Protein AF-0000000080876166 (afdb_homodimer)

Organism: NCBI:txid59557

InterPro domains:
  IPR000086 NUDIX hydrolase domain [PF00293] (75-190)
  IPR000086 NUDIX hydrolase domain [PS51462] (32-203)
  IPR015797 NUDIX hydrolase-like domain superfamily [SSF55811] (73-195)
  IPR045121 Coenzyme A pyrophosphatase [PTHR12992] (6-311)
  IPR045121 Coenzyme A pyrophosphatase [cd03426] (72-219)

Solvent-accessible surface area (backbone atoms only — not comparable to full-atom values): 42555 Å² total; per-residue (Å²): 135,56,56,52,55,50,48,54,22,48,51,51,38,41,50,46,22,54,75,56,56,49,70,85,70,78,58,50,88,88,17,70,46,44,30,13,26,35,46,39,33,35,42,41,48,34,73,91,42,61,66,92,66,66,85,74,53,71,55,92,45,71,69,63,46,63,64,34,70,34,48,52,58,18,47,50,25,37,47,36,29,28,32,25,79,42,93,87,47,91,65,47,61,37,45,34,52,40,40,38,67,59,52,94,83,41,89,46,62,67,52,22,14,39,50,30,25,29,59,41,36,43,44,62,63,84,39,73,45,37,44,84,30,41,38,53,47,48,39,80,39,48,41,69,75,66,72,41,66,54,27,31,40,39,38,30,34,34,36,41,60,45,62,61,80,78,75,70,42,49,29,42,84,55,22,36,30,39,30,38,25,40,47,69,54,74,65,34,71,76,30,52,45,69,42,77,40,79,49,30,64,60,64,23,61,75,45,79,62,93,55,24,65,58,46,24,50,49,37,43,73,64,46,49,32,34,32,31,42,24,35,46,62,68,56,32,31,39,38,41,27,70,86,22,84,64,56,59,58,25,54,72,68,72,62,39,49,81,51,50,79,50,51,36,35,63,70,48,37,39,54,51,38,48,55,39,42,55,29,72,85,33,47,40,66,69,70,57,46,78,67,42,42,67,32,66,67,52,32,50,45,34,51,62,70,40,45,64,56,46,52,52,20,49,53,52,34,45,52,59,54,46,56,61,58,54,67,66,61,65,78,64,78,90,74,76,83,75,74,79,76,74,81,85,75,76,78,73,78,74,73,70,75,73,66,46,47,54,58,44,51,45,60,68,44,48,60,47,43,52,52,31,52,50,50,45,52,50,48,51,49,49,52,50,48,50,50,49,47,50,49,47,52,55,52,67,71,96,133,56,56,53,56,51,48,53,21,46,53,51,36,42,50,46,22,54,75,57,55,50,69,84,71,78,58,49,89,89,16,71,45,43,30,13,24,35,46,39,32,35,43,42,47,34,74,90,41,60,67,92,66,66,83,74,54,72,55,91,45,71,69,63,45,62,64,34,69,34,49,50,58,16,48,51,26,36,47,35,28,28,30,26,78,41,92,87,47,92,64,48,62,37,44,33,50,40,41,38,67,59,51,93,84,42,89,45,63,67,52,24,14,39,50,30,24,29,58,42,37,42,43,62,62,84,38,74,46,38,44,83,29,40,36,54,47,49,38,79,39,50,41,70,75,67,72,40,65,55,27,31,38,38,37,29,33,34,36,41,61,45,62,60,81,78,74,71,43,47,29,43,84,55,23,37,30,39,31,37,26,41,47,68,53,74,66,35,71,77,29,52,45,70,43,76,39,79,50,29,64,59,64,23,60,74,46,80,62,92,56,21,64,57,47,24,50,49,36,43,74,62,46,49,30,34,34,32,39,24,34,47,62,67,57,34,31,38,39,40,25,70,85,22,84,64,55,58,57,24,54,72,67,72,64,39,50,83,50,50,78,49,52,37,34,63,70,49,37,41,55,50,38,48,55,40,44,53,27,72,86,33,47,38,66,70,68,57,49,78,68,42,44,67,33,66,66,52,32,51,44,33,52,63,69,38,46,65,56,47,53,51,19,48,53,51,34,45,52,60,54,45,56,62,59,55,66,67,58,65,76,65,80,92,75,75,85,74,75,77,74,72,81,85,73,77,77,74,78,74,74,72,75,72,65,46,47,53,57,43,53,45,60,68,44,48,60,49,42,53,52,30,51,50,50,44,53,51,48,49,51,49,52,50,50,51,50,49,4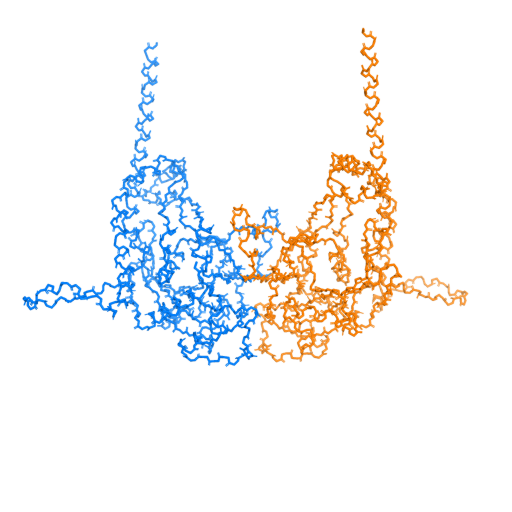7,50,51,48,51,54,53,65,72,95

Sequence (796 aa):
MSPADLILGLHRALEELTENPPPSVPSPEEAPKRASVALVVRVQPHPSYLPASIDSYQVGCLSEFFEQPWVKRGDPECLFIKRAARKGDRWTSHVALPGGKRDGEDEDDHKAAVRECLEEVGLDLDSGVIIDCGKLPDRVVTTSWGTVPLMVLCPFVFLCTSPTAPSFTLQPTEVASAHWVPIRTLLSPTFRTVQKCDVSDRLSRRFSGPLEPIVRWGLRANLGQMEYSAVRLWPSISVFSSFSGDFLDGAEAGGGSWDRPLLLWGLTLGVVTDFLEMLPHGQGAAGWTYPTFTSWDVRGIVWLMTREIRKRNWEAARRGSLGRAFCEHEDTESSLVLVEENGNGTANSTRGEPTSTVKVLLEGYYDVVRKAVWVTLGGRAVIASTALGAAAWRYTRRMSPADLILGLHRALEELTENPPPSVPSPEEAPKRASVALVVRVQPHPSYLPASIDSYQVGCLSEFFEQPWVKRGDPECLFIKRAARKGDRWTSHVALPGGKRDGEDEDDHKAAVRECLEEVGLDLDSGVIIDCGKLPDRVVTTSWGTVPLMVLCPFVFLCTSPTAPSFTLQPTEVASAHWVPIRTLLSPTFRTVQKCDVSDRLSRRFSGPLEPIVRWGLRANLGQMEYSAVRLWPSISVFSSFSGDFLDGAEAGGGSWDRPLLLWGLTLGVVTDFLEMLPHGQGAAGWTYPTFTSWDVRGIVWLMTREIRKRNWEAARRGSLGRAFCEHEDTESSLVLVEENGNGTANSTRGEPTSTVKVLLEGYYDVVRKAVWVTLGGRAVIASTALGAAAWRYTRR

Foldseek 3Di:
DDQLQQLVLLLVLLQCQQVDPFDADQKDPQARWEKEFEKEKEWAFDPVDDDPDQPPPQDDDSVVLSPDPRRSRTFMWIKKFFWDADVPDPCHRAIAGQMTIDDPPAPDNVSRNQVRCCQAWNDHCPDSQKDWSHWAYKDFDAALLRDHTHYIYTYTYMYGSGNDDDHTDGDQNTTFKMFIFTVVQLQDLVFKDKDWAQCLQSLLVVVPDPCSVVSSVVCCVPFPTKIFIKGFTDGPDMDGDCPHPCNCVQVPVVRRPVNDTRIHTDPRLLRVLSSLLSGPVSPVVVNGDDMFTPDPLLRVLLCVQCVVVQVVLVVVLCCLSVVVVVVVPVVDDDDPDPPDPPDPPPPPPPNDRNDRSVCSNSVCSSVSSSVSSVVSVVVVVVVVVVVVVVVVVVVVVD/DDQLQQLVLLLVLLQCQQVDPFDADQKDPQARWEKEFEKEKEWAFDPVDDDPDQPPPQDDDSVVLSPDPRRSRTFMWIKKFFWDADVPDPCHRAIAGQMTIDDPVAPDNVSRNQVSCCQAWNDHCPDSQKDWSHWAYKDFDAALLRDHTHYIYTYTYMYGSGNDDDHTDGDQNTTFKMFIFTVVQLQDLVFKDKDWAQCLQSLLVVVPDPCSVVSSVVCCVPFPTKIFIKGFTDGPDMDGDCPHPCNCVQVPVVCRPVNDTRIHTDPRLLRVLSSLLSGPVSPVVVSGDDMFTPDPLLRVLLCVQCVVVQVVLVVVLCCLSVVVVVVPPVVDDDPPDPPDPPDPPPPPVPNDRNDRSVCSNSVCSSVSSSVSSVVSVVVVVVVVVVVVVVVVVVVVVD

Secondary structure (DSSP, 8-state):
--HHHHHHHHHHHHHHHHHSPPPPPPPPTT---EEEEEEEEEEEPPGGG--S-STT----SHHHHHHSHHHHT-EEEEEEEEEP--TT-TTTT-EE-SEEEPPTT-SSHHHHHHHHHHHHH---TTSTTEEEEEEPPPEEEEETTTTEEEEEEEEEEEEE--SSPPPP---TTTEEEEEEEEHHHHH-GGGEEEEEE--HHHHHTTS-STTHHHHHHHHHHHH--EEEEEEE---SEEEE-TTSGGGGHHHHTSS-GGGS--EEEHHHHHHHHHHHTTSTT--GGGG----EESSHHHHHHHHHHTHHHHHHHHHHHHHHHHHHHTTTGGGS----------S-------------HHHHHHTTHHHHHHHHHHHHHHHHHHHHHHHHHHHHHHHHH-/--HHHHHHHHHHHHHHHHHSPPPPPPPPTT---EEEEEEEEEEEPPGGG--S-STT----SHHHHHHSHHHHTSEEEEEEEEEP--TT-TTTT-EE-SEEEPPTT-SSHHHHHHHHHHHHH---TTSTTEEEEEEPPPEEEEETTTTEEEEEEEEEEEEE--SSPPPP---TTTEEEEEEEEHHHHH-GGGEEEEEE--HHHHHTTS-STTHHHHHHHHHHHH--EEEEEEE---SEEEE-TTSTTTTHHHHTSS-GGGS--EEEHHHHHHHHHHHTTSTT--TGGG----EESSHHHHHHHHHHTHHHHHHHHHHHHHHHHHHHHTTGGGS----------S-------------HHHHHTTTHHHHHHHHHHHHHHHHHHHHHHHHHHHHHHHHH-

Nearest PDB structures (foldseek):
  5t3p-assembly1_A  TM=7.681E-01  e=1.434E-10  Homo sapiens
  5qhg-assembly1_A  TM=8.234E-01  e=7.731E-09  Homo sapiens
  5qgk-assembly1_A  TM=7.896E-01  e=1.562E-08  Homo sapiens
  6xyw-assembly1_AI  TM=5.386E-01  e=3.227E-02  Arabidopsis thaliana
  5t3p-assembly1_A  TM=7.702E-01  e=3.208E-10  Homo sapiens

pLDDT: mean 78.55, std 18.86, range [24.3, 98.5]

Structure (mmCIF, N/CA/C/O backbone):
data_AF-0000000080876166-model_v1
#
loop_
_entity.id
_entity.type
_entity.pdbx_description
1 polymer 'Nudix hydrolase domain-containing protein'
#
loop_
_atom_site.group_PDB
_atom_site.id
_atom_site.type_symbol
_atom_site.label_atom_id
_atom_site.label_alt_id
_atom_site.label_comp_id
_atom_site.label_asym_id
_atom_site.label_entity_id
_atom_site.label_seq_id
_atom_site.pdbx_PDB_ins_code
_atom_site.Cartn_x
_atom_site.Cartn_y
_atom_site.Cartn_z
_atom_site.occupancy
_atom_site.B_iso_or_equiv
_atom_site.auth_seq_id
_atom_site.auth_comp_id
_atom_site.auth_asym_id
_atom_site.auth_atom_id
_atom_site.pdbx_PDB_model_num
ATOM 1 N N . MET A 1 1 ? 3.502 2.293 24.578 1 56.84 1 MET A N 1
ATOM 2 C CA . MET A 1 1 ? 2.117 2.66 24.875 1 56.84 1 MET A CA 1
ATOM 3 C C . MET A 1 1 ? 1.16 1.56 24.422 1 56.84 1 MET A C 1
ATOM 5 O O . MET A 1 1 ? 1.284 1.031 23.312 1 56.84 1 MET A O 1
ATOM 9 N N . SER A 1 2 ? 0.323 1.159 25.328 1 70.44 2 SER A N 1
ATOM 10 C CA . SER A 1 2 ? -0.635 0.103 25.016 1 70.44 2 SER A CA 1
ATOM 11 C C . SER A 1 2 ? -1.753 0.619 24.125 1 70.44 2 SER A C 1
ATOM 13 O O . SER A 1 2 ? -2.1 1.801 24.172 1 70.44 2 SER A O 1
ATOM 15 N N . PRO A 1 3 ? -2.236 -0.145 23.266 1 76.31 3 PRO A N 1
ATOM 16 C CA . PRO A 1 3 ? -3.359 0.258 22.422 1 76.31 3 PRO A CA 1
ATOM 17 C C . PRO A 1 3 ? -4.551 0.773 23.219 1 76.31 3 PRO A C 1
ATOM 19 O O . PRO A 1 3 ? -5.25 1.689 22.781 1 76.31 3 PRO A O 1
ATOM 22 N N . ALA A 1 4 ? -4.703 0.292 24.375 1 80.19 4 ALA A N 1
ATOM 23 C CA . ALA A 1 4 ? -5.816 0.72 25.219 1 80.19 4 ALA A CA 1
ATOM 24 C C . ALA A 1 4 ? -5.629 2.16 25.688 1 80.19 4 ALA A C 1
ATOM 26 O O . ALA A 1 4 ? -6.586 2.934 25.734 1 80.19 4 ALA A O 1
ATOM 27 N N . ASP A 1 5 ? -4.426 2.492 25.984 1 86.38 5 ASP A N 1
ATOM 28 C CA . ASP A 1 5 ? -4.129 3.855 26.406 1 86.38 5 ASP A CA 1
ATOM 29 C C . ASP A 1 5 ? -4.344 4.852 25.266 1 86.38 5 ASP A C 1
ATOM 31 O O . ASP A 1 5 ? -4.805 5.973 25.5 1 86.38 5 ASP A O 1
ATOM 35 N N . LEU A 1 6 ? -4.031 4.387 24.172 1 90.5 6 LEU A N 1
ATOM 36 C CA . LEU A 1 6 ? -4.176 5.25 23 1 90.5 6 LEU A CA 1
ATOM 37 C C . LEU A 1 6 ? -5.648 5.531 22.719 1 90.5 6 LEU A C 1
ATOM 39 O O . LEU A 1 6 ? -6.012 6.656 22.359 1 90.5 6 LEU A O 1
ATOM 43 N N . ILE A 1 7 ? -6.488 4.547 22.922 1 94.31 7 ILE A N 1
ATOM 44 C CA . ILE A 1 7 ? -7.918 4.695 22.672 1 94.31 7 ILE A CA 1
ATOM 45 C C . ILE A 1 7 ? -8.523 5.656 23.688 1 94.31 7 ILE A C 1
ATOM 47 O O . ILE A 1 7 ? -9.32 6.523 23.344 1 94.31 7 ILE A O 1
ATOM 51 N N . LEU A 1 8 ? -8.125 5.523 24.906 1 91.5 8 LEU A N 1
ATOM 52 C CA . LEU A 1 8 ? -8.602 6.426 25.938 1 91.5 8 LEU A CA 1
ATOM 53 C C . LEU A 1 8 ? -8.148 7.855 25.672 1 91.5 8 LEU A C 1
ATOM 55 O O . LEU A 1 8 ? -8.922 8.805 25.844 1 91.5 8 LEU A O 1
ATOM 59 N N . GLY A 1 9 ? -6.902 7.941 25.312 1 92.5 9 GLY A N 1
ATOM 60 C CA . GLY A 1 9 ? -6.387 9.258 24.969 1 92.5 9 GLY A CA 1
ATOM 61 C C . GLY A 1 9 ? -7.113 9.891 23.797 1 92.5 9 GLY A C 1
ATOM 62 O O . GLY A 1 9 ? -7.379 11.094 23.797 1 92.5 9 GLY A O 1
ATOM 63 N N . LEU A 1 10 ? -7.383 9.078 22.844 1 95.06 10 LEU A N 1
ATOM 64 C CA . LEU A 1 10 ? -8.102 9.562 21.672 1 95.06 10 LEU A CA 1
ATOM 65 C C . LEU A 1 10 ? -9.5 10.039 22.047 1 95.06 10 LEU A C 1
ATOM 67 O O . LEU A 1 10 ? -9.953 11.086 21.578 1 95.06 10 LEU A O 1
ATOM 71 N N . HIS A 1 11 ? -10.188 9.297 22.891 1 95.44 11 HIS A N 1
ATOM 72 C CA . HIS A 1 11 ? -11.516 9.68 23.359 1 95.44 11 HIS A CA 1
ATOM 73 C C . HIS A 1 11 ? -11.492 11.047 24.031 1 95.44 11 HIS A C 1
ATOM 75 O O . HIS A 1 11 ? -12.305 11.914 23.719 1 95.44 11 HIS A O 1
ATOM 81 N N . ARG A 1 12 ? -10.555 11.211 24.859 1 92.81 12 ARG A N 1
ATOM 82 C CA . ARG A 1 12 ? -10.422 12.469 25.578 1 92.81 12 ARG A CA 1
ATOM 83 C C . ARG A 1 12 ? -10.117 13.625 24.641 1 92.81 12 ARG A C 1
ATOM 85 O O . ARG A 1 12 ? -10.68 14.711 24.781 1 92.81 12 ARG A O 1
ATOM 92 N N . ALA A 1 13 ? -9.211 13.367 23.781 1 93.19 13 ALA A N 1
ATOM 93 C CA . ALA A 1 13 ? -8.82 14.406 22.828 1 93.19 13 ALA A CA 1
ATOM 94 C C . ALA A 1 13 ? -10.008 14.859 21.984 1 93.19 13 ALA A C 1
ATOM 96 O O . ALA A 1 13 ? -10.234 16.062 21.797 1 93.19 13 ALA A O 1
ATOM 97 N N . LEU A 1 14 ? -10.758 13.914 21.5 1 95.88 14 LEU A N 1
ATOM 98 C CA . LEU A 1 14 ? -11.883 14.242 20.641 1 95.88 14 LEU A CA 1
ATOM 99 C C . LEU A 1 14 ? -12.992 14.938 21.438 1 95.88 14 LEU A C 1
ATOM 101 O O . LEU A 1 14 ? -13.656 15.836 20.922 1 95.88 14 LEU A O 1
ATOM 105 N N . GLU A 1 15 ? -13.211 14.547 22.625 1 93.81 15 GLU A N 1
ATOM 106 C CA . GLU A 1 15 ? -14.172 15.227 23.5 1 93.81 15 GLU A CA 1
ATOM 107 C C . GLU A 1 15 ? -13.766 16.672 23.75 1 93.81 15 GLU A C 1
ATOM 109 O O . GLU A 1 15 ? -14.609 17.578 23.734 1 93.81 15 GLU A O 1
ATOM 114 N N . GLU A 1 16 ? -12.508 16.828 24 1 90.94 16 GLU A N 1
ATOM 115 C CA . GLU A 1 16 ? -11.992 18.172 24.234 1 90.94 16 GLU A CA 1
ATOM 116 C C . GLU A 1 16 ? -12.203 19.062 23.016 1 90.94 16 GLU A C 1
ATOM 118 O O . GLU A 1 16 ? -12.562 20.234 23.156 1 90.94 16 GLU A O 1
ATOM 123 N N . LEU A 1 17 ? -11.969 18.516 21.891 1 92.5 17 LEU A N 1
ATOM 124 C CA . LEU A 1 17 ? -12.125 19.281 20.656 1 92.5 17 LEU A CA 1
ATOM 125 C C . LEU A 1 17 ? -13.586 19.641 20.438 1 92.5 17 LEU A C 1
ATOM 127 O O . LEU A 1 17 ? -13.891 20.719 19.922 1 92.5 17 LEU A O 1
ATOM 131 N N . THR A 1 18 ? -14.477 18.781 20.781 1 91.75 18 THR A N 1
ATOM 132 C CA . THR A 1 18 ? -15.906 19 20.594 1 91.75 18 THR A CA 1
ATOM 133 C C . THR A 1 18 ? -16.438 20.031 21.594 1 91.75 18 THR A C 1
ATOM 135 O O . THR A 1 18 ? -17.266 20.875 21.25 1 91.75 18 THR A O 1
ATOM 138 N N . GLU A 1 19 ? -15.953 19.969 22.75 1 89.94 19 GLU A N 1
ATOM 139 C CA . GLU A 1 19 ? -16.469 20.812 23.828 1 89.94 19 GLU A CA 1
ATOM 140 C C . GLU A 1 19 ? -15.82 22.188 23.812 1 89.94 19 GLU A C 1
ATOM 142 O O . GLU A 1 19 ? -16.453 23.188 24.156 1 89.94 19 GLU A O 1
ATOM 147 N N . ASN A 1 20 ? -14.516 22.219 23.438 1 87.75 20 ASN A N 1
ATOM 148 C CA . ASN A 1 20 ? -13.758 23.469 23.469 1 87.75 20 ASN A CA 1
ATOM 149 C C . ASN A 1 20 ? -13.094 23.75 22.125 1 87.75 20 ASN A C 1
ATOM 151 O O . ASN A 1 20 ? -11.867 23.719 22.016 1 87.75 20 ASN A O 1
ATOM 155 N N . PRO A 1 21 ? -13.891 24.172 21.203 1 85.06 21 PRO A N 1
ATOM 156 C CA . PRO A 1 21 ? -13.281 24.484 19.906 1 85.06 21 PRO A CA 1
ATOM 157 C C . PRO A 1 21 ? -12.414 25.734 19.953 1 85.06 21 PRO A C 1
ATOM 159 O O . PRO A 1 21 ? -12.766 26.703 20.641 1 85.06 21 PRO A O 1
ATOM 162 N N . PRO A 1 22 ? -11.25 25.688 19.328 1 85.69 22 PRO A N 1
ATOM 163 C CA . PRO A 1 22 ? -10.414 26.891 19.281 1 85.69 22 PRO A CA 1
ATOM 164 C C . PRO A 1 22 ? -11.055 28.016 18.484 1 85.69 22 PRO A C 1
ATOM 166 O O . PRO A 1 22 ? -11.922 27.766 17.641 1 85.69 22 PRO A O 1
ATOM 169 N N . PRO A 1 23 ? -10.594 29.172 18.797 1 82.81 23 PRO A N 1
ATOM 170 C CA . PRO A 1 23 ? -11.156 30.312 18.047 1 82.81 23 PRO A CA 1
ATOM 171 C C . PRO A 1 23 ? -10.703 30.359 16.594 1 82.81 23 PRO A C 1
ATOM 173 O O . PRO A 1 23 ? -9.617 29.875 16.266 1 82.81 23 PRO A O 1
ATOM 176 N N . SER A 1 24 ? -11.602 30.938 15.812 1 85.69 24 SER A N 1
ATOM 177 C CA . SER A 1 24 ? -11.258 31.109 14.406 1 85.69 24 SER A CA 1
ATOM 178 C C . SER A 1 24 ? -10.344 32.312 14.211 1 85.69 24 SER A C 1
ATOM 180 O O . SER A 1 24 ? -10.484 33.344 14.898 1 85.69 24 SER A O 1
ATOM 182 N N . VAL A 1 25 ? -9.391 32.156 13.359 1 84.31 25 VAL A N 1
ATOM 183 C CA . VAL A 1 25 ? -8.477 33.25 13.016 1 84.31 25 VAL A CA 1
ATOM 184 C C . VAL A 1 25 ? -8.922 33.906 11.719 1 84.31 25 VAL A C 1
ATOM 186 O O . VAL A 1 25 ? -9.078 33.219 10.695 1 84.31 25 VAL A O 1
ATOM 189 N N . PRO A 1 26 ? -9.164 35.188 11.844 1 85.44 26 PRO A N 1
ATOM 190 C CA . PRO A 1 26 ? -9.523 35.875 10.609 1 85.44 26 PRO A CA 1
ATOM 191 C C . PRO A 1 26 ? -8.367 35.969 9.617 1 85.44 26 PRO A C 1
ATOM 193 O O . PRO A 1 26 ? -7.203 35.938 10.016 1 85.44 26 PRO A O 1
ATOM 196 N N . SER A 1 27 ? -8.758 36 8.352 1 87.12 27 SER A N 1
ATOM 197 C CA . SER A 1 27 ? -7.73 36.125 7.324 1 87.12 27 SER A CA 1
ATOM 198 C C . SER A 1 27 ? -7.082 37.531 7.371 1 87.12 27 SER A C 1
ATOM 200 O O . SER A 1 27 ? -7.77 38.531 7.48 1 87.12 27 SER A O 1
ATOM 202 N N . PRO A 1 28 ? -5.793 37.5 7.301 1 80.19 28 PRO A N 1
ATOM 203 C CA . PRO A 1 28 ? -5.133 38.812 7.184 1 80.19 28 PRO A CA 1
ATOM 204 C C . PRO A 1 28 ? -5.547 39.562 5.93 1 80.19 28 PRO A C 1
ATOM 206 O O . PRO A 1 28 ? -5.969 38.969 4.945 1 80.19 28 PRO A O 1
ATOM 209 N N . GLU A 1 29 ? -5.43 40.844 5.988 1 79.62 29 GLU A N 1
ATOM 210 C CA . GLU A 1 29 ? -5.832 41.688 4.875 1 79.62 29 GLU A CA 1
ATOM 211 C C . GLU A 1 29 ? -5.027 41.375 3.619 1 79.62 29 GLU A C 1
ATOM 213 O O . GLU A 1 29 ? -5.562 41.406 2.508 1 79.62 29 GLU A O 1
ATOM 218 N N . GLU A 1 30 ? -3.777 41.031 3.779 1 78.31 30 GLU A N 1
ATOM 219 C CA . GLU A 1 30 ? -2.873 40.812 2.656 1 78.31 30 GLU A CA 1
ATOM 220 C C . GLU A 1 30 ? -3.07 39.406 2.066 1 78.31 30 GLU A C 1
ATOM 222 O O . GLU A 1 30 ? -2.627 39.125 0.949 1 78.31 30 GLU A O 1
ATOM 227 N N . ALA A 1 31 ? -3.695 38.594 2.791 1 78.56 31 ALA A N 1
ATOM 228 C CA . ALA A 1 31 ? -3.883 37.219 2.35 1 78.56 31 ALA A CA 1
ATOM 229 C C . ALA A 1 31 ? -5.285 36.719 2.684 1 78.56 31 ALA A C 1
ATOM 231 O O . ALA A 1 31 ? -5.473 35.969 3.641 1 78.56 31 ALA A O 1
ATOM 232 N N . PRO A 1 32 ? -6.215 37.031 1.864 1 81.88 32 PRO A N 1
ATOM 233 C CA . PRO A 1 32 ? -7.609 36.688 2.164 1 81.88 32 PRO A CA 1
ATOM 234 C C . PRO A 1 32 ? -7.922 35.219 1.901 1 81.88 32 PRO A C 1
ATOM 236 O O . PRO A 1 32 ? -8.984 34.719 2.293 1 81.88 32 PRO A O 1
ATOM 239 N N . LYS A 1 33 ? -7.059 34.469 1.334 1 88.44 33 LYS A N 1
ATOM 240 C CA . LYS A 1 33 ? -7.332 33.094 0.968 1 88.44 33 LYS A CA 1
ATOM 241 C C . LYS A 1 33 ? -7.391 32.188 2.203 1 88.44 33 LYS A C 1
ATOM 243 O O . LYS A 1 33 ? -6.617 32.375 3.146 1 88.44 33 LYS A O 1
ATOM 248 N N . ARG A 1 34 ? -8.383 31.281 2.182 1 93 34 ARG A N 1
ATOM 249 C CA . ARG A 1 34 ? -8.531 30.312 3.252 1 93 34 ARG A CA 1
ATOM 250 C C . ARG A 1 34 ? -8.586 28.891 2.691 1 93 34 ARG A C 1
ATOM 252 O O . ARG A 1 34 ? -9.125 28.672 1.606 1 93 34 ARG A O 1
ATOM 259 N N . ALA A 1 35 ? -7.988 28 3.338 1 94.5 35 ALA A N 1
ATOM 260 C CA . ALA A 1 35 ? -8.023 26.594 2.984 1 94.5 35 ALA A CA 1
ATOM 261 C C . ALA A 1 35 ? -8.422 25.734 4.184 1 94.5 35 ALA A C 1
ATOM 263 O O . ALA A 1 35 ? -8.227 26.125 5.332 1 94.5 35 ALA A O 1
ATOM 264 N N . SER A 1 36 ? -9.109 24.641 3.887 1 96.75 36 SER A N 1
ATOM 265 C CA . SER A 1 36 ? -9.539 23.719 4.926 1 96.75 36 SER A CA 1
ATOM 266 C C . SER A 1 36 ? -9.031 22.297 4.645 1 96.75 36 SER A C 1
ATOM 268 O O . SER A 1 36 ? -8.883 21.906 3.488 1 96.75 36 SER A O 1
ATOM 270 N N . VAL A 1 37 ? -8.703 21.594 5.699 1 97.12 37 VAL A N 1
ATOM 271 C CA . VAL A 1 37 ? -8.297 20.203 5.59 1 97.12 37 VAL A CA 1
ATOM 272 C C . VAL A 1 37 ? -9.094 19.344 6.574 1 97.12 37 VAL A C 1
ATOM 274 O O . VAL A 1 37 ? -9.617 19.859 7.57 1 97.12 37 VAL A O 1
ATOM 277 N N . ALA A 1 38 ? -9.227 18.094 6.258 1 98.5 38 ALA A N 1
ATOM 278 C CA . ALA A 1 38 ? -9.969 17.156 7.094 1 98.5 38 ALA A CA 1
ATOM 279 C C . ALA A 1 38 ? -9.055 16.078 7.656 1 98.5 38 ALA A C 1
ATOM 281 O O . ALA A 1 38 ? -8.484 15.281 6.906 1 98.5 38 ALA A O 1
ATOM 282 N N . LEU A 1 39 ? -8.875 16.125 8.93 1 98.31 39 LEU A N 1
ATOM 283 C CA . LEU A 1 39 ? -8.227 15.023 9.625 1 98.31 39 LEU A CA 1
ATOM 284 C C . LEU A 1 39 ? -9.25 13.961 10.023 1 98.31 39 LEU A C 1
ATOM 286 O O . LEU A 1 39 ? -10.008 14.148 10.977 1 98.31 39 LEU A O 1
ATOM 290 N N . VAL A 1 40 ? -9.258 12.883 9.297 1 98.38 40 VAL A N 1
ATOM 291 C CA . VAL A 1 40 ? -10.227 11.82 9.539 1 98.38 40 VAL A CA 1
ATOM 292 C C . VAL A 1 40 ? -9.562 10.688 10.328 1 98.38 40 VAL A C 1
ATOM 294 O O . VAL A 1 40 ? -8.523 10.164 9.914 1 98.38 40 VAL A O 1
ATOM 297 N N . VAL A 1 41 ? -10.188 10.328 11.43 1 97.94 41 VAL A N 1
ATOM 298 C CA . VAL A 1 41 ? -9.695 9.25 12.281 1 97.94 41 VAL A CA 1
ATOM 299 C C . VAL A 1 41 ? -10.68 8.086 12.258 1 97.94 41 VAL A C 1
ATOM 301 O O . VAL A 1 41 ? -11.891 8.289 12.164 1 97.94 41 VAL A O 1
ATOM 304 N N . ARG A 1 42 ? -10.172 6.902 12.289 1 96.56 42 ARG A N 1
ATOM 305 C CA . ARG A 1 42 ? -10.977 5.695 12.453 1 96.56 42 ARG A CA 1
ATOM 306 C C . ARG A 1 42 ? -10.297 4.707 13.391 1 96.56 42 ARG A C 1
ATOM 308 O O . ARG A 1 42 ? -9.117 4.863 13.719 1 96.56 42 ARG A O 1
ATOM 315 N N . VAL A 1 43 ? -11.125 3.748 13.859 1 95.25 43 VAL A N 1
ATOM 316 C CA . VAL A 1 43 ? -10.562 2.686 14.688 1 95.25 43 VAL A CA 1
ATOM 317 C C . VAL A 1 43 ? -10.68 1.35 13.953 1 95.25 43 VAL A C 1
ATOM 319 O O . VAL A 1 43 ? -11.773 0.939 13.562 1 95.25 43 VAL A O 1
ATOM 322 N N . GLN A 1 44 ? -9.562 0.795 13.68 1 93.19 44 GLN A N 1
ATOM 323 C CA . GLN A 1 44 ? -9.539 -0.529 13.07 1 93.19 44 GLN A CA 1
ATOM 324 C C . GLN A 1 44 ? -9.758 -1.622 14.109 1 93.19 44 GLN A C 1
ATOM 326 O O . GLN A 1 44 ? -9 -1.722 15.086 1 93.19 44 GLN A O 1
ATOM 331 N N . PRO A 1 45 ? -10.727 -2.441 13.875 1 91.5 45 PRO A N 1
ATOM 332 C CA . PRO A 1 45 ? -10.969 -3.512 14.852 1 91.5 45 PRO A CA 1
ATOM 333 C C . PRO A 1 45 ? -9.898 -4.602 14.797 1 91.5 45 PRO A C 1
ATOM 335 O O . PRO A 1 45 ? -9.352 -4.883 13.727 1 91.5 45 PRO A O 1
ATOM 338 N N . HIS A 1 46 ? -9.688 -5.125 15.945 1 89.44 46 HIS A N 1
ATOM 339 C CA . HIS A 1 46 ? -8.867 -6.328 15.992 1 89.44 46 HIS A CA 1
ATOM 340 C C . HIS A 1 46 ? -9.562 -7.504 15.32 1 89.44 46 HIS A C 1
ATOM 342 O O . HIS A 1 46 ? -10.766 -7.703 15.5 1 89.44 46 HIS A O 1
ATOM 348 N N . PRO A 1 47 ? -8.812 -8.266 14.586 1 86.62 47 PRO A N 1
ATOM 349 C CA . PRO A 1 47 ? -9.445 -9.367 13.852 1 86.62 47 PRO A CA 1
ATOM 350 C C . PRO A 1 47 ? -10.141 -10.367 14.766 1 86.62 47 PRO A C 1
ATOM 352 O O . PRO A 1 47 ? -11.102 -11.023 14.352 1 86.62 47 PRO A O 1
ATOM 355 N N . SER A 1 48 ? -9.727 -10.539 15.93 1 85.12 48 SER A N 1
ATOM 356 C CA . SER A 1 48 ? -10.312 -11.492 16.859 1 85.12 48 SER A CA 1
ATOM 357 C C . SER A 1 48 ? -11.547 -10.914 17.547 1 85.12 48 SER A C 1
ATOM 359 O O . SER A 1 48 ? -12.305 -11.648 18.188 1 85.12 48 SER A O 1
ATOM 361 N N . TYR A 1 49 ? -11.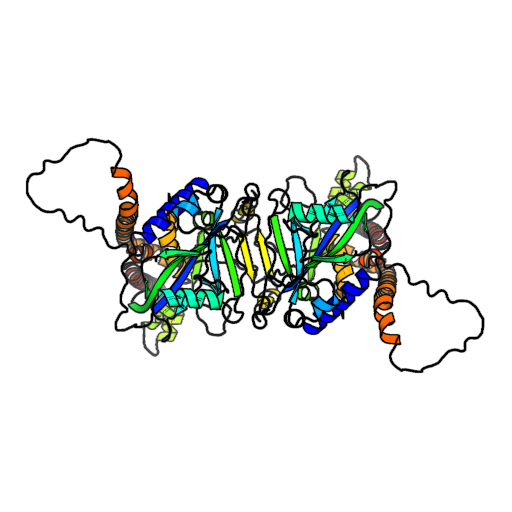758 -9.625 17.453 1 85.12 49 TYR A N 1
ATOM 362 C CA . TYR A 1 49 ? -12.859 -8.969 18.156 1 85.12 49 TYR A CA 1
ATOM 363 C C . TYR A 1 49 ? -13.695 -8.133 17.188 1 85.12 49 TYR A C 1
ATOM 365 O O . TYR A 1 49 ? -13.922 -6.941 17.422 1 85.12 49 TYR A O 1
ATOM 373 N N . LEU A 1 50 ? -14.141 -8.828 16.219 1 84 50 LEU A N 1
ATOM 374 C CA . LEU A 1 50 ? -14.977 -8.141 15.234 1 84 50 LEU A CA 1
ATOM 375 C C . LEU A 1 50 ? -16.406 -7.977 15.75 1 84 50 LEU A C 1
ATOM 377 O O . LEU A 1 50 ? -16.906 -8.836 16.484 1 84 50 LEU A O 1
ATOM 381 N N . PRO A 1 51 ? -16.922 -6.781 15.414 1 82.38 51 PRO A N 1
ATOM 382 C CA . PRO A 1 51 ? -18.312 -6.617 15.852 1 82.38 51 PRO A CA 1
ATOM 383 C C . PRO A 1 51 ? -19.266 -7.547 15.109 1 82.38 51 PRO A C 1
ATOM 385 O O . PRO A 1 51 ? -18.969 -7.992 14 1 82.38 51 PRO A O 1
ATOM 388 N N . ALA A 1 52 ? -20.297 -8.07 15.828 1 68.38 52 ALA A N 1
ATOM 389 C CA . ALA A 1 52 ? -21.266 -9.016 15.281 1 68.38 52 ALA A CA 1
ATOM 390 C C . ALA A 1 52 ? -21.953 -8.445 14.039 1 68.38 52 ALA A C 1
ATOM 392 O O . ALA A 1 52 ? -22.203 -9.164 13.07 1 68.38 52 ALA A O 1
ATOM 393 N N . SER A 1 53 ? -22.5 -7.16 14.164 1 63.84 53 SER A N 1
ATOM 394 C CA . SER A 1 53 ? -23.156 -6.598 12.992 1 63.84 53 SER A CA 1
ATOM 395 C C . SER A 1 53 ? -22.406 -5.383 12.461 1 63.84 53 SER A C 1
ATOM 397 O O . SER A 1 53 ? -22.094 -4.465 13.219 1 63.84 53 SER A O 1
ATOM 399 N N . ILE A 1 54 ? -21.734 -5.512 11.383 1 57.81 54 ILE A N 1
ATOM 400 C CA . ILE A 1 54 ? -20.875 -4.5 10.781 1 57.81 54 ILE A CA 1
ATOM 401 C C . ILE A 1 54 ? -21.703 -3.277 10.398 1 57.81 54 ILE A C 1
ATOM 403 O O . ILE A 1 54 ? -21.266 -2.139 10.578 1 57.81 54 ILE A O 1
ATOM 407 N N . ASP A 1 55 ? -22.828 -3.412 9.742 1 55.59 55 ASP A N 1
ATOM 408 C CA . ASP A 1 55 ? -23.484 -2.316 9.039 1 55.59 55 ASP A CA 1
ATOM 409 C C . ASP A 1 55 ? -24.188 -1.381 10.008 1 55.59 55 ASP A C 1
ATOM 411 O O . ASP A 1 55 ? -24.453 -0.218 9.688 1 55.59 55 ASP A O 1
ATOM 415 N N . SER A 1 56 ? -24.703 -1.885 11.102 1 54 56 SER A N 1
ATOM 416 C CA . SER A 1 56 ? -25.734 -1.088 11.75 1 54 56 SER A CA 1
ATOM 417 C C . SER A 1 56 ? -25.141 -0.244 12.883 1 54 56 SER A C 1
ATOM 419 O O . SER A 1 56 ? -25.875 0.214 13.766 1 54 56 SER A O 1
ATOM 421 N N . TYR A 1 57 ? -23.828 0.072 12.758 1 58.91 57 TYR A N 1
ATOM 422 C CA . TYR A 1 57 ? -23.484 0.729 14.008 1 58.91 57 TYR A CA 1
ATOM 423 C C . TYR A 1 57 ? -23.625 2.242 13.891 1 58.91 57 TYR A C 1
ATOM 425 O O . TYR A 1 57 ? -22.672 2.938 13.531 1 58.91 57 TYR A O 1
ATOM 433 N N . GLN A 1 58 ? -24.859 2.689 13.75 1 65.56 58 GLN A N 1
ATOM 434 C CA . GLN A 1 58 ? -25.062 4.129 13.844 1 65.56 58 GLN A CA 1
ATOM 435 C C . GLN A 1 58 ? -24.969 4.605 15.289 1 65.56 58 GLN A C 1
ATOM 437 O O . GLN A 1 58 ? -25.688 4.129 16.156 1 65.56 58 GLN A O 1
ATOM 442 N N . VAL A 1 59 ? -23.719 5.09 15.562 1 74.5 59 VAL A N 1
ATOM 443 C CA . VAL A 1 59 ? -23.531 5.688 16.875 1 74.5 59 VAL A CA 1
ATOM 444 C C . VAL A 1 59 ? -23.688 7.203 16.781 1 74.5 59 VAL A C 1
ATOM 446 O O . VAL A 1 59 ? -23.203 7.82 15.828 1 74.5 59 VAL A O 1
ATOM 449 N N . GLY A 1 60 ? -24.516 7.723 17.656 1 73.94 60 GLY A N 1
ATOM 450 C CA . GLY A 1 60 ? -24.828 9.141 17.594 1 73.94 60 GLY A CA 1
ATOM 451 C C . GLY A 1 60 ? -23.844 10 18.359 1 73.94 60 GLY A C 1
ATOM 452 O O . GLY A 1 60 ? -23.797 11.219 18.172 1 73.94 60 GLY A O 1
ATOM 453 N N . CYS A 1 61 ? -23.109 9.398 19.312 1 87.38 61 CYS A N 1
ATOM 454 C CA . CYS A 1 61 ? -22.25 10.258 20.109 1 87.38 61 CYS A CA 1
ATOM 455 C C . CYS A 1 61 ? -20.922 9.57 20.391 1 87.38 61 CYS A C 1
ATOM 457 O O . CYS A 1 61 ? -20.797 8.359 20.234 1 87.38 61 CYS A O 1
ATOM 459 N N . LEU A 1 62 ? -19.953 10.367 20.781 1 93.75 62 LEU A N 1
ATOM 460 C CA . LEU A 1 62 ? -18.578 9.906 21.016 1 93.75 62 LEU A CA 1
ATOM 461 C C . LEU A 1 62 ? -18.547 8.883 22.141 1 93.75 62 LEU A C 1
ATOM 463 O O . LEU A 1 62 ? -17.875 7.852 22.016 1 93.75 62 LEU A O 1
ATOM 467 N N . SER A 1 63 ? -19.297 9.117 23.188 1 92.25 63 SER A N 1
ATOM 468 C CA . SER A 1 63 ? -19.266 8.234 24.344 1 92.25 63 SER A CA 1
ATOM 469 C C . SER A 1 63 ? -19.766 6.832 24 1 92.25 63 SER A C 1
ATOM 471 O O . SER A 1 63 ? -19.172 5.836 24.422 1 92.25 63 SER A O 1
ATOM 473 N N . GLU A 1 64 ? -20.797 6.785 23.25 1 92 64 GLU A N 1
ATOM 474 C CA . GLU A 1 64 ? -21.344 5.504 22.812 1 92 64 GLU A CA 1
ATOM 475 C C . GLU A 1 64 ? -20.359 4.754 21.938 1 92 64 GLU A C 1
ATOM 477 O O . GLU A 1 64 ? -20.234 3.531 22.031 1 92 64 GLU A O 1
ATOM 482 N N . PHE A 1 65 ? -19.703 5.496 21.109 1 94.56 65 PHE A N 1
ATOM 483 C CA . PHE A 1 65 ? -18.75 4.883 20.203 1 94.56 65 PHE A CA 1
ATOM 484 C C . PHE A 1 65 ? -17.594 4.254 20.969 1 94.56 65 PHE A C 1
ATOM 486 O O . PHE A 1 65 ? -17.25 3.096 20.75 1 94.56 65 PHE A O 1
ATOM 493 N N . PHE A 1 66 ? -17.031 4.918 21.906 1 94.81 66 PHE A N 1
ATOM 494 C CA . PHE A 1 66 ? -15.82 4.473 22.578 1 94.81 66 PHE A CA 1
ATOM 495 C C . PHE A 1 66 ? -16.141 3.436 23.656 1 94.81 66 PHE A C 1
ATOM 497 O O . PHE A 1 66 ? -15.242 2.812 24.219 1 94.81 66 PHE A O 1
ATOM 504 N N . GLU A 1 67 ? -17.453 3.172 23.906 1 92 67 GLU A N 1
ATOM 505 C CA . GLU A 1 67 ? -17.859 2.141 24.859 1 92 67 GLU A CA 1
ATOM 506 C C . GLU A 1 67 ? -17.969 0.78 24.172 1 92 67 GLU A C 1
ATOM 508 O O . GLU A 1 67 ? -18.031 -0.252 24.844 1 92 67 GLU A O 1
ATOM 513 N N . GLN A 1 68 ? -17.938 0.809 22.906 1 90.75 68 GLN A N 1
ATOM 514 C CA . GLN A 1 68 ? -18.062 -0.45 22.188 1 90.75 68 GLN A CA 1
ATOM 515 C C . GLN A 1 68 ? -16.828 -1.332 22.406 1 90.75 68 GLN A C 1
ATOM 517 O O . GLN A 1 68 ? -15.695 -0.849 22.375 1 90.75 68 GLN A O 1
ATOM 522 N N . PRO A 1 69 ? -17.062 -2.617 22.531 1 90.25 69 PRO A N 1
ATOM 523 C CA . PRO A 1 69 ? -15.953 -3.523 22.828 1 90.25 69 PRO A CA 1
ATOM 524 C C . PRO A 1 69 ? -14.914 -3.578 21.719 1 90.25 69 PRO A C 1
ATOM 526 O O . PRO A 1 69 ? -13.711 -3.625 21.984 1 90.25 69 PRO A O 1
ATOM 529 N N . TRP A 1 70 ? -15.352 -3.562 20.484 1 90.88 70 TRP A N 1
ATOM 530 C CA . TRP A 1 70 ? -14.383 -3.668 19.391 1 90.88 70 TRP A CA 1
ATOM 531 C C . TRP A 1 70 ? -13.531 -2.408 19.281 1 90.88 70 TRP A C 1
ATOM 533 O O . TRP A 1 70 ? -12.391 -2.459 18.828 1 90.88 70 TRP A O 1
ATOM 543 N N . VAL A 1 71 ? -14.109 -1.308 19.734 1 93.88 71 VAL A N 1
ATOM 544 C CA . VAL A 1 71 ? -13.391 -0.04 19.703 1 93.88 71 VAL A CA 1
ATOM 545 C C . VAL A 1 71 ? -12.305 -0.034 20.781 1 93.88 71 VAL A C 1
ATOM 547 O O . VAL A 1 71 ? -11.172 0.391 20.531 1 93.88 71 VAL A O 1
ATOM 550 N N . LYS A 1 72 ? -12.602 -0.58 21.938 1 92.5 72 LYS A N 1
ATOM 551 C CA . LYS A 1 72 ? -11.68 -0.583 23.062 1 92.5 72 LYS A CA 1
ATOM 552 C C . LYS A 1 72 ? -10.438 -1.415 22.75 1 92.5 72 LYS A C 1
ATOM 554 O O . LYS A 1 72 ? -9.367 -1.169 23.312 1 92.5 72 LYS A O 1
ATOM 559 N N . ARG A 1 73 ? -10.609 -2.295 21.875 1 90.88 73 ARG A N 1
ATOM 560 C CA . ARG A 1 73 ? -9.5 -3.178 21.531 1 90.88 73 ARG A CA 1
ATOM 561 C C . ARG A 1 73 ? -8.969 -2.883 20.125 1 90.88 73 ARG A C 1
ATOM 563 O O . ARG A 1 73 ? -8.211 -3.672 19.562 1 90.88 73 ARG A O 1
ATOM 570 N N . GLY A 1 74 ? -9.383 -1.821 19.594 1 93.31 74 GLY A N 1
ATOM 571 C CA . GLY A 1 74 ? -9.008 -1.489 18.234 1 93.31 74 GLY A CA 1
ATOM 572 C C . GLY A 1 74 ? -7.738 -0.661 18.141 1 93.31 74 GLY A C 1
ATOM 573 O O . GLY A 1 74 ? -7.07 -0.434 19.156 1 93.31 74 GLY A O 1
ATOM 574 N N . ASP A 1 75 ? -7.359 -0.358 16.938 1 93.38 75 ASP A N 1
ATOM 575 C CA . ASP A 1 75 ? -6.18 0.443 16.625 1 93.38 75 ASP A CA 1
ATOM 576 C C . ASP A 1 75 ? -6.566 1.711 15.859 1 93.38 75 ASP A C 1
ATOM 578 O O . ASP A 1 75 ? -7.012 1.644 14.711 1 93.38 75 ASP A O 1
ATOM 582 N N . PRO A 1 76 ? -6.395 2.893 16.516 1 96.25 76 PRO A N 1
ATOM 583 C CA . PRO A 1 76 ? -6.773 4.129 15.836 1 96.25 76 PRO A CA 1
ATOM 584 C C . PRO A 1 76 ? -5.828 4.484 14.688 1 96.25 76 PRO A C 1
ATOM 586 O O . PRO A 1 76 ? -4.617 4.27 14.789 1 96.25 76 PRO A O 1
ATOM 589 N N . GLU A 1 77 ? -6.426 5.012 13.609 1 96.94 77 GLU A N 1
ATOM 590 C CA . GLU A 1 77 ? -5.668 5.375 12.414 1 96.94 77 GLU A CA 1
ATOM 591 C C . GLU A 1 77 ? -6.129 6.719 11.859 1 96.94 77 GLU A C 1
ATOM 593 O O . GLU A 1 77 ? -7.258 7.148 12.117 1 96.94 77 GLU A O 1
ATOM 598 N N . CYS A 1 78 ? -5.211 7.355 11.078 1 97.69 78 CYS A N 1
ATOM 599 C CA . CYS A 1 78 ? -5.504 8.617 10.398 1 97.69 78 CYS A CA 1
ATOM 600 C C . CYS A 1 78 ? -5.434 8.445 8.891 1 97.69 78 CYS A C 1
ATOM 602 O O . CYS A 1 78 ? -4.648 7.641 8.383 1 97.69 78 CYS A O 1
ATOM 604 N N . LEU A 1 79 ? -6.25 9.234 8.234 1 98.44 79 LEU A N 1
ATOM 605 C CA . LEU A 1 79 ? -6.27 9.203 6.777 1 98.44 79 LEU A CA 1
ATOM 606 C C . LEU A 1 79 ? -5.32 10.25 6.199 1 98.44 79 LEU A C 1
ATOM 608 O O . LEU A 1 79 ? -5.355 11.414 6.594 1 98.44 79 LEU A O 1
ATOM 612 N N . PHE A 1 80 ? -4.438 9.82 5.266 1 98.06 80 PHE A N 1
ATOM 613 C CA . PHE A 1 80 ? -3.557 10.703 4.52 1 98.06 80 PHE A CA 1
ATOM 614 C C . PHE A 1 80 ? -3.707 10.484 3.018 1 98.06 80 PHE A C 1
ATOM 616 O O . PHE A 1 80 ? -4.102 9.398 2.584 1 98.06 80 PHE A O 1
ATOM 623 N N . ILE A 1 81 ? -3.432 11.469 2.256 1 96.81 81 ILE A N 1
ATOM 624 C CA . ILE A 1 81 ? -3.416 11.328 0.804 1 96.81 81 ILE A CA 1
ATOM 625 C C . ILE A 1 81 ? -2.057 11.758 0.258 1 96.81 81 ILE A C 1
ATOM 627 O O . ILE A 1 81 ? -1.339 12.531 0.896 1 96.81 81 ILE A O 1
ATOM 631 N N . LYS A 1 82 ? -1.68 11.156 -0.78 1 92.88 82 LYS A N 1
ATOM 632 C CA . LYS A 1 82 ? -0.565 11.633 -1.596 1 92.88 82 LYS A CA 1
ATOM 633 C C . LYS A 1 82 ? -1.065 12.328 -2.859 1 92.88 82 LYS A C 1
ATOM 635 O O . LYS A 1 82 ? -1.821 11.734 -3.637 1 92.88 82 LYS A O 1
ATOM 640 N N . ARG A 1 83 ? -0.663 13.531 -3.016 1 88.25 83 ARG A N 1
ATOM 641 C CA . ARG A 1 83 ? -1.121 14.305 -4.168 1 88.25 83 ARG A CA 1
ATOM 642 C C . ARG A 1 83 ? -0.498 13.781 -5.457 1 88.25 83 ARG A C 1
ATOM 644 O O . ARG A 1 83 ? 0.64 13.305 -5.457 1 88.25 83 ARG A O 1
ATOM 651 N N . ALA A 1 84 ? -1.305 13.883 -6.52 1 84.62 84 ALA A N 1
ATOM 652 C CA . ALA A 1 84 ? -0.808 13.469 -7.828 1 84.62 84 ALA A CA 1
ATOM 653 C C . ALA A 1 84 ? 0.285 14.414 -8.32 1 84.62 84 ALA A C 1
ATOM 655 O O . ALA A 1 84 ? 0.327 15.586 -7.926 1 84.62 84 ALA A O 1
ATOM 656 N N . ALA A 1 85 ? 1.2 13.789 -9.148 1 70.5 85 ALA A N 1
ATOM 657 C CA . ALA A 1 85 ? 2.281 14.594 -9.703 1 70.5 85 ALA A CA 1
ATOM 658 C C . ALA A 1 85 ? 1.767 15.523 -10.805 1 70.5 85 ALA A C 1
ATOM 660 O O . ALA A 1 85 ? 0.983 15.102 -11.656 1 70.5 85 ALA A O 1
ATOM 661 N N . ARG A 1 86 ? 1.734 16.828 -10.57 1 61.28 86 ARG A N 1
ATOM 662 C CA . ARG A 1 86 ? 1.398 17.766 -11.648 1 61.28 86 ARG A CA 1
ATOM 663 C C . ARG A 1 86 ? 2.621 18.562 -12.078 1 61.28 86 ARG A C 1
ATOM 665 O O . ARG A 1 86 ? 3.445 18.938 -11.242 1 61.28 86 ARG A O 1
ATOM 672 N N . LYS A 1 87 ? 2.867 18.469 -13.336 1 55.19 87 LYS A N 1
ATOM 673 C CA . LYS A 1 87 ? 3.877 19.391 -13.844 1 55.19 87 LYS A CA 1
ATOM 674 C C . LYS A 1 87 ? 3.676 20.797 -13.273 1 55.19 87 LYS A C 1
ATOM 676 O O . LYS A 1 87 ? 2.562 21.328 -13.289 1 55.19 87 LYS A O 1
ATOM 681 N N . GLY A 1 88 ? 4.605 21.391 -12.547 1 47.59 88 GLY A N 1
ATOM 682 C CA . GLY A 1 88 ? 4.617 22.75 -12.062 1 47.59 88 GLY A CA 1
ATOM 683 C C . GLY A 1 88 ? 4.191 22.875 -10.609 1 47.59 88 GLY A C 1
ATOM 684 O O . GLY A 1 88 ? 4.254 23.969 -10.031 1 47.59 88 GLY A O 1
ATOM 685 N N . ASP A 1 89 ? 3.52 21.938 -10.164 1 50.38 89 ASP A N 1
ATOM 686 C CA . ASP A 1 89 ? 3.018 22.078 -8.797 1 50.38 89 ASP A CA 1
ATOM 687 C C . ASP A 1 89 ? 4.121 21.812 -7.777 1 50.38 89 ASP A C 1
ATOM 689 O O . ASP A 1 89 ? 4.816 20.797 -7.855 1 50.38 89 ASP A O 1
ATOM 693 N N . ARG A 1 90 ? 4.473 22.906 -7.016 1 43.75 90 ARG A N 1
ATOM 694 C CA . ARG A 1 90 ? 5.488 22.938 -5.965 1 43.75 90 ARG A CA 1
ATOM 695 C C . ARG A 1 90 ? 5.293 21.797 -4.98 1 43.75 90 ARG A C 1
ATOM 697 O O . ARG A 1 90 ? 6.242 21.359 -4.32 1 43.75 90 ARG A O 1
ATOM 704 N N . TRP A 1 91 ? 4.066 21.391 -4.809 1 42.31 91 TRP A N 1
ATOM 705 C CA . TRP A 1 91 ? 3.746 20.375 -3.799 1 42.31 91 TRP A CA 1
ATOM 706 C C . TRP A 1 91 ? 3.568 19 -4.438 1 42.31 91 TRP A C 1
ATOM 708 O O . TRP A 1 91 ? 2.854 18.156 -3.904 1 42.31 91 TRP A O 1
ATOM 718 N N . THR A 1 92 ? 4.199 18.734 -5.562 1 51.88 92 THR A N 1
ATOM 719 C CA . THR A 1 92 ? 4.047 17.469 -6.289 1 51.88 92 THR A CA 1
ATOM 720 C C . THR A 1 92 ? 4.562 16.297 -5.453 1 51.88 92 THR A C 1
ATOM 722 O O . THR A 1 92 ? 5.648 16.375 -4.875 1 51.88 92 THR A O 1
ATOM 725 N N . SER A 1 93 ? 3.633 15.312 -5.137 1 62.62 93 SER A N 1
ATOM 726 C CA . SER A 1 93 ? 3.889 14 -4.555 1 62.62 93 SER A CA 1
ATOM 727 C C . SER A 1 93 ? 4.098 14.094 -3.047 1 62.62 93 SER A C 1
ATOM 729 O O . SER A 1 93 ? 4.855 13.312 -2.469 1 62.62 93 SER A O 1
ATOM 731 N N . HIS A 1 94 ? 3.418 15.211 -2.463 1 84.5 94 HIS A N 1
ATOM 732 C CA . HIS A 1 94 ? 3.525 15.359 -1.016 1 84.5 94 HIS A CA 1
ATOM 733 C C . HIS A 1 94 ? 2.348 14.703 -0.304 1 84.5 94 HIS A C 1
ATOM 735 O O . HIS A 1 94 ? 1.235 14.672 -0.833 1 84.5 94 HIS A O 1
ATOM 741 N N . VAL A 1 95 ? 2.66 14.195 0.82 1 93.69 95 VAL A N 1
ATOM 742 C CA . VAL A 1 95 ? 1.633 13.641 1.692 1 93.69 95 VAL A CA 1
ATOM 743 C C . VAL A 1 95 ? 0.846 14.766 2.352 1 93.69 95 VAL A C 1
ATOM 745 O O . VAL A 1 95 ? 1.427 15.766 2.787 1 93.69 95 VAL A O 1
ATOM 748 N N . ALA A 1 96 ? -0.455 14.641 2.35 1 95.62 96 ALA A N 1
ATOM 749 C CA . ALA A 1 96 ? -1.315 15.688 2.895 1 95.62 96 ALA A CA 1
ATOM 750 C C . ALA A 1 96 ? -2.592 15.094 3.488 1 95.62 96 ALA A C 1
ATOM 752 O O . ALA A 1 96 ? -2.811 13.883 3.42 1 95.62 96 ALA A O 1
ATOM 753 N N . LEU A 1 97 ? -3.283 15.938 4.156 1 97.62 97 LEU A N 1
ATOM 754 C CA . LEU A 1 97 ? -4.668 15.648 4.512 1 97.62 97 LEU A CA 1
ATOM 755 C C . LEU A 1 97 ? -5.613 16.062 3.389 1 97.62 97 LEU A C 1
ATOM 757 O O . LEU A 1 97 ? -5.324 17 2.639 1 97.62 97 LEU A O 1
ATOM 761 N N . PRO A 1 98 ? -6.707 15.297 3.248 1 97.56 98 PRO A N 1
ATOM 762 C CA . PRO A 1 98 ? -7.688 15.781 2.27 1 97.56 98 PRO A CA 1
ATOM 763 C C . PRO A 1 98 ? -8.141 17.203 2.545 1 97.56 98 PRO A C 1
ATOM 765 O O . PRO A 1 98 ? -8.406 17.562 3.697 1 97.56 98 PRO A O 1
ATOM 768 N N . GLY A 1 99 ? -8.164 18.047 1.574 1 96.19 99 GLY A N 1
ATOM 769 C CA . GLY A 1 99 ? -8.547 19.438 1.743 1 96.19 99 GLY A CA 1
ATOM 770 C C . GLY A 1 99 ? -8.25 20.281 0.524 1 96.19 99 GLY A C 1
ATOM 771 O O . GLY A 1 99 ? -7.773 19.781 -0.493 1 96.19 99 GLY A O 1
ATOM 772 N N . GLY A 1 100 ? -8.625 21.5 0.672 1 94.12 100 GLY A N 1
ATOM 773 C CA . GLY A 1 100 ? -8.438 22.453 -0.413 1 94.12 100 GLY A CA 1
ATOM 774 C C . GLY A 1 100 ? -8.891 23.859 -0.06 1 94.12 100 GLY A C 1
ATOM 775 O O . GLY A 1 100 ? -9.289 24.125 1.075 1 94.12 100 GLY A O 1
ATOM 776 N N . LYS A 1 101 ? -8.781 24.719 -1.067 1 92.88 101 LYS A N 1
ATOM 777 C CA . LYS A 1 101 ? -9.125 26.125 -0.874 1 92.88 101 LYS A CA 1
ATOM 778 C C . LYS A 1 101 ? -10.641 26.312 -0.798 1 92.88 101 LYS A C 1
ATOM 780 O O . LYS A 1 101 ? -11.398 25.562 -1.424 1 92.88 101 LYS A O 1
ATOM 785 N N . ARG A 1 102 ? -10.945 27.297 -0.014 1 92.5 102 ARG A N 1
ATOM 786 C CA . ARG A 1 102 ? -12.359 27.672 0.032 1 92.5 102 ARG A CA 1
ATOM 787 C C . ARG A 1 102 ? -12.781 28.344 -1.267 1 92.5 102 ARG A C 1
ATOM 789 O O . ARG A 1 102 ? -12.062 29.188 -1.803 1 92.5 102 ARG A O 1
ATOM 796 N N . ASP A 1 103 ? -13.875 27.828 -1.759 1 85.5 103 ASP A N 1
ATOM 797 C CA . ASP A 1 103 ? -14.43 28.406 -2.979 1 85.5 103 ASP A CA 1
ATOM 798 C C . ASP A 1 103 ? -15.586 29.359 -2.66 1 85.5 103 ASP A C 1
ATOM 800 O O . ASP A 1 103 ? -16.109 29.344 -1.542 1 85.5 103 ASP A O 1
ATOM 804 N N . GLY A 1 104 ? -15.922 30.188 -3.582 1 84.5 104 GLY A N 1
ATOM 805 C CA . GLY A 1 104 ? -17 31.156 -3.422 1 84.5 104 GLY A CA 1
ATOM 806 C C . GLY A 1 104 ? -18.328 30.516 -3.066 1 84.5 104 GLY A C 1
ATOM 807 O O . GLY A 1 104 ? -19.172 31.125 -2.406 1 84.5 104 GLY A O 1
ATOM 808 N N . GLU A 1 105 ? -18.453 29.281 -3.371 1 87.88 105 GLU A N 1
ATOM 809 C CA . GLU A 1 105 ? -19.734 28.609 -3.164 1 87.88 105 GLU A CA 1
ATOM 810 C C . GLU A 1 105 ? -19.781 27.953 -1.788 1 87.88 105 GLU A C 1
ATOM 812 O O . GLU A 1 105 ? -20.859 27.531 -1.338 1 87.88 105 GLU A O 1
ATOM 817 N N . ASP A 1 106 ? -18.688 27.953 -1.115 1 89.56 106 ASP A N 1
ATOM 818 C CA . ASP A 1 106 ? -18.656 27.312 0.195 1 89.56 106 ASP A CA 1
ATOM 819 C C . ASP A 1 106 ? -19.266 28.203 1.265 1 89.56 106 ASP A C 1
ATOM 821 O O . ASP A 1 106 ? -18.922 29.391 1.348 1 89.56 106 ASP A O 1
ATOM 825 N N . GLU A 1 107 ? -20.141 27.703 2.045 1 90.06 107 GLU A N 1
ATOM 826 C CA . GLU A 1 107 ? -20.766 28.453 3.131 1 90.06 107 GLU A CA 1
ATOM 827 C C . GLU A 1 107 ? -19.734 28.844 4.191 1 90.06 107 GLU A C 1
ATOM 829 O O . GLU A 1 107 ? -19.797 29.953 4.727 1 90.06 107 GLU A O 1
ATOM 834 N N . ASP A 1 108 ? -18.922 27.922 4.551 1 93.5 108 ASP A N 1
ATOM 835 C CA . ASP A 1 108 ? -17.891 28.172 5.555 1 93.5 108 ASP A CA 1
ATOM 836 C C . ASP A 1 108 ? -16.703 27.219 5.359 1 93.5 108 ASP A C 1
ATOM 838 O O . ASP A 1 108 ? -16.656 26.453 4.395 1 93.5 108 ASP A O 1
ATOM 842 N N . ASP A 1 109 ? -15.688 27.359 6.266 1 95.06 109 ASP A N 1
ATOM 843 C CA . ASP A 1 109 ? -14.461 26.562 6.176 1 95.06 109 ASP A CA 1
ATOM 844 C C . ASP A 1 109 ? -14.766 25.078 6.367 1 95.06 109 ASP A C 1
ATOM 846 O O . ASP A 1 109 ? -14.148 24.219 5.723 1 95.06 109 ASP A O 1
ATOM 850 N N . HIS A 1 110 ? -15.695 24.828 7.219 1 96.38 110 HIS A N 1
ATOM 851 C CA . HIS A 1 110 ? -16.078 23.453 7.5 1 96.38 110 HIS A CA 1
ATOM 852 C C . HIS A 1 110 ? -16.625 22.766 6.258 1 96.38 110 HIS A C 1
ATOM 854 O O . HIS A 1 110 ? -16.234 21.641 5.93 1 96.38 110 HIS A O 1
ATOM 860 N N . LYS A 1 111 ? -17.516 23.391 5.586 1 96.5 111 LYS A N 1
ATOM 861 C CA . LYS A 1 111 ? -18.141 22.844 4.383 1 96.5 111 LYS A CA 1
ATOM 862 C C . LYS A 1 111 ? -17.109 22.672 3.266 1 96.5 111 LYS A C 1
ATOM 864 O O . LYS A 1 111 ? -17.219 21.766 2.443 1 96.5 111 LYS A O 1
ATOM 869 N N . ALA A 1 112 ? -16.156 23.531 3.258 1 96.44 112 ALA A N 1
ATOM 870 C CA . ALA A 1 112 ? -15.078 23.391 2.289 1 96.44 112 ALA A CA 1
ATOM 871 C C . ALA A 1 112 ? -14.32 22.078 2.51 1 96.44 112 ALA A C 1
ATOM 873 O O . ALA A 1 112 ? -14.023 21.359 1.556 1 96.44 112 ALA A O 1
ATOM 874 N N . ALA A 1 113 ? -14.016 21.781 3.77 1 97.12 113 ALA A N 1
ATOM 875 C CA . ALA A 1 113 ? -13.312 20.531 4.102 1 97.12 113 ALA A CA 1
ATOM 876 C C . ALA A 1 113 ? -14.141 19.312 3.701 1 97.12 113 ALA A C 1
ATOM 878 O O . ALA A 1 113 ? -13.602 18.359 3.146 1 97.12 113 ALA A O 1
ATOM 879 N N . VAL A 1 114 ? -15.438 19.406 3.941 1 97.38 114 VAL A N 1
ATOM 880 C CA . VAL A 1 114 ? -16.344 18.312 3.635 1 97.38 114 VAL A CA 1
ATOM 881 C C . VAL A 1 114 ? -16.406 18.094 2.123 1 97.38 114 VAL A C 1
ATOM 883 O O . VAL A 1 114 ? -16.312 16.969 1.641 1 97.38 114 VAL A O 1
ATOM 886 N N . ARG A 1 115 ? -16.562 19.141 1.45 1 96.69 115 ARG A N 1
ATOM 887 C CA . ARG A 1 115 ? -16.641 19.062 -0.004 1 96.69 115 ARG A CA 1
ATOM 888 C C . ARG A 1 115 ? -15.367 18.5 -0.606 1 96.69 115 ARG A C 1
ATOM 890 O O . ARG A 1 115 ? -15.414 17.594 -1.442 1 96.69 115 ARG A O 1
ATOM 897 N N . GLU A 1 116 ? -14.25 19.016 -0.232 1 96.69 116 GLU A N 1
ATOM 898 C CA . GLU A 1 116 ? -12.961 18.594 -0.777 1 96.69 116 GLU A CA 1
ATOM 899 C C . GLU A 1 116 ? -12.68 17.125 -0.477 1 96.69 116 GLU A C 1
ATOM 901 O O . GLU A 1 116 ? -12.117 16.406 -1.312 1 96.69 116 GLU A O 1
ATOM 906 N N . CYS A 1 117 ? -12.992 16.719 0.732 1 97.25 117 CYS A N 1
ATOM 907 C CA . CYS A 1 117 ? -12.789 15.32 1.088 1 97.25 117 CYS A CA 1
ATOM 908 C C . CYS A 1 117 ? -13.609 14.398 0.184 1 97.25 117 CYS A C 1
ATOM 910 O O . CYS A 1 117 ? -13.117 13.375 -0.276 1 97.25 117 CYS A O 1
ATOM 912 N N . LEU A 1 118 ? -14.828 14.789 -0.087 1 95.81 118 LEU A N 1
ATOM 913 C CA . LEU A 1 118 ? -15.695 14.023 -0.981 1 95.81 118 LEU A CA 1
ATOM 914 C C . LEU A 1 118 ? -15.125 14 -2.396 1 95.81 118 LEU A C 1
ATOM 916 O O . LEU A 1 118 ? -15.102 12.953 -3.043 1 95.81 118 LEU A O 1
ATOM 920 N N . GLU A 1 119 ? -14.688 15.055 -2.848 1 94.56 119 GLU A N 1
ATOM 921 C CA . GLU A 1 119 ? -14.156 15.164 -4.203 1 94.56 119 GLU A CA 1
ATOM 922 C C . GLU A 1 119 ? -12.859 14.383 -4.352 1 94.56 119 GLU A C 1
ATOM 924 O O . GLU A 1 119 ? -12.656 13.68 -5.344 1 94.56 119 GLU A O 1
ATOM 929 N N . GLU A 1 120 ? -11.977 14.484 -3.396 1 95.62 120 GLU A N 1
ATOM 930 C CA . GLU A 1 120 ? -10.617 13.953 -3.514 1 95.62 120 GLU A CA 1
ATOM 931 C C . GLU A 1 120 ? -10.594 12.453 -3.252 1 95.62 120 GLU A C 1
ATOM 933 O O . GLU A 1 120 ? -9.898 11.711 -3.945 1 95.62 120 GLU A O 1
ATOM 938 N N . VAL A 1 121 ? -11.367 11.984 -2.205 1 95.44 121 VAL A N 1
ATOM 939 C CA . VAL A 1 121 ? -11.211 10.586 -1.824 1 95.44 121 VAL A CA 1
ATOM 940 C C . VAL A 1 121 ? -12.578 9.891 -1.843 1 95.44 121 VAL A C 1
ATOM 942 O O . VAL A 1 121 ? -12.664 8.68 -1.632 1 95.44 121 VAL A O 1
ATOM 945 N N . GLY A 1 122 ? -13.656 10.539 -2.037 1 93.12 122 GLY A N 1
ATOM 946 C CA . GLY A 1 122 ? -14.984 9.969 -2.129 1 93.12 122 GLY A CA 1
ATOM 947 C C . GLY A 1 122 ? -15.609 9.68 -0.773 1 93.12 122 GLY A C 1
ATOM 948 O O . GLY A 1 122 ? -16.547 8.883 -0.669 1 93.12 122 GLY A O 1
ATOM 949 N N . LEU A 1 123 ? -15.102 10.242 0.223 1 94.12 123 LEU A N 1
ATOM 950 C CA . LEU A 1 123 ? -15.625 10.031 1.57 1 94.12 123 LEU A CA 1
ATOM 951 C C . LEU A 1 123 ? -16.609 11.133 1.948 1 94.12 123 LEU A C 1
ATOM 953 O O . LEU A 1 123 ? -16.234 12.312 2.006 1 94.12 123 LEU A O 1
ATOM 957 N N . ASP A 1 124 ? -17.797 10.742 2.213 1 94.5 124 ASP A N 1
ATOM 958 C CA . ASP A 1 124 ? -18.828 11.688 2.627 1 94.5 124 ASP A CA 1
ATOM 959 C C . ASP A 1 124 ? -18.797 11.922 4.133 1 94.5 124 ASP A C 1
ATOM 961 O O . ASP A 1 124 ? -19.281 11.102 4.91 1 94.5 124 ASP A O 1
ATOM 965 N N . LEU A 1 125 ? -18.344 13.086 4.492 1 96.12 125 LEU A N 1
ATOM 966 C CA . LEU A 1 125 ? -18.172 13.406 5.902 1 96.12 125 LEU A CA 1
ATOM 967 C C . LEU A 1 125 ? -19.484 13.828 6.535 1 96.12 125 LEU A C 1
ATOM 969 O O . LEU A 1 125 ? -19.562 14.016 7.754 1 96.12 125 LEU A O 1
ATOM 973 N N . ASP A 1 126 ? -20.516 13.93 5.723 1 92.94 126 ASP A N 1
ATOM 974 C CA . ASP A 1 126 ? -21.844 14.211 6.242 1 92.94 126 ASP A CA 1
ATOM 975 C C . ASP A 1 126 ? -22.656 12.93 6.414 1 92.94 126 ASP A C 1
ATOM 977 O O . ASP A 1 126 ? -23.828 12.977 6.789 1 92.94 126 ASP A O 1
ATOM 981 N N . SER A 1 127 ? -22.047 11.836 6.152 1 89.88 127 SER A N 1
ATOM 982 C CA . SER A 1 127 ? -22.75 10.555 6.254 1 89.88 127 SER A CA 1
ATOM 983 C C . SER A 1 127 ? -23.031 10.188 7.707 1 89.88 127 SER A C 1
ATOM 985 O O . SER A 1 127 ? -22.438 10.773 8.625 1 89.88 127 SER A O 1
ATOM 987 N N . GLY A 1 128 ? -23.891 9.227 7.906 1 87 128 GLY A N 1
ATOM 988 C CA . GLY A 1 128 ? -24.297 8.812 9.234 1 87 128 GLY A CA 1
ATOM 989 C C . GLY A 1 128 ? -23.219 8.07 9.992 1 87 128 GLY A C 1
ATOM 990 O O . GLY A 1 128 ? -23.328 7.879 11.211 1 87 128 GLY A O 1
ATOM 991 N N . VAL A 1 129 ? -22.172 7.754 9.367 1 89.69 129 VAL A N 1
ATOM 992 C CA . VAL A 1 129 ? -21.125 6.977 10.031 1 89.69 129 VAL A CA 1
ATOM 993 C C . VAL A 1 129 ? -19.969 7.895 10.422 1 89.69 129 VAL A C 1
ATOM 995 O O . VAL A 1 129 ? -18.891 7.422 10.781 1 89.69 129 VAL A O 1
ATOM 998 N N . ILE A 1 130 ? -20.188 9.18 10.289 1 94.38 130 ILE A N 1
ATOM 999 C CA . ILE A 1 130 ? -19.141 10.141 10.617 1 94.38 130 ILE A CA 1
ATOM 1000 C C . ILE A 1 130 ? -19.594 11.039 11.766 1 94.38 130 ILE A C 1
ATOM 1002 O O . ILE A 1 130 ? -20.75 11.484 11.789 1 94.38 130 ILE A O 1
ATOM 1006 N N . ILE A 1 131 ? -18.75 11.273 12.727 1 95.12 131 ILE A N 1
ATOM 1007 C CA . ILE A 1 131 ? -18.969 12.242 13.789 1 95.12 131 ILE A CA 1
ATOM 1008 C C . ILE A 1 131 ? -18.047 13.438 13.609 1 95.12 131 ILE A C 1
ATOM 1010 O O . ILE A 1 131 ? -16.828 13.273 13.469 1 95.12 131 ILE A O 1
ATOM 1014 N N . ASP A 1 132 ? -18.641 14.586 13.516 1 95.62 132 ASP A N 1
ATOM 1015 C CA . ASP A 1 132 ? -17.859 15.828 13.508 1 95.62 132 ASP A CA 1
ATOM 1016 C C . ASP A 1 132 ? -17.297 16.125 14.891 1 95.62 132 ASP A C 1
ATOM 1018 O O . ASP A 1 132 ? -18.047 16.312 15.852 1 95.62 132 ASP A O 1
ATOM 1022 N N . CYS A 1 133 ? -15.938 16.219 15 1 96.5 133 CYS A N 1
ATOM 1023 C CA . CYS A 1 133 ? -15.297 16.344 16.312 1 96.5 133 CYS A CA 1
ATOM 1024 C C . CYS A 1 133 ? -14.703 17.75 16.484 1 96.5 133 CYS A C 1
ATOM 1026 O O . CYS A 1 133 ? -13.812 17.938 17.312 1 96.5 133 CYS A O 1
ATOM 1028 N N . GLY A 1 134 ? -15.062 18.625 15.648 1 95.06 134 GLY A N 1
ATOM 1029 C CA . GLY A 1 134 ? -14.578 19.984 15.805 1 95.06 134 GLY A CA 1
ATOM 1030 C C . GLY A 1 134 ? -13.367 20.297 14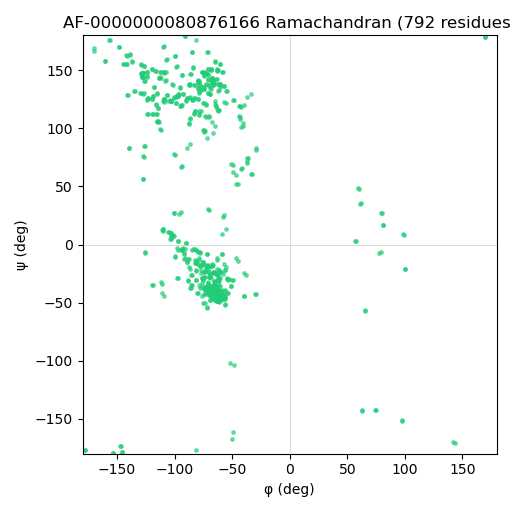.945 1 95.06 134 GLY A C 1
ATOM 1031 O O . GLY A 1 134 ? -13.281 19.828 13.805 1 95.06 134 GLY A O 1
ATOM 1032 N N . LYS A 1 135 ? -12.539 21.219 15.445 1 94.56 135 LYS A N 1
ATOM 1033 C CA . LYS A 1 135 ? -11.406 21.641 14.633 1 94.56 135 LYS A CA 1
ATOM 1034 C C . LYS A 1 135 ? -10.164 21.875 15.492 1 94.56 135 LYS A C 1
ATOM 1036 O O . LYS A 1 135 ? -10.273 22.047 16.719 1 94.56 135 LYS A O 1
ATOM 1041 N N . LEU A 1 136 ? -9.016 21.766 14.906 1 93.38 136 LEU A N 1
ATOM 1042 C CA . LEU A 1 136 ? -7.742 22.156 15.484 1 93.38 136 LEU A CA 1
ATOM 1043 C C . LEU A 1 136 ? -7.484 23.656 15.258 1 93.38 136 LEU A C 1
ATOM 1045 O O . LEU A 1 136 ? -8.203 24.297 14.492 1 93.38 136 LEU A O 1
ATOM 1049 N N . PRO A 1 137 ? -6.504 24.25 15.969 1 89 137 PRO A N 1
ATOM 1050 C CA . PRO A 1 137 ? -6.238 25.672 15.781 1 89 137 PRO A CA 1
ATOM 1051 C C . PRO A 1 137 ? -5.91 26.031 14.336 1 89 137 PRO A C 1
ATOM 1053 O O . PRO A 1 137 ? -5.203 25.281 13.656 1 89 137 PRO A O 1
ATOM 1056 N N . ASP A 1 138 ? -6.527 27.141 13.945 1 91.06 138 ASP A N 1
ATOM 1057 C CA . ASP A 1 138 ? -6.188 27.672 12.625 1 91.06 138 ASP A CA 1
ATOM 1058 C C . ASP A 1 138 ? -4.711 28.078 12.562 1 91.06 138 ASP A C 1
ATOM 1060 O O . ASP A 1 138 ? -4.117 28.438 13.578 1 91.06 138 ASP A O 1
ATOM 1064 N N . ARG A 1 139 ? -4.23 27.953 11.297 1 86.06 139 ARG A N 1
ATOM 1065 C CA . ARG A 1 139 ? -2.826 28.297 11.102 1 86.06 139 ARG A CA 1
ATOM 1066 C C . ARG A 1 139 ? -2.666 29.312 9.969 1 86.06 139 ARG A C 1
ATOM 1068 O O . ARG A 1 139 ? -3.23 29.141 8.891 1 86.06 139 ARG A O 1
ATOM 1075 N N . VAL A 1 140 ? -1.903 30.359 10.359 1 84.38 140 VAL A N 1
ATOM 1076 C CA . VAL A 1 140 ? -1.531 31.281 9.289 1 84.38 140 VAL A CA 1
ATOM 1077 C C . VAL A 1 140 ? -0.308 30.75 8.547 1 84.38 140 VAL A C 1
ATOM 1079 O O . VAL A 1 140 ? 0.77 30.609 9.133 1 84.38 140 VAL A O 1
ATOM 1082 N N . VAL A 1 141 ? -0.538 30.391 7.355 1 82.19 141 VAL A N 1
ATOM 1083 C CA . VAL A 1 141 ? 0.539 29.875 6.516 1 82.19 141 VAL A CA 1
ATOM 1084 C C . VAL A 1 141 ? 1.323 31.047 5.906 1 82.19 141 VAL A C 1
ATOM 1086 O O . VAL A 1 141 ? 0.738 31.953 5.328 1 82.19 141 VAL A O 1
ATOM 1089 N N . THR A 1 142 ? 2.619 30.953 6.145 1 74.88 142 THR A N 1
ATOM 1090 C CA . THR A 1 142 ? 3.479 32 5.633 1 74.88 142 THR A CA 1
ATOM 1091 C C . THR A 1 142 ? 4.516 31.453 4.664 1 74.88 142 THR A C 1
ATOM 1093 O O . THR A 1 142 ? 4.734 30.234 4.617 1 74.88 142 THR A O 1
ATOM 1096 N N . THR A 1 143 ? 4.914 32.219 3.777 1 67.31 143 THR A N 1
ATOM 1097 C CA . THR A 1 143 ? 6.047 31.891 2.912 1 67.31 143 THR A CA 1
ATOM 1098 C C . THR A 1 143 ? 7.25 32.781 3.248 1 67.31 143 THR A C 1
ATOM 1100 O O . THR A 1 143 ? 7.152 33.656 4.09 1 67.31 143 THR A O 1
ATOM 1103 N N . SER A 1 144 ? 8.352 32.438 2.691 1 60 144 SER A N 1
ATOM 1104 C CA . SER A 1 144 ? 9.57 33.219 2.846 1 60 144 SER A CA 1
ATOM 1105 C C . SER A 1 144 ? 9.992 33.312 4.309 1 60 144 SER A C 1
ATOM 1107 O O . SER A 1 144 ? 10.227 34.406 4.832 1 60 144 SER A O 1
ATOM 1109 N N . TRP A 1 145 ? 9.984 32.125 4.914 1 60.59 145 TRP A N 1
ATOM 1110 C CA . TRP A 1 145 ? 10.492 31.969 6.273 1 60.59 145 TRP A CA 1
ATOM 1111 C C . TRP A 1 145 ? 9.688 32.812 7.258 1 60.59 145 TRP A C 1
ATOM 1113 O O . TRP A 1 145 ? 10.258 33.469 8.133 1 60.59 145 TRP A O 1
ATOM 1123 N N . GLY A 1 146 ? 8.406 32.906 6.988 1 60.03 146 GLY A N 1
ATOM 1124 C CA . GLY A 1 146 ? 7.508 33.469 7.984 1 60.03 146 GLY A CA 1
ATOM 1125 C C . GLY A 1 146 ? 7.176 34.938 7.723 1 60.03 146 GLY A C 1
ATOM 1126 O O . GLY A 1 146 ? 6.391 35.531 8.461 1 60.03 146 GLY A O 1
ATOM 1127 N N . THR A 1 147 ? 7.559 35.5 6.602 1 63.09 147 THR A N 1
ATOM 1128 C CA . THR A 1 147 ? 7.445 36.938 6.438 1 63.09 147 THR A CA 1
ATOM 1129 C C . THR A 1 147 ? 6.168 37.281 5.684 1 63.09 147 THR A C 1
ATOM 1131 O O . THR A 1 147 ? 5.57 38.344 5.93 1 63.09 147 THR A O 1
ATOM 1134 N N . VAL A 1 148 ? 5.746 36.469 4.898 1 69.94 148 VAL A N 1
ATOM 1135 C CA . VAL A 1 148 ? 4.617 36.844 4.051 1 69.94 148 VAL A CA 1
ATOM 1136 C C . VAL A 1 148 ? 3.48 35.844 4.246 1 69.94 148 VAL A C 1
ATOM 1138 O O . VAL A 1 148 ? 3.625 34.656 3.92 1 69.94 148 VAL A O 1
ATOM 1141 N N . PRO A 1 149 ? 2.434 36.375 4.828 1 77.94 149 PRO A N 1
ATOM 1142 C CA . PRO A 1 149 ? 1.29 35.469 4.965 1 77.94 149 PRO A CA 1
ATOM 1143 C C . PRO A 1 149 ? 0.685 35.062 3.619 1 77.94 149 PRO A C 1
ATOM 1145 O O . PRO A 1 149 ? 0.554 35.906 2.727 1 77.94 149 PRO A O 1
ATOM 1148 N N . LEU A 1 150 ? 0.325 33.812 3.51 1 81.31 150 LEU A N 1
ATOM 1149 C CA . LEU A 1 150 ? -0.241 33.312 2.266 1 81.31 150 LEU A CA 1
ATOM 1150 C C . LEU A 1 150 ? -1.722 32.969 2.434 1 81.31 150 LEU A C 1
ATOM 1152 O O . LEU A 1 150 ? -2.537 33.312 1.574 1 81.31 150 LEU A O 1
ATOM 1156 N N . MET A 1 151 ? -2.047 32.375 3.5 1 87.31 151 MET A N 1
ATOM 1157 C CA . MET A 1 151 ? -3.42 31.922 3.723 1 87.31 151 MET A CA 1
ATOM 1158 C C . MET A 1 151 ? -3.615 31.453 5.16 1 87.31 151 MET A C 1
ATOM 1160 O O . MET A 1 151 ? -2.646 31.312 5.91 1 87.31 151 MET A O 1
ATOM 1164 N N . VAL A 1 152 ? -4.859 31.266 5.461 1 90.69 152 VAL A N 1
ATOM 1165 C CA . VAL A 1 152 ? -5.199 30.656 6.734 1 90.69 152 VAL A CA 1
ATOM 1166 C C . VAL A 1 152 ? -5.656 29.219 6.504 1 90.69 152 VAL A C 1
ATOM 1168 O O . VAL A 1 152 ? -6.531 28.953 5.676 1 90.69 152 VAL A O 1
ATOM 1171 N N . LEU A 1 153 ? -5.02 28.344 7.125 1 92.88 153 LEU A N 1
ATOM 1172 C CA . LEU A 1 153 ? -5.375 26.922 7.035 1 92.88 153 LEU A CA 1
ATOM 1173 C C . LEU A 1 153 ? -6.254 26.516 8.211 1 92.88 153 LEU A C 1
ATOM 1175 O O . LEU A 1 153 ? -5.887 26.734 9.367 1 92.88 153 LEU A O 1
ATOM 1179 N N . CYS A 1 154 ? -7.391 25.906 7.957 1 95.25 154 CYS A N 1
ATOM 1180 C CA . CYS A 1 154 ? -8.352 25.484 8.977 1 95.25 154 CYS A CA 1
ATOM 1181 C C . CYS A 1 154 ? -8.477 23.969 9.008 1 95.25 154 CYS A C 1
ATOM 1183 O O . CYS A 1 154 ? -9.141 23.375 8.164 1 95.25 154 CYS A O 1
ATOM 1185 N N . PRO A 1 155 ? -7.926 23.312 10 1 96.81 155 PRO A N 1
ATOM 1186 C CA . PRO A 1 155 ? -8.008 21.859 10.102 1 96.81 155 PRO A CA 1
ATOM 1187 C C . PRO A 1 155 ? -9.227 21.391 10.891 1 96.81 155 PRO A C 1
ATOM 1189 O O . PRO A 1 155 ? -9.406 21.797 12.047 1 96.81 155 PRO A O 1
ATOM 1192 N N . PHE A 1 156 ? -10.016 20.594 10.312 1 97.69 156 PHE A N 1
ATOM 1193 C CA . PHE A 1 156 ? -11.172 20 10.977 1 97.69 156 PHE A CA 1
ATOM 1194 C C . PHE A 1 156 ? -10.945 18.531 11.266 1 97.69 156 PHE A C 1
ATOM 1196 O O . PHE A 1 156 ? -10.25 17.844 10.508 1 97.69 156 PHE A O 1
ATOM 1203 N N . VAL A 1 157 ? -11.539 18.047 12.352 1 97.94 157 VAL A N 1
ATOM 1204 C CA . VAL A 1 157 ? -11.32 16.672 12.789 1 97.94 157 VAL A CA 1
ATOM 1205 C C . VAL A 1 157 ? -12.633 15.883 12.703 1 97.94 157 VAL A C 1
ATOM 1207 O O . VAL A 1 157 ? -13.672 16.359 13.164 1 97.94 157 VAL A O 1
ATOM 1210 N N . PHE A 1 158 ? -12.586 14.719 12.078 1 97.88 158 PHE A N 1
ATOM 1211 C CA . PHE A 1 158 ? -13.742 13.836 11.93 1 97.88 158 PHE A CA 1
ATOM 1212 C C . PHE A 1 158 ? -13.414 12.43 12.414 1 97.88 158 PHE A C 1
ATOM 1214 O O . PHE A 1 158 ? -12.273 11.977 12.297 1 97.88 158 PHE A O 1
ATOM 1221 N N . LEU A 1 159 ? -14.438 11.773 12.953 1 97.06 159 LEU A N 1
ATOM 1222 C CA . LEU A 1 159 ? -14.305 10.383 13.391 1 97.06 159 LEU A CA 1
ATOM 1223 C C . LEU A 1 159 ? -15.219 9.477 12.57 1 97.06 159 LEU A C 1
ATOM 1225 O O . LEU A 1 159 ? -16.422 9.711 12.5 1 97.06 159 LEU A O 1
ATOM 1229 N N . CYS A 1 160 ? -14.648 8.5 11.883 1 95.25 160 CYS A N 1
ATOM 1230 C CA . CYS A 1 160 ? -15.414 7.469 11.195 1 95.25 160 CYS A CA 1
ATOM 1231 C C . CYS A 1 160 ? -15.781 6.34 12.148 1 95.25 160 CYS A C 1
ATOM 1233 O O . CYS A 1 160 ? -14.906 5.672 12.703 1 95.25 160 CYS A O 1
ATOM 1235 N N . THR A 1 161 ? -17.047 6.027 12.266 1 93.31 161 THR A N 1
ATOM 1236 C CA . THR A 1 161 ? -17.516 5.098 13.289 1 93.31 161 THR A CA 1
ATOM 1237 C C . THR A 1 161 ? -17.672 3.693 12.719 1 93.31 161 THR A C 1
ATOM 1239 O O . THR A 1 161 ? -17.906 2.736 13.461 1 93.31 161 THR A O 1
ATOM 1242 N N . SER A 1 162 ? -17.469 3.516 11.445 1 89.69 162 SER A N 1
ATOM 1243 C CA . SER A 1 162 ? -17.609 2.207 10.812 1 89.69 162 SER A CA 1
ATOM 1244 C C . SER A 1 162 ? -16.438 1.306 11.141 1 89.69 162 SER A C 1
ATOM 1246 O O . SER A 1 162 ? -15.281 1.741 11.094 1 89.69 162 SER A O 1
ATOM 1248 N N . PRO A 1 163 ? -16.719 0.031 11.484 1 89.88 163 PRO A N 1
ATOM 1249 C CA . PRO A 1 163 ? -15.625 -0.913 11.703 1 89.88 163 PRO A CA 1
ATOM 1250 C C . PRO A 1 163 ? -14.906 -1.286 10.406 1 89.88 163 PRO A C 1
ATOM 1252 O O . PRO A 1 163 ? -13.75 -1.726 10.445 1 89.88 163 PRO A O 1
ATOM 1255 N N . THR A 1 164 ? -15.602 -1.154 9.32 1 88 164 THR A N 1
ATOM 1256 C CA . THR A 1 164 ? -15.008 -1.428 8.016 1 88 164 THR A CA 1
ATOM 1257 C C . THR A 1 164 ? -14.484 -0.143 7.383 1 88 164 THR A C 1
ATOM 1259 O O . THR A 1 164 ? -15.133 0.901 7.457 1 88 164 THR A O 1
ATOM 1262 N N . ALA A 1 165 ? -13.273 -0.283 6.84 1 87.88 165 ALA A N 1
ATOM 1263 C CA . ALA A 1 165 ? -12.719 0.895 6.172 1 87.88 165 ALA A CA 1
ATOM 1264 C C . ALA A 1 165 ? -13.594 1.315 4.992 1 87.88 165 ALA A C 1
ATOM 1266 O O . ALA A 1 165 ? -14 0.477 4.188 1 87.88 165 ALA A O 1
ATOM 1267 N N . PRO A 1 166 ? -13.867 2.609 4.973 1 88.25 166 PRO A N 1
ATOM 1268 C CA . PRO A 1 166 ? -14.641 3.072 3.82 1 88.25 166 PRO A CA 1
ATOM 1269 C C . PRO A 1 166 ? -13.898 2.877 2.498 1 88.25 166 PRO A C 1
ATOM 1271 O O . PRO A 1 166 ? -12.672 2.893 2.465 1 88.25 166 PRO A O 1
ATOM 1274 N N . SER A 1 167 ? -14.727 2.664 1.471 1 86.75 167 SER A N 1
ATOM 1275 C CA . SER A 1 167 ? -14.156 2.59 0.13 1 86.75 167 SER A CA 1
ATOM 1276 C C . SER A 1 167 ? -13.844 3.979 -0.417 1 86.75 167 SER A C 1
ATOM 1278 O O . SER A 1 167 ? -14.625 4.914 -0.224 1 86.75 167 SER A O 1
ATOM 1280 N N . PHE A 1 168 ? -12.68 4.051 -1.035 1 91.81 168 PHE A N 1
ATOM 1281 C CA . PHE A 1 168 ? -12.25 5.34 -1.571 1 91.81 168 PHE A CA 1
ATOM 1282 C C . PHE A 1 168 ? -12.469 5.398 -3.078 1 91.81 168 PHE A C 1
ATOM 1284 O O . PHE A 1 168 ? -12.32 4.391 -3.771 1 91.81 168 PHE A O 1
ATOM 1291 N N . THR A 1 169 ? -12.938 6.465 -3.527 1 89.31 169 THR A N 1
ATOM 1292 C CA . THR A 1 169 ? -12.898 6.84 -4.938 1 89.31 169 THR A CA 1
ATOM 1293 C C . THR A 1 169 ? -11.977 8.031 -5.156 1 89.31 169 THR A C 1
ATOM 1295 O O . THR A 1 169 ? -12.375 9.18 -4.957 1 89.31 169 THR A O 1
ATOM 1298 N N . LEU A 1 170 ? -10.844 7.73 -5.578 1 93.25 170 LEU A N 1
ATOM 1299 C CA . LEU A 1 170 ? -9.828 8.773 -5.699 1 93.25 170 LEU A CA 1
ATOM 1300 C C . LEU A 1 170 ? -9.992 9.539 -7.008 1 93.25 170 LEU A C 1
ATOM 1302 O O . LEU A 1 170 ? -10.266 8.938 -8.055 1 93.25 170 LEU A O 1
ATOM 1306 N N . GLN A 1 171 ? -9.867 10.789 -6.91 1 91 171 GLN A N 1
ATOM 1307 C CA . GLN A 1 171 ? -9.789 11.609 -8.117 1 91 171 GLN A CA 1
ATOM 1308 C C . GLN A 1 171 ? -8.398 11.555 -8.727 1 91 171 GLN A C 1
ATOM 1310 O O . GLN A 1 171 ? -7.457 12.164 -8.211 1 91 171 GLN A O 1
ATOM 1315 N N . PRO A 1 172 ? -8.305 10.945 -9.875 1 87.31 172 PRO A N 1
ATOM 1316 C CA . PRO A 1 172 ? -6.984 10.641 -10.414 1 87.31 172 PRO A CA 1
ATOM 1317 C C . PRO A 1 172 ? -6.16 11.891 -10.719 1 87.31 172 PRO A C 1
ATOM 1319 O O . PRO A 1 172 ? -4.93 11.844 -10.703 1 87.31 172 PRO A O 1
ATOM 1322 N N . THR A 1 173 ? -6.742 12.961 -10.961 1 85.94 173 THR A N 1
ATOM 1323 C CA . THR A 1 173 ? -6.016 14.164 -11.344 1 85.94 173 THR A CA 1
ATOM 1324 C C . THR A 1 173 ? -5.457 14.875 -10.117 1 85.94 173 THR A C 1
ATOM 1326 O O . THR A 1 173 ? -4.543 15.703 -10.227 1 85.94 173 THR A O 1
ATOM 1329 N N . GLU A 1 174 ? -5.945 14.523 -8.969 1 89 174 GLU A N 1
ATOM 1330 C CA . GLU A 1 174 ? -5.566 15.281 -7.781 1 89 174 GLU A CA 1
ATOM 1331 C C . GLU A 1 174 ? -4.855 14.398 -6.762 1 89 174 GLU A C 1
ATOM 1333 O O . GLU A 1 174 ? -3.992 14.867 -6.02 1 89 174 GLU A O 1
ATOM 1338 N N . VAL A 1 175 ? -5.309 13.18 -6.719 1 92.25 175 VAL A N 1
ATOM 1339 C CA . VAL A 1 175 ? -4.82 12.305 -5.66 1 92.25 175 VAL A CA 1
ATOM 1340 C C . VAL A 1 175 ? -4.199 11.047 -6.27 1 92.25 175 VAL A C 1
ATOM 1342 O O . VAL A 1 175 ? -4.848 10.336 -7.039 1 92.25 175 VAL A O 1
ATOM 1345 N N . ALA A 1 176 ? -2.965 10.766 -5.887 1 90.38 176 ALA A N 1
ATOM 1346 C CA . ALA A 1 176 ? -2.262 9.586 -6.367 1 90.38 176 ALA A CA 1
ATOM 1347 C C . ALA A 1 176 ? -2.58 8.367 -5.5 1 90.38 176 ALA A C 1
ATOM 1349 O O . ALA A 1 176 ? -2.701 7.25 -6.008 1 90.38 176 ALA A O 1
ATOM 1350 N N . SER A 1 177 ? -2.691 8.609 -4.246 1 93.19 177 SER A N 1
ATOM 1351 C CA . SER A 1 177 ? -2.955 7.5 -3.334 1 93.19 177 SER A CA 1
ATOM 1352 C C . SER A 1 177 ? -3.527 7.996 -2.012 1 93.19 177 SER A C 1
ATOM 1354 O O . SER A 1 177 ? -3.41 9.18 -1.684 1 93.19 177 SER A O 1
ATOM 1356 N N . ALA A 1 178 ? -4.199 7.148 -1.321 1 96.19 178 ALA A N 1
ATOM 1357 C CA . ALA A 1 178 ? -4.742 7.379 0.014 1 96.19 178 ALA A CA 1
ATOM 1358 C C . ALA A 1 178 ? -4.312 6.281 0.981 1 96.19 178 ALA A C 1
ATOM 1360 O O . ALA A 1 178 ? -4.242 5.109 0.606 1 96.19 178 ALA A O 1
ATOM 1361 N N . HIS A 1 179 ? -4.074 6.695 2.244 1 96.56 179 HIS A N 1
ATOM 1362 C CA . HIS A 1 179 ? -3.471 5.758 3.186 1 96.56 179 HIS A CA 1
ATOM 1363 C C . HIS A 1 179 ? -4.086 5.898 4.574 1 96.56 179 HIS A C 1
ATOM 1365 O O . HIS A 1 179 ? -4.223 7.012 5.09 1 96.56 179 HIS A O 1
ATOM 1371 N N . TRP A 1 180 ? -4.512 4.773 5.129 1 97.25 180 TRP A N 1
ATOM 1372 C CA . TRP A 1 180 ? -4.77 4.727 6.562 1 97.25 180 TRP A CA 1
ATOM 1373 C C . TRP A 1 180 ? -3.494 4.391 7.332 1 97.25 180 TRP A C 1
ATOM 1375 O O . TRP A 1 180 ? -2.826 3.398 7.035 1 97.25 180 TRP A O 1
ATOM 1385 N N . VAL A 1 181 ? -3.17 5.258 8.305 1 96.69 181 VAL A N 1
ATOM 1386 C CA . VAL A 1 181 ? -1.919 5.09 9.039 1 96.69 181 VAL A CA 1
ATOM 1387 C C . VAL A 1 181 ? -2.205 4.996 10.539 1 96.69 181 VAL A C 1
ATOM 1389 O O . VAL A 1 181 ? -2.82 5.895 11.117 1 96.69 181 VAL A O 1
ATOM 1392 N N . PRO A 1 182 ? -1.743 3.922 11.18 1 95.38 182 PRO A N 1
ATOM 1393 C CA . PRO A 1 182 ? -1.946 3.824 12.625 1 95.38 182 PRO A CA 1
ATOM 1394 C C . PRO A 1 182 ? -1.282 4.965 13.391 1 95.38 182 PRO A C 1
ATOM 1396 O O . PRO A 1 182 ? -0.136 5.32 13.109 1 95.38 182 PRO A O 1
ATOM 1399 N N . ILE A 1 183 ? -1.984 5.484 14.367 1 94.94 183 ILE A N 1
ATOM 1400 C CA . ILE A 1 183 ? -1.502 6.621 15.148 1 94.94 183 ILE A CA 1
ATOM 1401 C C . ILE A 1 183 ? -0.261 6.215 15.938 1 94.94 183 ILE A C 1
ATOM 1403 O O . ILE A 1 183 ? 0.658 7.016 16.125 1 94.94 183 ILE A O 1
ATOM 1407 N N . ARG A 1 184 ? -0.19 4.941 16.344 1 90.88 184 ARG A N 1
ATOM 1408 C CA . ARG A 1 184 ? 0.955 4.48 17.125 1 90.88 184 ARG A CA 1
ATOM 1409 C C . ARG A 1 184 ? 2.248 4.613 16.312 1 90.88 184 ARG A C 1
ATOM 1411 O O . ARG A 1 184 ? 3.32 4.812 16.891 1 90.88 184 ARG A O 1
ATOM 1418 N N . THR A 1 185 ? 2.176 4.484 15.016 1 91.25 185 THR A N 1
ATOM 1419 C CA . THR A 1 185 ? 3.371 4.637 14.195 1 91.25 185 THR A CA 1
ATOM 1420 C C . THR A 1 185 ? 3.754 6.105 14.07 1 91.25 185 THR A C 1
ATOM 1422 O O . THR A 1 185 ? 4.934 6.438 13.938 1 91.25 185 THR A O 1
ATOM 1425 N N . LEU A 1 186 ? 2.793 6.984 14.117 1 91.69 186 LEU A N 1
ATOM 1426 C CA . LEU A 1 186 ? 3.049 8.414 14.047 1 91.69 186 LEU A CA 1
ATOM 1427 C C . LEU A 1 186 ? 3.729 8.906 15.32 1 91.69 186 LEU A C 1
ATOM 1429 O O . LEU A 1 186 ? 4.492 9.875 15.289 1 91.69 186 LEU A O 1
ATOM 1433 N N . LEU A 1 187 ? 3.451 8.211 16.391 1 88.94 187 LEU A N 1
ATOM 1434 C CA . LEU A 1 187 ? 3.977 8.609 17.688 1 88.94 187 LEU A CA 1
ATOM 1435 C C . LEU A 1 187 ? 5.336 7.973 17.953 1 88.94 187 LEU A C 1
ATOM 1437 O O . LEU A 1 187 ? 6.078 8.414 18.828 1 88.94 187 LEU A O 1
ATOM 1441 N N . SER A 1 188 ? 5.695 6.992 17.219 1 86.5 188 SER A N 1
ATOM 1442 C CA . SER A 1 188 ? 6.914 6.223 17.453 1 86.5 188 SER A CA 1
ATOM 1443 C C . SER A 1 188 ? 8.141 6.961 16.922 1 86.5 188 SER A C 1
ATOM 1445 O O . SER A 1 188 ? 8.164 7.41 15.781 1 86.5 188 SER A O 1
ATOM 1447 N N . PRO A 1 189 ? 9.172 6.984 17.734 1 84.31 189 PRO A N 1
ATOM 1448 C CA . PRO A 1 189 ? 10.422 7.605 17.281 1 84.31 189 PRO A CA 1
ATOM 1449 C C . PRO A 1 189 ? 11.094 6.82 16.156 1 84.31 189 PRO A C 1
ATOM 1451 O O . PRO A 1 189 ? 11.914 7.371 15.414 1 84.31 189 PRO A O 1
ATOM 1454 N N . THR A 1 190 ? 10.734 5.617 16 1 83.38 190 THR A N 1
ATOM 1455 C CA . THR A 1 190 ? 11.344 4.75 15 1 83.38 190 THR A CA 1
ATOM 1456 C C . THR A 1 190 ? 11.078 5.277 13.594 1 83.38 190 THR A C 1
ATOM 1458 O O . THR A 1 190 ? 11.883 5.07 12.688 1 83.38 190 THR A O 1
ATOM 1461 N N . PHE A 1 191 ? 9.977 6 13.516 1 88.19 191 PHE A N 1
ATOM 1462 C CA . PHE A 1 191 ? 9.57 6.41 12.172 1 88.19 191 PHE A CA 1
ATOM 1463 C C . PHE A 1 191 ? 9.93 7.871 11.922 1 88.19 191 PHE A C 1
ATOM 1465 O O . PHE A 1 191 ? 9.609 8.422 10.867 1 88.19 191 PHE A O 1
ATOM 1472 N N . ARG A 1 192 ? 10.641 8.43 12.828 1 87.75 192 ARG A N 1
ATOM 1473 C CA . ARG A 1 192 ? 11.078 9.812 12.641 1 87.75 192 ARG A CA 1
ATOM 1474 C C . ARG A 1 192 ? 12.242 9.883 11.656 1 87.75 192 ARG A C 1
ATOM 1476 O O . ARG A 1 192 ? 13.141 9.039 11.695 1 87.75 192 ARG A O 1
ATOM 1483 N N . THR A 1 193 ? 12.109 10.773 10.773 1 87.62 193 THR A N 1
ATOM 1484 C CA . THR A 1 193 ? 13.148 10.984 9.766 1 87.62 193 THR A CA 1
ATOM 1485 C C . THR A 1 193 ? 13.234 12.461 9.383 1 87.62 193 THR A C 1
ATOM 1487 O O . THR A 1 193 ? 12.75 13.328 10.109 1 87.62 193 THR A O 1
ATOM 1490 N N . VAL A 1 194 ? 14.039 12.766 8.383 1 86.06 194 VAL A N 1
ATOM 1491 C CA . VAL A 1 194 ? 14.203 14.148 7.945 1 86.06 194 VAL A CA 1
ATOM 1492 C C . VAL A 1 194 ? 13.977 14.25 6.438 1 86.06 194 VAL A C 1
ATOM 1494 O O . VAL A 1 194 ? 14.18 13.273 5.707 1 86.06 194 VAL A O 1
ATOM 1497 N N . GLN A 1 195 ? 13.414 15.312 6.125 1 85.94 195 GLN A N 1
ATOM 1498 C CA . GLN A 1 195 ? 13.281 15.672 4.715 1 85.94 195 GLN A CA 1
ATOM 1499 C C . GLN A 1 195 ? 14.242 16.797 4.336 1 85.94 195 GLN A C 1
ATOM 1501 O O . GLN A 1 195 ? 14.281 17.828 5 1 85.94 195 GLN A O 1
ATOM 1506 N N . LYS A 1 196 ? 14.984 16.516 3.25 1 83 196 LYS A N 1
ATOM 1507 C CA . LYS A 1 196 ? 15.969 17.5 2.801 1 83 196 LYS A CA 1
ATOM 1508 C C . LYS A 1 196 ? 15.414 18.344 1.65 1 83 196 LYS A C 1
ATOM 1510 O O . LYS A 1 196 ? 14.82 17.812 0.715 1 83 196 LYS A O 1
ATOM 1515 N N . CYS A 1 197 ? 15.508 19.641 1.853 1 79.06 197 CYS A N 1
ATOM 1516 C CA . CYS A 1 197 ? 15.023 20.562 0.828 1 79.06 197 CYS A CA 1
ATOM 1517 C C . CYS A 1 197 ? 16.078 21.609 0.486 1 79.06 197 CYS A C 1
ATOM 1519 O O . CYS A 1 197 ? 16.859 22.016 1.349 1 79.06 197 CYS A O 1
ATOM 1521 N N . ASP A 1 198 ? 16.047 22 -0.81 1 73.94 198 ASP A N 1
ATOM 1522 C CA . ASP A 1 198 ? 16.891 23.094 -1.234 1 73.94 198 ASP A CA 1
ATOM 1523 C C . ASP A 1 198 ? 16.25 24.438 -0.916 1 73.94 198 ASP A C 1
ATOM 1525 O O . ASP A 1 198 ? 15.164 24.75 -1.422 1 73.94 198 ASP A O 1
ATOM 1529 N N . VAL A 1 199 ? 16.828 25.188 -0.066 1 67.56 199 VAL A N 1
ATOM 1530 C CA . VAL A 1 199 ? 16.203 26.438 0.369 1 67.56 199 VAL A CA 1
ATOM 1531 C C . VAL A 1 199 ? 16.922 27.625 -0.273 1 67.56 199 VAL A C 1
ATOM 1533 O O . VAL A 1 199 ? 16.656 28.781 0.063 1 67.56 199 VAL A O 1
ATOM 1536 N N . SER A 1 200 ? 17.719 27.406 -1.169 1 66.25 200 SER A N 1
ATOM 1537 C CA . SER A 1 200 ? 18.5 28.5 -1.768 1 66.25 200 SER A CA 1
ATOM 1538 C C . SER A 1 200 ? 17.578 29.516 -2.438 1 66.25 200 SER A C 1
ATOM 1540 O O . SER A 1 200 ? 17.859 30.719 -2.412 1 66.25 200 SER A O 1
ATOM 1542 N N . ASP A 1 201 ? 16.516 29 -2.9 1 62.78 201 ASP A N 1
ATOM 1543 C CA . ASP A 1 201 ? 15.594 29.891 -3.602 1 62.78 201 ASP A CA 1
ATOM 1544 C C . ASP A 1 201 ? 14.875 30.828 -2.625 1 62.78 201 ASP A C 1
ATOM 1546 O O . ASP A 1 201 ? 14.688 32 -2.912 1 62.78 201 ASP A O 1
ATOM 1550 N N . ARG A 1 202 ? 14.586 30.391 -1.542 1 63.47 202 ARG A N 1
ATOM 1551 C CA . ARG A 1 202 ? 13.844 31.156 -0.555 1 63.47 202 ARG A CA 1
ATOM 1552 C C . ARG A 1 202 ? 14.703 32.281 0.027 1 63.47 202 ARG A C 1
ATOM 1554 O O . ARG A 1 202 ? 14.211 33.375 0.28 1 63.47 202 ARG A O 1
ATOM 1561 N N . LEU A 1 203 ? 15.914 32.031 0.121 1 63.06 203 LEU A N 1
ATOM 1562 C CA . LEU A 1 203 ? 16.828 33 0.739 1 63.06 203 LEU A CA 1
ATOM 1563 C C . LEU A 1 203 ? 17.234 34.094 -0.261 1 63.06 203 LEU A C 1
ATOM 1565 O O . LEU A 1 203 ? 17.469 35.219 0.118 1 63.06 203 LEU A O 1
ATOM 1569 N N . SER A 1 204 ? 17.25 33.594 -1.518 1 61.53 204 SER A N 1
ATOM 1570 C CA . SER A 1 204 ? 17.75 34.531 -2.531 1 61.53 204 SER A CA 1
ATOM 1571 C C . SER A 1 204 ? 16.703 35.562 -2.893 1 61.53 204 SER A C 1
ATOM 1573 O O . SER A 1 204 ? 17.031 36.656 -3.402 1 61.53 204 SER A O 1
ATOM 1575 N N . ARG A 1 205 ? 15.5 35.25 -2.658 1 58.66 205 ARG A N 1
ATOM 1576 C CA . ARG A 1 205 ? 14.406 36.125 -3.059 1 58.66 205 ARG A CA 1
ATOM 1577 C C . ARG A 1 205 ? 14.484 37.469 -2.32 1 58.66 205 ARG A C 1
ATOM 1579 O O . ARG A 1 205 ? 13.938 38.469 -2.781 1 58.66 205 ARG A O 1
ATOM 1586 N N . ARG A 1 206 ? 15.109 37.469 -1.314 1 58.56 206 ARG A N 1
ATOM 1587 C CA . ARG A 1 206 ? 15.234 38.719 -0.588 1 58.56 206 ARG A CA 1
ATOM 1588 C C . ARG A 1 206 ? 16.156 39.688 -1.324 1 58.56 206 ARG A C 1
ATOM 1590 O O . ARG A 1 206 ? 16.109 40.906 -1.104 1 58.56 206 ARG A O 1
ATOM 1597 N N . PHE A 1 207 ? 16.906 39.094 -2.154 1 59.16 207 PHE A N 1
ATOM 1598 C CA . PHE A 1 207 ? 17.828 39.938 -2.912 1 59.16 207 PHE A CA 1
ATOM 1599 C C . PHE A 1 207 ? 17.266 40.219 -4.301 1 59.16 207 PHE A C 1
ATOM 1601 O O . PHE A 1 207 ? 16.938 39.312 -5.047 1 59.16 207 PHE A O 1
ATOM 1608 N N . SER A 1 208 ? 16.312 41.125 -4.27 1 57.28 208 SER A N 1
ATOM 1609 C CA . SER A 1 208 ? 15.703 41.594 -5.516 1 57.28 208 SER A CA 1
ATOM 1610 C C . SER A 1 208 ? 16.734 42.25 -6.418 1 57.28 208 SER A C 1
ATOM 1612 O O . SER A 1 208 ? 17.625 42.969 -5.938 1 57.28 208 SER A O 1
ATOM 1614 N N . GLY A 1 209 ? 17.031 41.562 -7.797 1 59.56 209 GLY A N 1
ATOM 1615 C CA . GLY A 1 209 ? 17.859 42.25 -8.781 1 59.56 209 GLY A CA 1
ATOM 1616 C C . GLY A 1 209 ? 18.781 41.312 -9.531 1 59.56 209 GLY A C 1
ATOM 1617 O O . GLY A 1 209 ? 18.594 40.094 -9.492 1 59.56 209 GLY A O 1
ATOM 1618 N N . PRO A 1 210 ? 19.703 41.906 -10.297 1 63.47 210 PRO A N 1
ATOM 1619 C CA . PRO A 1 210 ? 20.609 41.188 -11.18 1 63.47 210 PRO A CA 1
ATOM 1620 C C . PRO A 1 210 ? 21.562 40.25 -10.422 1 63.47 210 PRO A C 1
ATOM 1622 O O . PRO A 1 210 ? 22.125 39.344 -11.008 1 63.47 210 PRO A O 1
ATOM 1625 N N . LEU A 1 211 ? 21.578 40.469 -9.094 1 67.62 211 LEU A N 1
ATOM 1626 C CA . LEU A 1 211 ? 22.531 39.656 -8.328 1 67.62 211 LEU A CA 1
ATOM 1627 C C . LEU A 1 211 ? 21.875 38.406 -7.789 1 67.62 211 LEU A C 1
ATOM 1629 O O . LEU A 1 211 ? 22.547 37.5 -7.262 1 67.62 211 LEU A O 1
ATOM 1633 N N . GLU A 1 212 ? 20.594 38.281 -7.992 1 69.25 212 GLU A N 1
ATOM 1634 C CA . GLU A 1 212 ? 19.812 37.219 -7.383 1 69.25 212 GLU A CA 1
ATOM 1635 C C . GLU A 1 212 ? 20.312 35.844 -7.84 1 69.25 212 GLU A C 1
ATOM 1637 O O . GLU A 1 212 ? 20.516 34.938 -7.023 1 69.25 212 GLU A O 1
ATOM 1642 N N . PRO A 1 213 ? 20.562 35.781 -9.133 1 68.69 213 PRO A N 1
ATOM 1643 C CA . PRO A 1 213 ? 21.031 34.438 -9.555 1 68.69 213 PRO A CA 1
ATOM 1644 C C . PRO A 1 213 ? 22.391 34.062 -8.961 1 68.69 213 PRO A C 1
ATOM 1646 O O . PRO A 1 213 ? 22.641 32.906 -8.664 1 68.69 213 PRO A O 1
ATOM 1649 N N . ILE A 1 214 ? 23.156 35.031 -8.844 1 66.75 214 ILE A N 1
ATOM 1650 C CA . ILE A 1 214 ? 24.5 34.812 -8.312 1 66.75 214 ILE A CA 1
ATOM 1651 C C . ILE A 1 214 ? 24.391 34.438 -6.832 1 66.75 214 ILE A C 1
ATOM 1653 O O . ILE A 1 214 ? 25.078 33.531 -6.367 1 66.75 214 ILE A O 1
ATOM 1657 N N . VAL A 1 215 ? 23.562 35.156 -6.203 1 66.56 215 VAL A N 1
ATOM 1658 C CA . VAL A 1 215 ? 23.359 34.875 -4.781 1 66.56 215 VAL A CA 1
ATOM 1659 C C . VAL A 1 215 ? 22.781 33.5 -4.586 1 66.56 215 VAL A C 1
ATOM 1661 O O . VAL A 1 215 ? 23.219 32.75 -3.695 1 66.56 215 VAL A O 1
ATOM 1664 N N . ARG A 1 216 ? 21.891 33.188 -5.43 1 68.19 216 ARG A N 1
ATOM 1665 C CA . ARG A 1 216 ? 21.266 31.859 -5.355 1 68.19 216 ARG A CA 1
ATOM 1666 C C . ARG A 1 216 ? 22.297 30.75 -5.551 1 68.19 216 ARG A C 1
ATOM 1668 O O . ARG A 1 216 ? 22.281 29.75 -4.836 1 68.19 216 ARG A O 1
ATOM 1675 N N . TRP A 1 217 ? 23 30.938 -6.504 1 69.19 217 TRP A N 1
ATOM 1676 C CA . TRP A 1 217 ? 24.047 29.969 -6.781 1 69.19 217 TRP A CA 1
ATOM 1677 C C . TRP A 1 217 ? 25 29.844 -5.602 1 69.19 217 TRP A C 1
ATOM 1679 O O . TRP A 1 217 ? 25.391 28.734 -5.227 1 69.19 217 TRP A O 1
ATOM 1689 N N . GLY A 1 218 ? 25.344 30.922 -5.09 1 67.12 218 GLY A N 1
ATOM 1690 C CA . GLY A 1 218 ? 26.234 30.922 -3.934 1 67.12 218 GLY A CA 1
ATOM 1691 C C . GLY A 1 218 ? 25.641 30.219 -2.729 1 67.12 218 GLY A C 1
ATOM 1692 O O . GLY A 1 218 ? 26.328 29.453 -2.055 1 67.12 218 GLY A O 1
ATOM 1693 N N . LEU A 1 219 ? 24.453 30.516 -2.6 1 70.06 219 LEU A N 1
ATOM 1694 C CA . LEU A 1 219 ? 23.766 29.922 -1.455 1 70.06 219 LEU A CA 1
ATOM 1695 C C . LEU A 1 219 ? 23.641 28.406 -1.629 1 70.06 219 LEU A C 1
ATOM 1697 O O . LEU A 1 219 ? 23.859 27.656 -0.683 1 70.06 219 LEU A O 1
ATOM 1701 N N . ARG A 1 220 ? 23.281 28.047 -2.805 1 67.38 220 ARG A N 1
ATOM 1702 C CA . ARG A 1 220 ? 23.125 26.641 -3.107 1 67.38 220 ARG A CA 1
ATOM 1703 C C . ARG A 1 220 ? 24.438 25.891 -2.912 1 67.38 220 ARG A C 1
ATOM 1705 O O . ARG A 1 220 ? 24.453 24.766 -2.395 1 67.38 220 ARG A O 1
ATOM 1712 N N . ALA A 1 221 ? 25.422 26.562 -3.334 1 67.94 221 ALA A N 1
ATOM 1713 C CA . ALA A 1 221 ? 26.734 25.953 -3.295 1 67.94 221 ALA A CA 1
ATOM 1714 C C . ALA A 1 221 ? 27.266 25.875 -1.864 1 67.94 221 ALA A C 1
ATOM 1716 O O . ALA A 1 221 ? 28.094 25.016 -1.542 1 67.94 221 ALA A O 1
ATOM 1717 N N . ASN A 1 222 ? 26.719 26.734 -1.062 1 70.44 222 ASN A N 1
ATOM 1718 C CA . ASN A 1 222 ? 27.391 26.859 0.23 1 70.44 222 ASN A CA 1
ATOM 1719 C C . ASN A 1 222 ? 26.531 26.312 1.361 1 70.44 222 ASN A C 1
ATOM 1721 O O . ASN A 1 222 ? 27.047 25.859 2.385 1 70.44 222 ASN A O 1
ATOM 1725 N N . LEU A 1 223 ? 25.297 26.438 1.223 1 74.31 223 LEU A N 1
ATOM 1726 C CA . LEU A 1 223 ? 24.438 26.141 2.367 1 74.31 223 LEU A CA 1
ATOM 1727 C C . LEU A 1 223 ? 23.984 24.688 2.354 1 74.31 223 LEU A C 1
ATOM 1729 O O . LEU A 1 223 ? 23.578 24.156 3.387 1 74.31 223 LEU A O 1
ATOM 1733 N N . GLY A 1 224 ? 24.156 24 1.321 1 76.38 224 GLY A N 1
ATOM 1734 C CA . GLY A 1 224 ? 23.578 22.672 1.22 1 76.38 224 GLY A CA 1
ATOM 1735 C C . GLY A 1 224 ? 22.062 22.656 1.262 1 76.38 224 GLY A C 1
ATOM 1736 O O . GLY A 1 224 ? 21.422 23.516 0.666 1 76.38 224 GLY A O 1
ATOM 1737 N N . GLN A 1 225 ? 21.531 21.609 1.911 1 82.69 225 GLN A N 1
ATOM 1738 C CA . GLN A 1 225 ? 20.078 21.453 1.995 1 82.69 225 GLN A CA 1
ATOM 1739 C C . GLN A 1 225 ? 19.594 21.656 3.426 1 82.69 225 GLN A C 1
ATOM 1741 O O . GLN A 1 225 ? 20.359 21.484 4.379 1 82.69 225 GLN A O 1
ATOM 1746 N N . MET A 1 226 ? 18.422 22.156 3.502 1 84.88 226 MET A N 1
ATOM 1747 C CA . MET A 1 226 ? 17.797 22.266 4.812 1 84.88 226 MET A CA 1
ATOM 1748 C C . MET A 1 226 ? 17.062 20.984 5.18 1 84.88 226 MET A C 1
ATOM 1750 O O . MET A 1 226 ? 16.406 20.375 4.328 1 84.88 226 MET A O 1
ATOM 1754 N N . GLU A 1 227 ? 17.25 20.641 6.395 1 86.44 227 GLU A N 1
ATOM 1755 C CA . GLU A 1 227 ? 16.609 19.422 6.902 1 86.44 227 GLU A CA 1
ATOM 1756 C C . GLU A 1 227 ? 15.383 19.766 7.758 1 86.44 227 GLU A C 1
ATOM 1758 O O . GLU A 1 227 ? 15.492 20.5 8.742 1 86.44 227 GLU A O 1
ATOM 1763 N N . TYR A 1 228 ? 14.281 19.219 7.359 1 87.19 228 TYR A N 1
ATOM 1764 C CA . TYR A 1 228 ? 13.047 19.391 8.109 1 87.19 228 TYR A CA 1
ATOM 1765 C C . TYR A 1 228 ? 12.648 18.094 8.805 1 87.19 228 TYR A C 1
ATOM 1767 O O . TYR A 1 228 ? 12.93 17 8.305 1 87.19 228 TYR A O 1
ATOM 1775 N N . SER A 1 229 ? 12.008 18.328 9.953 1 88.06 229 SER A N 1
ATOM 1776 C CA . SER A 1 229 ? 11.453 17.156 10.617 1 88.06 229 SER A CA 1
ATOM 1777 C C . SER A 1 229 ? 10.422 16.469 9.734 1 88.06 229 SER A C 1
ATOM 1779 O O . SER A 1 229 ? 9.617 17.125 9.078 1 88.06 229 SER A O 1
ATOM 1781 N N . ALA A 1 230 ? 10.523 15.117 9.719 1 90.5 230 ALA A N 1
ATOM 1782 C CA . ALA A 1 230 ? 9.578 14.328 8.938 1 90.5 230 ALA A CA 1
ATOM 1783 C C . ALA A 1 230 ? 9.25 13.008 9.633 1 90.5 230 ALA A C 1
ATOM 1785 O O . ALA A 1 230 ? 9.977 12.578 10.539 1 90.5 230 ALA A O 1
ATOM 1786 N N . VAL A 1 231 ? 8.133 12.492 9.336 1 91.25 231 VAL A N 1
ATOM 1787 C CA . VAL A 1 231 ? 7.715 11.18 9.805 1 91.25 231 VAL A CA 1
ATOM 1788 C C . VAL A 1 231 ? 7.461 10.266 8.609 1 91.25 231 VAL A C 1
ATOM 1790 O O . VAL A 1 231 ? 6.742 10.633 7.68 1 91.25 231 VAL A O 1
ATOM 1793 N N . ARG A 1 232 ? 8.125 9.164 8.648 1 90.62 232 ARG A N 1
ATOM 1794 C CA . ARG A 1 232 ? 7.832 8.156 7.637 1 90.62 232 ARG A CA 1
ATOM 1795 C C . ARG A 1 232 ? 6.516 7.445 7.938 1 90.62 232 ARG A C 1
ATOM 1797 O O . ARG A 1 232 ? 6.375 6.809 8.984 1 90.62 232 ARG A O 1
ATOM 1804 N N . LEU A 1 233 ? 5.605 7.512 7 1 93.31 233 LEU A N 1
ATOM 1805 C CA . LEU A 1 233 ? 4.309 6.883 7.211 1 93.31 233 LEU A CA 1
ATOM 1806 C C . LEU A 1 233 ? 4.391 5.379 6.973 1 93.31 233 LEU A C 1
ATOM 1808 O O . LEU A 1 233 ? 5.086 4.926 6.062 1 93.31 233 LEU A O 1
ATOM 1812 N N . TRP A 1 234 ? 3.701 4.664 7.797 1 90.69 234 TRP A N 1
ATOM 1813 C CA . TRP A 1 234 ? 3.596 3.211 7.738 1 90.69 234 TRP A CA 1
ATOM 1814 C C . TRP A 1 234 ? 2.137 2.771 7.691 1 90.69 234 TRP A C 1
ATOM 1816 O O . TRP A 1 234 ? 1.574 2.352 8.703 1 90.69 234 TRP A O 1
ATOM 1826 N N . PRO A 1 235 ? 1.604 2.764 6.504 1 93.75 235 PRO A N 1
ATOM 1827 C CA . PRO A 1 235 ? 0.154 2.604 6.371 1 93.75 235 PRO A CA 1
ATOM 1828 C C . PRO A 1 235 ? -0.302 1.162 6.59 1 93.75 235 PRO A C 1
ATOM 1830 O O . PRO A 1 235 ? 0.444 0.224 6.301 1 93.75 235 PRO A O 1
ATOM 1833 N N . SER A 1 236 ? -1.511 0.978 7.121 1 94.38 236 SER A N 1
ATOM 1834 C CA . SER A 1 236 ? -2.189 -0.311 7.219 1 94.38 236 SER A CA 1
ATOM 1835 C C . SER A 1 236 ? -3.006 -0.603 5.965 1 94.38 236 SER A C 1
ATOM 1837 O O . SER A 1 236 ? -3.25 -1.765 5.633 1 94.38 236 SER A O 1
ATOM 1839 N N . ILE A 1 237 ? -3.49 0.386 5.352 1 95.25 237 ILE A N 1
ATOM 1840 C CA . ILE A 1 237 ? -4.23 0.283 4.098 1 95.25 237 ILE A CA 1
ATOM 1841 C C . ILE A 1 237 ? -3.75 1.359 3.127 1 95.25 237 ILE A C 1
ATOM 1843 O O . ILE A 1 237 ? -3.562 2.516 3.514 1 95.25 237 ILE A O 1
ATOM 1847 N N . SER A 1 238 ? -3.496 0.979 1.961 1 94.25 238 SER A N 1
ATOM 1848 C CA . SER A 1 238 ? -3.131 1.914 0.902 1 94.25 238 SER A CA 1
ATOM 1849 C C . SER A 1 238 ? -3.973 1.688 -0.35 1 94.25 238 SER A C 1
ATOM 1851 O O . SER A 1 238 ? -4.16 0.548 -0.778 1 94.25 238 SER A O 1
ATOM 1853 N N . VAL A 1 239 ? -4.512 2.725 -0.837 1 94.44 239 VAL A N 1
ATOM 1854 C CA . VAL A 1 239 ? -5.27 2.711 -2.084 1 94.44 239 VAL A CA 1
ATOM 1855 C C . VAL A 1 239 ? -4.605 3.637 -3.102 1 94.44 239 VAL A C 1
ATOM 1857 O O . VAL A 1 239 ? -4.34 4.805 -2.809 1 94.44 239 VAL A O 1
ATOM 1860 N N . PHE A 1 240 ? -4.359 3.1 -4.254 1 91.12 240 PHE A N 1
ATOM 1861 C CA . PHE A 1 240 ? -3.684 3.869 -5.293 1 91.12 240 PHE A CA 1
ATOM 1862 C C . PHE A 1 240 ? -4.629 4.156 -6.453 1 91.12 240 PHE A C 1
ATOM 1864 O O . PHE A 1 240 ? -5.496 3.344 -6.773 1 91.12 240 PHE A O 1
ATOM 1871 N N . SER A 1 241 ? -4.418 5.355 -6.965 1 90.25 241 SER A N 1
ATOM 1872 C CA . SER A 1 241 ? -5.195 5.695 -8.148 1 90.25 241 SER A CA 1
ATOM 1873 C C . SER A 1 241 ? -4.664 4.973 -9.383 1 90.25 241 SER A C 1
ATOM 1875 O O . SER A 1 241 ? -3.75 5.461 -10.047 1 90.25 241 SER A O 1
ATOM 1877 N N . SER A 1 242 ? -5.262 3.93 -9.742 1 88 242 SER A N 1
ATOM 1878 C CA . SER A 1 242 ? -4.75 3.064 -10.797 1 88 242 SER A CA 1
ATOM 1879 C C . SER A 1 242 ? -5.043 3.646 -12.18 1 88 242 SER A C 1
ATOM 1881 O O . SER A 1 242 ? -4.461 3.219 -13.172 1 88 242 SER A O 1
ATOM 1883 N N . PHE A 1 243 ? -5.957 4.555 -12.312 1 85.75 243 PHE A N 1
ATOM 1884 C CA . PHE A 1 243 ? -6.328 5.121 -13.609 1 85.75 243 PHE A CA 1
ATOM 1885 C C . PHE A 1 243 ? -5.543 6.395 -13.891 1 85.75 243 PHE A C 1
ATOM 1887 O O . PHE A 1 243 ? -5.676 6.988 -14.961 1 85.75 243 PHE A O 1
ATOM 1894 N N . SER A 1 244 ? -4.758 6.766 -12.898 1 81.44 244 SER A N 1
ATOM 1895 C CA . SER A 1 244 ? -3.939 7.957 -13.086 1 81.44 244 SER A CA 1
ATOM 1896 C C . SER A 1 244 ? -2.756 7.676 -14.008 1 81.44 244 SER A C 1
ATOM 1898 O O . SER A 1 244 ? -2.268 6.543 -14.07 1 81.44 244 SER A O 1
ATOM 1900 N N . GLY A 1 245 ? -2.359 8.633 -14.75 1 72.06 245 GLY A N 1
ATOM 1901 C CA . GLY A 1 245 ? -1.196 8.5 -15.617 1 72.06 245 GLY A CA 1
ATOM 1902 C C . GLY A 1 245 ? 0.085 8.227 -14.852 1 72.06 245 GLY A C 1
ATOM 1903 O O . GLY A 1 245 ? 1.033 7.664 -15.406 1 72.06 245 GLY A O 1
ATOM 1904 N N . ASP A 1 246 ? 0.09 8.594 -13.633 1 72.62 246 ASP A N 1
ATOM 1905 C CA . ASP A 1 246 ? 1.308 8.461 -12.836 1 72.62 246 ASP A CA 1
ATOM 1906 C C . ASP A 1 246 ? 1.368 7.105 -12.141 1 72.62 246 ASP A C 1
ATOM 1908 O O . ASP A 1 246 ? 2.363 6.777 -11.492 1 72.62 246 ASP A O 1
ATOM 1912 N N . PHE A 1 247 ? 0.409 6.34 -12.383 1 80.12 247 PHE A N 1
ATOM 1913 C CA . PHE A 1 247 ? 0.346 5.066 -11.672 1 80.12 247 PHE A CA 1
ATOM 1914 C C . PHE A 1 247 ? 1.526 4.18 -12.047 1 80.12 247 PHE A C 1
ATOM 1916 O O . PHE A 1 247 ? 2.098 3.504 -11.188 1 80.12 247 PHE A O 1
ATOM 1923 N N . LEU A 1 248 ? 1.913 4.254 -13.273 1 74.94 248 LEU A N 1
ATOM 1924 C CA . LEU A 1 248 ? 2.98 3.367 -13.727 1 74.94 248 LEU A CA 1
ATOM 1925 C C . LEU A 1 248 ? 4.32 4.098 -13.75 1 74.94 248 LEU A C 1
ATOM 1927 O O . LEU A 1 248 ? 5.344 3.514 -14.117 1 74.94 248 LEU A O 1
ATOM 1931 N N . ASP A 1 249 ? 4.387 5.434 -13.586 1 63.94 249 ASP A N 1
ATOM 1932 C CA . ASP A 1 249 ? 5.617 6.211 -13.664 1 63.94 249 ASP A CA 1
ATOM 1933 C C . ASP A 1 249 ? 6.699 5.613 -12.766 1 63.94 249 ASP A C 1
ATOM 1935 O O . ASP A 1 249 ? 7.879 5.605 -13.133 1 63.94 249 ASP A O 1
ATOM 1939 N N . GLY A 1 250 ? 6.516 5.102 -11.703 1 57.56 250 GLY A N 1
ATOM 1940 C CA . GLY A 1 250 ? 7.551 4.555 -10.844 1 57.56 250 GLY A CA 1
ATOM 1941 C C . GLY A 1 250 ? 8.086 3.219 -11.328 1 57.56 250 GLY A C 1
ATOM 1942 O O . GLY A 1 250 ? 9.133 2.76 -10.867 1 57.56 250 GLY A O 1
ATOM 1943 N N . ALA A 1 251 ? 7.434 2.574 -12.203 1 57 251 ALA A N 1
ATOM 1944 C CA . ALA A 1 251 ? 7.816 1.253 -12.695 1 57 251 ALA A CA 1
ATOM 1945 C C . ALA A 1 251 ? 9.023 1.34 -13.617 1 57 251 ALA A C 1
ATOM 1947 O O . ALA A 1 251 ? 9.867 0.44 -13.633 1 57 251 ALA A O 1
ATOM 1948 N N . GLU A 1 252 ? 9.078 2.328 -14.531 1 52.53 252 GLU A N 1
ATOM 1949 C CA . GLU A 1 252 ? 10.148 2.438 -15.523 1 52.53 252 GLU A CA 1
ATOM 1950 C C . GLU A 1 252 ? 11.484 2.764 -14.859 1 52.53 252 GLU A C 1
ATOM 1952 O O . GLU A 1 252 ? 12.547 2.428 -15.391 1 52.53 252 GLU A O 1
ATOM 1957 N N . ALA A 1 253 ? 11.414 3.676 -13.922 1 46.59 253 ALA A N 1
ATOM 1958 C CA . ALA A 1 253 ? 12.727 4.137 -13.477 1 46.59 253 ALA A CA 1
ATOM 1959 C C . ALA A 1 253 ? 13.453 3.045 -12.695 1 46.59 253 ALA A C 1
ATOM 1961 O O . ALA A 1 253 ? 14.555 3.268 -12.18 1 46.59 253 ALA A O 1
ATOM 1962 N N . GLY A 1 254 ? 13.18 1.903 -13.023 1 46.94 254 GLY A N 1
ATOM 1963 C CA . GLY A 1 254 ? 13.867 0.784 -12.398 1 46.94 254 GLY A CA 1
ATOM 1964 C C . GLY A 1 254 ? 13.562 0.645 -10.922 1 46.94 254 GLY A C 1
ATOM 1965 O O . GLY A 1 254 ? 13.742 -0.43 -10.344 1 46.94 254 GLY A O 1
ATOM 1966 N N . GLY A 1 255 ? 13.883 1.878 -10.039 1 43.81 255 GLY A N 1
ATOM 1967 C CA . GLY A 1 255 ? 13.719 1.973 -8.602 1 43.81 255 GLY A CA 1
ATOM 1968 C C . GLY A 1 255 ? 12.328 2.412 -8.18 1 43.81 255 GLY A C 1
ATOM 1969 O O . GLY A 1 255 ? 11.766 3.348 -8.758 1 43.81 255 GLY A O 1
ATOM 1970 N N . GLY A 1 256 ? 11.352 1.65 -8.008 1 43.09 256 GLY A N 1
ATOM 1971 C CA . GLY A 1 256 ? 9.914 1.818 -7.875 1 43.09 256 GLY A CA 1
ATOM 1972 C C . GLY A 1 256 ? 9.531 3.021 -7.031 1 43.09 256 GLY A C 1
ATOM 1973 O O . GLY A 1 256 ? 10.172 3.309 -6.023 1 43.09 256 GLY A O 1
ATOM 1974 N N . SER A 1 257 ? 9.07 4.125 -7.645 1 43.69 257 SER A N 1
ATOM 1975 C CA . SER A 1 257 ? 8.375 5.195 -6.941 1 43.69 257 SER A CA 1
ATOM 1976 C C . SER A 1 257 ? 7.613 4.66 -5.734 1 43.69 257 SER A C 1
ATOM 1978 O O . SER A 1 257 ? 7.566 5.309 -4.688 1 43.69 257 SER A O 1
ATOM 1980 N N . TRP A 1 258 ? 6.93 3.477 -5.969 1 46.59 258 TRP A N 1
ATOM 1981 C CA . TRP A 1 258 ? 6.301 2.832 -4.816 1 46.59 258 TRP A CA 1
ATOM 1982 C C . TRP A 1 258 ? 7.332 2.51 -3.742 1 46.59 258 TRP A C 1
ATOM 1984 O O . TRP A 1 258 ? 6.973 2.164 -2.613 1 46.59 258 TRP A O 1
ATOM 1994 N N . ASP A 1 259 ? 8.586 2.771 -4.32 1 55.84 259 ASP A N 1
ATOM 1995 C CA . ASP A 1 259 ? 9.672 2.441 -3.41 1 55.84 259 ASP A CA 1
ATOM 1996 C C . ASP A 1 259 ? 10.07 3.654 -2.568 1 55.84 259 ASP A C 1
ATOM 1998 O O . ASP A 1 259 ? 10.883 3.537 -1.646 1 55.84 259 ASP A O 1
ATOM 2002 N N . ARG A 1 260 ? 9.328 4.773 -2.977 1 67.38 260 ARG A N 1
ATOM 2003 C CA . ARG A 1 260 ? 9.711 5.91 -2.145 1 67.38 260 ARG A CA 1
ATOM 2004 C C . ARG A 1 260 ? 8.875 5.961 -0.868 1 67.38 260 ARG A C 1
ATOM 2006 O O . ARG A 1 260 ? 7.672 5.719 -0.898 1 67.38 260 ARG A O 1
ATOM 2013 N N . PRO A 1 261 ? 9.539 6.215 0.089 1 78.69 261 PRO A N 1
ATOM 2014 C CA . PRO A 1 261 ? 8.82 6.277 1.362 1 78.69 261 PRO A CA 1
ATOM 2015 C C . PRO A 1 261 ? 7.828 7.438 1.426 1 78.69 261 PRO A C 1
ATOM 2017 O O . PRO A 1 261 ? 8.055 8.484 0.808 1 78.69 261 PRO A O 1
ATOM 2020 N N . LEU A 1 262 ? 6.711 7.188 1.925 1 88.88 262 LEU A N 1
ATOM 2021 C CA . LEU A 1 262 ? 5.738 8.234 2.23 1 88.88 262 LEU A CA 1
ATOM 2022 C C . LEU A 1 262 ? 6.207 9.078 3.41 1 88.88 262 LEU A C 1
ATOM 2024 O O . LEU A 1 262 ? 6.227 8.609 4.547 1 88.88 262 LEU A O 1
ATOM 2028 N N . LEU A 1 263 ? 6.559 10.305 3.08 1 90.38 263 LEU A N 1
ATOM 2029 C CA . LEU A 1 263 ? 7.074 11.164 4.141 1 90.38 263 LEU A CA 1
ATOM 2030 C C . LEU A 1 263 ? 6.078 12.266 4.48 1 90.38 263 LEU A C 1
ATOM 2032 O O . LEU A 1 263 ? 5.602 12.977 3.594 1 90.38 263 LEU A O 1
ATOM 2036 N N . LEU A 1 264 ? 5.77 12.305 5.711 1 93.12 264 LEU A N 1
ATOM 2037 C CA . LEU A 1 264 ? 4.949 13.383 6.246 1 93.12 264 LEU A CA 1
ATOM 2038 C C . LEU A 1 264 ? 5.816 14.508 6.809 1 93.12 264 LEU A C 1
ATOM 2040 O O . LEU A 1 264 ? 6.613 14.281 7.723 1 93.12 264 LEU A O 1
ATOM 2044 N N . TRP A 1 265 ? 5.684 15.688 6.277 1 89.56 265 TRP A N 1
ATOM 2045 C CA . TRP A 1 265 ? 6.488 16.828 6.738 1 89.56 265 TRP A CA 1
ATOM 2046 C C . TRP A 1 265 ? 5.797 18.141 6.422 1 89.56 265 TRP A C 1
ATOM 2048 O O . TRP A 1 265 ? 4.68 18.156 5.898 1 89.56 265 TRP A O 1
ATOM 2058 N N . GLY A 1 266 ? 6.391 19.188 6.859 1 87.25 266 GLY A N 1
ATOM 2059 C CA . GLY A 1 266 ? 5.895 20.516 6.508 1 87.25 266 GLY A CA 1
ATOM 2060 C C . GLY A 1 266 ? 4.629 20.891 7.258 1 87.25 266 GLY A C 1
ATOM 2061 O O . GLY A 1 266 ? 4.496 20.594 8.445 1 87.25 266 GLY A O 1
ATOM 2062 N N . LEU A 1 267 ? 3.803 21.562 6.531 1 86.38 267 LEU A N 1
ATOM 2063 C CA . LEU A 1 267 ? 2.58 22.109 7.109 1 86.38 267 LEU A CA 1
ATOM 2064 C C . LEU A 1 267 ? 1.682 21 7.637 1 86.38 267 LEU A C 1
ATOM 2066 O O . LEU A 1 267 ? 1.104 21.125 8.719 1 86.38 267 LEU A O 1
ATOM 2070 N N . THR A 1 268 ? 1.616 19.938 6.879 1 92.5 268 THR A N 1
ATOM 2071 C CA . THR A 1 268 ? 0.748 18.828 7.281 1 92.5 268 THR A CA 1
ATOM 2072 C C . THR A 1 268 ? 1.248 18.188 8.57 1 92.5 268 THR A C 1
ATOM 2074 O O . THR A 1 268 ? 0.453 17.844 9.453 1 92.5 268 THR A O 1
ATOM 2077 N N . LEU A 1 269 ? 2.506 18.031 8.633 1 91.12 269 LEU A N 1
ATOM 2078 C CA . LEU A 1 269 ? 3.049 17.484 9.875 1 91.12 269 LEU A CA 1
ATOM 2079 C C . LEU A 1 269 ? 2.734 18.406 11.047 1 91.12 269 LEU A C 1
ATOM 2081 O O . LEU A 1 269 ? 2.463 17.938 12.156 1 91.12 269 LEU A O 1
ATOM 2085 N N . GLY A 1 270 ? 2.814 19.703 10.828 1 88.81 270 GLY A N 1
ATOM 2086 C CA . GLY A 1 270 ? 2.453 20.641 11.867 1 88.81 270 GLY A CA 1
ATOM 2087 C C . GLY A 1 270 ? 1.044 20.438 12.398 1 88.81 270 GLY A C 1
ATOM 2088 O O . GLY A 1 270 ? 0.826 20.438 13.609 1 88.81 270 GLY A O 1
ATOM 2089 N N . VAL A 1 271 ? 0.137 20.266 11.523 1 91.75 271 VAL A N 1
ATOM 2090 C CA . VAL A 1 271 ? -1.259 20.062 11.898 1 91.75 271 VAL A CA 1
ATOM 2091 C C . VAL A 1 271 ? -1.4 18.766 12.672 1 91.75 271 VAL A C 1
ATOM 2093 O O . VAL A 1 271 ? -2.047 18.719 13.727 1 91.75 271 VAL A O 1
ATOM 2096 N N . VAL A 1 272 ? -0.831 17.734 12.148 1 93.62 272 VAL A N 1
ATOM 2097 C CA . VAL A 1 272 ? -0.933 16.422 12.766 1 93.62 272 VAL A CA 1
ATOM 2098 C C . VAL A 1 272 ? -0.277 16.438 14.148 1 93.62 272 VAL A C 1
ATOM 2100 O O . VAL A 1 272 ? -0.764 15.805 15.078 1 93.62 272 VAL A O 1
ATOM 2103 N N . THR A 1 273 ? 0.787 17.188 14.242 1 89.25 273 THR A N 1
ATOM 2104 C CA . THR A 1 273 ? 1.474 17.297 15.531 1 89.25 273 THR A CA 1
ATOM 2105 C C . THR A 1 273 ? 0.566 17.938 16.578 1 89.25 273 THR A C 1
ATOM 2107 O O . THR A 1 273 ? 0.554 17.531 17.734 1 89.25 273 THR A O 1
ATOM 2110 N N . ASP A 1 274 ? -0.111 18.938 16.203 1 88.94 274 ASP A N 1
ATOM 2111 C CA . ASP A 1 274 ? -1.054 19.578 17.125 1 88.94 274 ASP A CA 1
ATOM 2112 C C . ASP A 1 274 ? -2.074 18.562 17.641 1 88.94 274 ASP A C 1
ATOM 2114 O O . ASP A 1 274 ? -2.455 18.609 18.812 1 88.94 274 ASP A O 1
ATOM 2118 N N . PHE A 1 275 ? -2.514 17.719 16.828 1 91.94 275 PHE A N 1
ATOM 2119 C CA . PHE A 1 275 ? -3.467 16.688 17.219 1 91.94 275 PHE A CA 1
ATOM 2120 C C . PHE A 1 275 ? -2.805 15.664 18.141 1 91.94 275 PHE A C 1
ATOM 2122 O O . PHE A 1 275 ? -3.371 15.273 19.156 1 91.94 275 PHE A O 1
ATOM 2129 N N . LEU A 1 276 ? -1.626 15.211 17.703 1 90.06 276 LEU A N 1
ATOM 2130 C CA . LEU A 1 276 ? -0.923 14.172 18.438 1 90.06 276 LEU A CA 1
ATOM 2131 C C . LEU A 1 276 ? -0.56 14.656 19.844 1 90.06 276 LEU A C 1
ATOM 2133 O O . LEU A 1 276 ? -0.477 13.852 20.781 1 90.06 276 LEU A O 1
ATOM 2137 N N . GLU A 1 277 ? -0.355 15.898 20 1 85.81 277 GLU A N 1
ATOM 2138 C CA . GLU A 1 277 ? -0.002 16.469 21.297 1 85.81 277 GLU A CA 1
ATOM 2139 C C . GLU A 1 277 ? -1.152 16.328 22.297 1 85.81 277 GLU A C 1
ATOM 2141 O O . GLU A 1 277 ? -0.942 16.391 23.5 1 85.81 277 GLU A O 1
ATOM 2146 N N . MET A 1 278 ? -2.299 16.219 21.766 1 86.56 278 MET A N 1
ATOM 2147 C CA . MET A 1 278 ? -3.461 16.078 22.625 1 86.56 278 MET A CA 1
ATOM 2148 C C . MET A 1 278 ? -3.541 14.664 23.203 1 86.56 278 MET A C 1
ATOM 2150 O O . MET A 1 278 ? -4.293 14.422 24.156 1 86.56 278 MET A O 1
ATOM 2154 N N . LEU A 1 279 ? -2.85 13.742 22.625 1 86 279 LEU A N 1
ATOM 2155 C CA . LEU A 1 279 ? -2.857 12.352 23.078 1 86 279 LEU A CA 1
ATOM 2156 C C . LEU A 1 279 ? -1.869 12.148 24.219 1 86 279 LEU A C 1
ATOM 2158 O O . LEU A 1 279 ? -0.956 12.961 24.406 1 86 279 LEU A O 1
ATOM 2162 N N . PRO A 1 280 ? -2.281 11.047 25.078 1 69.88 280 PRO A N 1
ATOM 2163 C CA . PRO A 1 280 ? -1.387 10.828 26.219 1 69.88 280 PRO A CA 1
ATOM 2164 C C . PRO A 1 280 ? 0.05 10.531 25.781 1 69.88 280 PRO A C 1
ATOM 2166 O O . PRO A 1 280 ? 0.275 9.906 24.75 1 69.88 280 PRO A O 1
ATOM 2169 N N . HIS A 1 281 ? 1.004 10.93 26.578 1 59.06 281 HIS A N 1
ATOM 2170 C CA . HIS A 1 281 ? 2.436 10.781 26.344 1 59.06 281 HIS A CA 1
ATOM 2171 C C . HIS A 1 281 ? 2.852 11.453 25.031 1 59.06 281 HIS A C 1
ATOM 2173 O O . HIS A 1 281 ? 3.904 11.133 24.469 1 59.06 281 HIS A O 1
ATOM 2179 N N . GLY A 1 282 ? 1.915 12.023 24.484 1 52.62 282 GLY A N 1
ATOM 2180 C CA . GLY A 1 282 ? 2.178 12.781 23.266 1 52.62 282 GLY A CA 1
ATOM 2181 C C . GLY A 1 282 ? 3.414 13.656 23.375 1 52.62 282 GLY A C 1
ATOM 2182 O O . GLY A 1 282 ? 3.334 14.805 23.812 1 52.62 282 GLY A O 1
ATOM 2183 N N . GLN A 1 283 ? 4.387 13.039 23.75 1 53 283 GLN A N 1
ATOM 2184 C CA . GLN A 1 283 ? 5.625 13.758 23.469 1 53 283 GLN A CA 1
ATOM 2185 C C . GLN A 1 283 ? 5.762 14.055 21.969 1 53 283 GLN A C 1
ATOM 2187 O O . GLN A 1 283 ? 6.805 13.781 21.375 1 53 283 GLN A O 1
ATOM 2192 N N . GLY A 1 284 ? 4.617 14.078 21.328 1 51.25 284 GLY A N 1
ATOM 2193 C CA . GLY A 1 284 ? 4.605 14.305 19.891 1 51.25 284 GLY A CA 1
ATOM 2194 C C . GLY A 1 284 ? 5.605 15.344 19.438 1 51.25 284 GLY A C 1
ATOM 2195 O O . GLY A 1 284 ? 6.277 15.172 18.422 1 51.25 284 GLY A O 1
ATOM 2196 N N . ALA A 1 285 ? 5.586 16.453 20.281 1 55.62 285 ALA A N 1
ATOM 2197 C CA . ALA A 1 285 ? 6.598 17.484 20.047 1 55.62 285 ALA A CA 1
ATOM 2198 C C . ALA A 1 285 ? 7.996 16.953 20.359 1 55.62 285 ALA A C 1
ATOM 2200 O O . ALA A 1 285 ? 8.992 17.484 19.859 1 55.62 285 ALA A O 1
ATOM 2201 N N . ALA A 1 286 ? 8.016 15.844 21.109 1 54.75 286 ALA A N 1
ATOM 2202 C CA . ALA A 1 286 ? 9.336 15.352 21.484 1 54.75 286 ALA A CA 1
ATOM 2203 C C . ALA A 1 286 ? 10.07 14.766 20.281 1 54.75 286 ALA A C 1
ATOM 2205 O O . ALA A 1 286 ? 11.297 14.812 20.219 1 54.75 286 ALA A O 1
ATOM 2206 N N . GLY A 1 287 ? 9.297 14.461 19.266 1 63.56 287 GLY A N 1
ATOM 2207 C CA . GLY A 1 287 ? 10.023 13.93 18.125 1 63.56 287 GLY A CA 1
ATOM 2208 C C . GLY A 1 287 ? 10.203 14.93 17 1 63.56 287 GLY A C 1
ATOM 2209 O O . GLY A 1 287 ? 10.875 14.648 16.016 1 63.56 287 GLY A O 1
ATOM 2210 N N . TRP A 1 288 ? 9.734 16.109 17.344 1 71.94 288 TRP A N 1
ATOM 2211 C CA . TRP A 1 288 ? 9.875 17.141 16.312 1 71.94 288 TRP A CA 1
ATOM 2212 C C . TRP A 1 288 ? 11.211 17.859 16.438 1 71.94 288 TRP A C 1
ATOM 2214 O O . TRP A 1 288 ? 11.625 18.234 17.547 1 71.94 288 TRP A O 1
ATOM 2224 N N . THR A 1 289 ? 11.938 17.891 15.375 1 78.12 289 THR A N 1
ATOM 2225 C CA . THR A 1 289 ? 13.242 18.562 15.352 1 78.12 289 THR A CA 1
ATOM 2226 C C . THR A 1 289 ? 13.18 19.859 14.555 1 78.12 289 THR A C 1
ATOM 2228 O O . THR A 1 289 ? 12.453 19.953 13.57 1 78.12 289 THR A O 1
ATOM 2231 N N . TYR A 1 290 ? 13.914 20.797 15.125 1 84.75 290 TYR A N 1
ATOM 2232 C CA . TYR A 1 290 ? 14.008 22.078 14.422 1 84.75 290 TYR A CA 1
ATOM 2233 C C . TYR A 1 290 ? 14.703 21.906 13.078 1 84.75 290 TYR A C 1
ATOM 2235 O O . TYR A 1 290 ? 15.664 21.141 12.961 1 84.75 290 TYR A O 1
ATOM 2243 N N . PRO A 1 291 ? 14.164 22.656 12.172 1 85 291 PRO A N 1
ATOM 2244 C CA . PRO A 1 291 ? 14.852 22.641 10.875 1 85 291 PRO A CA 1
ATOM 2245 C C . PRO A 1 291 ? 16.281 23.141 10.961 1 85 291 PRO A C 1
ATOM 2247 O O . PRO A 1 291 ? 16.562 24.094 11.695 1 85 291 PRO A O 1
ATOM 2250 N N . THR A 1 292 ? 17.156 22.484 10.297 1 85.44 292 THR A N 1
ATOM 2251 C CA . THR A 1 292 ? 18.562 22.844 10.266 1 85.44 292 THR A CA 1
ATOM 2252 C C . THR A 1 292 ? 19.172 22.531 8.906 1 85.44 292 THR A C 1
ATOM 2254 O O . THR A 1 292 ? 18.453 22.188 7.961 1 85.44 292 THR A O 1
ATOM 2257 N N . PHE A 1 293 ? 20.5 22.812 8.812 1 85.31 293 PHE A N 1
ATOM 2258 C CA . PHE A 1 293 ? 21.156 22.641 7.523 1 85.31 293 PHE A CA 1
ATOM 2259 C C . PHE A 1 293 ? 22.062 21.406 7.547 1 85.31 293 PHE A C 1
ATOM 2261 O O . PHE A 1 293 ? 22.438 20.938 8.617 1 85.31 293 PHE A O 1
ATOM 2268 N N . THR A 1 294 ? 22.359 20.906 6.305 1 84.12 294 THR A N 1
ATOM 2269 C CA . THR A 1 294 ? 23.219 19.734 6.172 1 84.12 294 THR A CA 1
ATOM 2270 C C . THR A 1 294 ? 24.672 20.109 6.402 1 84.12 294 THR A C 1
ATOM 2272 O O . THR A 1 294 ? 25.469 19.281 6.855 1 84.12 294 THR A O 1
ATOM 2275 N N . SER A 1 295 ? 25.047 21.344 6.098 1 82.69 295 SER A N 1
ATOM 2276 C CA . SER A 1 295 ? 26.406 21.797 6.305 1 82.69 295 SER A CA 1
ATOM 2277 C C . SER A 1 295 ? 26.734 21.922 7.789 1 82.69 295 SER A C 1
ATOM 2279 O O . SER A 1 295 ? 26.062 22.656 8.516 1 82.69 295 SER A O 1
ATOM 2281 N N . TRP A 1 296 ? 27.812 21.359 8.188 1 84.62 296 TRP A N 1
ATOM 2282 C CA . TRP A 1 296 ? 28.125 21.25 9.609 1 84.62 296 TRP A CA 1
ATOM 2283 C C . TRP A 1 296 ? 28.406 22.625 10.219 1 84.62 296 TRP A C 1
ATOM 2285 O O . TRP A 1 296 ? 28.062 22.875 11.375 1 84.62 296 TRP A O 1
ATOM 2295 N N . ASP A 1 297 ? 29.016 23.453 9.539 1 85.69 297 ASP A N 1
ATOM 2296 C CA . ASP A 1 297 ? 29.344 24.75 10.094 1 85.69 297 ASP A CA 1
ATOM 2297 C C . ASP A 1 297 ? 28.094 25.609 10.258 1 85.69 297 ASP A C 1
ATOM 2299 O O . ASP A 1 297 ? 27.906 26.25 11.297 1 85.69 297 ASP A O 1
ATOM 2303 N N . VAL A 1 298 ? 27.281 25.531 9.258 1 85.44 298 VAL A N 1
ATOM 2304 C CA . VAL A 1 298 ? 26.047 26.281 9.352 1 85.44 298 VAL A CA 1
ATOM 2305 C C . VAL A 1 298 ? 25.188 25.734 10.492 1 85.44 298 VAL A C 1
ATOM 2307 O O . VAL A 1 298 ? 24.594 26.484 11.266 1 85.44 298 VAL A O 1
ATOM 2310 N N . ARG A 1 299 ? 25.156 24.484 10.617 1 88.12 299 ARG A N 1
ATOM 2311 C CA . ARG A 1 299 ? 24.391 23.812 11.656 1 88.12 299 ARG A CA 1
ATOM 2312 C C . ARG A 1 299 ? 24.859 24.219 13.039 1 88.12 299 ARG A C 1
ATOM 2314 O O . ARG A 1 299 ? 24.047 24.438 13.945 1 88.12 299 ARG A O 1
ATOM 2321 N N . GLY A 1 300 ? 26.109 24.266 13.172 1 90 300 GLY A N 1
ATOM 2322 C CA . GLY A 1 300 ? 26.672 24.672 14.453 1 90 300 GLY A CA 1
ATOM 2323 C C . GLY A 1 300 ? 26.312 26.094 14.836 1 90 300 GLY A C 1
ATOM 2324 O O . GLY A 1 300 ? 25.938 26.359 15.977 1 90 300 GLY A O 1
ATOM 2325 N N . ILE A 1 301 ? 26.406 26.953 13.891 1 90 301 ILE A N 1
ATOM 2326 C CA . ILE A 1 301 ? 26.125 28.359 14.148 1 90 301 ILE A CA 1
ATOM 2327 C C . ILE A 1 301 ? 24.625 28.531 14.422 1 90 301 ILE A C 1
ATOM 2329 O O . ILE A 1 301 ? 24.234 29.297 15.305 1 90 301 ILE A O 1
ATOM 2333 N N . VAL A 1 302 ? 23.844 27.891 13.695 1 89.38 302 VAL A N 1
ATOM 2334 C CA . VAL A 1 302 ? 22.406 27.938 13.906 1 89.38 302 VAL A CA 1
ATOM 2335 C C . VAL A 1 302 ? 22.062 27.422 15.305 1 89.38 302 VAL A C 1
ATOM 2337 O O . VAL A 1 302 ? 21.266 28.031 16.016 1 89.38 302 VAL A O 1
ATOM 2340 N N . TRP A 1 303 ? 22.703 26.391 15.633 1 90.31 303 TRP A N 1
ATOM 2341 C CA . TRP A 1 303 ? 22.469 25.781 16.938 1 90.31 303 TRP A CA 1
ATOM 2342 C C . TRP A 1 303 ? 22.828 26.766 18.062 1 90.31 303 TRP A C 1
ATOM 2344 O O . TRP A 1 303 ? 22.094 26.891 19.031 1 90.31 303 TRP A O 1
ATOM 2354 N N . LEU A 1 304 ? 23.859 27.406 17.859 1 90.25 304 LEU A N 1
ATOM 2355 C CA . LEU A 1 304 ? 24.344 28.344 18.875 1 90.25 304 LEU A CA 1
ATOM 2356 C C . LEU A 1 304 ? 23.453 29.562 18.953 1 90.25 304 LEU A C 1
ATOM 2358 O O . LEU A 1 304 ? 23.094 30 20.047 1 90.25 304 LEU A O 1
ATOM 2362 N N . MET A 1 305 ? 23.031 30.031 17.875 1 90.94 305 MET A N 1
ATOM 2363 C CA . MET A 1 305 ? 22.312 31.297 17.844 1 90.94 305 MET A CA 1
ATOM 2364 C C . MET A 1 305 ? 20.844 31.094 18.219 1 90.94 305 MET A C 1
ATOM 2366 O O . MET A 1 305 ? 20.172 32.031 18.656 1 90.94 305 MET A O 1
ATOM 2370 N N . THR A 1 306 ? 20.391 29.906 18.047 1 89.81 306 THR A N 1
ATOM 2371 C CA . THR A 1 306 ? 18.984 29.672 18.312 1 89.81 306 THR A CA 1
ATOM 2372 C C . THR A 1 306 ? 18.781 29.031 19.672 1 89.81 306 THR A C 1
ATOM 2374 O O . THR A 1 306 ? 17.656 28.656 20.031 1 89.81 306 THR A O 1
ATOM 2377 N N . ARG A 1 307 ? 19.75 28.906 20.453 1 89.5 307 ARG A N 1
ATOM 2378 C CA . ARG A 1 307 ? 19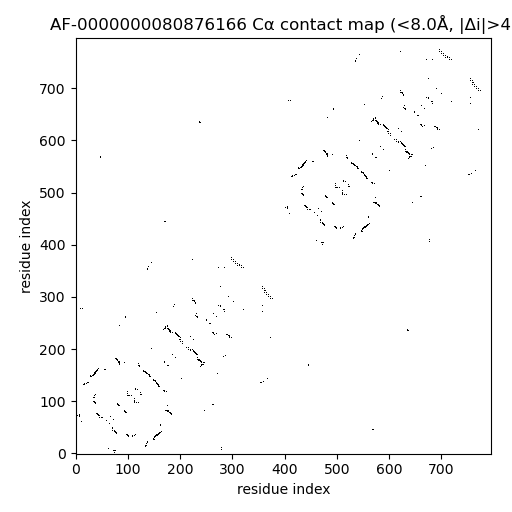.672 28.203 21.734 1 89.5 307 ARG A CA 1
ATOM 2379 C C . ARG A 1 307 ? 18.656 28.859 22.656 1 89.5 307 ARG A C 1
ATOM 2381 O O . ARG A 1 307 ? 17.781 28.188 23.219 1 89.5 307 ARG A O 1
ATOM 2388 N N . GLU A 1 308 ? 18.719 30.125 22.766 1 87.88 308 GLU A N 1
ATOM 2389 C CA . GLU A 1 308 ? 17.844 30.859 23.688 1 87.88 308 GLU A CA 1
ATOM 2390 C C . GLU A 1 308 ? 16.391 30.812 23.203 1 87.88 308 GLU A C 1
ATOM 2392 O O . GLU A 1 308 ? 15.469 30.625 24.016 1 87.88 308 GLU A O 1
ATOM 2397 N N . ILE A 1 309 ? 16.25 31.016 21.969 1 87.56 309 ILE A N 1
ATOM 2398 C CA . ILE A 1 309 ? 14.891 31.047 21.422 1 87.56 309 ILE A CA 1
ATOM 2399 C C . ILE A 1 309 ? 14.273 29.656 21.516 1 87.56 309 ILE A C 1
ATOM 2401 O O . ILE A 1 309 ? 13.07 29.516 21.75 1 87.56 309 ILE A O 1
ATOM 2405 N N . ARG A 1 310 ? 15.047 28.672 21.328 1 85.56 310 ARG A N 1
ATOM 2406 C CA . ARG A 1 310 ? 14.539 27.312 21.422 1 85.56 310 ARG A CA 1
ATOM 2407 C C . ARG A 1 310 ? 14.086 27 22.844 1 85.56 310 ARG A C 1
ATOM 2409 O O . ARG A 1 310 ? 13.039 26.375 23.047 1 85.56 310 ARG A O 1
ATOM 2416 N N . LYS A 1 311 ? 14.875 27.406 23.75 1 84.31 311 LYS A N 1
ATOM 2417 C CA . LYS A 1 311 ? 14.516 27.188 25.141 1 84.31 311 LYS A CA 1
ATOM 2418 C C . LYS A 1 311 ? 13.227 27.938 25.5 1 84.31 311 LYS A C 1
ATOM 2420 O O . LYS A 1 311 ? 12.336 27.359 26.125 1 84.31 311 LYS A O 1
ATOM 2425 N N . ARG A 1 312 ? 13.164 29.109 25.078 1 82.88 312 ARG A N 1
ATOM 2426 C CA . ARG A 1 312 ? 11.984 29.922 25.359 1 82.88 312 ARG A CA 1
ATOM 2427 C C . ARG A 1 312 ? 10.742 29.328 24.719 1 82.88 312 ARG A C 1
ATOM 2429 O O . ARG A 1 312 ? 9.695 29.219 25.359 1 82.88 312 ARG A O 1
ATOM 2436 N N . ASN A 1 313 ? 10.914 29.016 23.469 1 83.19 313 ASN A N 1
ATOM 2437 C CA . ASN A 1 313 ? 9.781 28.453 22.734 1 83.19 313 ASN A CA 1
ATOM 2438 C C . ASN A 1 313 ? 9.344 27.109 23.328 1 83.19 313 ASN A C 1
ATOM 2440 O O . ASN A 1 313 ? 8.148 26.812 23.375 1 83.19 313 ASN A O 1
ATOM 2444 N N . TRP A 1 314 ? 10.25 26.375 23.734 1 78.56 314 TRP A N 1
ATOM 2445 C CA . TRP A 1 314 ? 9.938 25.078 24.328 1 78.56 314 TRP A CA 1
ATOM 2446 C C . TRP A 1 314 ? 9.172 25.25 25.625 1 78.56 314 TRP A C 1
ATOM 2448 O O . TRP A 1 314 ? 8.203 24.531 25.891 1 78.56 314 TRP A O 1
ATOM 2458 N N . GLU A 1 315 ? 9.555 26.141 26.406 1 78.81 315 GLU A N 1
ATOM 2459 C CA . GLU A 1 315 ? 8.859 26.438 27.656 1 78.81 315 GLU A CA 1
ATOM 2460 C C . GLU A 1 315 ? 7.449 26.969 27.391 1 78.81 315 GLU A C 1
ATOM 2462 O O . GLU A 1 315 ? 6.5 26.594 28.078 1 78.81 315 GLU A O 1
ATOM 2467 N N . ALA A 1 316 ? 7.371 27.719 26.375 1 78.19 316 ALA A N 1
ATOM 2468 C CA . ALA A 1 316 ? 6.066 28.266 26 1 78.19 316 ALA A CA 1
ATOM 2469 C C . ALA A 1 316 ? 5.141 27.156 25.5 1 78.19 316 ALA A C 1
ATOM 2471 O O . ALA A 1 316 ? 3.945 27.156 25.797 1 78.19 316 ALA A O 1
ATOM 2472 N N . ALA A 1 317 ? 5.711 26.297 24.734 1 74 317 ALA A N 1
ATOM 2473 C CA . ALA A 1 317 ? 4.918 25.188 24.203 1 74 317 ALA A CA 1
ATOM 2474 C C . ALA A 1 317 ? 4.453 24.25 25.312 1 74 317 ALA A C 1
ATOM 2476 O O . ALA A 1 317 ? 3.332 23.75 25.266 1 74 317 ALA A O 1
ATOM 2477 N N . ARG A 1 318 ? 5.312 24 26.172 1 69.69 318 ARG A N 1
ATOM 2478 C CA . ARG A 1 318 ? 4.984 23.125 27.281 1 69.69 318 ARG A CA 1
ATOM 2479 C C . ARG A 1 318 ? 3.889 23.734 28.156 1 69.69 318 ARG A C 1
ATOM 2481 O O . ARG A 1 318 ? 3.023 23.016 28.672 1 69.69 318 ARG A O 1
ATOM 2488 N N . ARG A 1 319 ? 3.982 24.953 28.359 1 62.34 319 ARG A N 1
ATOM 2489 C CA . ARG A 1 319 ? 2.971 25.656 29.141 1 62.34 319 ARG A CA 1
ATOM 2490 C C . ARG A 1 319 ? 1.608 25.594 28.453 1 62.34 319 ARG A C 1
ATOM 2492 O O . ARG A 1 319 ? 0.582 25.438 29.125 1 62.34 319 ARG A O 1
ATOM 2499 N N . GLY A 1 320 ? 1.664 25.703 27.156 1 58.25 320 GLY A N 1
ATOM 2500 C CA . GLY A 1 320 ? 0.417 25.609 26.406 1 58.25 320 GLY A CA 1
ATOM 2501 C C . GLY A 1 320 ? -0.168 24.219 26.406 1 58.25 320 GLY A C 1
ATOM 2502 O O . GLY A 1 320 ? -1.381 24.031 26.531 1 58.25 320 GLY A O 1
ATOM 2503 N N . SER A 1 321 ? 0.741 23.141 26.203 1 55.22 321 SER A N 1
ATOM 2504 C CA . SER A 1 321 ? 0.302 21.75 26.172 1 55.22 321 SER A CA 1
ATOM 2505 C C . SER A 1 321 ? -0.1 21.266 27.562 1 55.22 321 SER A C 1
ATOM 2507 O O . SER A 1 321 ? -1.104 20.562 27.719 1 55.22 321 SER A O 1
ATOM 2509 N N . LEU A 1 322 ? 0.889 21.422 28.656 1 44.62 322 LEU A N 1
ATOM 2510 C CA . LEU A 1 322 ? 0.632 21.062 30.047 1 44.62 322 LEU A CA 1
ATOM 2511 C C . LEU A 1 322 ? -0.622 21.75 30.562 1 44.62 322 LEU A C 1
ATOM 2513 O O . LEU A 1 322 ? -1.365 21.172 31.359 1 44.62 322 LEU A O 1
ATOM 2517 N N . GLY A 1 323 ? -0.723 22.906 30.219 1 41.84 323 GLY A N 1
ATOM 2518 C CA . GLY A 1 323 ? -1.939 23.562 30.656 1 41.84 323 GLY A CA 1
ATOM 2519 C C . GLY A 1 323 ? -3.201 22.828 30.25 1 41.84 323 GLY A C 1
ATOM 2520 O O . GLY A 1 323 ? -4.195 22.844 30.984 1 41.84 323 GLY A O 1
ATOM 2521 N N . ARG A 1 324 ? -3.078 22.156 29.172 1 46.53 324 ARG A N 1
ATOM 2522 C CA . ARG A 1 324 ? -4.227 21.359 28.766 1 46.53 324 ARG A CA 1
ATOM 2523 C C . ARG A 1 324 ? -4.32 20.062 29.562 1 46.53 324 ARG A C 1
ATOM 2525 O O . ARG A 1 324 ? -5.414 19.609 29.906 1 46.53 324 ARG A O 1
ATOM 2532 N N . ALA A 1 325 ? -3.205 19.344 29.984 1 40.47 325 ALA A N 1
ATOM 2533 C CA . ALA A 1 325 ? -3.178 18.094 30.719 1 40.47 325 ALA A CA 1
ATOM 2534 C C . ALA A 1 325 ? -3.533 18.312 32.188 1 40.47 325 ALA A C 1
ATOM 2536 O O . ALA A 1 325 ? -4.223 17.484 32.781 1 40.47 325 ALA A O 1
ATOM 2537 N N . PHE A 1 326 ? -2.943 19.234 32.938 1 35.84 326 PHE A N 1
ATOM 2538 C CA . PHE A 1 326 ? -3.117 19.438 34.344 1 35.84 326 PHE A CA 1
ATOM 2539 C C . PHE A 1 326 ? -4.539 19.891 34.656 1 35.84 326 PHE A C 1
ATOM 2541 O O . PHE A 1 326 ? -4.98 19.828 35.812 1 35.84 326 PHE A O 1
ATOM 2548 N N . CYS A 1 327 ? -5.266 20.453 33.812 1 35.19 327 CYS A N 1
ATOM 2549 C CA . CYS A 1 327 ? -6.586 20.797 34.344 1 35.19 327 CYS A CA 1
ATOM 2550 C C . CYS A 1 327 ? -7.316 19.547 34.812 1 35.19 327 CYS A C 1
ATOM 2552 O O . CYS A 1 327 ? -8.219 19.641 35.656 1 35.19 327 CYS A O 1
ATOM 2554 N N . GLU A 1 328 ? -6.973 18.359 34.281 1 36.97 328 GLU A N 1
ATOM 2555 C CA . GLU A 1 328 ? -7.863 17.297 34.719 1 36.97 328 GLU A CA 1
ATOM 2556 C C . GLU A 1 328 ? -7.414 16.719 36.062 1 36.97 328 GLU A C 1
ATOM 2558 O O . GLU A 1 328 ? -8.188 16.031 36.75 1 36.97 328 GLU A O 1
ATOM 2563 N N . HIS A 1 329 ? -6.055 16.766 36.469 1 33.19 329 HIS A N 1
ATOM 2564 C CA . HIS A 1 329 ? -5.762 15.992 37.688 1 33.19 329 HIS A CA 1
ATOM 2565 C C . HIS A 1 329 ? -6.188 16.75 38.938 1 33.19 329 HIS A C 1
ATOM 2567 O O . HIS A 1 329 ? -5.922 16.297 40.062 1 33.19 329 HIS A O 1
ATOM 2573 N N . GLU A 1 330 ? -6.52 18.062 38.938 1 29.78 330 GLU A N 1
ATOM 2574 C CA . GLU A 1 330 ? -6.844 18.656 40.25 1 29.78 330 GLU A CA 1
ATOM 2575 C C . GLU A 1 330 ? -7.977 17.906 40.938 1 29.78 330 GLU A C 1
ATOM 2577 O O . GLU A 1 330 ? -8.32 18.188 42.062 1 29.78 330 GLU A O 1
ATOM 2582 N N . ASP A 1 331 ? -8.781 17.094 40.375 1 30.52 331 ASP A N 1
ATOM 2583 C CA . ASP A 1 331 ? -9.789 16.688 41.344 1 30.52 331 ASP A CA 1
ATOM 2584 C C . ASP A 1 331 ? -9.195 15.734 42.375 1 30.52 331 ASP A C 1
ATOM 2586 O O . ASP A 1 331 ? -9.914 15.234 43.25 1 30.52 331 ASP A O 1
ATOM 2590 N N . THR A 1 332 ? -8.055 15.062 42.219 1 28.42 332 THR A N 1
ATOM 2591 C CA . THR A 1 332 ? -7.836 14.234 43.406 1 28.42 332 THR A CA 1
ATOM 2592 C C . THR A 1 332 ? -7.223 15.047 44.531 1 28.42 332 THR A C 1
ATOM 2594 O O . THR A 1 332 ? -6.605 16.094 44.281 1 28.42 332 THR A O 1
ATOM 2597 N N . GLU A 1 333 ? -6.891 14.648 45.969 1 26.28 333 GLU A N 1
ATOM 2598 C CA . GLU A 1 333 ? -6.77 15.016 47.375 1 26.28 333 GLU A CA 1
ATOM 2599 C C . GLU A 1 333 ? -5.535 15.875 47.594 1 26.28 333 GLU A C 1
ATOM 2601 O O . GLU A 1 333 ? -5.293 16.312 48.719 1 26.28 333 GLU A O 1
ATOM 2606 N N . SER A 1 334 ? -4.305 15.953 47.125 1 26.86 334 SER A N 1
ATOM 2607 C CA . SER A 1 334 ? -3.326 16.484 48.094 1 26.86 334 SER A CA 1
ATOM 2608 C C . SER A 1 334 ? -3.631 17.938 48.438 1 26.86 334 SER A C 1
ATOM 2610 O O . SER A 1 334 ? -3.902 18.75 47.531 1 26.86 334 SER A O 1
ATOM 2612 N N . SER A 1 335 ? -3.869 18.438 49.812 1 26.73 335 SER A N 1
ATOM 2613 C CA . SER A 1 335 ? -3.986 19.453 50.844 1 26.73 335 SER A CA 1
ATOM 2614 C C . SER A 1 335 ? -2.916 20.531 50.688 1 26.73 335 SER A C 1
ATOM 2616 O O . SER A 1 335 ? -2.748 21.391 51.562 1 26.73 335 SER A O 1
ATOM 2618 N N . LEU A 1 336 ? -1.686 20.422 50.062 1 25.22 336 LEU A N 1
ATOM 2619 C CA . LEU A 1 336 ? -0.711 21.344 50.625 1 25.22 336 LEU A CA 1
ATOM 2620 C C . LEU A 1 336 ? -1.285 22.766 50.688 1 25.22 336 LEU A C 1
ATOM 2622 O O . LEU A 1 336 ? -2.297 23.062 50.062 1 25.22 336 LEU A O 1
ATOM 2626 N N . VAL A 1 337 ? -0.42 23.797 50.938 1 26.95 337 VAL A N 1
ATOM 2627 C CA . VAL A 1 337 ? -0.393 25.109 51.594 1 26.95 337 VAL A CA 1
ATOM 2628 C C . VAL A 1 337 ? -1.279 26.094 50.844 1 26.95 337 VAL A C 1
ATOM 2630 O O . VAL A 1 337 ? -1.065 26.328 49.656 1 26.95 337 VAL A O 1
ATOM 2633 N N . LEU A 1 338 ? -2.539 26.219 51.344 1 24.31 338 LEU A N 1
ATOM 2634 C CA . LEU A 1 338 ? -3.553 27.25 51.094 1 24.31 338 LEU A CA 1
ATOM 2635 C C . LEU A 1 338 ? -2.955 28.641 51.25 1 24.31 338 LEU A C 1
ATOM 2637 O O . LEU A 1 338 ? -2.615 29.062 52.344 1 24.31 338 LEU A O 1
ATOM 2641 N N . VAL A 1 339 ? -1.9 29.062 50.375 1 25.73 339 VAL A N 1
ATOM 2642 C CA . VAL A 1 339 ? -1.556 30.453 50.656 1 25.73 339 VAL A CA 1
ATOM 2643 C C . VAL A 1 339 ? -2.828 31.266 50.875 1 25.73 339 VAL A C 1
ATOM 2645 O O . VAL A 1 339 ? -3.855 31.031 50.25 1 25.73 339 VAL A O 1
ATOM 2648 N N . GLU A 1 340 ? -2.963 31.828 52.062 1 25.62 340 GLU A N 1
ATOM 2649 C CA . GLU A 1 340 ? -3.938 32.781 52.594 1 25.62 340 GLU A CA 1
ATOM 2650 C C . GLU A 1 340 ? -4.391 33.75 51.5 1 25.62 340 GLU A C 1
ATOM 2652 O O . GLU A 1 340 ? -3.594 34.188 50.688 1 25.62 340 GLU A O 1
ATOM 2657 N N . GLU A 1 341 ? -5.742 33.875 51.375 1 25.95 341 GLU A N 1
ATOM 2658 C CA . GLU A 1 341 ? -6.77 34.531 50.562 1 25.95 341 GLU A CA 1
ATOM 2659 C C . GLU A 1 341 ? -6.586 36.062 50.625 1 25.95 341 GLU A C 1
ATOM 2661 O O . GLU A 1 341 ? -7.52 36.812 50.312 1 25.95 341 GLU A O 1
ATOM 2666 N N . ASN A 1 342 ? -5.504 36.688 51.188 1 24.78 342 ASN A N 1
ATOM 2667 C CA . ASN A 1 342 ? -5.992 38.031 51.469 1 24.78 342 ASN A CA 1
ATOM 2668 C C . ASN A 1 342 ? -6.633 38.656 50.219 1 24.78 342 ASN A C 1
ATOM 2670 O O . ASN A 1 342 ? -7.754 39.156 50.281 1 24.78 342 ASN A O 1
ATOM 2674 N N . GLY A 1 343 ? -5.895 39.562 49.531 1 25.03 343 GLY A N 1
ATOM 2675 C CA . GLY A 1 343 ? -6.484 40.656 48.781 1 25.03 343 GLY A CA 1
ATOM 2676 C C . GLY A 1 343 ? -7.273 40.188 47.562 1 25.03 343 GLY A C 1
ATOM 2677 O O . GLY A 1 343 ? -7.102 39.062 47.094 1 25.03 343 GLY A O 1
ATOM 2678 N N . ASN A 1 344 ? -8.5 40.75 47.156 1 26.78 344 ASN A N 1
ATOM 2679 C CA . ASN A 1 344 ? -9.641 40.594 46.25 1 26.78 344 ASN A CA 1
ATOM 2680 C C . ASN A 1 344 ? -9.195 40.281 44.812 1 26.78 344 ASN A C 1
ATOM 2682 O O . ASN A 1 344 ? -9.945 40.5 43.875 1 26.78 344 ASN A O 1
ATOM 2686 N N . GLY A 1 345 ? -7.902 40.406 44.438 1 25.38 345 GLY A N 1
ATOM 2687 C CA . GLY A 1 345 ? -7.672 40.5 43 1 25.38 345 GLY A CA 1
ATOM 2688 C C . GLY A 1 345 ? -8.055 39.219 42.25 1 25.38 345 GLY A C 1
ATOM 2689 O O . GLY A 1 345 ? -7.73 38.125 42.688 1 25.38 345 GLY A O 1
ATOM 2690 N N . THR A 1 346 ? -9.25 39.125 41.531 1 28.59 346 THR A N 1
ATOM 2691 C CA . THR A 1 346 ? -9.82 38.156 40.594 1 28.59 346 THR A CA 1
ATOM 2692 C C . THR A 1 346 ? -8.734 37.562 39.719 1 28.59 346 THR A C 1
ATOM 2694 O O . THR A 1 346 ? -8.125 38.25 38.906 1 28.59 346 THR A O 1
ATOM 2697 N N . ALA A 1 347 ? -7.938 36.719 40.188 1 30.94 347 ALA A N 1
ATOM 2698 C CA . ALA A 1 347 ? -6.992 36 39.344 1 30.94 347 ALA A CA 1
ATOM 2699 C C . ALA A 1 347 ? -7.695 35.375 38.156 1 30.94 347 ALA A C 1
ATOM 2701 O O . ALA A 1 347 ? -8.438 34.375 38.312 1 30.94 347 ALA A O 1
ATOM 2702 N N . ASN A 1 348 ? -8.242 36.156 37.094 1 27.72 348 ASN A N 1
ATOM 2703 C CA . ASN A 1 348 ? -8.664 35.75 35.781 1 27.72 348 ASN A CA 1
ATOM 2704 C C . ASN A 1 348 ? -7.738 34.656 35.219 1 27.72 348 ASN A C 1
ATOM 2706 O O . ASN A 1 348 ? -6.562 34.938 34.938 1 27.72 348 ASN A O 1
ATOM 2710 N N . SER A 1 349 ? -7.711 33.531 35.656 1 34.28 349 SER A N 1
ATOM 2711 C CA . SER A 1 349 ? -7.055 32.344 35.062 1 34.28 349 SER A CA 1
ATOM 2712 C C . SER A 1 349 ? -7.082 32.406 33.531 1 34.28 349 SER A C 1
ATOM 2714 O O . SER A 1 349 ? -8.133 32.219 32.938 1 34.28 349 SER A O 1
ATOM 2716 N N . THR A 1 350 ? -6.527 33.344 32.781 1 31.91 350 THR A N 1
ATOM 2717 C CA . THR A 1 350 ? -6.395 33.5 31.344 1 31.91 350 THR A CA 1
ATOM 2718 C C . THR A 1 350 ? -6.02 32.188 30.688 1 31.91 350 THR A C 1
ATOM 2720 O O . THR A 1 350 ? -4.883 31.734 30.812 1 31.91 350 THR A O 1
ATOM 2723 N N . ARG A 1 351 ? -6.793 31.172 30.688 1 40.88 351 ARG A N 1
ATOM 2724 C CA . ARG A 1 351 ? -6.715 30.031 29.781 1 40.88 351 ARG A CA 1
ATOM 2725 C C . ARG A 1 351 ? -6.137 30.438 28.422 1 40.88 351 ARG A C 1
ATOM 2727 O O . ARG A 1 351 ? -6.746 31.219 27.703 1 40.88 351 ARG A O 1
ATOM 2734 N N . GLY A 1 352 ? -4.961 30.5 28.297 1 44.34 352 GLY A N 1
ATOM 2735 C CA . GLY A 1 352 ? -4.363 30.906 27.031 1 44.34 352 GLY A CA 1
ATOM 2736 C C . GLY A 1 352 ? -4.922 30.156 25.828 1 44.34 352 GLY A C 1
ATOM 2737 O O . GLY A 1 352 ? -5.449 29.047 25.984 1 44.34 352 GLY A O 1
ATOM 2738 N N . GLU A 1 353 ? -5.445 30.828 24.797 1 51.31 353 GLU A N 1
ATOM 2739 C CA . GLU A 1 353 ? -6.027 30.375 23.531 1 51.31 353 GLU A CA 1
ATOM 2740 C C . GLU A 1 353 ? -5.18 29.266 22.906 1 51.31 353 GLU A C 1
ATOM 2742 O O . GLU A 1 353 ? -3.953 29.375 22.859 1 51.31 353 GLU A O 1
ATOM 2747 N N . PRO A 1 354 ? -5.703 28.016 22.891 1 56.25 354 PRO A N 1
ATOM 2748 C CA . PRO A 1 354 ? -4.977 26.906 22.25 1 56.25 354 PRO A CA 1
ATOM 2749 C C . PRO A 1 354 ? -4.316 27.312 20.938 1 56.25 354 PRO A C 1
ATOM 2751 O O . PRO A 1 354 ? -4.973 27.875 20.062 1 56.25 354 PRO A O 1
ATOM 2754 N N . THR A 1 355 ? -3.037 27.531 20.984 1 66.5 355 THR A N 1
ATOM 2755 C CA . THR A 1 355 ? -2.268 27.891 19.797 1 66.5 355 THR A CA 1
ATOM 2756 C C . THR A 1 355 ? -1.558 26.672 19.219 1 66.5 355 THR A C 1
ATOM 2758 O O . THR A 1 355 ? -1.394 25.656 19.906 1 66.5 355 THR A O 1
ATOM 2761 N N . SER A 1 356 ? -1.299 26.672 17.969 1 76.5 356 SER A N 1
ATOM 2762 C CA . SER A 1 356 ? -0.551 25.641 17.281 1 76.5 356 SER A CA 1
ATOM 2763 C C . SER A 1 356 ? 0.826 25.422 17.906 1 76.5 356 SER A C 1
ATOM 2765 O O . SER A 1 356 ? 1.553 26.391 18.141 1 76.5 356 SER A O 1
ATOM 2767 N N . THR A 1 357 ? 1.14 24.25 18.344 1 73.06 357 THR A N 1
ATOM 2768 C CA . THR A 1 357 ? 2.408 23.906 18.984 1 73.06 357 THR A CA 1
ATOM 2769 C C . THR A 1 357 ? 3.58 24.234 18.062 1 73.06 357 THR A C 1
ATOM 2771 O O . THR A 1 357 ? 4.562 24.844 18.484 1 73.06 357 THR A O 1
ATOM 2774 N N . VAL A 1 358 ? 3.416 23.891 16.859 1 74.44 358 VAL A N 1
ATOM 2775 C CA . VAL A 1 358 ? 4.516 24.078 15.93 1 74.44 358 VAL A CA 1
ATOM 2776 C C . VAL A 1 358 ? 4.73 25.578 15.672 1 74.44 358 VAL A C 1
ATOM 2778 O O . VAL A 1 358 ? 5.867 26.031 15.508 1 74.44 358 VAL A O 1
ATOM 2781 N N . LYS A 1 359 ? 3.678 26.281 15.656 1 76.75 359 LYS A N 1
ATOM 2782 C CA . LYS A 1 359 ? 3.803 27.734 15.492 1 76.75 359 LYS A CA 1
ATOM 2783 C C . LYS A 1 359 ? 4.574 28.359 16.656 1 76.75 359 LYS A C 1
ATOM 2785 O O . LYS A 1 359 ? 5.438 29.203 16.453 1 76.75 359 LYS A O 1
ATOM 2790 N N . VAL A 1 360 ? 4.281 27.922 17.781 1 76.94 360 VAL A N 1
ATOM 2791 C CA . VAL A 1 360 ? 4.957 28.422 18.984 1 76.94 360 VAL A CA 1
ATOM 2792 C C . VAL A 1 360 ? 6.43 28.031 18.953 1 76.94 360 VAL A C 1
ATOM 2794 O O . VAL A 1 360 ? 7.305 28.828 19.266 1 76.94 360 VAL A O 1
ATOM 2797 N N . LEU A 1 361 ? 6.684 26.891 18.531 1 77.06 361 LEU A N 1
ATOM 2798 C CA . LEU A 1 361 ? 8.055 26.391 18.5 1 77.06 361 LEU A CA 1
ATOM 2799 C C . LEU A 1 361 ? 8.891 27.141 17.469 1 77.06 361 LEU A C 1
ATOM 2801 O O . LEU A 1 361 ? 10.086 27.344 17.656 1 77.06 361 LEU A O 1
ATOM 2805 N N . LEU A 1 362 ? 8.203 27.594 16.469 1 78.88 362 LEU A N 1
ATOM 2806 C CA . LEU A 1 362 ? 8.961 28.188 15.375 1 78.88 362 LEU A CA 1
ATOM 2807 C C . LEU A 1 362 ? 8.906 29.719 15.445 1 78.88 362 LEU A C 1
ATOM 2809 O O . LEU A 1 362 ? 9.445 30.406 14.57 1 78.88 362 LEU A O 1
ATOM 2813 N N . GLU A 1 363 ? 8.352 30.172 16.453 1 80 363 GLU A N 1
ATOM 2814 C CA . GLU A 1 363 ? 8.234 31.625 16.578 1 80 363 GLU A CA 1
ATOM 2815 C C . GLU A 1 363 ? 9.617 32.281 16.641 1 80 363 GLU A C 1
ATOM 2817 O O . GLU A 1 363 ? 10.383 32.031 17.562 1 80 363 GLU A O 1
ATOM 2822 N N . GLY A 1 364 ? 9.891 33.062 15.633 1 81.12 364 GLY A N 1
ATOM 2823 C CA . GLY A 1 364 ? 11.133 33.812 15.602 1 81.12 364 GLY A CA 1
ATOM 2824 C C . GLY A 1 364 ? 12.32 32.969 15.18 1 81.12 364 GLY A C 1
ATOM 2825 O O . GLY A 1 364 ? 13.438 33.469 15.039 1 81.12 364 GLY A O 1
ATOM 2826 N N . TYR A 1 365 ? 12.148 31.75 15.039 1 85.69 365 TYR A N 1
ATOM 2827 C CA . TYR A 1 365 ? 13.234 30.828 14.75 1 85.69 365 TYR A CA 1
ATOM 2828 C C . TYR A 1 365 ? 13.867 31.141 13.398 1 85.69 365 TYR A C 1
ATOM 2830 O O . TYR A 1 365 ? 15.094 31.266 13.289 1 85.69 365 TYR A O 1
ATOM 2838 N N . TYR A 1 366 ? 13.094 31.391 12.43 1 84.12 366 TYR A N 1
ATOM 2839 C CA . TYR A 1 366 ? 13.609 31.562 11.078 1 84.12 366 TYR A CA 1
ATOM 2840 C C . TYR A 1 366 ? 14.328 32.906 10.938 1 84.12 366 TYR A C 1
ATOM 2842 O O . TYR A 1 366 ? 15.258 33.031 10.133 1 84.12 366 TYR A O 1
ATOM 2850 N N . ASP A 1 367 ? 13.945 33.812 11.688 1 83.44 367 ASP A N 1
ATOM 2851 C CA . ASP A 1 367 ? 14.664 35.062 11.68 1 83.44 367 ASP A CA 1
ATOM 2852 C C . ASP A 1 367 ? 16.109 34.906 12.148 1 83.44 367 ASP A C 1
ATOM 2854 O O . ASP A 1 367 ? 17.031 35.469 11.57 1 83.44 367 ASP A O 1
ATOM 2858 N N . VAL A 1 368 ? 16.172 34.125 13.164 1 86.75 368 VAL A N 1
ATOM 2859 C CA . VAL A 1 368 ? 17.516 33.875 13.695 1 86.75 368 VAL A CA 1
ATOM 2860 C C . VAL A 1 368 ? 18.297 33 12.727 1 86.75 368 VAL A C 1
ATOM 2862 O O . VAL A 1 368 ? 19.5 33.188 12.547 1 86.75 368 VAL A O 1
ATOM 2865 N N . VAL A 1 369 ? 17.656 32.094 12.156 1 85.75 369 VAL A N 1
ATOM 2866 C CA . VAL A 1 369 ? 18.312 31.219 11.195 1 85.75 369 VAL A CA 1
ATOM 2867 C C . VAL A 1 369 ? 18.844 32.031 10.023 1 85.75 369 VAL A C 1
ATOM 2869 O O . VAL A 1 369 ? 19.953 31.781 9.547 1 85.75 369 VAL A O 1
ATOM 2872 N N . ARG A 1 370 ? 18.125 32.938 9.57 1 82.94 370 ARG A N 1
ATOM 2873 C CA . ARG A 1 370 ? 18.578 33.812 8.484 1 82.94 370 ARG A CA 1
ATOM 2874 C C . ARG A 1 370 ? 19.844 34.562 8.867 1 82.94 370 ARG A C 1
ATOM 2876 O O . ARG A 1 370 ? 20.781 34.625 8.078 1 82.94 370 ARG A O 1
ATOM 2883 N N . LYS A 1 371 ? 19.781 35.062 9.977 1 86.19 371 LYS A N 1
ATOM 2884 C CA . LYS A 1 371 ? 20.969 35.781 10.461 1 86.19 371 LYS A CA 1
ATOM 2885 C C . LYS A 1 371 ? 22.172 34.844 10.57 1 86.19 371 LYS A C 1
ATOM 2887 O O . LYS A 1 371 ? 23.297 35.25 10.234 1 86.19 371 LYS A O 1
ATOM 2892 N N . ALA A 1 372 ? 21.844 33.688 11.023 1 86.75 372 ALA A N 1
ATOM 2893 C CA . ALA A 1 372 ? 22.922 32.688 11.18 1 86.75 372 ALA A CA 1
ATOM 2894 C C . ALA A 1 372 ? 23.547 32.344 9.836 1 86.75 372 ALA A C 1
ATOM 2896 O O . ALA A 1 372 ? 24.766 32.156 9.75 1 86.75 372 ALA A O 1
ATOM 2897 N N . VAL A 1 373 ? 22.781 32.219 8.891 1 84.44 373 VAL A N 1
ATOM 2898 C CA . VAL A 1 373 ? 23.281 31.906 7.551 1 84.44 373 VAL A CA 1
ATOM 2899 C C . VAL A 1 373 ? 24.234 33 7.082 1 84.44 373 VAL A C 1
ATOM 2901 O O . VAL A 1 373 ? 25.312 32.719 6.582 1 84.44 373 VAL A O 1
ATOM 2904 N N . TRP A 1 374 ? 23.891 34.188 7.348 1 84.12 374 TRP A N 1
ATOM 2905 C CA . TRP A 1 374 ? 24.719 35.312 6.918 1 84.12 374 TRP A CA 1
ATOM 2906 C C . TRP A 1 374 ? 25.984 35.406 7.746 1 84.12 374 TRP A C 1
ATOM 2908 O O . TRP A 1 374 ? 27.047 35.75 7.227 1 84.12 374 TRP A O 1
ATOM 2918 N N . VAL A 1 375 ? 25.859 35.125 8.938 1 86.81 375 VAL A N 1
ATOM 2919 C CA . VAL A 1 375 ? 27.031 35.094 9.805 1 86.81 375 VAL A CA 1
ATOM 2920 C C . VAL A 1 375 ? 28.016 34.031 9.312 1 86.81 375 VAL A C 1
ATOM 2922 O O . VAL A 1 375 ? 29.219 34.25 9.273 1 86.81 375 VAL A O 1
ATOM 2925 N N . THR A 1 376 ? 27.484 32.906 8.977 1 86.25 376 THR A N 1
ATOM 2926 C CA . THR A 1 376 ? 28.328 31.828 8.5 1 86.25 376 THR A CA 1
ATOM 2927 C C . THR A 1 376 ? 29.016 32.219 7.188 1 86.25 376 THR A C 1
ATOM 2929 O O . THR A 1 376 ? 30.203 31.969 7.004 1 86.25 376 THR A O 1
ATOM 2932 N N . LEU A 1 377 ? 28.266 32.719 6.316 1 82.88 377 LEU A N 1
ATOM 2933 C CA . LEU A 1 377 ? 28.828 33.125 5.027 1 82.88 377 LEU A CA 1
ATOM 2934 C C . LEU A 1 377 ? 29.859 34.219 5.203 1 82.88 377 LEU A C 1
ATOM 2936 O O . LEU A 1 377 ? 30.891 34.219 4.52 1 82.88 377 LEU A O 1
ATOM 2940 N N . GLY A 1 378 ? 29.547 35.125 6.027 1 84.19 378 GLY A N 1
ATOM 2941 C CA . GLY A 1 378 ? 30.531 36.156 6.352 1 84.19 378 GLY A CA 1
ATOM 2942 C C . GLY A 1 378 ? 31.797 35.594 6.945 1 84.19 378 GLY A C 1
ATOM 2943 O O . GLY A 1 378 ? 32.906 36 6.578 1 84.19 378 GLY A O 1
ATOM 2944 N N . GLY A 1 379 ? 31.625 34.688 7.809 1 84.75 379 GLY A N 1
ATOM 2945 C CA . GLY A 1 379 ? 32.781 34.031 8.383 1 84.75 379 GLY A CA 1
ATOM 2946 C C . GLY A 1 379 ? 33.625 33.281 7.352 1 84.75 379 GLY A C 1
ATOM 2947 O O . GLY A 1 379 ? 34.844 33.344 7.383 1 84.75 379 GLY A O 1
ATOM 2948 N N . ARG A 1 380 ? 32.969 32.594 6.508 1 85.44 380 ARG A N 1
ATOM 2949 C CA . ARG A 1 380 ? 33.688 31.891 5.438 1 85.44 380 ARG A CA 1
ATOM 2950 C C . ARG A 1 380 ? 34.438 32.875 4.551 1 85.44 380 ARG A C 1
ATOM 2952 O O . ARG A 1 380 ? 35.562 32.562 4.121 1 85.44 380 ARG A O 1
ATOM 2959 N N . ALA A 1 381 ? 33.875 33.938 4.277 1 83.12 381 ALA A N 1
ATOM 2960 C CA . ALA A 1 381 ? 34.5 34.969 3.447 1 83.12 381 ALA A CA 1
ATOM 2961 C C . ALA A 1 381 ? 35.75 35.531 4.129 1 83.12 381 ALA A C 1
ATOM 2963 O O . ALA A 1 381 ? 36.781 35.75 3.482 1 83.12 381 ALA A O 1
ATOM 2964 N N . VAL A 1 382 ? 35.625 35.688 5.336 1 86.25 382 VAL A N 1
ATOM 2965 C CA . VAL A 1 382 ? 36.75 36.219 6.098 1 86.25 382 VAL A CA 1
ATOM 2966 C C . VAL A 1 382 ? 37.906 35.188 6.105 1 86.25 382 VAL A C 1
ATOM 2968 O O . VAL A 1 382 ? 39.062 35.531 5.902 1 86.25 382 VAL A O 1
ATOM 2971 N N . ILE A 1 383 ? 37.531 33.969 6.336 1 85.25 383 ILE A N 1
ATOM 2972 C CA . ILE A 1 383 ? 38.531 32.938 6.371 1 85.25 383 ILE A CA 1
ATOM 2973 C C . ILE A 1 383 ? 39.188 32.781 5 1 85.25 383 ILE A C 1
ATOM 2975 O O . ILE A 1 383 ? 40.406 32.688 4.902 1 85.25 383 ILE A O 1
ATOM 2979 N N . ALA A 1 384 ? 38.375 32.844 4.023 1 82.94 384 ALA A N 1
ATOM 2980 C CA . ALA A 1 384 ? 38.906 32.719 2.666 1 82.94 384 ALA A CA 1
ATOM 2981 C C . ALA A 1 384 ? 39.812 33.906 2.326 1 82.94 384 ALA A C 1
ATOM 2983 O O . ALA A 1 384 ? 40.875 33.75 1.727 1 82.94 384 ALA A O 1
ATOM 2984 N N . SER A 1 385 ? 39.406 35.062 2.709 1 86.25 385 SER A N 1
ATOM 2985 C CA . SER A 1 385 ? 40.188 36.25 2.439 1 86.25 385 SER A CA 1
ATOM 2986 C C . SER A 1 385 ? 41.5 36.25 3.203 1 86.25 385 SER A C 1
ATOM 2988 O O . SER A 1 385 ? 42.531 36.656 2.674 1 86.25 385 SER A O 1
ATOM 2990 N N . THR A 1 386 ? 41.375 35.781 4.348 1 86.38 386 THR A N 1
ATOM 2991 C CA . THR A 1 386 ? 42.594 35.688 5.148 1 86.38 386 THR A CA 1
ATOM 2992 C C . THR A 1 386 ? 43.562 34.656 4.566 1 86.38 386 THR A C 1
ATOM 2994 O O . THR A 1 386 ? 44.781 34.875 4.535 1 86.38 386 THR A O 1
ATOM 2997 N N . ALA A 1 387 ? 43 33.656 4.152 1 85.56 387 ALA A N 1
ATOM 2998 C CA . ALA A 1 387 ? 43.812 32.625 3.547 1 85.56 387 ALA A CA 1
ATOM 2999 C C . ALA A 1 387 ? 44.469 33.125 2.252 1 85.56 387 ALA A C 1
ATOM 3001 O O . ALA A 1 387 ? 45.625 32.875 2.002 1 85.56 387 ALA A O 1
ATOM 3002 N N . LEU A 1 388 ? 43.688 33.812 1.545 1 84.75 388 LEU A N 1
ATOM 3003 C CA . LEU A 1 388 ? 44.188 34.375 0.3 1 84.75 388 LEU A CA 1
ATOM 3004 C C . LEU A 1 388 ? 45.219 35.438 0.579 1 84.75 388 LEU A C 1
ATOM 3006 O O . LEU A 1 388 ? 46.25 35.531 -0.128 1 84.75 388 LEU A O 1
ATOM 3010 N N . GLY A 1 389 ? 45 36.156 1.525 1 84.81 389 GLY A N 1
ATOM 3011 C CA . GLY A 1 389 ? 45.969 37.188 1.93 1 84.81 389 GLY A CA 1
ATOM 3012 C C . GLY A 1 389 ? 47.281 36.594 2.402 1 84.81 389 GLY A C 1
ATOM 3013 O O . GLY A 1 389 ? 48.344 37.062 2.037 1 84.81 389 GLY A O 1
ATOM 3014 N N . ALA A 1 390 ? 47.125 35.562 3.088 1 85.81 390 ALA A N 1
ATOM 3015 C CA . ALA A 1 390 ? 48.312 34.875 3.572 1 85.81 390 ALA A CA 1
ATOM 3016 C C . ALA A 1 390 ? 49.094 34.25 2.418 1 85.81 390 ALA A C 1
ATOM 3018 O O . ALA A 1 390 ? 50.312 34.344 2.387 1 85.81 390 ALA A O 1
ATOM 3019 N N . ALA A 1 391 ? 48.375 33.75 1.581 1 85.5 391 ALA A N 1
ATOM 3020 C CA . ALA A 1 391 ? 49.031 33.156 0.412 1 85.5 391 ALA A CA 1
ATOM 3021 C C . ALA A 1 391 ? 49.719 34.219 -0.435 1 85.5 391 ALA A C 1
ATOM 3023 O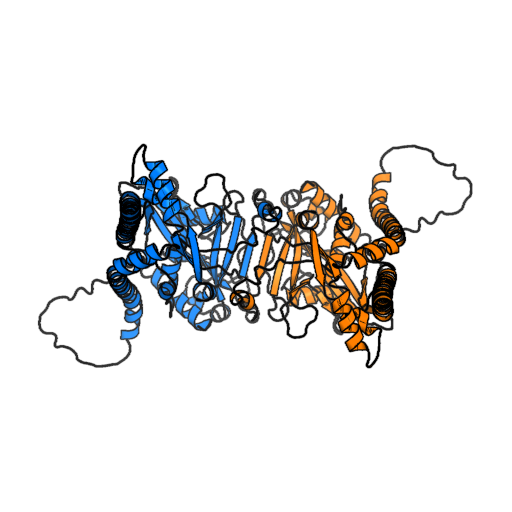 O . ALA A 1 391 ? 50.812 34.031 -0.916 1 85.5 391 ALA A O 1
ATOM 3024 N N . ALA A 1 392 ? 49.062 35.312 -0.565 1 85.88 392 ALA A N 1
ATOM 3025 C CA . ALA A 1 392 ? 49.656 36.438 -1.312 1 85.88 392 ALA A CA 1
ATOM 3026 C C . ALA A 1 392 ? 50.875 37 -0.603 1 85.88 392 ALA A C 1
ATOM 3028 O O . ALA A 1 392 ? 51.875 37.312 -1.247 1 85.88 392 ALA A O 1
ATOM 3029 N N . TRP A 1 393 ? 50.781 37.062 0.603 1 85.5 393 TRP A N 1
ATOM 3030 C CA . TRP A 1 393 ? 51.906 37.531 1.395 1 85.5 393 TRP A CA 1
ATOM 3031 C C . TRP A 1 393 ? 53.094 36.594 1.264 1 85.5 393 TRP A C 1
ATOM 3033 O O . TRP A 1 393 ? 54.25 37.062 1.091 1 85.5 393 TRP A O 1
ATOM 3043 N N . ARG A 1 394 ? 52.812 35.406 1.204 1 85.12 394 ARG A N 1
ATOM 3044 C CA . ARG A 1 394 ? 53.875 34.406 1.052 1 85.12 394 ARG A CA 1
ATOM 3045 C C . ARG A 1 394 ? 54.469 34.469 -0.348 1 85.12 394 ARG A C 1
ATOM 3047 O O . ARG A 1 394 ? 55.688 34.281 -0.519 1 85.12 394 ARG A O 1
ATOM 3054 N N . TYR A 1 395 ? 53.594 34.688 -1.174 1 84.56 395 TYR A N 1
ATOM 3055 C CA . TYR A 1 395 ? 54.062 34.75 -2.557 1 84.56 395 TYR A CA 1
ATOM 3056 C C . TYR A 1 395 ? 54.906 36.031 -2.797 1 84.56 395 TYR A C 1
ATOM 3058 O O . TYR A 1 395 ? 55.906 35.969 -3.514 1 84.56 395 TYR A O 1
ATOM 3066 N N . THR A 1 396 ? 54.5 37.031 -2.27 1 82.38 396 THR A N 1
ATOM 3067 C CA . THR A 1 396 ? 55.219 38.281 -2.492 1 82.38 396 THR A CA 1
ATOM 3068 C C . THR A 1 396 ? 56.531 38.281 -1.692 1 82.38 396 THR A C 1
ATOM 3070 O O . THR A 1 396 ? 57.469 39 -2.045 1 82.38 396 THR A O 1
ATOM 3073 N N . ARG A 1 397 ? 56.562 37.562 -0.735 1 79 397 ARG A N 1
ATOM 3074 C CA . ARG A 1 397 ? 57.781 37.531 0.02 1 79 397 ARG A CA 1
ATOM 3075 C C . ARG A 1 397 ? 58.781 36.531 -0.599 1 79 397 ARG A C 1
ATOM 3077 O O . ARG A 1 397 ? 59.969 36.531 -0.287 1 79 397 ARG A O 1
ATOM 3084 N N . ARG A 1 398 ? 58.375 35.875 -1.552 1 60.44 398 ARG A N 1
ATOM 3085 C CA . ARG A 1 398 ? 59.375 35.125 -2.312 1 60.44 398 ARG A CA 1
ATOM 3086 C C . ARG A 1 398 ? 59.875 35.938 -3.498 1 60.44 398 ARG A C 1
ATOM 3088 O O . ARG A 1 398 ? 59.094 36.625 -4.156 1 60.44 398 ARG A O 1
ATOM 3095 N N . MET B 1 1 ? -2.148 -2.709 -24.875 1 57.19 1 MET B N 1
ATOM 3096 C CA . MET B 1 1 ? -3.477 -3.312 -24.797 1 57.19 1 MET B CA 1
ATOM 3097 C C . MET B 1 1 ? -4.465 -2.371 -24.125 1 57.19 1 MET B C 1
ATOM 3099 O O . MET B 1 1 ? -4.16 -1.795 -23.078 1 57.19 1 MET B O 1
ATOM 3103 N N . SER B 1 2 ? -5.555 -2.141 -24.781 1 70.31 2 SER B N 1
ATOM 3104 C CA . SER B 1 2 ? -6.566 -1.246 -24.234 1 70.31 2 SER B CA 1
ATOM 3105 C C . SER B 1 2 ? -7.336 -1.915 -23.094 1 70.31 2 SER B C 1
ATOM 3107 O O . SER B 1 2 ? -7.484 -3.139 -23.078 1 70.31 2 SER B O 1
ATOM 3109 N N . PRO B 1 3 ? -7.715 -1.229 -22.156 1 76.31 3 PRO B N 1
ATOM 3110 C CA . PRO B 1 3 ? -8.523 -1.788 -21.062 1 76.31 3 PRO B CA 1
ATOM 3111 C C . PRO B 1 3 ? -9.773 -2.51 -21.578 1 76.31 3 PRO B C 1
ATOM 3113 O O . PRO B 1 3 ? -10.18 -3.52 -21 1 76.31 3 PRO B O 1
ATOM 3116 N N . ALA B 1 4 ? -10.281 -2.072 -22.656 1 80.25 4 ALA B N 1
ATOM 3117 C CA . ALA B 1 4 ? -11.477 -2.695 -23.219 1 80.25 4 ALA B CA 1
ATOM 3118 C C . ALA B 1 4 ? -11.172 -4.098 -23.734 1 80.25 4 ALA B C 1
ATOM 3120 O O . ALA B 1 4 ? -11.969 -5.02 -23.562 1 80.25 4 ALA B O 1
ATOM 3121 N N . ASP B 1 5 ? -10.031 -4.242 -24.312 1 86.38 5 ASP B N 1
ATOM 3122 C CA . ASP B 1 5 ? -9.625 -5.547 -24.828 1 86.38 5 ASP B CA 1
ATOM 3123 C C . ASP B 1 5 ? -9.398 -6.539 -23.688 1 86.38 5 ASP B C 1
ATOM 3125 O O . ASP B 1 5 ? -9.711 -7.723 -23.812 1 86.38 5 ASP B O 1
ATOM 3129 N N . LEU B 1 6 ? -8.906 -6.004 -22.672 1 90.5 6 LEU B N 1
ATOM 3130 C CA . LEU B 1 6 ? -8.625 -6.859 -21.531 1 90.5 6 LEU B CA 1
ATOM 3131 C C . LEU B 1 6 ? -9.922 -7.371 -20.906 1 90.5 6 LEU B C 1
ATOM 3133 O O . LEU B 1 6 ? -10 -8.531 -20.484 1 90.5 6 LEU B O 1
ATOM 3137 N N . ILE B 1 7 ? -10.93 -6.547 -20.875 1 94.25 7 ILE B N 1
ATOM 3138 C CA . ILE B 1 7 ? -12.211 -6.922 -20.297 1 94.25 7 ILE B CA 1
ATOM 3139 C C . ILE B 1 7 ? -12.883 -7.988 -21.172 1 94.25 7 ILE B C 1
ATOM 3141 O O . ILE B 1 7 ? -13.414 -8.969 -20.641 1 94.25 7 ILE B O 1
ATOM 3145 N N . LEU B 1 8 ? -12.812 -7.816 -22.438 1 91.44 8 LEU B N 1
ATOM 3146 C CA . LEU B 1 8 ? -13.375 -8.812 -23.344 1 91.44 8 LEU B CA 1
ATOM 3147 C C . LEU B 1 8 ? -12.633 -10.141 -23.219 1 91.44 8 LEU B C 1
ATOM 3149 O O . LEU B 1 8 ? -13.266 -11.203 -23.219 1 91.44 8 LEU B O 1
ATOM 3153 N N . GLY B 1 9 ? -11.352 -10.008 -23.172 1 92.5 9 GLY B N 1
ATOM 3154 C CA . GLY B 1 9 ? -10.562 -11.211 -22.984 1 92.5 9 GLY B CA 1
ATOM 3155 C C . GLY B 1 9 ? -10.867 -11.938 -21.688 1 92.5 9 GLY B C 1
ATOM 3156 O O . GLY B 1 9 ? -10.93 -13.164 -21.656 1 92.5 9 GLY B O 1
ATOM 3157 N N . LEU B 1 10 ? -11.023 -11.148 -20.672 1 95.12 10 LEU B N 1
ATOM 3158 C CA . LEU B 1 10 ? -11.359 -11.727 -19.375 1 95.12 10 LEU B CA 1
ATOM 3159 C C . LEU B 1 10 ? -12.703 -12.438 -19.422 1 95.12 10 LEU B C 1
ATOM 3161 O O . LEU B 1 10 ? -12.859 -13.531 -18.891 1 95.12 10 LEU B O 1
ATOM 3165 N N . HIS B 1 11 ? -13.688 -11.828 -20.047 1 95.38 11 HIS B N 1
ATOM 3166 C CA . HIS B 1 11 ? -15.008 -12.43 -20.203 1 95.38 11 HIS B CA 1
ATOM 3167 C C . HIS B 1 11 ? -14.914 -13.789 -20.891 1 95.38 11 HIS B C 1
ATOM 3169 O O . HIS B 1 11 ? -15.477 -14.773 -20.406 1 95.38 11 HIS B O 1
ATOM 3175 N N . ARG B 1 12 ? -14.195 -13.82 -21.922 1 92.81 12 ARG B N 1
ATOM 3176 C CA . ARG B 1 12 ? -14.031 -15.055 -22.688 1 92.81 12 ARG B CA 1
ATOM 3177 C C . ARG B 1 12 ? -13.328 -16.125 -21.859 1 92.81 12 ARG B C 1
ATOM 3179 O O . ARG B 1 12 ? -13.719 -17.297 -21.891 1 92.81 12 ARG B O 1
ATOM 3186 N N . ALA B 1 13 ? -12.297 -15.711 -21.234 1 93.12 13 ALA B N 1
ATOM 3187 C CA . ALA B 1 13 ? -11.523 -16.656 -20.422 1 93.12 13 ALA B CA 1
ATOM 3188 C C . ALA B 1 13 ? -12.383 -17.266 -19.328 1 93.12 13 ALA B C 1
ATOM 3190 O O . ALA B 1 13 ? -12.359 -18.484 -19.125 1 93.12 13 ALA B O 1
ATOM 3191 N N . LEU B 1 14 ? -13.133 -16.453 -18.672 1 95.81 14 LEU B N 1
ATOM 3192 C CA . LEU B 1 14 ? -13.953 -16.953 -17.562 1 95.81 14 LEU B CA 1
ATOM 3193 C C . LEU B 1 14 ? -15.086 -17.828 -18.078 1 95.81 14 LEU B C 1
ATOM 3195 O O . LEU B 1 14 ? -15.453 -18.812 -17.438 1 95.81 14 LEU B O 1
ATOM 3199 N N . GLU B 1 15 ? -15.648 -17.5 -19.188 1 93.69 15 GLU B N 1
ATOM 3200 C CA . GLU B 1 15 ? -16.672 -18.344 -19.812 1 93.69 15 GLU B CA 1
ATOM 3201 C C . GLU B 1 15 ? -16.109 -19.703 -20.188 1 93.69 15 GLU B C 1
ATOM 3203 O O . GLU B 1 15 ? -16.75 -20.734 -19.984 1 93.69 15 GLU B O 1
ATOM 3208 N N . GLU B 1 16 ? -14.93 -19.656 -20.719 1 90.75 16 GLU B N 1
ATOM 3209 C CA . GLU B 1 16 ? -14.273 -20.906 -21.109 1 90.75 16 GLU B CA 1
ATOM 3210 C C . GLU B 1 16 ? -14.039 -21.797 -19.891 1 90.75 16 GLU B C 1
ATOM 3212 O O . GLU B 1 16 ? -14.234 -23.016 -19.953 1 90.75 16 GLU B O 1
ATOM 3217 N N . LEU B 1 17 ? -13.633 -21.203 -18.844 1 92.38 17 LEU B N 1
ATOM 3218 C CA . LEU B 1 17 ? -13.367 -21.953 -17.625 1 92.38 17 LEU B CA 1
ATOM 3219 C C . LEU B 1 17 ? -14.656 -22.547 -17.062 1 92.38 17 LEU B C 1
ATOM 3221 O O . LEU B 1 17 ? -14.648 -23.656 -16.5 1 92.38 17 LEU B O 1
ATOM 3225 N N . THR B 1 18 ? -15.727 -21.844 -17.172 1 91.56 18 THR B N 1
ATOM 3226 C CA . THR B 1 18 ? -17.016 -22.297 -16.641 1 91.56 18 THR B CA 1
ATOM 3227 C C . THR B 1 18 ? -17.594 -23.406 -17.516 1 91.56 18 THR B C 1
ATOM 3229 O O . THR B 1 18 ? -18.156 -24.375 -16.984 1 91.56 18 THR B O 1
ATOM 3232 N N . GLU B 1 19 ? -17.406 -23.312 -18.75 1 89.75 19 GLU B N 1
ATOM 3233 C CA . GLU B 1 19 ? -18.031 -24.234 -19.688 1 89.75 19 GLU B CA 1
ATOM 3234 C C . GLU B 1 19 ? -17.172 -25.5 -19.859 1 89.75 19 GLU B C 1
ATOM 3236 O O . GLU B 1 19 ? -17.703 -26.594 -20.047 1 89.75 19 GLU B O 1
ATOM 3241 N N . ASN B 1 20 ? -15.836 -25.297 -19.797 1 87.5 20 ASN B N 1
ATOM 3242 C CA . ASN B 1 20 ? -14.922 -26.406 -20.031 1 87.5 20 ASN B CA 1
ATOM 3243 C C . ASN B 1 20 ? -13.906 -26.547 -18.906 1 87.5 20 ASN B C 1
ATOM 3245 O O . ASN B 1 20 ? -12.719 -26.297 -19.094 1 87.5 20 ASN B O 1
ATOM 3249 N N . PRO B 1 21 ? -14.383 -27.078 -17.812 1 84.75 21 PRO B N 1
ATOM 3250 C CA . PRO B 1 21 ? -13.43 -27.266 -16.719 1 84.75 21 PRO B CA 1
ATOM 3251 C C . PRO B 1 21 ? -12.406 -28.359 -17 1 84.75 21 PRO B C 1
ATOM 3253 O O . PRO B 1 21 ? -12.734 -29.391 -17.594 1 84.75 21 PRO B O 1
ATOM 3256 N N . PRO B 1 22 ? -11.141 -28.094 -16.672 1 85.44 22 PRO B N 1
ATOM 3257 C CA . PRO B 1 22 ? -10.125 -29.141 -16.844 1 85.44 22 PRO B CA 1
ATOM 3258 C C . PRO B 1 22 ? -10.359 -30.344 -15.945 1 85.44 22 PRO B C 1
ATOM 3260 O O . PRO B 1 22 ? -11.031 -30.219 -14.914 1 85.44 22 PRO B O 1
ATOM 3263 N N . PRO B 1 23 ? -9.805 -31.422 -16.391 1 82.19 23 PRO B N 1
ATOM 3264 C CA . PRO B 1 23 ? -9.977 -32.625 -15.562 1 82.19 23 PRO B CA 1
ATOM 3265 C C . PRO B 1 23 ? -9.188 -32.562 -14.266 1 82.19 23 PRO B C 1
ATOM 3267 O O . PRO B 1 23 ? -8.156 -31.875 -14.195 1 82.19 23 PRO B O 1
ATOM 3270 N N . SER B 1 24 ? -9.758 -33.25 -13.289 1 85.31 24 SER B N 1
ATOM 3271 C CA . SER B 1 24 ? -9.062 -33.344 -12.008 1 85.31 24 SER B CA 1
ATOM 3272 C C . SER B 1 24 ? -7.941 -34.375 -12.062 1 85.31 24 SER B C 1
ATOM 3274 O O . SER B 1 24 ? -8.078 -35.406 -12.719 1 85.31 24 SER B O 1
ATOM 3276 N N . VAL B 1 25 ? -6.855 -34.062 -11.469 1 83.75 25 VAL B N 1
ATOM 3277 C CA . VAL B 1 25 ? -5.723 -34.969 -11.375 1 83.75 25 VAL B CA 1
ATOM 3278 C C . VAL B 1 25 ? -5.73 -35.656 -10.016 1 83.75 25 VAL B C 1
ATOM 3280 O O . VAL B 1 25 ? -5.75 -35 -8.977 1 83.75 25 VAL B O 1
ATOM 3283 N N . PRO B 1 26 ? -5.781 -36.969 -10.109 1 84.62 26 PRO B N 1
ATOM 3284 C CA . PRO B 1 26 ? -5.719 -37.688 -8.828 1 84.62 26 PRO B CA 1
ATOM 3285 C C . PRO B 1 26 ? -4.363 -37.562 -8.148 1 84.62 26 PRO B C 1
ATOM 3287 O O . PRO B 1 26 ? -3.35 -37.344 -8.812 1 84.62 26 PRO B O 1
ATOM 3290 N N . SER B 1 27 ? -4.426 -37.625 -6.824 1 86.62 27 SER B N 1
ATOM 3291 C CA . SER B 1 27 ? -3.172 -37.562 -6.074 1 86.62 27 SER B CA 1
ATOM 3292 C C . SER B 1 27 ? -2.336 -38.844 -6.305 1 86.62 27 SER B C 1
ATOM 3294 O O . SER B 1 27 ? -2.857 -39.938 -6.262 1 86.62 27 SER B O 1
ATOM 3296 N N . PRO B 1 28 ? -1.087 -38.594 -6.555 1 79 28 PRO B N 1
ATOM 3297 C CA . PRO B 1 28 ? -0.215 -39.781 -6.629 1 79 28 PRO B CA 1
ATOM 3298 C C . PRO B 1 28 ? -0.185 -40.562 -5.324 1 79 28 PRO B C 1
ATOM 3300 O O . PRO B 1 28 ? -0.448 -40.031 -4.254 1 79 28 PRO B O 1
ATOM 3303 N N . GLU B 1 29 ? 0.117 -41.812 -5.426 1 78.5 29 GLU B N 1
ATOM 3304 C CA . GLU B 1 29 ? 0.139 -42.688 -4.262 1 78.5 29 GLU B CA 1
ATOM 3305 C C . GLU B 1 29 ? 1.163 -42.219 -3.232 1 78.5 29 GLU B C 1
ATOM 3307 O O . GLU B 1 29 ? 0.918 -42.312 -2.025 1 78.5 29 GLU B O 1
ATOM 3312 N N . GLU B 1 30 ? 2.275 -41.688 -3.68 1 77.62 30 GLU B N 1
ATOM 3313 C CA . GLU B 1 30 ? 3.373 -41.281 -2.805 1 77.62 30 GLU B CA 1
ATOM 3314 C C . GLU B 1 30 ? 3.102 -39.938 -2.156 1 77.62 30 GLU B C 1
ATOM 3316 O O . GLU B 1 30 ? 3.748 -39.562 -1.173 1 77.62 30 GLU B O 1
ATOM 3321 N N . ALA B 1 31 ? 2.201 -39.25 -2.682 1 77.62 31 ALA B N 1
ATOM 3322 C CA . ALA B 1 31 ? 1.905 -37.906 -2.184 1 77.62 31 ALA B CA 1
ATOM 3323 C C . ALA B 1 31 ? 0.401 -37.656 -2.162 1 77.62 31 ALA B C 1
ATOM 3325 O O . ALA B 1 31 ? -0.128 -36.938 -3.025 1 77.62 31 ALA B O 1
ATOM 3326 N N . PRO B 1 32 ? -0.246 -38.094 -1.151 1 80.75 32 PRO B N 1
ATOM 3327 C CA . PRO B 1 32 ? -1.706 -37.969 -1.1 1 80.75 32 PRO B CA 1
ATOM 3328 C C . PRO B 1 32 ? -2.186 -36.594 -0.739 1 80.75 32 PRO B C 1
ATOM 3330 O O . PRO B 1 32 ? -3.379 -36.281 -0.847 1 80.75 32 PRO B O 1
ATOM 3333 N N . LYS B 1 33 ? -1.342 -35.688 -0.392 1 87.94 33 LYS B N 1
ATOM 3334 C CA . LYS B 1 33 ? -1.738 -34.375 0.058 1 87.94 33 LYS B CA 1
ATOM 3335 C C . LYS B 1 33 ? -2.242 -33.531 -1.107 1 87.94 33 LYS B C 1
ATOM 3337 O O . LYS B 1 33 ? -1.699 -33.594 -2.213 1 87.94 33 LYS B O 1
ATOM 3342 N N . ARG B 1 34 ? -3.342 -32.812 -0.83 1 92.81 34 ARG B N 1
ATOM 3343 C CA . ARG B 1 34 ? -3.906 -31.891 -1.812 1 92.81 34 ARG B CA 1
ATOM 3344 C C . ARG B 1 34 ? -4.059 -30.484 -1.228 1 92.81 34 ARG B C 1
ATOM 3346 O O . ARG B 1 34 ? -4.352 -30.328 -0.04 1 92.81 34 ARG B O 1
ATOM 3353 N N . ALA B 1 35 ? -3.783 -29.531 -1.983 1 94.31 35 ALA B N 1
ATOM 3354 C CA . ALA B 1 35 ? -3.963 -28.125 -1.604 1 94.31 35 ALA B CA 1
ATOM 3355 C C . ALA B 1 35 ? -4.781 -27.375 -2.65 1 94.31 35 ALA B C 1
ATOM 3357 O O . ALA B 1 35 ? -4.805 -27.766 -3.822 1 94.31 35 ALA B O 1
ATOM 3358 N N . SER B 1 36 ? -5.547 -26.406 -2.182 1 96.69 36 SER B N 1
ATOM 3359 C CA . SER B 1 36 ? -6.363 -25.594 -3.066 1 96.69 36 SER B CA 1
ATOM 3360 C C . SER B 1 36 ? -6.047 -24.109 -2.889 1 96.69 36 SER B C 1
ATOM 3362 O O . SER B 1 36 ? -5.699 -23.672 -1.791 1 96.69 36 SER B O 1
ATOM 3364 N N . VAL B 1 37 ? -6.102 -23.375 -3.977 1 97.06 37 VAL B N 1
ATOM 3365 C CA . VAL B 1 37 ? -5.918 -21.938 -3.938 1 97.06 37 VAL B CA 1
ATOM 3366 C C . VAL B 1 37 ? -7.059 -21.25 -4.684 1 97.06 37 VAL B C 1
ATOM 3368 O O . VAL B 1 37 ? -7.707 -21.859 -5.535 1 97.06 37 VAL B O 1
ATOM 3371 N N . ALA B 1 38 ? -7.312 -20.016 -4.316 1 98.44 38 ALA B N 1
ATOM 3372 C CA . ALA B 1 38 ? -8.383 -19.234 -4.93 1 98.44 38 ALA B CA 1
ATOM 3373 C C . ALA B 1 38 ? -7.816 -18.031 -5.676 1 98.44 38 ALA B C 1
ATOM 3375 O O . ALA B 1 38 ? -7.223 -17.141 -5.07 1 98.44 38 ALA B O 1
ATOM 3376 N N . LEU B 1 39 ? -7.945 -18.078 -6.953 1 98.25 39 LEU B N 1
ATOM 3377 C CA . LEU B 1 39 ? -7.676 -16.891 -7.762 1 98.25 39 LEU B CA 1
ATOM 3378 C C . LEU B 1 39 ? -8.922 -16.031 -7.887 1 98.25 39 LEU B C 1
ATOM 3380 O O . LEU B 1 39 ? -9.852 -16.359 -8.633 1 98.25 39 LEU B O 1
ATOM 3384 N N . VAL B 1 40 ? -8.938 -14.945 -7.16 1 98.38 40 VAL B N 1
ATOM 3385 C CA . VAL B 1 40 ? -10.094 -14.062 -7.141 1 98.38 40 VAL B CA 1
ATOM 3386 C C . VAL B 1 40 ? -9.844 -12.859 -8.039 1 98.38 40 VAL B C 1
ATOM 3388 O O . VAL B 1 40 ? -8.828 -12.164 -7.883 1 98.38 40 VAL B O 1
ATOM 3391 N N . VAL B 1 41 ? -10.758 -12.633 -8.961 1 97.94 41 VAL B N 1
ATOM 3392 C CA . VAL B 1 41 ? -10.672 -11.508 -9.883 1 97.94 41 VAL B CA 1
ATOM 3393 C C . VAL B 1 41 ? -11.805 -10.523 -9.602 1 97.94 41 VAL B C 1
ATOM 3395 O O . VAL B 1 41 ? -12.906 -10.922 -9.219 1 97.94 41 VAL B O 1
ATOM 3398 N N . ARG B 1 42 ? -11.523 -9.273 -9.727 1 96.56 42 ARG B N 1
ATOM 3399 C CA . ARG B 1 42 ? -12.523 -8.219 -9.664 1 96.56 42 ARG B CA 1
ATOM 3400 C C . ARG B 1 42 ? -12.266 -7.148 -10.719 1 96.56 42 ARG B C 1
ATOM 3402 O O . ARG B 1 42 ? -11.188 -7.117 -11.328 1 96.56 42 ARG B O 1
ATOM 3409 N N . VAL B 1 43 ? -13.32 -6.348 -10.953 1 95.25 43 VAL B N 1
ATOM 3410 C CA . VAL B 1 43 ? -13.156 -5.219 -11.867 1 95.25 43 VAL B CA 1
ATOM 3411 C C . VAL B 1 43 ? -13.312 -3.908 -11.102 1 95.25 43 VAL B C 1
ATOM 3413 O O . VAL B 1 43 ? -14.336 -3.676 -10.453 1 95.25 43 VAL B O 1
ATOM 3416 N N . GLN B 1 44 ? -12.266 -3.178 -11.094 1 93.19 44 GLN B N 1
ATOM 3417 C CA . GLN B 1 44 ? -12.312 -1.857 -10.477 1 93.19 44 GLN B CA 1
ATOM 3418 C C . GLN B 1 44 ? -12.961 -0.837 -11.406 1 93.19 44 GLN B C 1
ATOM 3420 O O . GLN B 1 44 ? -12.492 -0.639 -12.531 1 93.19 44 GLN B O 1
ATOM 3425 N N . PRO B 1 45 ? -13.969 -0.177 -10.922 1 91.5 45 PRO B N 1
ATOM 3426 C CA . PRO B 1 45 ? -14.609 0.819 -11.789 1 91.5 45 PRO B CA 1
ATOM 3427 C C . PRO B 1 45 ? -13.758 2.07 -11.977 1 91.5 45 PRO B C 1
ATOM 3429 O O . PRO B 1 45 ? -13.008 2.457 -11.07 1 91.5 45 PRO B O 1
ATOM 3432 N N . HIS B 1 46 ? -13.922 2.598 -13.133 1 89.44 46 HIS B N 1
ATOM 3433 C CA . HIS B 1 46 ? -13.344 3.918 -13.359 1 89.44 46 HIS B CA 1
ATOM 3434 C C . HIS B 1 46 ? -14.047 4.977 -12.508 1 89.44 46 HIS B C 1
ATOM 3436 O O . HIS B 1 46 ? -15.273 4.973 -12.398 1 89.44 46 HIS B O 1
ATOM 3442 N N . PRO B 1 47 ? -13.266 5.879 -11.969 1 86.56 47 PRO B N 1
ATOM 3443 C CA . PRO B 1 47 ? -13.875 6.875 -11.078 1 86.56 47 PRO B CA 1
ATOM 3444 C C . PRO B 1 47 ? -14.922 7.73 -11.781 1 86.56 47 PRO B C 1
ATOM 3446 O O . PRO B 1 47 ? -15.852 8.227 -11.133 1 86.56 47 PRO B O 1
ATOM 3449 N N . SER B 1 48 ? -14.828 7.945 -12.992 1 85.06 48 SER B N 1
ATOM 3450 C CA . SER B 1 48 ? -15.766 8.766 -13.742 1 85.06 48 SER B CA 1
ATOM 3451 C C . SER B 1 48 ? -17.016 7.977 -14.117 1 85.06 48 SER B C 1
ATOM 3453 O O . SER B 1 48 ? -18.031 8.555 -14.539 1 85.06 48 SER B O 1
ATOM 3455 N N . TYR B 1 49 ? -17 6.664 -14 1 85 49 TYR B N 1
ATOM 3456 C CA . TYR B 1 49 ? -18.109 5.812 -14.422 1 85 49 TYR B CA 1
ATOM 3457 C C . TYR B 1 49 ? -18.531 4.875 -13.297 1 85 49 TYR B C 1
ATOM 3459 O O . TYR B 1 49 ? -18.609 3.66 -13.492 1 85 49 TYR B O 1
ATOM 3467 N N . LEU B 1 50 ? -18.844 5.504 -12.227 1 83.81 50 LEU B N 1
ATOM 3468 C CA . LEU B 1 50 ? -19.281 4.719 -11.086 1 83.81 50 LEU B CA 1
ATOM 3469 C C . LEU B 1 50 ? -20.75 4.305 -11.25 1 83.81 50 LEU B C 1
ATOM 3471 O O . LEU B 1 50 ? -21.547 5.047 -11.82 1 83.81 50 LEU B O 1
ATOM 3475 N N . PRO B 1 51 ? -20.953 3.059 -10.828 1 82.19 51 PRO B N 1
ATOM 3476 C CA . PRO B 1 51 ? -22.359 2.656 -10.922 1 82.19 51 PRO B CA 1
ATOM 3477 C C . PRO B 1 51 ? -23.266 3.43 -9.953 1 82.19 51 PRO B C 1
ATOM 3479 O O . PRO B 1 51 ? -22.781 3.93 -8.93 1 82.19 51 PRO B O 1
ATOM 3482 N N . ALA B 1 52 ? -24.5 3.758 -10.375 1 68.25 52 ALA B N 1
ATOM 3483 C CA . ALA B 1 52 ? -25.453 4.539 -9.602 1 68.25 52 ALA B CA 1
ATOM 3484 C C . ALA B 1 52 ? -25.719 3.891 -8.242 1 68.25 52 ALA B C 1
ATOM 3486 O O . ALA B 1 52 ? -25.828 4.586 -7.23 1 68.25 52 ALA B O 1
ATOM 3487 N N . SER B 1 53 ? -26.078 2.523 -8.25 1 63.78 53 SER B N 1
ATOM 3488 C CA . SER B 1 53 ? -26.328 1.884 -6.965 1 63.78 53 SER B CA 1
ATOM 3489 C C . SE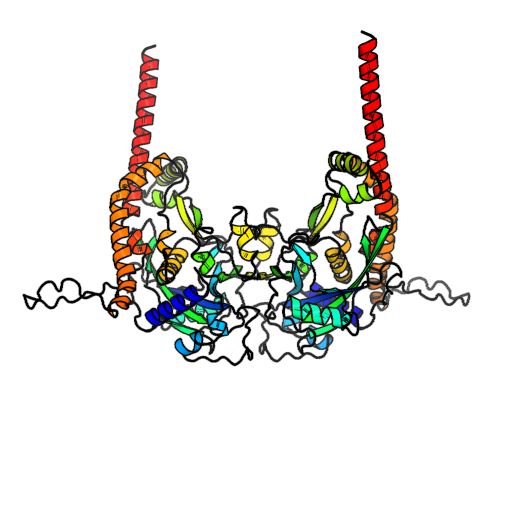R B 1 53 ? -25.281 0.827 -6.652 1 63.78 53 SER B C 1
ATOM 3491 O O . SER B 1 53 ? -25.016 -0.05 -7.473 1 63.78 53 SER B O 1
ATOM 3493 N N . ILE B 1 54 ? -24.391 1.094 -5.785 1 57.91 54 ILE B N 1
ATOM 3494 C CA . ILE B 1 54 ? -23.266 0.251 -5.422 1 57.91 54 ILE B CA 1
ATOM 3495 C C . ILE B 1 54 ? -23.766 -1.085 -4.883 1 57.91 54 ILE B C 1
ATOM 3497 O O . ILE B 1 54 ? -23.188 -2.137 -5.172 1 57.91 54 ILE B O 1
ATOM 3501 N N . ASP B 1 55 ? -24.719 -1.12 -3.994 1 55.69 55 ASP B N 1
ATOM 3502 C CA . ASP B 1 55 ? -25 -2.297 -3.18 1 55.69 55 ASP B CA 1
ATOM 3503 C C . ASP B 1 55 ? -25.734 -3.357 -3.988 1 55.69 55 ASP B C 1
ATOM 3505 O O . ASP B 1 55 ? -25.672 -4.547 -3.678 1 55.69 55 ASP B O 1
ATOM 3509 N N . SER B 1 56 ? -26.609 -2.979 -4.879 1 54.16 56 SER B N 1
ATOM 3510 C CA . SER B 1 56 ? -27.609 -3.961 -5.289 1 54.16 56 SER B CA 1
ATOM 3511 C C . SER B 1 56 ? -27.172 -4.707 -6.543 1 54.16 56 SER B C 1
ATOM 3513 O O . SER B 1 56 ? -28 -5.281 -7.25 1 54.16 56 SER B O 1
ATOM 3515 N N . TYR B 1 57 ? -25.812 -4.824 -6.738 1 59.03 57 TYR B N 1
ATOM 3516 C CA . TYR B 1 57 ? -25.672 -5.43 -8.055 1 59.03 57 TYR B CA 1
ATOM 3517 C C . TYR B 1 57 ? -25.531 -6.945 -7.945 1 59.03 57 TYR B C 1
ATOM 3519 O O . TYR B 1 57 ? -24.422 -7.473 -7.84 1 59.03 57 TYR B O 1
ATOM 3527 N N . GLN B 1 58 ? -26.609 -7.582 -7.5 1 65.44 58 GLN B N 1
ATOM 3528 C CA . GLN B 1 58 ? -26.578 -9.039 -7.578 1 65.44 58 GLN B CA 1
ATOM 3529 C C . GLN B 1 58 ? -26.75 -9.516 -9.016 1 65.44 58 GLN B C 1
ATOM 3531 O O . GLN B 1 58 ? -27.75 -9.188 -9.672 1 65.44 58 GLN B O 1
ATOM 3536 N N . VAL B 1 59 ? -25.562 -9.797 -9.594 1 74.31 59 VAL B N 1
ATOM 3537 C CA . VAL B 1 59 ? -25.609 -10.375 -10.93 1 74.31 59 VAL B CA 1
ATOM 3538 C C . VAL B 1 59 ? -25.484 -11.898 -10.836 1 74.31 59 VAL B C 1
ATOM 3540 O O . VAL B 1 59 ? -24.688 -12.414 -10.039 1 74.31 59 VAL B O 1
ATOM 3543 N N . GLY B 1 60 ? -26.406 -12.555 -11.508 1 73.88 60 GLY B N 1
ATOM 3544 C CA . GLY B 1 60 ? -26.453 -14.008 -11.406 1 73.88 60 GLY B CA 1
ATOM 3545 C C . GLY B 1 60 ? -25.562 -14.711 -12.406 1 73.88 60 GLY B C 1
ATOM 3546 O O . GLY B 1 60 ? -25.266 -15.898 -12.258 1 73.88 60 GLY B O 1
ATOM 3547 N N . CYS B 1 61 ? -25.172 -14.016 -13.477 1 87.25 61 CYS B N 1
ATOM 3548 C CA . CYS B 1 61 ? -24.391 -14.734 -14.469 1 87.25 61 CYS B CA 1
ATOM 3549 C C . CYS B 1 61 ? -23.312 -13.844 -15.055 1 87.25 61 CYS B C 1
ATOM 3551 O O . CYS B 1 61 ? -23.344 -12.625 -14.898 1 87.25 61 CYS B O 1
ATOM 3553 N N . LEU B 1 62 ? -22.344 -14.477 -15.688 1 93.62 62 LEU B N 1
ATOM 3554 C CA . LEU B 1 62 ? -21.156 -13.805 -16.234 1 93.62 62 LEU B CA 1
ATOM 3555 C C . LEU B 1 62 ? -21.562 -12.797 -17.312 1 93.62 62 LEU B C 1
ATOM 3557 O O . LEU B 1 62 ? -21.062 -11.672 -17.328 1 93.62 62 LEU B O 1
ATOM 3561 N N . SER B 1 63 ? -22.5 -13.172 -18.156 1 92.12 63 SER B N 1
ATOM 3562 C CA . SER B 1 63 ? -22.891 -12.32 -19.266 1 92.12 63 SER B CA 1
ATOM 3563 C C . SER B 1 63 ? -23.516 -11.016 -18.766 1 92.12 63 SER B C 1
ATOM 3565 O O . SER B 1 63 ? -23.219 -9.945 -19.297 1 92.12 63 SER B O 1
ATOM 3567 N N . GLU B 1 64 ? -24.328 -11.125 -17.797 1 91.94 64 GLU B N 1
ATOM 3568 C CA . GLU B 1 64 ? -24.969 -9.945 -17.219 1 91.94 64 GLU B CA 1
ATOM 3569 C C . GLU B 1 64 ? -23.938 -9.023 -16.578 1 91.94 64 GLU B C 1
ATOM 3571 O O . GLU B 1 64 ? -24.031 -7.797 -16.672 1 91.94 64 GLU B O 1
ATOM 3576 N N . PHE B 1 65 ? -23 -9.633 -15.961 1 94.56 65 PHE B N 1
ATOM 3577 C CA . PHE B 1 65 ? -21.953 -8.852 -15.289 1 94.56 65 PHE B CA 1
ATOM 3578 C C . PHE B 1 65 ? -21.141 -8.055 -16.312 1 94.56 65 PHE B C 1
ATOM 3580 O O . PHE B 1 65 ? -20.953 -6.852 -16.141 1 94.56 65 PHE B O 1
ATOM 3587 N N . PHE B 1 66 ? -20.719 -8.641 -17.359 1 94.81 66 PHE B N 1
ATOM 3588 C CA . PHE B 1 66 ? -19.797 -8.016 -18.297 1 94.81 66 PHE B CA 1
ATOM 3589 C C . PHE B 1 66 ? -20.531 -7.062 -19.234 1 94.81 66 PHE B C 1
ATOM 3591 O O . PHE B 1 66 ? -19.922 -6.305 -19.984 1 94.81 66 PHE B O 1
ATOM 3598 N N . GLU B 1 67 ? -21.891 -7.031 -19.156 1 91.94 67 GLU B N 1
ATOM 3599 C CA . GLU B 1 67 ? -22.672 -6.102 -19.953 1 91.94 67 GLU B CA 1
ATOM 3600 C C . GLU B 1 67 ? -22.844 -4.766 -19.25 1 91.94 67 GLU B C 1
ATOM 3602 O O . GLU B 1 67 ? -23.234 -3.77 -19.859 1 91.94 67 GLU B O 1
ATOM 3607 N N . GLN B 1 68 ? -22.516 -4.762 -18.016 1 90.62 68 GLN B N 1
ATOM 3608 C CA . GLN B 1 68 ? -22.656 -3.527 -17.266 1 90.62 68 GLN B CA 1
ATOM 3609 C C . GLN B 1 68 ? -21.688 -2.459 -17.75 1 90.62 68 GLN B C 1
ATOM 3611 O O . GLN B 1 68 ? -20.516 -2.748 -18 1 90.62 68 GLN B O 1
ATOM 3616 N N . PRO B 1 69 ? -22.141 -1.223 -17.797 1 90.19 69 PRO B N 1
ATOM 3617 C CA . PRO B 1 69 ? -21.312 -0.15 -18.328 1 90.19 69 PRO B CA 1
ATOM 3618 C C . PRO B 1 69 ? -20.047 0.094 -17.5 1 90.19 69 PRO B C 1
ATOM 3620 O O . PRO B 1 69 ? -18.984 0.332 -18.047 1 90.19 69 PRO B O 1
ATOM 3623 N N . TRP B 1 70 ? -20.172 0.03 -16.188 1 90.81 70 TRP B N 1
ATOM 3624 C CA . TRP B 1 70 ? -19 0.313 -15.352 1 90.81 70 TRP B CA 1
ATOM 3625 C C . TRP B 1 70 ? -17.953 -0.788 -15.492 1 90.81 70 TRP B C 1
ATOM 3627 O O . TRP B 1 70 ? -16.75 -0.54 -15.32 1 90.81 70 TRP B O 1
ATOM 3637 N N . VAL B 1 71 ? -18.438 -1.971 -15.828 1 93.88 71 VAL B N 1
ATOM 3638 C CA . VAL B 1 71 ? -17.516 -3.1 -15.992 1 93.88 71 VAL B CA 1
ATOM 3639 C C . VAL B 1 71 ? -16.75 -2.945 -17.297 1 93.88 71 VAL B C 1
ATOM 3641 O O . VAL B 1 71 ? -15.531 -3.172 -17.344 1 93.88 71 VAL B O 1
ATOM 3644 N N . LYS B 1 72 ? -17.391 -2.484 -18.328 1 92.56 72 LYS B N 1
ATOM 3645 C CA . LYS B 1 72 ? -16.781 -2.35 -19.656 1 92.56 72 LYS B CA 1
ATOM 3646 C C . LYS B 1 72 ? -15.664 -1.316 -19.641 1 92.56 72 LYS B C 1
ATOM 3648 O O . LYS B 1 72 ? -14.727 -1.391 -20.438 1 92.56 72 LYS B O 1
ATOM 3653 N N . ARG B 1 73 ? -15.758 -0.465 -18.719 1 90.88 73 ARG B N 1
ATOM 3654 C CA . ARG B 1 73 ? -14.766 0.599 -18.641 1 90.88 73 ARG B CA 1
ATOM 3655 C C . ARG B 1 73 ? -13.875 0.425 -17.406 1 90.88 73 ARG B C 1
ATOM 3657 O O . ARG B 1 73 ? -13.141 1.343 -17.031 1 90.88 73 ARG B O 1
ATOM 3664 N N . GLY B 1 74 ? -13.961 -0.679 -16.812 1 93.31 74 GLY B N 1
ATOM 3665 C CA . GLY B 1 74 ? -13.211 -0.914 -15.594 1 93.31 74 GLY B CA 1
ATOM 3666 C C . GLY B 1 74 ? -11.844 -1.522 -15.828 1 93.31 74 GLY B C 1
ATOM 3667 O O . GLY B 1 74 ? -11.414 -1.655 -16.984 1 93.31 74 GLY B O 1
ATOM 3668 N N . ASP B 1 75 ? -11.141 -1.731 -14.758 1 93.38 75 ASP B N 1
ATOM 3669 C CA . ASP B 1 75 ? -9.805 -2.324 -14.75 1 93.38 75 ASP B CA 1
ATOM 3670 C C . ASP B 1 75 ? -9.789 -3.623 -13.945 1 93.38 75 ASP B C 1
ATOM 3672 O O . ASP B 1 75 ? -9.953 -3.607 -12.727 1 93.38 75 ASP B O 1
ATOM 3676 N N . PRO B 1 76 ? -9.586 -4.773 -14.656 1 96.25 76 PRO B N 1
ATOM 3677 C CA . PRO B 1 76 ? -9.578 -6.043 -13.93 1 96.25 76 PRO B CA 1
ATOM 3678 C C . PRO B 1 76 ? -8.336 -6.211 -13.055 1 96.25 76 PRO B C 1
ATOM 3680 O O . PRO B 1 76 ? -7.242 -5.801 -13.438 1 96.25 76 PRO B O 1
ATOM 3683 N N . GLU B 1 77 ? -8.562 -6.812 -11.859 1 96.94 77 GLU B N 1
ATOM 3684 C CA . GLU B 1 77 ? -7.492 -7.023 -10.891 1 96.94 77 GLU B CA 1
ATOM 3685 C C . GLU B 1 77 ? -7.578 -8.414 -10.266 1 96.94 77 GLU B C 1
ATOM 3687 O O . GLU B 1 77 ? -8.648 -9.031 -10.258 1 96.94 77 GLU B O 1
ATOM 3692 N N . CYS B 1 78 ? -6.402 -8.867 -9.75 1 97.69 78 CYS B N 1
ATOM 3693 C CA . CYS B 1 78 ? -6.312 -10.141 -9.047 1 97.69 78 CYS B CA 1
ATOM 3694 C C . CYS B 1 78 ? -5.91 -9.93 -7.59 1 97.69 78 CYS B C 1
ATOM 3696 O O . CYS B 1 78 ? -5.172 -8.992 -7.273 1 97.69 78 CYS B O 1
ATOM 3698 N N . LEU B 1 79 ? -6.406 -10.836 -6.781 1 98.44 79 LEU B N 1
ATOM 3699 C CA . LEU B 1 79 ? -6.078 -10.773 -5.359 1 98.44 79 LEU B CA 1
ATOM 3700 C C . LEU B 1 79 ? -4.859 -11.641 -5.047 1 98.44 79 LEU B C 1
ATOM 3702 O O . LEU B 1 79 ? -4.797 -12.805 -5.449 1 98.44 79 LEU B O 1
ATOM 3706 N N . PHE B 1 80 ? -3.857 -11.047 -4.344 1 98 80 PHE B N 1
ATOM 3707 C CA . PHE B 1 80 ? -2.688 -11.766 -3.85 1 98 80 PHE B CA 1
ATOM 3708 C C . PHE B 1 80 ? -2.508 -11.539 -2.354 1 98 80 PHE B C 1
ATOM 3710 O O . PHE B 1 80 ? -2.961 -10.523 -1.814 1 98 80 PHE B O 1
ATOM 3717 N N . ILE B 1 81 ? -1.897 -12.445 -1.7 1 96.75 81 ILE B N 1
ATOM 3718 C CA . ILE B 1 81 ? -1.557 -12.281 -0.292 1 96.75 81 ILE B CA 1
ATOM 3719 C C . ILE B 1 81 ? -0.054 -12.469 -0.098 1 96.75 81 ILE B C 1
ATOM 3721 O O . ILE B 1 81 ? 0.604 -13.133 -0.902 1 96.75 81 ILE B O 1
ATOM 3725 N N . LYS B 1 82 ? 0.455 -11.797 0.827 1 92.81 82 LYS B N 1
ATOM 3726 C CA . LYS B 1 82 ? 1.795 -12.062 1.341 1 92.81 82 LYS B CA 1
ATOM 3727 C C . LYS B 1 82 ? 1.734 -12.805 2.674 1 92.81 82 LYS B C 1
ATOM 3729 O O . LYS B 1 82 ? 1.102 -12.336 3.623 1 92.81 82 LYS B O 1
ATOM 3734 N N . ARG B 1 83 ? 2.361 -13.922 2.717 1 88.12 83 ARG B N 1
ATOM 3735 C CA . ARG B 1 83 ? 2.328 -14.734 3.93 1 88.12 83 ARG B CA 1
ATOM 3736 C C . ARG B 1 83 ? 3.152 -14.086 5.039 1 88.12 83 ARG B C 1
ATOM 3738 O O . ARG B 1 83 ? 4.16 -13.43 4.773 1 88.12 83 ARG B O 1
ATOM 3745 N N . ALA B 1 84 ? 2.66 -14.289 6.258 1 84.56 84 ALA B N 1
ATOM 3746 C CA . ALA B 1 84 ? 3.385 -13.773 7.418 1 84.56 84 ALA B CA 1
ATOM 3747 C C . ALA B 1 84 ? 4.703 -14.516 7.613 1 84.56 84 ALA B C 1
ATOM 3749 O O . ALA B 1 84 ? 4.836 -15.672 7.207 1 84.56 84 ALA B O 1
ATOM 3750 N N . ALA B 1 85 ? 5.684 -13.734 8.203 1 70.25 85 ALA B N 1
ATOM 3751 C CA . ALA B 1 85 ? 6.988 -14.336 8.469 1 70.25 85 ALA B CA 1
ATOM 3752 C C . ALA B 1 85 ? 6.91 -15.312 9.641 1 70.25 85 ALA B C 1
ATOM 3754 O O . ALA B 1 85 ? 6.309 -15.008 10.672 1 70.25 85 ALA B O 1
ATOM 3755 N N . ARG B 1 86 ? 7.027 -16.609 9.398 1 61.25 86 ARG B N 1
ATOM 3756 C CA . ARG B 1 86 ? 7.121 -17.547 10.508 1 61.25 86 ARG B CA 1
ATOM 3757 C C . ARG B 1 86 ? 8.531 -18.125 10.609 1 61.25 86 ARG B C 1
ATOM 3759 O O . ARG B 1 86 ? 9.172 -18.406 9.594 1 61.25 86 ARG B O 1
ATOM 3766 N N . LYS B 1 87 ? 9.062 -17.969 11.766 1 55.09 87 LYS B N 1
ATOM 3767 C CA . LYS B 1 87 ? 10.312 -18.688 11.992 1 55.09 87 LYS B CA 1
ATOM 3768 C C . LYS B 1 87 ? 10.219 -20.109 11.469 1 55.09 87 LYS B C 1
ATOM 3770 O O . LYS B 1 87 ? 9.25 -20.828 11.758 1 55.09 87 LYS B O 1
ATOM 3775 N N . GLY B 1 88 ? 11.023 -20.562 10.523 1 48 88 GLY B N 1
ATOM 3776 C CA . GLY B 1 88 ? 11.148 -21.922 10.031 1 48 88 GLY B CA 1
ATOM 3777 C C . GLY B 1 88 ? 10.406 -22.156 8.734 1 48 88 GLY B C 1
ATOM 3778 O O . GLY B 1 88 ? 10.516 -23.234 8.133 1 48 88 GLY B O 1
ATOM 3779 N N . ASP B 1 89 ? 9.492 -21.359 8.461 1 50.28 89 ASP B N 1
ATOM 3780 C CA . ASP B 1 89 ? 8.703 -21.625 7.262 1 50.28 89 ASP B CA 1
ATOM 3781 C C . ASP B 1 89 ? 9.461 -21.188 6.008 1 50.28 89 ASP B C 1
ATOM 3783 O O . ASP B 1 89 ? 9.969 -20.078 5.934 1 50.28 89 ASP B O 1
ATOM 3787 N N . ARG B 1 90 ? 9.812 -22.219 5.152 1 44 90 ARG B N 1
ATOM 3788 C CA . ARG B 1 90 ? 10.523 -22.109 3.889 1 44 90 ARG B CA 1
ATOM 3789 C C . ARG B 1 90 ? 9.898 -21.031 3.002 1 44 90 ARG B C 1
ATOM 3791 O O . ARG B 1 90 ? 10.57 -20.469 2.139 1 44 90 ARG B O 1
ATOM 3798 N N . TRP B 1 91 ? 8.625 -20.844 3.152 1 42.66 91 TRP B N 1
ATOM 3799 C CA . TRP B 1 91 ? 7.895 -19.938 2.279 1 42.66 91 TRP B CA 1
ATOM 3800 C C . TRP B 1 91 ? 7.656 -18.594 2.967 1 42.66 91 TRP B C 1
ATOM 3802 O O . TRP B 1 91 ? 6.695 -17.891 2.652 1 42.66 91 TRP B O 1
ATOM 3812 N N . THR B 1 92 ? 8.5 -18.188 3.896 1 51.88 92 THR B N 1
ATOM 3813 C CA . THR B 1 92 ? 8.328 -16.953 4.66 1 51.88 92 THR B CA 1
ATOM 3814 C C . THR B 1 92 ? 8.414 -15.742 3.746 1 51.88 92 THR B C 1
ATOM 3816 O O . THR B 1 92 ? 9.32 -15.641 2.914 1 51.88 92 THR B O 1
ATOM 3819 N N . SER B 1 93 ? 7.281 -14.93 3.684 1 62.38 93 SER B N 1
ATOM 3820 C CA . SER B 1 93 ? 7.16 -13.602 3.084 1 62.38 93 SER B CA 1
ATOM 3821 C C . SER B 1 93 ? 7.008 -13.695 1.569 1 62.38 93 SER B C 1
ATOM 3823 O O . SER B 1 93 ? 7.461 -12.805 0.841 1 62.38 93 SER B O 1
ATOM 3825 N N . HIS B 1 94 ? 6.41 -14.922 1.152 1 84.38 94 HIS B N 1
ATOM 3826 C CA . HIS B 1 94 ? 6.191 -15.078 -0.281 1 84.38 94 HIS B CA 1
ATOM 3827 C C . HIS B 1 94 ? 4.781 -14.641 -0.675 1 84.38 94 HIS B C 1
ATOM 3829 O O . HIS B 1 94 ? 3.84 -14.797 0.105 1 84.38 94 HIS B O 1
ATOM 3835 N N . VAL B 1 95 ? 4.727 -14.109 -1.821 1 93.62 95 VAL B N 1
ATOM 3836 C CA . VAL B 1 95 ? 3.443 -13.75 -2.41 1 93.62 95 VAL B CA 1
ATOM 3837 C C . VAL B 1 95 ? 2.719 -15.008 -2.883 1 93.62 95 VAL B C 1
ATOM 3839 O O . VAL B 1 95 ? 3.334 -15.906 -3.467 1 93.62 95 VAL B O 1
ATOM 3842 N N . ALA B 1 96 ? 1.456 -15.094 -2.564 1 95.5 96 ALA B N 1
ATOM 3843 C CA . ALA B 1 96 ? 0.672 -16.281 -2.906 1 95.5 96 ALA B CA 1
ATOM 3844 C C . ALA B 1 96 ? -0.788 -15.914 -3.164 1 95.5 96 ALA B C 1
ATOM 3846 O O . ALA B 1 96 ? -1.178 -14.75 -3.023 1 95.5 96 ALA B O 1
ATOM 3847 N N . LEU B 1 97 ? -1.475 -16.875 -3.662 1 97.56 97 LEU B N 1
ATOM 3848 C CA . LEU B 1 97 ? -2.932 -16.828 -3.668 1 97.56 97 LEU B CA 1
ATOM 3849 C C . LEU B 1 97 ? -3.502 -17.359 -2.361 1 97.56 97 LEU B C 1
ATOM 3851 O O . LEU B 1 97 ? -2.891 -18.219 -1.721 1 97.56 97 LEU B O 1
ATOM 3855 N N . PRO B 1 98 ? -4.633 -16.781 -1.942 1 97.56 98 PRO B N 1
ATOM 3856 C CA . PRO B 1 98 ? -5.258 -17.391 -0.77 1 97.56 98 PRO B CA 1
ATOM 3857 C C . PRO B 1 98 ? -5.523 -18.875 -0.958 1 97.56 98 PRO B C 1
ATOM 3859 O O . PRO B 1 98 ? -5.984 -19.297 -2.021 1 97.56 98 PRO B O 1
ATOM 3862 N N . GLY B 1 99 ? -5.172 -19.688 -0.029 1 96.12 99 GLY B N 1
ATOM 3863 C CA . GLY B 1 99 ? -5.348 -21.125 -0.133 1 96.12 99 GLY B CA 1
ATOM 3864 C C . GLY B 1 99 ? -4.637 -21.891 0.965 1 96.12 99 GLY B C 1
ATOM 3865 O O . GLY B 1 99 ? -4.031 -21.297 1.856 1 96.12 99 GLY B O 1
ATOM 3866 N N . GLY B 1 100 ? -4.824 -23.156 0.882 1 93.94 100 GLY B N 1
ATOM 3867 C CA . GLY B 1 100 ? -4.23 -24.047 1.871 1 93.94 100 GLY B CA 1
ATOM 3868 C C . GLY B 1 100 ? -4.512 -25.516 1.606 1 93.94 100 GLY B C 1
ATOM 3869 O O . GLY B 1 100 ? -5.133 -25.859 0.601 1 93.94 100 GLY B O 1
ATOM 3870 N N . LYS B 1 101 ? -4.031 -26.328 2.537 1 92.56 101 LYS B N 1
ATOM 3871 C CA . LYS B 1 101 ? -4.176 -27.766 2.404 1 92.56 101 LYS B CA 1
ATOM 3872 C C . LYS B 1 101 ? -5.605 -28.219 2.693 1 92.56 101 LYS B C 1
ATOM 3874 O O . LYS B 1 101 ? -6.301 -27.594 3.5 1 92.56 101 LYS B O 1
ATOM 3879 N N . ARG B 1 102 ? -5.926 -29.25 1.994 1 92.25 102 ARG B N 1
ATOM 3880 C CA . ARG B 1 102 ? -7.223 -29.859 2.283 1 92.25 102 ARG B CA 1
ATOM 3881 C C . ARG B 1 102 ? -7.203 -30.562 3.633 1 92.25 102 ARG B C 1
ATOM 3883 O O . ARG B 1 102 ? -6.242 -31.266 3.961 1 92.25 102 ARG B O 1
ATOM 3890 N N . ASP B 1 103 ? -8.219 -30.219 4.387 1 85.31 103 ASP B N 1
ATOM 3891 C CA . ASP B 1 103 ? -8.359 -30.859 5.691 1 85.31 103 ASP B CA 1
ATOM 3892 C C . ASP B 1 103 ? -9.391 -31.984 5.641 1 85.31 103 ASP B C 1
ATOM 3894 O O . ASP B 1 103 ? -10.156 -32.094 4.684 1 85.31 103 ASP B O 1
ATOM 3898 N N . GLY B 1 104 ? -9.344 -32.844 6.602 1 84.12 104 GLY B N 1
ATOM 3899 C CA . GLY B 1 104 ? -10.258 -33.969 6.688 1 84.12 104 GLY B CA 1
ATOM 3900 C C . GLY B 1 104 ? -11.719 -33.562 6.676 1 84.12 104 GLY B C 1
ATOM 3901 O O . GLY B 1 104 ? -12.57 -34.344 6.215 1 84.12 104 GLY B O 1
ATOM 3902 N N . GLU B 1 105 ? -11.969 -32.375 7.027 1 87.56 105 GLU B N 1
ATOM 3903 C CA . GLU B 1 105 ? -13.352 -31.922 7.148 1 87.56 105 GLU B CA 1
ATOM 3904 C C . GLU B 1 105 ? -13.844 -31.312 5.844 1 87.56 105 GLU B C 1
ATOM 3906 O O . GLU B 1 105 ? -15.047 -31.078 5.676 1 87.56 105 GLU B O 1
ATOM 3911 N N . ASP B 1 106 ? -12.953 -31.141 4.922 1 89.31 106 ASP B N 1
ATOM 3912 C CA . ASP B 1 106 ? -13.344 -30.531 3.658 1 89.31 106 ASP B CA 1
ATOM 3913 C C . ASP B 1 106 ? -14.039 -31.547 2.746 1 89.31 106 ASP B C 1
ATOM 3915 O O . ASP B 1 106 ? -13.547 -32.656 2.559 1 89.31 106 ASP B O 1
ATOM 3919 N N . GLU B 1 107 ? -15.148 -31.203 2.205 1 89.94 107 GLU B N 1
ATOM 3920 C CA . GLU B 1 107 ? -15.891 -32.062 1.289 1 89.94 107 GLU B CA 1
ATOM 3921 C C . GLU B 1 107 ? -15.102 -32.312 0.004 1 89.94 107 GLU B C 1
ATOM 3923 O O . GLU B 1 107 ? -15.102 -33.406 -0.524 1 89.94 107 GLU B O 1
ATOM 3928 N N . ASP B 1 108 ? -14.555 -31.266 -0.528 1 93.38 108 ASP B N 1
ATOM 3929 C CA . ASP B 1 108 ? -13.773 -31.359 -1.754 1 93.38 108 ASP B CA 1
ATOM 3930 C C . ASP B 1 108 ? -12.742 -30.234 -1.832 1 93.38 108 ASP B C 1
ATOM 3932 O O . ASP B 1 108 ? -12.594 -29.453 -0.892 1 93.38 108 ASP B O 1
ATOM 3936 N N . ASP B 1 109 ? -11.969 -30.219 -2.951 1 94.88 109 ASP B N 1
ATOM 3937 C CA . ASP B 1 109 ? -10.906 -29.234 -3.145 1 94.88 109 ASP B CA 1
ATOM 3938 C C . ASP B 1 109 ? -11.484 -27.828 -3.23 1 94.88 109 ASP B C 1
ATOM 3940 O O . ASP B 1 109 ? -10.875 -26.875 -2.738 1 94.88 109 ASP B O 1
ATOM 3944 N N . HIS B 1 110 ? -12.625 -27.75 -3.83 1 96.25 110 HIS B N 1
ATOM 3945 C CA . HIS B 1 110 ? -13.281 -26.453 -3.984 1 96.25 110 HIS B CA 1
ATOM 3946 C C . HIS B 1 110 ? -13.633 -25.844 -2.629 1 96.25 110 HIS B C 1
ATOM 3948 O O . HIS B 1 110 ? -13.359 -24.672 -2.385 1 96.25 110 HIS B O 1
ATOM 3954 N N . LYS B 1 111 ? -14.203 -26.594 -1.782 1 96.38 111 LYS B N 1
ATOM 3955 C CA . LYS B 1 111 ? -14.594 -26.125 -0.458 1 96.38 111 LYS B CA 1
ATOM 3956 C C . LYS B 1 111 ? -13.375 -25.766 0.383 1 96.38 111 LYS B C 1
ATOM 3958 O O . LYS B 1 111 ? -13.43 -24.875 1.225 1 96.38 111 LYS B O 1
ATOM 3963 N N . ALA B 1 112 ? -12.328 -26.469 0.158 1 96.31 112 ALA B N 1
ATOM 3964 C CA . ALA B 1 112 ? -11.078 -26.125 0.839 1 96.31 112 ALA B CA 1
ATOM 3965 C C . ALA B 1 112 ? -10.625 -24.703 0.467 1 96.31 112 ALA B C 1
ATOM 3967 O O . ALA B 1 112 ? -10.227 -23.938 1.335 1 96.31 112 ALA B O 1
ATOM 3968 N N . ALA B 1 113 ? -10.688 -24.391 -0.829 1 97 113 ALA B N 1
ATOM 3969 C CA . ALA B 1 113 ? -10.305 -23.062 -1.297 1 97 113 ALA B CA 1
ATOM 3970 C C . ALA B 1 113 ? -11.195 -21.984 -0.684 1 97 113 ALA B C 1
ATOM 3972 O O . ALA B 1 113 ? -10.711 -20.938 -0.254 1 97 113 ALA B O 1
ATOM 3973 N N . VAL B 1 114 ? -12.477 -22.281 -0.601 1 97.31 114 VAL B N 1
ATOM 3974 C CA . VAL B 1 114 ? -13.453 -21.344 -0.063 1 97.31 114 VAL B CA 1
ATOM 3975 C C . VAL B 1 114 ? -13.188 -21.125 1.424 1 97.31 114 VAL B C 1
ATOM 3977 O O . VAL B 1 114 ? -13.156 -19.984 1.89 1 97.31 114 VAL B O 1
ATOM 3980 N N . ARG B 1 115 ? -13 -22.156 2.092 1 96.62 115 ARG B N 1
ATOM 3981 C CA . ARG B 1 115 ? -12.75 -22.062 3.527 1 96.62 115 ARG B CA 1
ATOM 3982 C C . ARG B 1 115 ? -11.469 -21.297 3.814 1 96.62 115 ARG B C 1
ATOM 3984 O O . ARG B 1 115 ? -11.461 -20.391 4.656 1 96.62 115 ARG B O 1
ATOM 3991 N N . GLU B 1 116 ? -10.398 -21.609 3.174 1 96.62 116 GLU B N 1
ATOM 3992 C CA . GLU B 1 116 ? -9.102 -20.984 3.4 1 96.62 116 GLU B CA 1
ATOM 3993 C C . GLU B 1 116 ? -9.148 -19.5 3.07 1 96.62 116 GLU B C 1
ATOM 3995 O O . GLU B 1 116 ? -8.531 -18.672 3.764 1 96.62 116 GLU B O 1
ATOM 4000 N N . CYS B 1 117 ? -9.812 -19.172 1.974 1 97.25 117 CYS B N 1
ATOM 4001 C CA . CYS B 1 117 ? -9.938 -17.766 1.61 1 97.25 117 CYS B CA 1
ATOM 4002 C C . CYS B 1 117 ? -10.656 -16.969 2.703 1 97.25 117 CYS B C 1
ATOM 4004 O O . CYS B 1 117 ? -10.234 -15.867 3.053 1 97.25 117 CYS B O 1
ATOM 4006 N N . LEU B 1 118 ? -11.695 -17.547 3.252 1 95.75 118 LEU B N 1
ATOM 4007 C CA . LEU B 1 118 ? -12.43 -16.922 4.34 1 95.75 118 LEU B CA 1
ATOM 4008 C C . LEU B 1 118 ? -11.555 -16.781 5.578 1 95.75 118 LEU B C 1
ATOM 4010 O O . LEU B 1 118 ? -11.547 -15.727 6.223 1 95.75 118 LEU B O 1
ATOM 4014 N N . GLU B 1 119 ? -10.852 -17.734 5.902 1 94.44 119 GLU B N 1
ATOM 4015 C CA . GLU B 1 119 ? -10 -17.734 7.086 1 94.44 119 GLU B CA 1
ATOM 4016 C C . GLU B 1 119 ? -8.852 -16.75 6.938 1 94.44 119 GLU B C 1
ATOM 4018 O O . GLU B 1 119 ? -8.539 -16 7.867 1 94.44 119 GLU B O 1
ATOM 4023 N N . GLU B 1 120 ? -8.211 -16.719 5.789 1 95.56 120 GLU B N 1
ATOM 4024 C CA . GLU B 1 120 ? -6.977 -15.969 5.586 1 95.56 120 GLU B CA 1
ATOM 4025 C C . GLU B 1 120 ? -7.262 -14.484 5.359 1 95.56 120 GLU B C 1
ATOM 4027 O O . GLU B 1 120 ? -6.551 -13.625 5.879 1 95.56 120 GLU B O 1
ATOM 4032 N N . VAL B 1 121 ? -8.336 -14.18 4.543 1 95.44 121 VAL B N 1
ATOM 4033 C CA . VAL B 1 121 ? -8.508 -12.781 4.164 1 95.44 121 VAL B CA 1
ATOM 4034 C C . VAL B 1 121 ? -9.914 -12.32 4.523 1 95.44 121 VAL B C 1
ATOM 4036 O O . VAL B 1 121 ? -10.25 -11.141 4.371 1 95.44 121 VAL B O 1
ATOM 4039 N N . GLY B 1 122 ? -10.797 -13.148 4.953 1 93.12 122 GLY B N 1
ATOM 4040 C CA . GLY B 1 122 ? -12.141 -12.797 5.375 1 93.12 122 GLY B CA 1
ATOM 4041 C C . GLY B 1 122 ? -13.109 -12.633 4.215 1 93.12 122 GLY B C 1
ATOM 4042 O O . GLY B 1 122 ? -14.164 -12.008 4.359 1 93.12 122 GLY B O 1
ATOM 4043 N N . LEU B 1 123 ? -12.773 -13.109 3.107 1 94.19 123 LEU B N 1
ATOM 4044 C CA . LEU B 1 123 ? -13.633 -13.016 1.932 1 94.19 123 LEU B CA 1
ATOM 4045 C C . LEU B 1 123 ? -14.484 -14.281 1.779 1 94.19 123 LEU B C 1
ATOM 4047 O O . LEU B 1 123 ? -13.945 -15.375 1.611 1 94.19 123 LEU B O 1
ATOM 4051 N N . ASP B 1 124 ? -15.75 -14.094 1.819 1 94.56 124 ASP B N 1
ATOM 4052 C CA . ASP B 1 124 ? -16.672 -15.211 1.648 1 94.56 124 ASP B CA 1
ATOM 4053 C C . ASP B 1 124 ? -16.969 -15.469 0.17 1 94.56 124 ASP B C 1
ATOM 4055 O O . ASP B 1 124 ? -17.75 -14.742 -0.452 1 94.56 124 ASP B O 1
ATOM 4059 N N . LEU B 1 125 ? -16.438 -16.547 -0.305 1 96.12 125 LEU B N 1
ATOM 4060 C CA . LEU B 1 125 ? -16.547 -16.859 -1.725 1 96.12 125 LEU B CA 1
ATOM 4061 C C . LEU B 1 125 ? -17.891 -17.516 -2.027 1 96.12 125 LEU B C 1
ATOM 4063 O O . LEU B 1 125 ? -18.234 -17.734 -3.191 1 96.12 125 LEU B O 1
ATOM 4067 N N . ASP B 1 126 ? -18.672 -17.766 -0.992 1 92.94 126 ASP B N 1
ATOM 4068 C CA . ASP B 1 126 ? -20.031 -18.281 -1.177 1 92.94 126 ASP B CA 1
ATOM 4069 C C . ASP B 1 126 ? -21.047 -17.156 -1.128 1 92.94 126 ASP B C 1
ATOM 4071 O O . ASP B 1 126 ? -22.266 -17.406 -1.198 1 92.94 126 ASP B O 1
ATOM 4075 N N . SER B 1 127 ? -20.578 -15.961 -1.008 1 89.88 127 SER B N 1
ATOM 4076 C CA . SER B 1 127 ? -21.484 -14.82 -0.914 1 89.88 127 SER B CA 1
ATOM 4077 C C . SER B 1 127 ? -22.156 -14.531 -2.252 1 89.88 127 SER B C 1
ATOM 4079 O O . SER B 1 127 ? -21.719 -15.023 -3.293 1 89.88 127 SER B O 1
ATOM 4081 N N . GLY B 1 128 ? -23.188 -13.734 -2.217 1 87.06 128 GLY B N 1
ATOM 4082 C CA . GLY B 1 128 ? -23.984 -13.422 -3.4 1 87.06 128 GLY B CA 1
ATOM 4083 C C . GLY B 1 128 ? -23.25 -12.523 -4.379 1 87.06 128 GLY B C 1
ATOM 4084 O O . GLY B 1 128 ? -23.672 -12.367 -5.527 1 87.06 128 GLY B O 1
ATOM 4085 N N . VAL B 1 129 ? -22.141 -12.023 -4.012 1 89.69 129 VAL B N 1
ATOM 4086 C CA . VAL B 1 129 ? -21.438 -11.102 -4.887 1 89.69 129 VAL B CA 1
ATOM 4087 C C . VAL B 1 129 ? -20.266 -11.82 -5.559 1 89.69 129 VAL B C 1
ATOM 4089 O O . VAL B 1 129 ? -19.406 -11.18 -6.168 1 89.69 129 VAL B O 1
ATOM 4092 N N . ILE B 1 130 ? -20.219 -13.125 -5.41 1 94.44 130 ILE B N 1
ATOM 4093 C CA . ILE B 1 130 ? -19.141 -13.906 -6 1 94.44 130 ILE B CA 1
ATOM 4094 C C . ILE B 1 130 ? -19.719 -14.891 -7.02 1 94.44 130 ILE B C 1
ATOM 4096 O O . ILE B 1 130 ? -20.75 -15.523 -6.773 1 94.44 130 ILE B O 1
ATOM 4100 N N . ILE B 1 131 ? -19.094 -14.992 -8.156 1 95.06 131 ILE B N 1
ATOM 4101 C CA . ILE B 1 131 ? -19.422 -16 -9.156 1 95.06 131 ILE B CA 1
ATOM 4102 C C . ILE B 1 131 ? -18.281 -17.031 -9.227 1 95.06 131 ILE B C 1
ATOM 4104 O O . ILE B 1 131 ? -17.125 -16.672 -9.383 1 95.06 131 ILE B O 1
ATOM 4108 N N . ASP B 1 132 ? -18.641 -18.266 -9.023 1 95.56 132 ASP B N 1
ATOM 4109 C CA . ASP B 1 132 ? -17.688 -19.359 -9.227 1 95.56 132 ASP B CA 1
ATOM 4110 C C . ASP B 1 132 ? -17.422 -19.594 -10.719 1 95.56 132 ASP B C 1
ATOM 4112 O O . ASP B 1 132 ? -18.344 -19.906 -11.469 1 95.56 132 ASP B O 1
ATOM 4116 N N . CYS B 1 133 ? -16.141 -19.453 -11.156 1 96.5 133 CYS B N 1
ATOM 4117 C CA . CYS B 1 133 ? -15.828 -19.5 -12.578 1 96.5 133 CYS B CA 1
ATOM 4118 C C . CYS B 1 133 ? -15.07 -20.781 -12.922 1 96.5 133 CYS B C 1
ATOM 4120 O O . CYS B 1 133 ? -14.391 -20.844 -13.945 1 96.5 133 CYS B O 1
ATOM 4122 N N . GLY B 1 134 ? -15.062 -21.688 -12.039 1 95 134 GLY B N 1
ATOM 4123 C CA . GLY B 1 134 ? -14.414 -22.953 -12.344 1 95 134 GLY B CA 1
ATOM 4124 C C . GLY B 1 134 ? -13 -23.031 -11.797 1 95 134 GLY B C 1
ATOM 4125 O O . GLY B 1 134 ? -12.719 -22.547 -10.703 1 95 134 GLY B O 1
ATOM 4126 N N . LYS B 1 135 ? -12.18 -23.828 -12.5 1 94.5 135 LYS B N 1
ATOM 4127 C CA . LYS B 1 135 ? -10.828 -24.047 -11.992 1 94.5 135 LYS B CA 1
ATOM 4128 C C . LYS B 1 135 ? -9.812 -24.078 -13.133 1 94.5 135 LYS B C 1
ATOM 4130 O O . LYS B 1 135 ? -10.18 -24.312 -14.289 1 94.5 135 LYS B O 1
ATOM 4135 N N . LEU B 1 136 ? -8.594 -23.781 -12.844 1 93.25 136 LEU B N 1
ATOM 4136 C CA . LEU B 1 136 ? -7.441 -23.969 -13.719 1 93.25 136 LEU B CA 1
ATOM 4137 C C . LEU B 1 136 ? -6.898 -25.391 -13.594 1 93.25 136 LEU B C 1
ATOM 4139 O O . LEU B 1 136 ? -7.297 -26.141 -12.688 1 93.25 136 LEU B O 1
ATOM 4143 N N . PRO B 1 137 ? -6.035 -25.828 -14.531 1 88.88 137 PRO B N 1
ATOM 4144 C CA . PRO B 1 137 ? -5.496 -27.188 -14.445 1 88.88 137 PRO B CA 1
ATOM 4145 C C . PRO B 1 137 ? -4.781 -27.453 -13.125 1 88.88 137 PRO B C 1
ATOM 4147 O O . PRO B 1 137 ? -4.066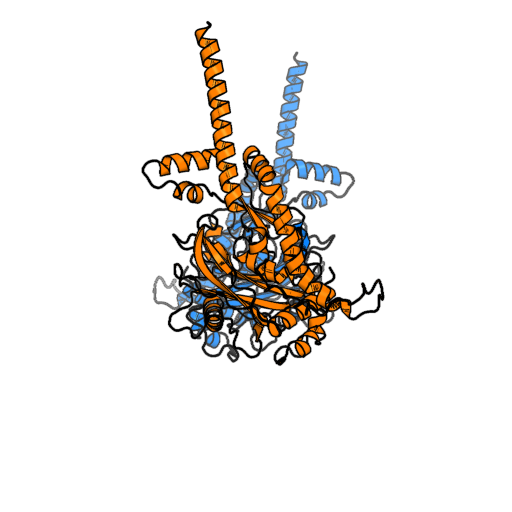 -26.578 -12.617 1 88.88 137 PRO B O 1
ATOM 4150 N N . ASP B 1 138 ? -5.09 -28.656 -12.609 1 90.94 138 ASP B N 1
ATOM 4151 C CA . ASP B 1 138 ? -4.359 -29.094 -11.422 1 90.94 138 ASP B CA 1
ATOM 4152 C C . ASP B 1 138 ? -2.867 -29.234 -11.719 1 90.94 138 ASP B C 1
ATOM 4154 O O . ASP B 1 138 ? -2.48 -29.516 -12.859 1 90.94 138 ASP B O 1
ATOM 4158 N N . ARG B 1 139 ? -2.111 -29 -10.617 1 85.81 139 ARG B N 1
ATOM 4159 C CA . ARG B 1 139 ? -0.664 -29.109 -10.773 1 85.81 139 ARG B CA 1
ATOM 4160 C C . ARG B 1 139 ? -0.071 -30.062 -9.734 1 85.81 139 ARG B C 1
ATOM 4162 O O . ARG B 1 139 ? -0.377 -29.953 -8.547 1 85.81 139 ARG B O 1
ATOM 4169 N N . VAL B 1 140 ? 0.736 -30.969 -10.312 1 83.81 140 VAL B N 1
ATOM 4170 C CA . VAL B 1 140 ? 1.501 -31.797 -9.383 1 83.81 140 VAL B CA 1
ATOM 4171 C C . VAL B 1 140 ? 2.762 -31.047 -8.945 1 83.81 140 VAL B C 1
ATOM 4173 O O . VAL B 1 140 ? 3.623 -30.734 -9.773 1 83.81 140 VAL B O 1
ATOM 4176 N N . VAL B 1 141 ? 2.775 -30.719 -7.73 1 82.06 141 VAL B N 1
ATOM 4177 C CA . VAL B 1 141 ? 3.922 -30.016 -7.164 1 82.06 141 VAL B CA 1
ATOM 4178 C C . VAL B 1 141 ? 5.008 -31.016 -6.789 1 82.06 141 VAL B C 1
ATOM 4180 O O . VAL B 1 141 ? 4.738 -32 -6.098 1 82.06 141 VAL B O 1
ATOM 4183 N N . THR B 1 142 ? 6.172 -30.719 -7.336 1 74.25 142 THR B N 1
ATOM 4184 C CA . THR B 1 142 ? 7.293 -31.625 -7.07 1 74.25 142 THR B CA 1
ATOM 4185 C C . THR B 1 142 ? 8.43 -30.875 -6.371 1 74.25 142 THR B C 1
ATOM 4187 O O . THR B 1 142 ? 8.445 -29.641 -6.348 1 74.25 142 THR B O 1
ATOM 4190 N N . THR B 1 143 ? 9.156 -31.547 -5.613 1 66.94 143 THR B N 1
ATOM 4191 C CA . THR B 1 143 ? 10.391 -31.031 -5.043 1 66.94 143 THR B CA 1
ATOM 4192 C C . THR B 1 143 ? 11.602 -31.703 -5.68 1 66.94 143 THR B C 1
ATOM 4194 O O . THR B 1 143 ? 11.453 -32.625 -6.496 1 66.94 143 THR B O 1
ATOM 4197 N N . SER B 1 144 ? 12.734 -31.203 -5.379 1 59.62 144 SER B N 1
ATOM 4198 C CA . SER B 1 144 ? 13.992 -31.781 -5.84 1 59.62 144 SER B CA 1
ATOM 4199 C C . SER B 1 144 ? 14.062 -31.828 -7.359 1 59.62 144 SER B C 1
ATOM 4201 O O . SER B 1 144 ? 14.328 -32.875 -7.949 1 59.62 144 SER B O 1
ATOM 4203 N N . TRP B 1 145 ? 13.727 -30.656 -7.926 1 59.97 145 TRP B N 1
ATOM 4204 C CA . TRP B 1 145 ? 13.859 -30.453 -9.359 1 59.97 145 TRP B CA 1
ATOM 4205 C C . TRP B 1 145 ? 12.984 -31.422 -10.141 1 59.97 145 TRP B C 1
ATOM 4207 O O . TRP B 1 145 ? 13.43 -32 -11.141 1 59.97 145 TRP B O 1
ATOM 4217 N N . GLY B 1 146 ? 11.836 -31.719 -9.586 1 59.41 146 GLY B N 1
ATOM 4218 C CA . GLY B 1 146 ? 10.836 -32.438 -10.344 1 59.41 146 GLY B CA 1
ATOM 4219 C C . GLY B 1 146 ? 10.812 -33.938 -10.055 1 59.41 146 GLY B C 1
ATOM 4220 O O . GLY B 1 146 ? 9.984 -34.656 -10.594 1 59.41 146 GLY B O 1
ATOM 4221 N N . THR B 1 147 ? 11.539 -34.406 -9.055 1 62.31 147 THR B N 1
ATOM 4222 C CA . THR B 1 147 ? 11.703 -35.844 -8.898 1 62.31 147 THR B CA 1
ATOM 4223 C C . THR B 1 147 ? 10.727 -36.375 -7.867 1 62.31 147 THR B C 1
ATOM 4225 O O . THR B 1 147 ? 10.266 -37.531 -7.984 1 62.31 147 THR B O 1
ATOM 4228 N N . VAL B 1 148 ? 10.375 -35.625 -6.984 1 69.69 148 VAL B N 1
ATOM 4229 C CA . VAL B 1 148 ? 9.555 -36.156 -5.898 1 69.69 148 VAL B CA 1
ATOM 4230 C C . VAL B 1 148 ? 8.258 -35.375 -5.797 1 69.69 148 VAL B C 1
ATOM 4232 O O . VAL B 1 148 ? 8.281 -34.156 -5.488 1 69.69 148 VAL B O 1
ATOM 4235 N N . PRO B 1 149 ? 7.207 -36.062 -6.113 1 77.44 149 PRO B N 1
ATOM 4236 C CA . PRO B 1 149 ? 5.93 -35.375 -5.949 1 77.44 149 PRO B CA 1
ATOM 4237 C C . PRO B 1 149 ? 5.613 -35.062 -4.492 1 77.44 149 PRO B C 1
ATOM 4239 O O . PRO B 1 149 ? 5.836 -35.906 -3.611 1 77.44 149 PRO B O 1
ATOM 4242 N N . LEU B 1 150 ? 5.094 -33.875 -4.273 1 80.75 150 LEU B N 1
ATOM 4243 C CA . LEU B 1 150 ? 4.77 -33.438 -2.918 1 80.75 150 LEU B CA 1
ATOM 4244 C C . LEU B 1 150 ? 3.258 -33.375 -2.719 1 80.75 150 LEU B C 1
ATOM 4246 O O . LEU B 1 150 ? 2.74 -33.844 -1.7 1 80.75 150 LEU B O 1
ATOM 4250 N N . MET B 1 151 ? 2.582 -32.844 -3.662 1 86.75 151 MET B N 1
ATOM 4251 C CA . MET B 1 151 ? 1.141 -32.625 -3.537 1 86.75 151 MET B CA 1
ATOM 4252 C C . MET B 1 151 ? 0.531 -32.219 -4.875 1 86.75 151 MET B C 1
ATOM 4254 O O . MET B 1 151 ? 1.255 -31.953 -5.832 1 86.75 151 MET B O 1
ATOM 4258 N N . VAL B 1 152 ? -0.766 -32.281 -4.867 1 90.5 152 VAL B N 1
ATOM 4259 C CA . VAL B 1 152 ? -1.501 -31.734 -6.008 1 90.5 152 VAL B CA 1
ATOM 4260 C C . VAL B 1 152 ? -2.119 -30.391 -5.641 1 90.5 152 VAL B C 1
ATOM 4262 O O . VAL B 1 152 ? -2.801 -30.266 -4.621 1 90.5 152 VAL B O 1
ATOM 4265 N N . LEU B 1 153 ? -1.807 -29.438 -6.379 1 92.69 153 LEU B N 1
ATOM 4266 C CA . LEU B 1 153 ? -2.359 -28.094 -6.176 1 92.69 153 LEU B CA 1
ATOM 4267 C C . LEU B 1 153 ? -3.549 -27.859 -7.102 1 92.69 153 LEU B C 1
ATOM 4269 O O . LEU B 1 153 ? -3.443 -28.031 -8.312 1 92.69 153 LEU B O 1
ATOM 4273 N N . CYS B 1 154 ? -4.68 -27.438 -6.566 1 95.12 154 CYS B N 1
ATOM 4274 C CA . CYS B 1 154 ? -5.91 -27.203 -7.312 1 95.12 154 CYS B CA 1
ATOM 4275 C C . CYS B 1 154 ? -6.289 -25.734 -7.289 1 95.12 154 CYS B C 1
ATOM 4277 O O . CYS B 1 154 ? -6.824 -25.234 -6.293 1 95.12 154 CYS B O 1
ATOM 4279 N N . PRO B 1 155 ? -6.105 -25.031 -8.367 1 96.69 155 PRO B N 1
ATOM 4280 C CA . PRO B 1 155 ? -6.453 -23.609 -8.422 1 96.69 155 PRO B CA 1
ATOM 4281 C C . PRO B 1 155 ? -7.887 -23.375 -8.891 1 96.69 155 PRO B C 1
ATOM 4283 O O . PRO B 1 155 ? -8.273 -23.828 -9.969 1 96.69 155 PRO B O 1
ATOM 4286 N N . PHE B 1 156 ? -8.633 -22.688 -8.125 1 97.62 156 PHE B N 1
ATOM 4287 C CA . PHE B 1 156 ? -10 -22.312 -8.477 1 97.62 156 PHE B CA 1
ATOM 4288 C C . PHE B 1 156 ? -10.094 -20.828 -8.773 1 97.62 156 PHE B C 1
ATOM 4290 O O . PHE B 1 156 ? -9.367 -20.031 -8.195 1 97.62 156 PHE B O 1
ATOM 4297 N N . VAL B 1 157 ? -10.992 -20.469 -9.68 1 97.88 157 VAL B N 1
ATOM 4298 C CA . VAL B 1 157 ? -11.117 -19.094 -10.125 1 97.88 157 VAL B CA 1
ATOM 4299 C C . VAL B 1 157 ? -12.477 -18.531 -9.719 1 97.88 157 VAL B C 1
ATOM 4301 O O . VAL B 1 157 ? -13.508 -19.172 -9.922 1 97.88 157 VAL B O 1
ATOM 4304 N N . PHE B 1 158 ? -12.477 -17.359 -9.094 1 97.88 158 PHE B N 1
ATOM 4305 C CA . PHE B 1 158 ? -13.695 -16.688 -8.656 1 97.88 158 PHE B CA 1
ATOM 4306 C C . PHE B 1 158 ? -13.727 -15.25 -9.172 1 97.88 158 PHE B C 1
ATOM 4308 O O . PHE B 1 158 ? -12.688 -14.609 -9.32 1 97.88 158 PHE B O 1
ATOM 4315 N N . LEU B 1 159 ? -14.945 -14.789 -9.438 1 97.06 159 LEU B N 1
ATOM 4316 C CA . LEU B 1 159 ? -15.156 -13.406 -9.867 1 97.06 159 LEU B CA 1
ATOM 4317 C C . LEU B 1 159 ? -15.984 -12.641 -8.836 1 97.06 159 LEU B C 1
ATOM 4319 O O . LEU B 1 159 ? -17.078 -13.062 -8.477 1 97.06 159 LEU B O 1
ATOM 4323 N N . CYS B 1 160 ? -15.43 -11.578 -8.281 1 95.25 160 CYS B N 1
ATOM 4324 C CA . CYS B 1 160 ? -16.172 -10.672 -7.406 1 95.25 160 CYS B CA 1
ATOM 4325 C C . CYS B 1 160 ? -16.938 -9.633 -8.219 1 95.25 160 CYS B C 1
ATOM 4327 O O . CYS B 1 160 ? -16.344 -8.852 -8.961 1 95.25 160 CYS B O 1
ATOM 4329 N N . THR B 1 161 ? -18.234 -9.539 -8.023 1 93.31 161 THR B N 1
ATOM 4330 C CA . THR B 1 161 ? -19.062 -8.719 -8.891 1 93.31 161 THR B CA 1
ATOM 4331 C C . THR B 1 161 ? -19.312 -7.348 -8.258 1 93.31 161 THR B C 1
ATOM 4333 O O . THR B 1 161 ? -19.875 -6.461 -8.906 1 93.31 161 THR B O 1
ATOM 4336 N N . SER B 1 162 ? -18.844 -7.121 -7.074 1 89.69 162 SER B N 1
ATOM 4337 C CA . SER B 1 162 ? -19.047 -5.844 -6.402 1 89.69 162 SER B CA 1
ATOM 4338 C C . SER B 1 162 ? -18.141 -4.766 -6.988 1 89.69 162 SER B C 1
ATOM 4340 O O . SER B 1 162 ? -16.953 -5.004 -7.223 1 89.69 162 SER B O 1
ATOM 4342 N N . PRO B 1 163 ? -18.719 -3.562 -7.223 1 89.94 163 PRO B N 1
ATOM 4343 C CA . PRO B 1 163 ? -17.875 -2.455 -7.68 1 89.94 163 PRO B CA 1
ATOM 4344 C C . PRO B 1 163 ? -16.938 -1.94 -6.586 1 89.94 163 PRO B C 1
ATOM 4346 O O . PRO B 1 163 ? -15.922 -1.307 -6.887 1 89.94 163 PRO B O 1
ATOM 4349 N N . THR B 1 164 ? -17.312 -2.164 -5.371 1 88 164 THR B N 1
ATOM 4350 C CA . THR B 1 164 ? -16.484 -1.767 -4.242 1 88 164 THR B CA 1
ATOM 4351 C C . THR B 1 164 ? -15.617 -2.932 -3.775 1 88 164 THR B C 1
ATOM 4353 O O . THR B 1 164 ? -16.078 -4.07 -3.711 1 88 164 THR B O 1
ATOM 4356 N N . ALA B 1 165 ? -14.352 -2.574 -3.543 1 87.88 165 ALA B N 1
ATOM 4357 C CA . ALA B 1 165 ? -13.469 -3.629 -3.051 1 87.88 165 ALA B CA 1
ATOM 4358 C C . ALA B 1 165 ? -13.953 -4.16 -1.703 1 87.88 165 ALA B C 1
ATOM 4360 O O . ALA B 1 165 ? -14.289 -3.383 -0.807 1 87.88 165 ALA B O 1
ATOM 4361 N N . PRO B 1 166 ? -13.984 -5.473 -1.643 1 88.31 166 PRO B N 1
ATOM 4362 C CA . PRO B 1 166 ? -14.375 -6.035 -0.346 1 88.31 166 PRO B CA 1
ATOM 4363 C C . PRO B 1 166 ? -13.383 -5.691 0.764 1 88.31 166 PRO B C 1
ATOM 4365 O O . PRO B 1 166 ? -12.195 -5.5 0.498 1 88.31 166 PRO B O 1
ATOM 4368 N N . SER B 1 167 ? -13.961 -5.602 1.968 1 86.81 167 SER B N 1
ATOM 4369 C CA . SER B 1 167 ? -13.102 -5.406 3.131 1 86.81 167 SER B CA 1
ATOM 4370 C C . SER B 1 167 ? -12.445 -6.715 3.561 1 86.81 167 SER B C 1
ATOM 4372 O O . SER B 1 167 ? -13.086 -7.77 3.543 1 86.81 167 SER B O 1
ATOM 4374 N N . PHE B 1 168 ? -11.172 -6.578 3.879 1 91.88 168 PHE B N 1
ATOM 4375 C CA . PHE B 1 168 ? -10.43 -7.77 4.27 1 91.88 168 PHE B CA 1
ATOM 4376 C C . PHE B 1 168 ? -10.258 -7.836 5.781 1 91.88 168 PHE B C 1
ATOM 4378 O O . PHE B 1 168 ? -10.109 -6.805 6.441 1 91.88 168 PHE B O 1
ATOM 4385 N N . THR B 1 169 ? -10.414 -8.953 6.312 1 89.25 169 THR B N 1
ATOM 4386 C CA . THR B 1 169 ? -9.984 -9.297 7.66 1 89.25 169 THR B CA 1
ATOM 4387 C C . THR B 1 169 ? -8.844 -10.312 7.625 1 89.25 169 THR B C 1
ATOM 4389 O O . THR B 1 169 ? -9.086 -11.516 7.504 1 89.25 169 THR B O 1
ATOM 4392 N N . LEU B 1 170 ? -7.715 -9.812 7.766 1 93.31 170 LEU B N 1
ATOM 4393 C CA . LEU B 1 170 ? -6.547 -10.672 7.621 1 93.31 170 LEU B CA 1
ATOM 4394 C C . LEU B 1 170 ? -6.258 -11.43 8.914 1 93.31 170 LEU B C 1
ATOM 4396 O O . LEU B 1 170 ? -6.363 -10.859 10.008 1 93.31 170 LEU B O 1
ATOM 4400 N N . GLN B 1 171 ? -5.953 -12.641 8.773 1 91.06 171 GLN B N 1
ATOM 4401 C CA . GLN B 1 171 ? -5.457 -13.406 9.914 1 91.06 171 GLN B CA 1
ATOM 4402 C C . GLN B 1 171 ? -3.984 -13.109 10.172 1 91.06 171 GLN B C 1
ATOM 4404 O O . GLN B 1 171 ? -3.113 -13.562 9.43 1 91.06 171 GLN B O 1
ATOM 4409 N N . PRO B 1 172 ? -3.736 -12.484 11.266 1 87.31 172 PRO B N 1
ATOM 4410 C CA . PRO B 1 172 ? -2.389 -11.953 11.484 1 87.31 172 PRO B CA 1
ATOM 4411 C C . PRO B 1 172 ? -1.325 -13.039 11.555 1 87.31 172 PRO B C 1
ATOM 4413 O O . PRO B 1 172 ? -0.158 -12.789 11.242 1 87.31 172 PRO B O 1
ATOM 4416 N N . THR B 1 173 ? -1.642 -14.188 11.898 1 85.81 173 THR B N 1
ATOM 4417 C CA . THR B 1 173 ? -0.656 -15.25 12.078 1 85.81 173 THR B CA 1
ATOM 4418 C C . THR B 1 173 ? -0.297 -15.883 10.734 1 85.81 173 THR B C 1
ATOM 4420 O O . THR B 1 173 ? 0.739 -16.531 10.609 1 85.81 173 THR B O 1
ATOM 4423 N N . GLU B 1 174 ? -1.101 -15.633 9.742 1 89 174 GLU B N 1
ATOM 4424 C CA . GLU B 1 174 ? -0.9 -16.344 8.484 1 89 174 GLU B CA 1
ATOM 4425 C C . GLU B 1 174 ? -0.611 -15.383 7.344 1 89 174 GLU B C 1
ATOM 4427 O O . GLU B 1 174 ? 0.117 -15.719 6.406 1 89 174 GLU B O 1
ATOM 4432 N N . VAL B 1 175 ? -1.25 -14.258 7.434 1 92.19 175 VAL B N 1
ATOM 4433 C CA . VAL B 1 175 ? -1.183 -13.336 6.305 1 92.19 175 VAL B CA 1
ATOM 4434 C C . VAL B 1 175 ? -0.647 -11.984 6.77 1 92.19 175 VAL B C 1
ATOM 4436 O O . VAL B 1 175 ? -1.199 -11.375 7.688 1 92.19 175 VAL B O 1
ATOM 4439 N N . ALA B 1 176 ? 0.393 -11.523 6.105 1 90.38 176 ALA B N 1
ATOM 4440 C CA . ALA B 1 176 ? 0.987 -10.227 6.426 1 90.38 176 ALA B CA 1
ATOM 4441 C C . ALA B 1 176 ? 0.273 -9.094 5.688 1 90.38 176 ALA B C 1
ATOM 4443 O O . ALA B 1 176 ? 0.094 -8.008 6.23 1 90.38 176 ALA B O 1
ATOM 4444 N N . SER B 1 177 ? -0.099 -9.375 4.492 1 93.19 177 SER B N 1
ATOM 4445 C CA . SER B 1 177 ? -0.756 -8.344 3.695 1 93.19 177 SER B CA 1
ATOM 4446 C C . SER B 1 177 ? -1.539 -8.953 2.539 1 93.19 177 SER B C 1
ATOM 4448 O O . SER B 1 177 ? -1.307 -10.109 2.166 1 93.19 177 SER B O 1
ATOM 4450 N N . ALA B 1 178 ? -2.484 -8.242 2.047 1 96.25 178 ALA B N 1
ATOM 4451 C CA . ALA B 1 178 ? -3.289 -8.594 0.878 1 96.25 178 ALA B CA 1
ATOM 4452 C C . ALA B 1 178 ? -3.293 -7.457 -0.143 1 96.25 178 ALA B C 1
ATOM 4454 O O . ALA B 1 178 ? -3.324 -6.281 0.226 1 96.25 178 ALA B O 1
ATOM 4455 N N . HIS B 1 179 ? -3.303 -7.852 -1.431 1 96.5 179 HIS B N 1
ATOM 4456 C CA . HIS B 1 179 ? -3.105 -6.848 -2.471 1 96.5 179 HIS B CA 1
ATOM 4457 C C . HIS B 1 179 ? -4.004 -7.117 -3.674 1 96.5 179 HIS B C 1
ATOM 4459 O O . HIS B 1 179 ? -4.07 -8.242 -4.164 1 96.5 179 HIS B O 1
ATOM 4465 N N . TRP B 1 180 ? -4.73 -6.082 -4.082 1 97.25 180 TRP B N 1
ATOM 4466 C CA . TRP B 1 180 ? -5.328 -6.113 -5.414 1 97.25 180 TRP B CA 1
ATOM 4467 C C . TRP B 1 180 ? -4.352 -5.59 -6.461 1 97.25 180 TRP B C 1
ATOM 4469 O O . TRP B 1 180 ? -3.801 -4.496 -6.312 1 97.25 180 TRP B O 1
ATOM 4479 N N . VAL B 1 181 ? -4.129 -6.41 -7.516 1 96.69 181 VAL B N 1
ATOM 4480 C CA . VAL B 1 181 ? -3.139 -6.051 -8.523 1 96.69 181 VAL B CA 1
ATOM 4481 C C . VAL B 1 181 ? -3.789 -6.039 -9.906 1 96.69 181 VAL B C 1
ATOM 4483 O O . VAL B 1 181 ? -4.367 -7.039 -10.336 1 96.69 181 VAL B O 1
ATOM 4486 N N . PRO B 1 182 ? -3.672 -4.918 -10.609 1 95.38 182 PRO B N 1
ATOM 4487 C CA . PRO B 1 182 ? -4.234 -4.883 -11.969 1 95.38 182 PRO B CA 1
ATOM 4488 C C . PRO B 1 182 ? -3.594 -5.914 -12.891 1 95.38 182 PRO B C 1
ATOM 4490 O O . PRO B 1 182 ? -2.369 -6.07 -12.898 1 95.38 182 PRO B O 1
ATOM 4493 N N . ILE B 1 183 ? -4.418 -6.559 -13.68 1 95 183 ILE B N 1
ATOM 4494 C CA . ILE B 1 183 ? -3.959 -7.613 -14.578 1 95 183 ILE B CA 1
ATOM 4495 C C . ILE B 1 183 ? -3.031 -7.02 -15.641 1 95 183 ILE B C 1
ATOM 4497 O O . ILE B 1 183 ? -2.062 -7.66 -16.047 1 95 183 ILE B O 1
ATOM 4501 N N . ARG B 1 184 ? -3.266 -5.762 -16.016 1 90.94 184 ARG B N 1
ATOM 4502 C CA . ARG B 1 184 ? -2.436 -5.129 -17.031 1 90.94 184 ARG B CA 1
ATOM 4503 C C . ARG B 1 184 ? -0.983 -5.035 -16.578 1 90.94 184 ARG B C 1
ATOM 4505 O O . ARG B 1 184 ? -0.065 -5.066 -17.406 1 90.94 184 ARG B O 1
ATOM 4512 N N . THR B 1 185 ? -0.759 -4.891 -15.297 1 91.25 185 THR B N 1
ATOM 4513 C CA . THR B 1 185 ? 0.608 -4.828 -14.789 1 91.25 185 THR B CA 1
ATOM 4514 C C . THR B 1 185 ? 1.248 -6.215 -14.789 1 91.25 185 THR B C 1
ATOM 4516 O O . THR B 1 185 ? 2.463 -6.344 -14.961 1 91.25 185 THR B O 1
ATOM 4519 N N . LEU B 1 186 ? 0.465 -7.238 -14.625 1 91.69 186 LEU B N 1
ATOM 4520 C CA . LEU B 1 186 ? 0.963 -8.609 -14.656 1 91.69 186 LEU B CA 1
ATOM 4521 C C . LEU B 1 186 ? 1.387 -9.008 -16.062 1 91.69 186 LEU B C 1
ATOM 4523 O O . LEU B 1 186 ? 2.285 -9.836 -16.234 1 91.69 186 LEU B O 1
ATOM 4527 N N . LEU B 1 187 ? 0.744 -8.383 -17.016 1 89 187 LEU B N 1
ATOM 4528 C CA . LEU B 1 187 ? 1 -8.719 -18.422 1 89 187 LEU B CA 1
ATOM 4529 C C . LEU B 1 187 ? 2.131 -7.871 -18.984 1 89 187 LEU B C 1
ATOM 4531 O O . LEU B 1 187 ? 2.693 -8.195 -20.031 1 89 187 LEU B O 1
ATOM 4535 N N . SER B 1 188 ? 2.496 -6.832 -18.328 1 86.69 188 SER B N 1
ATOM 4536 C CA . SER B 1 188 ? 3.477 -5.879 -18.828 1 86.69 188 SER B CA 1
ATOM 4537 C C . SER B 1 188 ? 4.898 -6.391 -18.641 1 86.69 188 SER B C 1
ATOM 4539 O O . SER B 1 188 ? 5.273 -6.805 -17.531 1 86.69 188 SER B O 1
ATOM 4541 N N . PRO B 1 189 ? 5.695 -6.266 -19.672 1 84.5 189 PRO B N 1
ATOM 4542 C CA . PRO B 1 189 ? 7.102 -6.66 -19.547 1 84.5 189 PRO B CA 1
ATOM 4543 C C . PRO B 1 189 ? 7.887 -5.75 -18.594 1 84.5 189 PRO B C 1
ATOM 4545 O O . PRO B 1 189 ? 8.938 -6.145 -18.094 1 84.5 189 PRO B O 1
ATOM 4548 N N . THR B 1 190 ? 7.375 -4.613 -18.344 1 83.5 190 THR B N 1
ATOM 4549 C CA . THR B 1 190 ? 8.055 -3.639 -17.484 1 83.5 190 THR B CA 1
ATOM 4550 C C . THR B 1 190 ? 8.219 -4.176 -16.078 1 83.5 190 THR B C 1
ATOM 4552 O O . THR B 1 190 ? 9.172 -3.816 -15.375 1 83.5 190 THR B O 1
ATOM 4555 N N . PHE B 1 191 ? 7.32 -5.074 -15.742 1 88.25 191 PHE B N 1
ATOM 4556 C CA . PHE B 1 191 ? 7.316 -5.52 -14.352 1 88.25 191 PHE B CA 1
ATOM 4557 C C . PHE B 1 191 ? 7.957 -6.895 -14.227 1 88.25 191 PHE B C 1
ATOM 4559 O O . PHE B 1 191 ? 7.996 -7.473 -13.141 1 88.25 191 PHE B O 1
ATOM 4566 N N . ARG B 1 192 ? 8.516 -7.344 -15.289 1 87.75 192 ARG B N 1
ATOM 4567 C CA . ARG B 1 192 ? 9.203 -8.633 -15.234 1 87.75 192 ARG B CA 1
ATOM 4568 C C . ARG B 1 192 ? 10.57 -8.492 -14.562 1 87.75 192 ARG B C 1
ATOM 4570 O O . ARG B 1 192 ? 11.281 -7.516 -14.797 1 87.75 192 ARG B O 1
ATOM 4577 N N . THR B 1 193 ? 10.805 -9.375 -13.695 1 87.62 193 THR B N 1
ATOM 4578 C CA . THR B 1 193 ? 12.07 -9.391 -12.977 1 87.62 193 THR B CA 1
ATOM 4579 C C . THR B 1 193 ? 12.484 -10.82 -12.648 1 87.62 193 THR B C 1
ATOM 4581 O O . THR B 1 193 ? 11.984 -11.773 -13.258 1 87.62 193 THR B O 1
ATOM 4584 N N . VAL B 1 194 ? 13.555 -10.977 -11.883 1 85.94 194 VAL B N 1
ATOM 4585 C CA . VAL B 1 194 ? 14.047 -12.305 -11.531 1 85.94 194 VAL B CA 1
ATOM 4586 C C . VAL B 1 194 ? 14.219 -12.406 -10.016 1 85.94 194 VAL B C 1
ATOM 4588 O O . VAL B 1 194 ? 14.43 -11.398 -9.336 1 85.94 194 VAL B O 1
ATOM 4591 N N . GLN B 1 195 ? 13.922 -13.547 -9.594 1 85.81 195 GLN B N 1
ATOM 4592 C CA . GLN B 1 195 ? 14.195 -13.883 -8.195 1 85.81 195 GLN B CA 1
ATOM 4593 C C . GLN B 1 195 ? 15.391 -14.828 -8.086 1 85.81 195 GLN B C 1
ATOM 4595 O O . GLN B 1 195 ? 15.438 -15.859 -8.758 1 85.81 195 GLN B O 1
ATOM 4600 N N . LYS B 1 196 ? 16.328 -14.414 -7.207 1 82.88 196 LYS B N 1
ATOM 4601 C CA . LYS B 1 196 ? 17.531 -15.211 -7.027 1 82.88 196 LYS B CA 1
ATOM 4602 C C . LYS B 1 196 ? 17.422 -16.109 -5.797 1 82.88 196 LYS B C 1
ATOM 4604 O O . LYS B 1 196 ? 17 -15.656 -4.734 1 82.88 196 LYS B O 1
ATOM 4609 N N . CYS B 1 197 ? 17.672 -17.391 -6.039 1 78.69 197 CYS B N 1
ATOM 4610 C CA . CYS B 1 197 ? 17.609 -18.344 -4.945 1 78.69 197 CYS B CA 1
ATOM 4611 C C . CYS B 1 197 ? 18.859 -19.203 -4.891 1 78.69 197 CYS B C 1
ATOM 4613 O O . CYS B 1 197 ? 19.469 -19.484 -5.926 1 78.69 197 CYS B O 1
ATOM 4615 N N . ASP B 1 198 ? 19.203 -19.562 -3.635 1 73.5 198 ASP B N 1
ATOM 4616 C CA . ASP B 1 198 ? 20.297 -20.5 -3.451 1 73.5 198 ASP B CA 1
ATOM 4617 C C . ASP B 1 198 ? 19.828 -21.938 -3.629 1 73.5 198 ASP B C 1
ATOM 4619 O O . ASP B 1 198 ? 18.969 -22.406 -2.879 1 73.5 198 ASP B O 1
ATOM 4623 N N . VAL B 1 199 ? 20.297 -22.594 -4.609 1 66.94 199 VAL B N 1
ATOM 4624 C CA . VAL B 1 199 ? 19.812 -23.938 -4.906 1 66.94 199 VAL B CA 1
ATOM 4625 C C . VAL B 1 199 ? 20.844 -24.969 -4.484 1 66.94 199 VAL B C 1
ATOM 4627 O O . VAL B 1 199 ? 20.703 -26.156 -4.77 1 66.94 199 VAL B O 1
ATOM 4630 N N . SER B 1 200 ? 21.797 -24.625 -3.803 1 66.06 200 SER B N 1
ATOM 4631 C CA . SER B 1 200 ? 22.859 -25.547 -3.432 1 66.06 200 SER B CA 1
ATOM 4632 C C . SER B 1 200 ? 22.312 -26.703 -2.584 1 66.06 200 SER B C 1
ATOM 4634 O O . SER B 1 200 ? 22.766 -27.828 -2.705 1 66.06 200 SER B O 1
ATOM 4636 N N . ASP B 1 201 ? 21.312 -26.344 -1.862 1 62.88 201 ASP B N 1
ATOM 4637 C CA . ASP B 1 201 ? 20.75 -27.359 -0.979 1 62.88 201 ASP B CA 1
ATOM 4638 C C . ASP B 1 201 ? 19.984 -28.422 -1.773 1 62.88 201 ASP B C 1
ATOM 4640 O O . ASP B 1 201 ? 20.062 -29.609 -1.474 1 62.88 201 ASP B O 1
ATOM 4644 N N . ARG B 1 202 ? 19.359 -28.062 -2.752 1 63.34 202 ARG B N 1
ATOM 4645 C CA . ARG B 1 202 ? 18.547 -28.969 -3.547 1 63.34 202 ARG B CA 1
ATOM 4646 C C . ARG B 1 202 ? 19.406 -29.938 -4.348 1 63.34 202 ARG B C 1
ATOM 4648 O O . ARG B 1 202 ? 19.062 -31.109 -4.496 1 63.34 202 ARG B O 1
ATOM 4655 N N . LEU B 1 203 ? 20.516 -29.484 -4.734 1 62.94 203 LEU B N 1
ATOM 4656 C CA . LEU B 1 203 ? 21.391 -30.297 -5.574 1 62.94 203 LEU B CA 1
ATOM 4657 C C . LEU B 1 203 ? 22.203 -31.281 -4.734 1 62.94 203 LEU B C 1
ATOM 4659 O O . LEU B 1 203 ? 22.516 -32.375 -5.188 1 62.94 203 LEU B O 1
ATOM 4663 N N . SER B 1 204 ? 22.453 -30.797 -3.496 1 60.94 204 SER B N 1
ATOM 4664 C CA . SER B 1 204 ? 23.312 -31.609 -2.652 1 60.94 204 SER B CA 1
ATOM 4665 C C . SER B 1 204 ? 22.562 -32.812 -2.078 1 60.94 204 SER B C 1
ATOM 4667 O O . SER B 1 204 ? 23.172 -33.781 -1.685 1 60.94 204 SER B O 1
ATOM 4669 N N . ARG B 1 205 ? 21.297 -32.656 -2.008 1 58.84 205 ARG B N 1
ATOM 4670 C CA . ARG B 1 205 ? 20.484 -33.719 -1.378 1 58.84 205 ARG B CA 1
ATOM 4671 C C . ARG B 1 205 ? 20.609 -35.031 -2.143 1 58.84 205 ARG B C 1
ATOM 4673 O O . ARG B 1 205 ? 20.328 -36.094 -1.591 1 58.84 205 ARG B O 1
ATOM 4680 N N . ARG B 1 206 ? 20.953 -34.938 -3.287 1 58.12 206 ARG B N 1
ATOM 4681 C CA . ARG B 1 206 ? 21.109 -36.156 -4.051 1 58.12 206 ARG B CA 1
ATOM 4682 C C . ARG B 1 206 ? 22.328 -36.969 -3.578 1 58.12 206 ARG B C 1
ATOM 4684 O O . ARG B 1 206 ? 22.406 -38.156 -3.803 1 58.12 206 ARG B O 1
ATOM 4691 N N . PHE B 1 207 ? 23.156 -36.25 -2.93 1 58.72 207 PHE B N 1
ATOM 4692 C CA . PHE B 1 207 ? 24.344 -36.938 -2.432 1 58.72 207 PHE B CA 1
ATOM 4693 C C . PHE B 1 207 ? 24.203 -37.281 -0.957 1 58.72 207 PHE B C 1
ATOM 4695 O O . PHE B 1 207 ? 23.906 -36.406 -0.134 1 58.72 207 PHE B O 1
ATOM 4702 N N . SER B 1 208 ? 23.438 -38.344 -0.776 1 56.56 208 SER B N 1
ATOM 4703 C CA . SER B 1 208 ? 23.234 -38.875 0.563 1 56.56 208 SER B CA 1
ATOM 4704 C C . SER B 1 208 ? 24.547 -39.344 1.167 1 56.56 208 SER B C 1
ATOM 4706 O O . SER B 1 208 ? 25.391 -39.906 0.464 1 56.56 208 SER B O 1
ATOM 4708 N N . GLY B 1 209 ? 25.078 -38.562 2.443 1 59.34 209 GLY B N 1
ATOM 4709 C CA . GLY B 1 209 ? 26.219 -39.094 3.178 1 59.34 209 GLY B CA 1
ATOM 4710 C C . GLY B 1 209 ? 27.125 -38 3.705 1 59.34 209 GLY B C 1
ATOM 4711 O O . GLY B 1 209 ? 26.734 -36.812 3.746 1 59.34 209 GLY B O 1
ATOM 4712 N N . PRO B 1 210 ? 28.281 -38.438 4.219 1 63.03 210 PRO B N 1
ATOM 4713 C CA . PRO B 1 210 ? 29.234 -37.562 4.887 1 63.03 210 PRO B CA 1
ATOM 4714 C C . PRO B 1 210 ? 29.812 -36.5 3.949 1 63.03 210 PRO B C 1
ATOM 4716 O O . PRO B 1 210 ? 30.344 -35.469 4.41 1 63.03 210 PRO B O 1
ATOM 4719 N N . LEU B 1 211 ? 29.531 -36.719 2.648 1 67.31 211 LEU B N 1
ATOM 4720 C CA . LEU B 1 211 ? 30.125 -35.781 1.702 1 67.31 211 LEU B CA 1
ATOM 4721 C C . LEU B 1 211 ? 29.156 -34.656 1.362 1 67.31 211 LEU B C 1
ATOM 4723 O O . LEU B 1 211 ? 29.531 -33.656 0.708 1 67.31 211 LEU B O 1
ATOM 4727 N N . GLU B 1 212 ? 27.969 -34.75 1.866 1 68.38 212 GLU B N 1
ATOM 4728 C CA . GLU B 1 212 ? 26.906 -33.812 1.493 1 68.38 212 GLU B CA 1
ATOM 4729 C C . GLU B 1 212 ? 27.266 -32.375 1.852 1 68.38 212 GLU B C 1
ATOM 4731 O O . GLU B 1 212 ? 27.109 -31.484 1.03 1 68.38 212 GLU B O 1
ATOM 4736 N N . PRO B 1 213 ? 27.812 -32.25 3.049 1 68.25 213 PRO B N 1
ATOM 4737 C CA . PRO B 1 213 ? 28.141 -30.859 3.381 1 68.25 213 PRO B CA 1
ATOM 4738 C C . PRO B 1 213 ? 29.234 -30.281 2.488 1 68.25 213 PRO B C 1
ATOM 4740 O O . PRO B 1 213 ? 29.203 -29.094 2.162 1 68.25 213 PRO B O 1
ATOM 4743 N N . ILE B 1 214 ? 30.094 -31.109 2.168 1 66.12 214 ILE B N 1
ATOM 4744 C CA . ILE B 1 214 ? 31.203 -30.656 1.332 1 66.12 214 ILE B CA 1
ATOM 4745 C C . ILE B 1 214 ? 30.703 -30.344 -0.073 1 66.12 214 ILE B C 1
ATOM 4747 O O . ILE B 1 214 ? 31.094 -29.328 -0.668 1 66.12 214 ILE B O 1
ATOM 4751 N N . VAL B 1 215 ? 29.859 -31.188 -0.499 1 66.12 215 VAL B N 1
ATOM 4752 C CA . VAL B 1 215 ? 29.297 -30.984 -1.828 1 66.12 215 VAL B CA 1
ATOM 4753 C C . VAL B 1 215 ? 28.453 -29.703 -1.846 1 66.12 215 VAL B C 1
ATOM 4755 O O . VAL B 1 215 ? 28.531 -28.922 -2.795 1 66.12 215 VAL B O 1
ATOM 4758 N N . ARG B 1 216 ? 27.766 -29.547 -0.802 1 67.69 216 ARG B N 1
ATOM 4759 C CA . ARG B 1 216 ? 26.922 -28.359 -0.692 1 67.69 216 ARG B CA 1
ATOM 4760 C C . ARG B 1 216 ? 27.766 -27.094 -0.727 1 67.69 216 ARG B C 1
ATOM 4762 O O . ARG B 1 216 ? 27.422 -26.125 -1.395 1 67.69 216 ARG B O 1
ATOM 4769 N N . TRP B 1 217 ? 28.703 -27.141 0.03 1 68.81 217 TRP B N 1
ATOM 4770 C CA . TRP B 1 217 ? 29.609 -25.984 0.069 1 68.81 217 TRP B CA 1
ATOM 4771 C C . TRP B 1 217 ? 30.219 -25.719 -1.305 1 68.81 217 TRP B C 1
ATOM 4773 O O . TRP B 1 217 ? 30.312 -24.578 -1.736 1 68.81 217 TRP B O 1
ATOM 4783 N N . GLY B 1 218 ? 30.609 -26.75 -1.905 1 66.81 218 GLY B N 1
ATOM 4784 C CA . GLY B 1 218 ? 31.188 -26.625 -3.238 1 66.81 218 GLY B CA 1
ATOM 4785 C C . GLY B 1 218 ? 30.203 -26.047 -4.25 1 66.81 218 GLY B C 1
ATOM 4786 O O . GLY B 1 218 ? 30.578 -25.188 -5.055 1 66.81 218 GLY B O 1
ATOM 4787 N N . LEU B 1 219 ? 29.094 -26.547 -4.098 1 69.62 219 LEU B N 1
ATOM 4788 C CA . LEU B 1 219 ? 28.062 -26.094 -5.031 1 69.62 219 LEU B CA 1
ATOM 4789 C C . LEU B 1 219 ? 27.719 -24.625 -4.801 1 69.62 219 LEU B C 1
ATOM 4791 O O . LEU B 1 219 ? 27.578 -23.859 -5.754 1 69.62 219 LEU B O 1
ATOM 4795 N N . ARG B 1 220 ? 27.594 -24.312 -3.57 1 67 220 ARG B N 1
ATOM 4796 C CA . ARG B 1 220 ? 27.297 -22.938 -3.209 1 67 220 ARG B CA 1
ATOM 4797 C C . ARG B 1 220 ? 28.375 -21.984 -3.699 1 67 220 ARG B C 1
ATOM 4799 O O . ARG B 1 220 ? 28.094 -20.891 -4.188 1 67 220 ARG B O 1
ATOM 4806 N N . ALA B 1 221 ? 29.531 -22.469 -3.525 1 67.81 221 ALA B N 1
ATOM 4807 C CA . ALA B 1 221 ? 30.688 -21.641 -3.867 1 67.81 221 ALA B CA 1
ATOM 4808 C C . ALA B 1 221 ? 30.844 -21.516 -5.379 1 67.81 221 ALA B C 1
ATOM 4810 O O . ALA B 1 221 ? 31.391 -20.531 -5.871 1 67.81 221 ALA B O 1
ATOM 4811 N N . ASN B 1 222 ? 30.266 -22.469 -6.047 1 70.19 222 ASN B N 1
ATOM 4812 C CA . ASN B 1 222 ? 30.625 -22.516 -7.465 1 70.19 222 ASN B CA 1
ATOM 4813 C C . ASN B 1 222 ? 29.438 -22.125 -8.344 1 70.19 222 ASN B C 1
ATOM 4815 O O . ASN B 1 222 ? 29.609 -21.609 -9.445 1 70.19 222 ASN B O 1
ATOM 4819 N N . LEU B 1 223 ? 28.297 -22.469 -7.918 1 73.75 223 LEU B N 1
ATOM 4820 C CA . LEU B 1 223 ? 27.156 -22.328 -8.82 1 73.75 223 LEU B CA 1
ATOM 4821 C C . LEU B 1 223 ? 26.484 -20.969 -8.664 1 73.75 223 LEU B C 1
ATOM 4823 O O . LEU B 1 223 ? 25.766 -20.516 -9.555 1 73.75 223 LEU B O 1
ATOM 4827 N N . GLY B 1 224 ? 26.797 -20.25 -7.688 1 75.94 224 GLY B N 1
ATOM 4828 C CA . GLY B 1 224 ? 26.062 -19.031 -7.418 1 75.94 224 GLY B CA 1
ATOM 4829 C C . GLY B 1 224 ? 24.594 -19.266 -7.094 1 75.94 224 GLY B C 1
ATOM 4830 O O . GLY B 1 224 ? 24.266 -20.219 -6.375 1 75.94 224 GLY B O 1
ATOM 4831 N N . GLN B 1 225 ? 23.75 -18.344 -7.582 1 82.44 225 GLN B N 1
ATOM 4832 C CA . GLN B 1 225 ? 22.312 -18.438 -7.309 1 82.44 225 GLN B CA 1
ATOM 4833 C C . GLN B 1 225 ? 21.531 -18.734 -8.586 1 82.44 225 GLN B C 1
ATOM 4835 O O . GLN B 1 225 ? 22 -18.469 -9.688 1 82.44 225 GLN B O 1
ATOM 4840 N N . MET B 1 226 ? 20.484 -19.422 -8.391 1 84.5 226 MET B N 1
ATOM 4841 C CA . MET B 1 226 ? 19.578 -19.672 -9.516 1 84.5 226 MET B CA 1
ATOM 4842 C C . MET B 1 226 ? 18.578 -18.531 -9.664 1 84.5 226 MET B C 1
ATOM 4844 O O . MET B 1 226 ? 18.062 -18.016 -8.672 1 84.5 226 MET B O 1
ATOM 4848 N N . GLU B 1 227 ? 18.391 -18.188 -10.875 1 86.12 227 GLU B N 1
ATOM 4849 C CA . GLU B 1 227 ? 17.469 -17.109 -11.188 1 86.12 227 GLU B CA 1
ATOM 4850 C C . GLU B 1 227 ? 16.141 -17.656 -11.734 1 86.12 227 GLU B C 1
ATOM 4852 O O . GLU B 1 227 ? 16.141 -18.391 -12.727 1 86.12 227 GLU B O 1
ATOM 4857 N N . TYR B 1 228 ? 15.094 -17.281 -11.078 1 87 228 TYR B N 1
ATOM 4858 C CA . TYR B 1 228 ? 13.758 -17.672 -11.508 1 87 228 TYR B CA 1
ATOM 4859 C C . TYR B 1 228 ? 13 -16.469 -12.062 1 87 228 TYR B C 1
ATOM 4861 O O . TYR B 1 228 ? 13.203 -15.336 -11.625 1 87 228 TYR B O 1
ATOM 4869 N N . SER B 1 229 ? 12.148 -16.828 -13.016 1 87.94 229 SER B N 1
ATOM 4870 C CA . SER B 1 229 ? 11.258 -15.781 -13.5 1 87.94 229 SER B CA 1
ATOM 4871 C C . SER B 1 229 ? 10.367 -15.242 -12.391 1 87.94 229 SER B C 1
ATOM 4873 O O . SER B 1 229 ? 9.867 -16.016 -11.562 1 87.94 229 SER B O 1
ATOM 4875 N N . ALA B 1 230 ? 10.258 -13.906 -12.367 1 90.5 230 ALA B N 1
ATOM 4876 C CA . ALA B 1 230 ? 9.406 -13.266 -11.367 1 90.5 230 ALA B CA 1
ATOM 4877 C C . ALA B 1 230 ? 8.711 -12.039 -11.945 1 90.5 230 ALA B C 1
ATOM 4879 O O . ALA B 1 230 ? 9.117 -11.516 -12.984 1 90.5 230 ALA B O 1
ATOM 4880 N N . VAL B 1 231 ? 7.629 -11.703 -11.375 1 91.19 231 VAL B N 1
ATOM 4881 C CA . VAL B 1 231 ? 6.898 -10.477 -11.703 1 91.19 231 VAL B CA 1
ATOM 4882 C C . VAL B 1 231 ? 6.793 -9.594 -10.469 1 91.19 231 VAL B C 1
ATOM 4884 O O . VAL B 1 231 ? 6.387 -10.055 -9.398 1 91.19 231 VAL B O 1
ATOM 4887 N N . ARG B 1 232 ? 7.238 -8.414 -10.641 1 90.62 232 ARG B N 1
ATOM 4888 C CA . ARG B 1 232 ? 7.031 -7.441 -9.57 1 90.62 232 ARG B CA 1
ATOM 4889 C C . ARG B 1 232 ? 5.582 -6.965 -9.531 1 90.62 232 ARG B C 1
ATOM 4891 O O . ARG B 1 232 ? 5.09 -6.387 -10.5 1 90.62 232 ARG B O 1
ATOM 4898 N N . LEU B 1 233 ? 4.957 -7.156 -8.406 1 93.31 233 LEU B N 1
ATOM 4899 C CA . LEU B 1 233 ? 3.561 -6.754 -8.281 1 93.31 233 LEU B CA 1
ATOM 4900 C C . LEU B 1 233 ? 3.447 -5.254 -8.039 1 93.31 233 LEU B C 1
ATOM 4902 O O . LEU B 1 233 ? 4.258 -4.676 -7.309 1 93.31 233 LEU B O 1
ATOM 4906 N N . TRP B 1 234 ? 2.463 -4.672 -8.648 1 90.69 234 TRP B N 1
ATOM 4907 C CA . TRP B 1 234 ? 2.139 -3.254 -8.531 1 90.69 234 TRP B CA 1
ATOM 4908 C C . TRP B 1 234 ? 0.681 -3.061 -8.133 1 90.69 234 TRP B C 1
ATOM 4910 O O . TRP B 1 234 ? -0.167 -2.75 -8.969 1 90.69 234 TRP B O 1
ATOM 4920 N N . PRO B 1 235 ? 0.453 -3.125 -6.855 1 93.81 235 PRO B N 1
ATOM 4921 C CA . PRO B 1 235 ? -0.93 -3.203 -6.379 1 93.81 235 PRO B CA 1
ATOM 4922 C C . PRO B 1 235 ? -1.655 -1.861 -6.445 1 93.81 235 PRO B C 1
ATOM 4924 O O . PRO B 1 235 ? -1.024 -0.808 -6.328 1 93.81 235 PRO B O 1
ATOM 4927 N N . SER B 1 236 ? -2.969 -1.887 -6.668 1 94.38 236 SER B N 1
ATOM 4928 C CA . SER B 1 236 ? -3.852 -0.729 -6.574 1 94.38 236 SER B CA 1
ATOM 4929 C C . SER B 1 236 ? -4.379 -0.549 -5.152 1 94.38 236 SER B C 1
ATOM 4931 O O . SER B 1 236 ? -4.719 0.563 -4.746 1 94.38 236 SER B O 1
ATOM 4933 N N . ILE B 1 237 ? -4.535 -1.598 -4.465 1 95.25 237 ILE B N 1
ATOM 4934 C CA . ILE B 1 237 ? -4.957 -1.592 -3.068 1 95.25 237 ILE B CA 1
ATOM 4935 C C . ILE B 1 237 ? -4.086 -2.553 -2.264 1 95.25 237 ILE B C 1
ATOM 4937 O O . ILE B 1 237 ? -3.807 -3.67 -2.707 1 95.25 237 ILE B O 1
ATOM 4941 N N . SER B 1 238 ? -3.619 -2.107 -1.184 1 94.25 238 SER B N 1
ATOM 4942 C CA . SER B 1 238 ? -2.859 -2.947 -0.262 1 94.25 238 SER B CA 1
ATOM 4943 C C . SER B 1 238 ? -3.398 -2.836 1.16 1 94.25 238 SER B C 1
ATOM 4945 O O . SER B 1 238 ? -3.664 -1.733 1.646 1 94.25 238 SER B O 1
ATOM 4947 N N . VAL B 1 239 ? -3.623 -3.939 1.739 1 94.5 239 VAL B N 1
ATOM 4948 C CA . VAL B 1 239 ? -4.051 -4.027 3.133 1 94.5 239 VAL B CA 1
ATOM 4949 C C . VAL B 1 239 ? -3.02 -4.805 3.943 1 94.5 239 VAL B C 1
ATOM 4951 O O . VAL B 1 239 ? -2.641 -5.922 3.57 1 94.5 239 VAL B O 1
ATOM 4954 N N . PHE B 1 240 ? -2.598 -4.219 5.012 1 91.12 240 PHE B N 1
ATOM 4955 C CA . PHE B 1 240 ? -1.574 -4.844 5.84 1 91.12 240 PHE B CA 1
ATOM 4956 C C . PHE B 1 240 ? -2.15 -5.258 7.188 1 91.12 240 PHE B C 1
ATOM 4958 O O . PHE B 1 240 ? -3.037 -4.59 7.723 1 91.12 240 PHE B O 1
ATOM 4965 N N . SER B 1 241 ? -1.625 -6.391 7.617 1 90.25 241 SER B N 1
ATOM 4966 C CA . SER B 1 241 ? -2.027 -6.828 8.945 1 90.25 241 SER B CA 1
ATOM 4967 C C . SER B 1 241 ? -1.34 -6.004 10.031 1 90.25 241 SER B C 1
ATOM 4969 O O . SER B 1 241 ? -0.229 -6.332 10.453 1 90.25 241 SER B O 1
ATOM 4971 N N . SER B 1 242 ? -1.997 -5.066 10.531 1 88.12 242 SER B N 1
ATOM 4972 C CA . SER B 1 242 ? -1.397 -4.109 11.453 1 88.12 242 SER B CA 1
ATOM 4973 C C . SER B 1 242 ? -1.251 -4.707 12.852 1 88.12 242 SER B C 1
ATOM 4975 O O . SER B 1 242 ? -0.519 -4.172 13.688 1 88.12 242 SER B O 1
ATOM 4977 N N . PHE B 1 243 ? -1.945 -5.746 13.188 1 86 243 PHE B N 1
ATOM 4978 C CA . PHE B 1 243 ? -1.901 -6.34 14.516 1 86 243 PHE B CA 1
ATOM 4979 C C . PHE B 1 243 ? -0.872 -7.465 14.57 1 86 243 PHE B C 1
ATOM 4981 O O . PHE B 1 243 ? -0.648 -8.055 15.633 1 86 243 PHE B O 1
ATOM 4988 N N . SER B 1 244 ? -0.304 -7.727 13.414 1 81.69 244 SER B N 1
ATOM 4989 C CA . SER B 1 244 ? 0.722 -8.766 13.375 1 81.69 244 SER B CA 1
ATOM 4990 C C . SER B 1 244 ? 2.027 -8.273 13.992 1 81.69 244 SER B C 1
ATOM 4992 O O . SER B 1 244 ? 2.322 -7.074 13.961 1 81.69 244 SER B O 1
ATOM 4994 N N . GLY B 1 245 ? 2.75 -9.133 14.602 1 72.12 245 GLY B N 1
ATOM 4995 C CA . GLY B 1 245 ? 4.047 -8.797 15.164 1 72.12 245 GLY B CA 1
ATOM 4996 C C . GLY B 1 245 ? 5.047 -8.32 14.125 1 72.12 245 GLY B C 1
ATOM 4997 O O . GLY B 1 245 ? 5.992 -7.602 14.453 1 72.12 245 GLY B O 1
ATOM 4998 N N . ASP B 1 246 ? 4.828 -8.703 12.93 1 72.75 246 ASP B N 1
ATOM 4999 C CA . ASP B 1 246 ? 5.785 -8.391 11.875 1 72.75 246 ASP B CA 1
ATOM 5000 C C . ASP B 1 246 ? 5.449 -7.055 11.211 1 72.75 246 ASP B C 1
ATOM 5002 O O . ASP B 1 246 ? 6.188 -6.582 10.344 1 72.75 246 ASP B O 1
ATOM 5006 N N . PHE B 1 247 ? 4.457 -6.457 11.688 1 80.12 247 PHE B N 1
ATOM 5007 C CA . PHE B 1 247 ? 4.016 -5.227 11.039 1 80.12 247 PHE B CA 1
ATOM 5008 C C . PHE B 1 247 ? 5.086 -4.148 11.133 1 80.12 247 PHE B C 1
ATOM 5010 O O . PHE B 1 247 ? 5.312 -3.408 10.172 1 80.12 247 PHE B O 1
ATOM 5017 N N . LEU B 1 248 ? 5.77 -4.125 12.234 1 74.88 248 LEU B N 1
ATOM 5018 C CA . LEU B 1 248 ? 6.75 -3.062 12.43 1 74.88 248 LEU B CA 1
ATOM 5019 C C . LEU B 1 248 ? 8.156 -3.559 12.117 1 74.88 248 LEU B C 1
ATOM 5021 O O . LEU B 1 248 ? 9.125 -2.805 12.227 1 74.88 248 LEU B O 1
ATOM 5025 N N . ASP B 1 249 ? 8.414 -4.867 11.914 1 64.12 249 ASP B N 1
ATOM 5026 C CA . ASP B 1 249 ? 9.742 -5.426 11.672 1 64.12 249 ASP B CA 1
ATOM 5027 C C . ASP B 1 249 ? 10.453 -4.676 10.547 1 64.12 249 ASP B C 1
ATOM 5029 O O . ASP B 1 249 ? 11.672 -4.469 10.609 1 64.12 249 ASP B O 1
ATOM 5033 N N . GLY B 1 250 ? 9.922 -4.223 9.578 1 57.69 250 GLY B N 1
ATOM 5034 C CA . GLY B 1 250 ? 10.609 -3.523 8.508 1 57.69 250 GLY B CA 1
ATOM 5035 C C . GLY B 1 250 ? 11.016 -2.109 8.875 1 57.69 250 GLY B C 1
ATOM 5036 O O . GLY B 1 250 ? 11.828 -1.49 8.18 1 57.69 250 GLY B O 1
ATOM 5037 N N . ALA B 1 251 ? 10.5 -1.563 9.898 1 57.09 251 ALA B N 1
ATOM 5038 C CA . ALA B 1 251 ? 10.766 -0.186 10.305 1 57.09 251 ALA B CA 1
ATOM 5039 C C . ALA B 1 251 ? 12.156 -0.051 10.914 1 57.09 251 ALA B C 1
ATOM 5041 O O . ALA B 1 251 ? 12.82 0.976 10.742 1 57.09 251 ALA B O 1
ATOM 5042 N N . GLU B 1 252 ? 12.578 -0.995 11.758 1 52.28 252 GLU B N 1
ATOM 5043 C CA . GLU B 1 252 ? 13.859 -0.904 12.461 1 52.28 252 GLU B CA 1
ATOM 5044 C C . GLU B 1 252 ? 15.031 -1.014 11.492 1 52.28 252 GLU B C 1
ATOM 5046 O O . GLU B 1 252 ? 16.109 -0.492 11.758 1 52.28 252 GLU B O 1
ATOM 5051 N N . ALA B 1 253 ? 14.883 -1.935 10.57 1 46.72 253 ALA B N 1
ATOM 5052 C CA . ALA B 1 253 ? 16.109 -2.174 9.812 1 46.72 253 ALA B CA 1
ATOM 5053 C C . ALA B 1 253 ? 16.422 -0.995 8.898 1 46.72 253 ALA B C 1
ATOM 5055 O O . ALA B 1 253 ? 17.406 -1.033 8.141 1 46.72 253 ALA B O 1
ATOM 5056 N N . GLY B 1 254 ? 16.062 0.099 9.289 1 46.81 254 GLY B N 1
ATOM 5057 C CA . GLY B 1 254 ? 16.391 1.301 8.531 1 46.81 254 GLY B CA 1
ATOM 5058 C C . GLY B 1 254 ? 15.727 1.336 7.164 1 46.81 254 GLY B C 1
ATOM 5059 O O . GLY B 1 254 ? 15.594 2.402 6.562 1 46.81 254 GLY B O 1
ATOM 5060 N N . GLY B 1 255 ? 16 0.142 6.234 1 44.16 255 GLY B N 1
ATOM 5061 C CA . GLY B 1 255 ? 15.531 -0.028 4.871 1 44.16 255 GLY B CA 1
ATOM 5062 C C . GLY B 1 255 ? 14.18 -0.717 4.793 1 44.16 255 GLY B C 1
ATOM 5063 O O . GLY B 1 255 ? 13.977 -1.763 5.414 1 44.16 255 GLY B O 1
ATOM 5064 N N . GLY B 1 256 ? 13.094 -0.162 4.922 1 43.16 256 GLY B N 1
ATOM 5065 C CA . GLY B 1 256 ? 11.734 -0.604 5.188 1 43.16 256 GLY B CA 1
ATOM 5066 C C . GLY B 1 256 ? 11.336 -1.837 4.398 1 43.16 256 GLY B C 1
ATOM 5067 O O . GLY B 1 256 ? 11.758 -2.004 3.25 1 43.16 256 GLY B O 1
ATOM 5068 N N . SER B 1 257 ? 11.219 -3.004 5.062 1 43.97 257 SER B N 1
ATOM 5069 C CA . SER B 1 257 ? 10.555 -4.18 4.516 1 43.97 257 SER B CA 1
ATOM 5070 C C . SER B 1 257 ? 9.445 -3.789 3.545 1 43.97 257 SER B C 1
ATOM 5072 O O . SER B 1 257 ? 9.25 -4.441 2.52 1 43.97 257 SER B O 1
ATOM 5074 N N . TRP B 1 258 ? 8.664 -2.738 3.975 1 47.06 258 TRP B N 1
ATOM 5075 C CA . TRP B 1 258 ? 7.672 -2.217 3.041 1 47.06 258 TRP B CA 1
ATOM 5076 C C . TRP B 1 258 ? 8.336 -1.735 1.755 1 47.06 258 TRP B C 1
ATOM 5078 O O . TRP B 1 258 ? 7.652 -1.468 0.761 1 47.06 258 TRP B O 1
ATOM 5088 N N . ASP B 1 259 ? 9.711 -1.784 1.993 1 55.94 259 ASP B N 1
ATOM 5089 C CA . ASP B 1 259 ? 10.461 -1.277 0.851 1 55.94 259 ASP B CA 1
ATOM 5090 C C . ASP B 1 259 ? 10.852 -2.41 -0.097 1 55.94 259 ASP B C 1
ATOM 5092 O O . ASP B 1 259 ? 11.383 -2.164 -1.183 1 55.94 259 ASP B O 1
ATOM 5096 N N . ARG B 1 260 ? 10.438 -3.633 0.448 1 67.19 260 ARG B N 1
ATOM 5097 C CA . ARG B 1 260 ? 10.797 -4.699 -0.481 1 67.19 260 ARG B CA 1
ATOM 5098 C C . ARG B 1 260 ? 9.703 -4.914 -1.521 1 67.19 260 ARG B C 1
ATOM 5100 O O . ARG B 1 260 ? 8.516 -4.875 -1.195 1 67.19 260 ARG B O 1
ATOM 5107 N N . PRO B 1 261 ? 10.156 -5.078 -2.609 1 78.5 261 PRO B N 1
ATOM 5108 C CA . PRO B 1 261 ? 9.172 -5.285 -3.672 1 78.5 261 PRO B CA 1
ATOM 5109 C C . PRO B 1 261 ? 8.406 -6.598 -3.518 1 78.5 261 PRO B C 1
ATOM 5111 O O . PRO B 1 261 ? 8.945 -7.578 -3.002 1 78.5 261 PRO B O 1
ATOM 5114 N N . LEU B 1 262 ? 7.176 -6.543 -3.729 1 88.81 262 LEU B N 1
ATOM 5115 C CA . LEU B 1 262 ? 6.348 -7.742 -3.812 1 88.81 262 LEU B CA 1
ATOM 5116 C C . LEU B 1 262 ? 6.652 -8.523 -5.086 1 88.81 262 LEU B C 1
ATOM 5118 O O . LEU B 1 262 ? 6.324 -8.078 -6.188 1 88.81 262 LEU B O 1
ATOM 5122 N N . LEU B 1 263 ? 7.266 -9.672 -4.883 1 90.25 263 LEU B N 1
ATOM 5123 C CA . LEU B 1 263 ? 7.645 -10.461 -6.051 1 90.25 263 LEU B CA 1
ATOM 5124 C C . LEU B 1 263 ? 6.789 -11.711 -6.164 1 90.25 263 LEU B C 1
ATOM 5126 O O . LEU B 1 263 ? 6.656 -12.469 -5.203 1 90.25 263 LEU B O 1
ATOM 5130 N N . LEU B 1 264 ? 6.207 -11.82 -7.289 1 93.06 264 LEU B N 1
ATOM 5131 C CA . LEU B 1 264 ? 5.469 -13.031 -7.633 1 93.06 264 LEU B CA 1
ATOM 5132 C C . LEU B 1 264 ? 6.355 -14.008 -8.406 1 93.06 264 LEU B C 1
ATOM 5134 O O . LEU B 1 264 ? 6.855 -13.672 -9.484 1 93.06 264 LEU B O 1
ATOM 5138 N N . TRP B 1 265 ? 6.555 -15.188 -7.891 1 89.5 265 TRP B N 1
ATOM 5139 C CA . TRP B 1 265 ? 7.402 -16.172 -8.555 1 89.5 265 TRP B CA 1
ATOM 5140 C C . TRP B 1 265 ? 7.035 -17.594 -8.109 1 89.5 265 TRP B C 1
ATOM 5142 O O . TRP B 1 265 ? 6.102 -17.781 -7.324 1 89.5 265 TRP B O 1
ATOM 5152 N N . GLY B 1 266 ? 7.668 -18.531 -8.688 1 87.12 266 GLY B N 1
ATOM 5153 C CA . GLY B 1 266 ? 7.496 -19.906 -8.258 1 87.12 266 GLY B CA 1
ATOM 5154 C C . GLY B 1 266 ? 6.168 -20.5 -8.688 1 87.12 266 GLY B C 1
ATOM 5155 O O . GLY B 1 266 ? 5.703 -20.25 -9.805 1 87.12 266 GLY B O 1
ATOM 5156 N N . LEU B 1 267 ? 5.66 -21.281 -7.801 1 86.25 267 LEU B N 1
ATOM 5157 C CA . LEU B 1 267 ? 4.441 -22.047 -8.078 1 86.25 267 LEU B CA 1
ATOM 5158 C C . LEU B 1 267 ? 3.271 -21.109 -8.352 1 86.25 267 LEU B C 1
ATOM 5160 O O . LEU B 1 267 ? 2.479 -21.344 -9.266 1 86.25 267 LEU B O 1
ATOM 5164 N N . THR B 1 268 ? 3.219 -20.062 -7.574 1 92.38 268 THR B N 1
ATOM 5165 C CA . THR B 1 268 ? 2.109 -19.125 -7.734 1 92.38 268 THR B CA 1
ATOM 5166 C C . THR B 1 268 ? 2.172 -18.438 -9.094 1 92.38 268 THR B C 1
ATOM 5168 O O . THR B 1 268 ? 1.144 -18.25 -9.75 1 92.38 268 THR B O 1
ATOM 5171 N N . LEU B 1 269 ? 3.332 -18.047 -9.453 1 91.12 269 LEU B N 1
ATOM 5172 C CA . LEU B 1 269 ? 3.465 -17.453 -10.781 1 91.12 269 LEU B CA 1
ATOM 5173 C C . LEU B 1 269 ? 3.029 -18.438 -11.859 1 91.12 269 LEU B C 1
ATOM 5175 O O . LEU B 1 269 ? 2.428 -18.031 -12.859 1 91.12 269 LEU B O 1
ATOM 5179 N N . GLY B 1 270 ? 3.369 -19.703 -11.695 1 88.69 270 GLY B N 1
ATOM 5180 C CA . GLY B 1 270 ? 2.928 -20.719 -12.641 1 88.69 270 GLY B CA 1
ATOM 5181 C C . GLY B 1 270 ? 1.42 -20.766 -12.805 1 88.69 270 GLY B C 1
ATOM 5182 O O . GLY B 1 270 ? 0.917 -20.797 -13.93 1 88.69 270 GLY B O 1
ATOM 5183 N N . VAL B 1 271 ? 0.736 -20.719 -11.742 1 91.62 271 VAL B N 1
ATOM 5184 C CA . VAL B 1 271 ? -0.723 -20.75 -11.766 1 91.62 271 VAL B CA 1
ATOM 5185 C C . VAL B 1 271 ? -1.262 -19.5 -12.453 1 91.62 271 VAL B C 1
ATOM 5187 O O . VAL B 1 271 ? -2.141 -19.594 -13.312 1 91.62 271 VAL B O 1
ATOM 5190 N N . VAL B 1 272 ? -0.76 -18.406 -12.062 1 93.62 272 VAL B N 1
ATOM 5191 C CA . VAL B 1 272 ? -1.223 -17.125 -12.602 1 93.62 272 VAL B CA 1
ATOM 5192 C C . VAL B 1 272 ? -0.924 -17.062 -14.102 1 93.62 272 VAL B C 1
ATOM 5194 O O . VAL B 1 272 ? -1.719 -16.531 -14.875 1 93.62 272 VAL B O 1
ATOM 5197 N N . THR B 1 273 ? 0.188 -17.609 -14.469 1 89.25 273 THR B N 1
ATOM 5198 C CA . THR B 1 273 ? 0.555 -17.641 -15.883 1 89.25 273 THR B CA 1
ATOM 5199 C C . THR B 1 273 ? -0.456 -18.453 -16.688 1 89.25 273 THR B C 1
ATOM 5201 O O . THR B 1 273 ? -0.812 -18.062 -17.812 1 89.25 273 THR B O 1
ATOM 5204 N N . ASP B 1 274 ? -0.847 -19.547 -16.188 1 88.88 274 ASP B N 1
ATOM 5205 C CA . ASP B 1 274 ? -1.865 -20.344 -16.875 1 88.88 274 ASP B CA 1
ATOM 5206 C C . ASP B 1 274 ? -3.133 -19.531 -17.109 1 88.88 274 ASP B C 1
ATOM 5208 O O . ASP B 1 274 ? -3.77 -19.656 -18.156 1 88.88 274 ASP B O 1
ATOM 5212 N N . PHE B 1 275 ? -3.496 -18.766 -16.203 1 91.88 275 PHE B N 1
ATOM 5213 C CA . PHE B 1 275 ? -4.672 -17.906 -16.328 1 91.88 275 PHE B CA 1
ATOM 5214 C C . PHE B 1 275 ? -4.43 -16.797 -17.344 1 91.88 275 PHE B C 1
ATOM 5216 O O . PHE B 1 275 ? -5.285 -16.531 -18.188 1 91.88 275 PHE B O 1
ATOM 5223 N N . LEU B 1 276 ? -3.275 -16.141 -17.203 1 90 276 LEU B N 1
ATOM 5224 C CA . LEU B 1 276 ? -2.955 -15.016 -18.078 1 90 276 LEU B CA 1
ATOM 5225 C C . LEU B 1 276 ? -2.865 -15.461 -19.531 1 90 276 LEU B C 1
ATOM 5227 O O . LEU B 1 276 ? -3.141 -14.672 -20.438 1 90 276 LEU B O 1
ATOM 5231 N N . GLU B 1 277 ? -2.502 -16.656 -19.75 1 85.88 277 GLU B N 1
ATOM 5232 C CA . GLU B 1 277 ? -2.385 -17.188 -21.109 1 85.88 277 GLU B CA 1
ATOM 5233 C C . GLU B 1 277 ? -3.748 -17.266 -21.781 1 85.88 277 GLU B C 1
ATOM 5235 O O . GLU B 1 277 ? -3.83 -17.297 -23.016 1 85.88 277 GLU B O 1
ATOM 5240 N N . MET B 1 278 ? -4.734 -17.328 -21 1 86.62 278 MET B N 1
ATOM 5241 C CA . MET B 1 278 ? -6.082 -17.391 -21.562 1 86.62 278 MET B CA 1
ATOM 5242 C C . MET B 1 278 ? -6.527 -16.031 -22.062 1 86.62 278 MET B C 1
ATOM 5244 O O . MET B 1 278 ? -7.516 -15.93 -22.797 1 86.62 278 MET B O 1
ATOM 5248 N N . LEU B 1 279 ? -5.871 -15 -21.641 1 86.06 279 LEU B N 1
ATOM 5249 C CA . LEU B 1 279 ? -6.219 -13.641 -22.047 1 86.06 279 LEU B CA 1
ATOM 5250 C C . LEU B 1 279 ? -5.582 -13.297 -23.391 1 86.06 279 LEU B C 1
ATOM 5252 O O . LEU B 1 279 ? -4.621 -13.945 -23.812 1 86.06 279 LEU B O 1
ATOM 5256 N N . PRO B 1 280 ? -6.375 -12.305 -24.109 1 69.75 280 PRO B N 1
ATOM 5257 C CA . PRO B 1 280 ? -5.832 -11.961 -25.422 1 69.75 280 PRO B CA 1
ATOM 5258 C C . PRO B 1 280 ? -4.402 -11.43 -25.359 1 69.75 280 PRO B C 1
ATOM 5260 O O . PRO B 1 280 ? -4.035 -10.766 -24.391 1 69.75 280 PRO B O 1
ATOM 5263 N N . HIS B 1 281 ? -3.621 -11.664 -26.359 1 59.09 281 HIS B N 1
ATOM 5264 C CA . HIS B 1 281 ? -2.221 -11.273 -26.469 1 59.09 281 HIS B CA 1
ATOM 5265 C C . HIS B 1 281 ? -1.395 -11.82 -25.312 1 59.09 281 HIS B C 1
ATOM 5267 O O . HIS B 1 281 ? -0.306 -11.32 -25.031 1 59.09 281 HIS B O 1
ATOM 5273 N N . GLY B 1 282 ? -2.057 -12.531 -24.562 1 52.59 282 GLY B N 1
ATOM 5274 C CA . GLY B 1 282 ? -1.382 -13.188 -23.453 1 52.59 282 GLY B CA 1
ATOM 5275 C C . GLY B 1 282 ? -0.084 -13.859 -23.859 1 52.59 282 GLY B C 1
ATOM 5276 O O . GLY B 1 282 ? -0.084 -15.023 -24.281 1 52.59 282 GLY B O 1
ATOM 5277 N N . GLN B 1 283 ? 0.667 -13.125 -24.453 1 53.09 283 GLN B N 1
ATOM 5278 C CA . GLN B 1 283 ? 2.033 -13.641 -24.5 1 53.09 283 GLN B CA 1
ATOM 5279 C C . GLN B 1 283 ? 2.564 -13.891 -23.078 1 53.09 283 GLN B C 1
ATOM 5281 O O . GLN B 1 283 ? 3.645 -13.414 -22.734 1 53.09 283 GLN B O 1
ATOM 5286 N N . GLY B 1 284 ? 1.621 -14.109 -22.188 1 51.56 284 GLY B N 1
ATOM 5287 C CA . GLY B 1 284 ? 1.985 -14.312 -20.797 1 51.56 284 GLY B CA 1
ATOM 5288 C C . GLY B 1 284 ? 3.236 -15.156 -20.625 1 51.56 284 GLY B C 1
ATOM 5289 O O . GLY B 1 284 ? 4.09 -14.844 -19.797 1 51.56 284 GLY B O 1
ATOM 5290 N N . ALA B 1 285 ? 3.205 -16.266 -21.484 1 55.72 285 ALA B N 1
ATOM 5291 C CA . ALA B 1 285 ? 4.41 -17.094 -21.516 1 55.72 285 ALA B CA 1
ATOM 5292 C C . ALA B 1 285 ? 5.578 -16.328 -22.141 1 55.72 285 ALA B C 1
ATOM 5294 O O . ALA B 1 285 ? 6.742 -16.672 -21.891 1 55.72 285 ALA B O 1
ATOM 5295 N N . ALA B 1 286 ? 5.215 -15.242 -22.844 1 54.91 286 ALA B N 1
ATOM 5296 C CA . ALA B 1 286 ? 6.309 -14.547 -23.516 1 54.91 286 ALA B CA 1
ATOM 5297 C C . ALA B 1 286 ? 7.195 -13.82 -22.5 1 54.91 286 ALA B C 1
ATOM 5299 O O . ALA B 1 286 ? 8.391 -13.641 -22.734 1 54.91 286 ALA B O 1
ATOM 5300 N N . GLY B 1 287 ? 6.656 -13.633 -21.312 1 63.44 287 GLY B N 1
ATOM 5301 C CA . GLY B 1 287 ? 7.527 -12.961 -20.375 1 63.44 287 GLY B CA 1
ATOM 5302 C C . GLY B 1 287 ? 8.141 -13.898 -19.344 1 63.44 287 GLY B C 1
ATOM 5303 O O . GLY B 1 287 ? 8.969 -13.484 -18.531 1 63.44 287 GLY B O 1
ATOM 5304 N N . TRP B 1 288 ? 7.812 -15.148 -19.594 1 71.62 288 TRP B N 1
ATOM 5305 C CA . TRP B 1 288 ? 8.367 -16.125 -18.656 1 71.62 288 TRP B CA 1
ATOM 5306 C C . TRP B 1 288 ? 9.734 -16.609 -19.125 1 71.62 288 TRP B C 1
ATOM 5308 O O . TRP B 1 288 ? 9.914 -16.938 -20.297 1 71.62 288 TRP B O 1
ATOM 5318 N N . THR B 1 289 ? 10.703 -16.5 -18.266 1 77.88 289 THR B N 1
ATOM 5319 C CA . THR B 1 289 ? 12.062 -16.938 -18.578 1 77.88 289 THR B CA 1
ATOM 5320 C C . THR B 1 289 ? 12.414 -18.203 -17.812 1 77.88 289 THR B C 1
ATOM 5322 O O . THR B 1 289 ? 11.969 -18.406 -16.672 1 77.88 289 THR B O 1
ATOM 5325 N N . TYR B 1 290 ? 13.117 -19.031 -18.562 1 84.38 290 TYR B N 1
ATOM 5326 C CA . TYR B 1 290 ? 13.594 -20.266 -17.938 1 84.38 290 TYR B CA 1
ATOM 5327 C C . TYR B 1 290 ? 14.555 -19.953 -16.797 1 84.38 290 TYR B C 1
ATOM 5329 O O . TYR B 1 290 ? 15.375 -19.031 -16.891 1 84.38 290 TYR B O 1
ATOM 5337 N N . PRO B 1 291 ? 14.391 -20.781 -15.797 1 84.5 291 PRO B N 1
ATOM 5338 C CA . PRO B 1 291 ? 15.352 -20.609 -14.703 1 84.5 291 PRO B CA 1
ATOM 5339 C C . PRO B 1 291 ? 16.797 -20.875 -15.133 1 84.5 291 PRO B C 1
ATOM 5341 O O . PRO B 1 291 ? 17.031 -21.781 -15.945 1 84.5 291 PRO B O 1
ATOM 5344 N N . THR B 1 292 ? 17.672 -20.078 -14.695 1 85 292 THR B N 1
ATOM 5345 C CA . THR B 1 292 ? 19.094 -20.203 -15.008 1 85 292 THR B CA 1
ATOM 5346 C C . THR B 1 292 ? 19.953 -19.766 -13.828 1 85 292 THR B C 1
ATOM 5348 O O . THR B 1 292 ? 19.438 -19.531 -12.727 1 85 292 THR B O 1
ATOM 5351 N N . PHE B 1 293 ? 21.297 -19.828 -14.055 1 84.75 293 PHE B N 1
ATOM 5352 C CA . PHE B 1 293 ? 22.203 -19.516 -12.961 1 84.75 293 PHE B CA 1
ATOM 5353 C C . PHE B 1 293 ? 22.859 -18.156 -13.172 1 84.75 293 PHE B C 1
ATOM 5355 O O . PHE B 1 293 ? 22.891 -17.641 -14.289 1 84.75 293 PHE B O 1
ATOM 5362 N N . THR B 1 294 ? 23.359 -17.594 -12.016 1 83.5 294 THR B N 1
ATOM 5363 C CA . THR B 1 294 ? 24.016 -16.297 -12.07 1 83.5 294 THR B CA 1
ATOM 5364 C C . THR B 1 294 ? 25.422 -16.422 -12.656 1 83.5 294 THR B C 1
ATOM 5366 O O . THR B 1 294 ? 25.922 -15.492 -13.266 1 83.5 294 THR B O 1
ATOM 5369 N N . SER B 1 295 ? 26.047 -17.562 -12.477 1 82.31 295 SER B N 1
ATOM 5370 C CA . SER B 1 295 ? 27.391 -17.797 -13.016 1 82.31 295 SER B CA 1
ATOM 5371 C C . SER B 1 295 ? 27.359 -17.891 -14.539 1 82.31 295 SER B C 1
ATOM 5373 O O . SER B 1 295 ? 26.641 -18.734 -15.094 1 82.31 295 SER B O 1
ATOM 5375 N N . TRP B 1 296 ? 28.188 -17.172 -15.172 1 84.25 296 TRP B N 1
ATOM 5376 C CA . TRP B 1 296 ? 28.141 -17.031 -16.625 1 84.25 296 TRP B CA 1
ATOM 5377 C C . TRP B 1 296 ? 28.484 -18.344 -17.312 1 84.25 296 TRP B C 1
ATOM 5379 O O . TRP B 1 296 ? 27.922 -18.672 -18.359 1 84.25 296 TRP B O 1
ATOM 5389 N N . ASP B 1 297 ? 29.359 -19.047 -16.812 1 85.5 297 ASP B N 1
ATOM 5390 C CA . ASP B 1 297 ? 29.75 -20.297 -17.453 1 85.5 297 ASP B CA 1
ATOM 5391 C C . ASP B 1 297 ? 28.656 -21.359 -17.344 1 85.5 297 ASP B C 1
ATOM 5393 O O . ASP B 1 297 ? 28.328 -22.031 -18.312 1 85.5 297 ASP B O 1
ATOM 5397 N N . VAL B 1 298 ? 28.125 -21.375 -16.172 1 85.25 298 VAL B N 1
ATOM 5398 C CA . VAL B 1 298 ? 27.047 -22.344 -15.984 1 85.25 298 VAL B CA 1
ATOM 5399 C C . VAL B 1 298 ? 25.859 -21.953 -16.875 1 85.25 298 VAL B C 1
ATOM 5401 O O . VAL B 1 298 ? 25.234 -22.812 -17.5 1 85.25 298 VAL B O 1
ATOM 5404 N N . ARG B 1 299 ? 25.594 -20.734 -16.969 1 87.94 299 ARG B N 1
ATOM 5405 C CA . ARG B 1 299 ? 24.5 -20.219 -17.781 1 87.94 299 ARG B CA 1
ATOM 5406 C C . ARG B 1 299 ? 24.688 -20.578 -19.25 1 87.94 299 ARG B C 1
ATOM 5408 O O . ARG B 1 299 ? 23.734 -20.953 -19.938 1 87.94 299 ARG B O 1
ATOM 5415 N N . GLY B 1 300 ? 25.859 -20.406 -19.672 1 89.81 300 GLY B N 1
ATOM 5416 C CA . GLY B 1 300 ? 26.156 -20.75 -21.047 1 89.81 300 GLY B CA 1
ATOM 5417 C C . GLY B 1 300 ? 25.953 -22.219 -21.375 1 89.81 300 GLY B C 1
ATOM 5418 O O . GLY B 1 300 ? 25.375 -22.562 -22.391 1 89.81 300 GLY B O 1
ATOM 5419 N N . ILE B 1 301 ? 26.422 -23.031 -20.5 1 89.75 301 ILE B N 1
ATOM 5420 C CA . ILE B 1 301 ? 26.312 -24.469 -20.703 1 89.75 301 ILE B CA 1
ATOM 5421 C C . ILE B 1 301 ? 24.844 -24.891 -20.609 1 89.75 301 ILE B C 1
ATOM 5423 O O . ILE B 1 301 ? 24.375 -25.734 -21.391 1 89.75 301 ILE B O 1
ATOM 5427 N N . VAL B 1 302 ? 24.156 -24.375 -19.719 1 89.25 302 VAL B N 1
ATOM 5428 C CA . VAL B 1 302 ? 22.734 -24.656 -19.578 1 89.25 302 VAL B CA 1
ATOM 5429 C C . VAL B 1 302 ? 22 -24.234 -20.844 1 89.25 302 VAL B C 1
ATOM 5431 O O . VAL B 1 302 ? 21.156 -24.984 -21.359 1 89.25 302 VAL B O 1
ATOM 5434 N N . TRP B 1 303 ? 22.359 -23.109 -21.281 1 90.12 303 TRP B N 1
ATOM 5435 C CA . TRP B 1 303 ? 21.719 -22.594 -22.484 1 90.12 303 TRP B CA 1
ATOM 5436 C C . TRP B 1 303 ? 21.969 -23.516 -23.688 1 90.12 303 TRP B C 1
ATOM 5438 O O . TRP B 1 303 ? 21.047 -23.797 -24.453 1 90.12 303 TRP B O 1
ATOM 5448 N N . LEU B 1 304 ? 23.094 -23.969 -23.75 1 89.94 304 LEU B N 1
ATOM 5449 C CA . LEU B 1 304 ? 23.469 -24.844 -24.875 1 89.94 304 LEU B CA 1
ATOM 5450 C C . LEU B 1 304 ? 22.797 -26.203 -24.75 1 89.94 304 LEU B C 1
ATOM 5452 O O . LEU B 1 304 ? 22.266 -26.719 -25.734 1 89.94 304 LEU B O 1
ATOM 5456 N N . MET B 1 305 ? 22.734 -26.703 -23.625 1 90.81 305 MET B N 1
ATOM 5457 C CA . MET B 1 305 ? 22.25 -28.062 -23.438 1 90.81 305 MET B CA 1
ATOM 5458 C C . MET B 1 305 ? 20.734 -28.109 -23.438 1 90.81 305 MET B C 1
ATOM 5460 O O . MET B 1 305 ? 20.141 -29.156 -23.719 1 90.81 305 MET B O 1
ATOM 5464 N N . THR B 1 306 ? 20.156 -27 -23.156 1 89.56 306 THR B N 1
ATOM 5465 C CA . THR B 1 306 ? 18.703 -27.016 -23.062 1 89.56 306 THR B CA 1
ATOM 5466 C C . THR B 1 306 ? 18.078 -26.438 -24.328 1 89.56 306 THR B C 1
ATOM 5468 O O . THR B 1 306 ? 16.859 -26.266 -24.406 1 89.56 306 THR B O 1
ATOM 5471 N N . ARG B 1 307 ? 18.781 -26.172 -25.312 1 89.25 307 ARG B N 1
ATOM 5472 C CA . ARG B 1 307 ? 18.297 -25.531 -26.531 1 89.25 307 ARG B CA 1
ATOM 5473 C C . ARG B 1 307 ? 17.203 -26.359 -27.188 1 89.25 307 ARG B C 1
ATOM 5475 O O . ARG B 1 307 ? 16.125 -25.844 -27.5 1 89.25 307 ARG B O 1
ATOM 5482 N N . GLU B 1 308 ? 17.438 -27.609 -27.328 1 87.5 308 GLU B N 1
ATOM 5483 C CA . GLU B 1 308 ? 16.5 -28.469 -28.031 1 87.5 308 GLU B CA 1
ATOM 5484 C C . GLU B 1 308 ? 15.227 -28.672 -27.203 1 87.5 308 GLU B C 1
ATOM 5486 O O . GLU B 1 308 ? 14.125 -28.656 -27.766 1 87.5 308 GLU B O 1
ATOM 5491 N N . ILE B 1 309 ? 15.414 -28.859 -25.984 1 87.19 309 ILE B N 1
ATOM 5492 C CA . ILE B 1 309 ? 14.266 -29.094 -25.125 1 87.19 309 ILE B CA 1
ATOM 5493 C C . ILE B 1 309 ? 13.422 -27.828 -25.031 1 87.19 309 ILE B C 1
ATOM 5495 O O . ILE B 1 309 ? 12.188 -27.891 -24.984 1 87.19 309 ILE B O 1
ATOM 5499 N N . ARG B 1 310 ? 14.047 -26.75 -25.031 1 85.31 310 ARG B N 1
ATOM 5500 C CA . ARG B 1 310 ? 13.312 -25.484 -24.969 1 85.31 310 ARG B CA 1
ATOM 5501 C C . ARG B 1 310 ? 12.484 -25.281 -26.234 1 85.31 310 ARG B C 1
ATOM 5503 O O . ARG B 1 310 ? 11.328 -24.844 -26.156 1 85.31 310 ARG B O 1
ATOM 5510 N N . LYS B 1 311 ? 13.078 -25.562 -27.297 1 83.88 311 LYS B N 1
ATOM 5511 C CA . LYS B 1 311 ? 12.359 -25.438 -28.562 1 83.88 311 LYS B CA 1
ATOM 5512 C C . LYS B 1 311 ? 11.164 -26.375 -28.625 1 83.88 311 LYS B C 1
ATOM 5514 O O . LYS B 1 311 ? 10.062 -25.984 -28.984 1 83.88 311 LYS B O 1
ATOM 5519 N N . ARG B 1 312 ? 11.398 -27.547 -28.219 1 82.31 312 ARG B N 1
ATOM 5520 C CA . ARG B 1 312 ? 10.336 -28.547 -28.219 1 82.31 312 ARG B CA 1
ATOM 5521 C C . ARG B 1 312 ? 9.203 -28.141 -27.281 1 82.31 312 ARG B C 1
ATOM 5523 O O . ARG B 1 312 ? 8.031 -28.234 -27.656 1 82.31 312 ARG B O 1
ATOM 5530 N N . ASN B 1 313 ? 9.617 -27.781 -26.109 1 82.94 313 ASN B N 1
ATOM 5531 C CA . ASN B 1 313 ? 8.617 -27.406 -25.109 1 82.94 313 ASN B CA 1
ATOM 5532 C C . ASN B 1 313 ? 7.836 -26.172 -25.547 1 82.94 313 ASN B C 1
ATOM 5534 O O . ASN B 1 313 ? 6.633 -26.078 -25.297 1 82.94 313 ASN B O 1
ATOM 5538 N N . TRP B 1 314 ? 8.484 -25.297 -26.156 1 78.44 314 TRP B N 1
ATOM 5539 C CA . TRP B 1 314 ? 7.832 -24.094 -26.625 1 78.44 314 TRP B CA 1
ATOM 5540 C C . TRP B 1 314 ? 6.809 -24.406 -27.719 1 78.44 314 TRP B C 1
ATOM 5542 O O . TRP B 1 314 ? 5.703 -23.859 -27.719 1 78.44 314 TRP B O 1
ATOM 5552 N N . GLU B 1 315 ? 7.137 -25.25 -28.578 1 78.56 315 GLU B N 1
ATOM 5553 C CA . GLU B 1 315 ? 6.215 -25.672 -29.625 1 78.56 315 GLU B CA 1
ATOM 5554 C C . GLU B 1 315 ? 5.023 -26.422 -29.047 1 78.56 315 GLU B C 1
ATOM 5556 O O . GLU B 1 315 ? 3.887 -26.234 -29.484 1 78.56 315 GLU B O 1
ATOM 5561 N N . ALA B 1 316 ? 5.316 -27.156 -28.047 1 77.94 316 ALA B N 1
ATOM 5562 C CA . ALA B 1 316 ? 4.254 -27.891 -27.391 1 77.94 316 ALA B CA 1
ATOM 5563 C C . ALA B 1 316 ? 3.305 -26.953 -26.656 1 77.94 316 ALA B C 1
ATOM 5565 O O . ALA B 1 316 ? 2.088 -27.156 -26.656 1 77.94 316 ALA B O 1
ATOM 5566 N N . ALA B 1 317 ? 3.898 -26 -26.047 1 73.62 317 ALA B N 1
ATOM 5567 C CA . ALA B 1 317 ? 3.088 -25.031 -25.297 1 73.62 317 ALA B CA 1
ATOM 5568 C C . ALA B 1 317 ? 2.221 -24.203 -26.25 1 73.62 317 ALA B C 1
ATOM 5570 O O . ALA B 1 317 ? 1.072 -23.891 -25.938 1 73.62 317 ALA B O 1
ATOM 5571 N N . ARG B 1 318 ? 2.785 -23.828 -27.281 1 69.25 318 ARG B N 1
ATOM 5572 C CA . ARG B 1 318 ? 2.061 -23.031 -28.281 1 69.25 318 ARG B CA 1
ATOM 5573 C C . ARG B 1 318 ? 0.903 -23.828 -28.875 1 69.25 318 ARG B C 1
ATOM 5575 O O . ARG B 1 318 ? -0.165 -23.281 -29.141 1 69.25 318 ARG B O 1
ATOM 5582 N N . ARG B 1 319 ? 1.157 -25.031 -29.109 1 61.75 319 ARG B N 1
ATOM 5583 C CA . ARG B 1 319 ? 0.117 -25.906 -29.641 1 61.75 319 ARG B CA 1
ATOM 5584 C C . ARG B 1 319 ? -1.032 -26.062 -28.641 1 61.75 319 ARG B C 1
ATOM 5586 O O . ARG B 1 319 ? -2.199 -26.078 -29.047 1 61.75 319 ARG B O 1
ATOM 5593 N N . GLY B 1 320 ? -0.643 -26.141 -27.406 1 57.88 320 GLY B N 1
ATOM 5594 C CA . GLY B 1 320 ? -1.673 -26.234 -26.375 1 57.88 320 GLY B CA 1
ATOM 5595 C C . GLY B 1 320 ? -2.461 -24.953 -26.203 1 57.88 320 GLY B C 1
ATOM 5596 O O . GLY B 1 320 ? -3.682 -24.984 -26.031 1 57.88 320 GLY B O 1
ATOM 5597 N N . SER B 1 321 ? -1.725 -23.75 -26.203 1 54.78 321 SER B N 1
ATOM 5598 C CA . SER B 1 321 ? -2.369 -22.453 -26.031 1 54.78 321 SER B CA 1
ATOM 5599 C C . SER B 1 321 ? -3.168 -22.078 -27.281 1 54.78 321 SER B C 1
ATOM 5601 O O . SER B 1 321 ? -4.285 -21.562 -27.172 1 54.78 321 SER B O 1
ATOM 5603 N N . LEU B 1 322 ? -2.459 -22.078 -28.562 1 44.28 322 LEU B N 1
ATOM 5604 C CA . LEU B 1 322 ? -3.102 -21.797 -29.844 1 44.28 322 LEU B CA 1
ATOM 5605 C C . LEU B 1 322 ? -4.309 -22.703 -30.062 1 44.28 322 LEU B C 1
ATOM 5607 O O . LEU B 1 322 ? -5.309 -22.281 -30.656 1 44.28 322 LEU B O 1
ATOM 5611 N N . GLY B 1 323 ? -4.113 -23.859 -29.719 1 41.16 323 GLY B N 1
ATOM 5612 C CA . GLY B 1 323 ? -5.273 -24.734 -29.875 1 41.16 323 GLY B CA 1
ATOM 5613 C C . GLY B 1 323 ? -6.508 -24.203 -29.172 1 41.16 323 GLY B C 1
ATOM 5614 O O . GLY B 1 323 ? -7.629 -24.391 -29.641 1 41.16 323 GLY B O 1
ATOM 5615 N N . ARG B 1 324 ? -6.238 -23.5 -28.125 1 46.03 324 ARG B N 1
ATOM 5616 C CA . ARG B 1 324 ? -7.371 -22.906 -27.422 1 46.03 324 ARG B CA 1
ATOM 5617 C C . ARG B 1 324 ? -7.867 -21.656 -28.156 1 46.03 324 ARG B C 1
ATOM 5619 O O . ARG B 1 324 ? -9.07 -21.406 -28.203 1 46.03 324 ARG B O 1
ATOM 5626 N N . ALA B 1 325 ? -7.008 -20.766 -28.781 1 39.78 325 ALA B N 1
ATOM 5627 C CA . ALA B 1 325 ? -7.371 -19.531 -29.469 1 39.78 325 ALA B CA 1
ATOM 5628 C C . ALA B 1 325 ? -8.023 -19.812 -30.812 1 39.78 325 ALA B C 1
ATOM 5630 O O . ALA B 1 325 ? -8.977 -19.141 -31.203 1 39.78 325 ALA B O 1
ATOM 5631 N N . PHE B 1 326 ? -7.469 -20.641 -31.703 1 35.56 326 PHE B N 1
ATOM 5632 C CA . PHE B 1 326 ? -7.941 -20.891 -33.062 1 35.56 326 PHE B CA 1
ATOM 5633 C C . PHE B 1 326 ? -9.297 -21.594 -33.031 1 35.56 326 PHE B C 1
ATOM 5635 O O . PHE B 1 326 ? -10.016 -21.594 -34.031 1 35.56 326 PHE B O 1
ATOM 5642 N N . CYS B 1 327 ? -9.688 -22.281 -32.062 1 34.81 327 CYS B N 1
ATOM 5643 C CA . CYS B 1 327 ? -11.016 -22.844 -32.25 1 34.81 327 CYS B CA 1
ATOM 5644 C C . CYS B 1 327 ? -12.047 -21.75 -32.5 1 34.81 327 CYS B C 1
ATOM 5646 O O . CYS B 1 327 ? -13.102 -22 -33.094 1 34.81 327 CYS B O 1
ATOM 5648 N N . GLU B 1 328 ? -11.797 -20.516 -32.031 1 36.75 328 GLU B N 1
ATOM 5649 C CA . GLU B 1 328 ? -12.938 -19.625 -32.219 1 36.75 328 GLU B CA 1
ATOM 5650 C C . GLU B 1 328 ? -12.93 -18.984 -33.594 1 36.75 328 GLU B C 1
ATOM 5652 O O . GLU B 1 328 ? -13.938 -18.438 -34.031 1 36.75 328 GLU B O 1
ATOM 5657 N N . HIS B 1 329 ? -11.703 -18.812 -34.281 1 32.78 329 HIS B N 1
ATOM 5658 C CA . HIS B 1 329 ? -11.852 -18.031 -35.5 1 32.78 329 HIS B CA 1
ATOM 5659 C C . HIS B 1 329 ? -12.422 -18.859 -36.656 1 32.78 329 HIS B C 1
ATOM 5661 O O . HIS B 1 329 ? -12.516 -18.391 -37.781 1 32.78 329 HIS B O 1
ATOM 5667 N N . GLU B 1 330 ? -12.531 -20.203 -36.594 1 29.62 330 GLU B N 1
ATOM 5668 C CA . GLU B 1 330 ? -13.07 -20.859 -37.781 1 29.62 330 GLU B CA 1
ATOM 5669 C C . GLU B 1 330 ? -14.43 -20.281 -38.156 1 29.62 330 GLU B C 1
ATOM 5671 O O . GLU B 1 330 ? -14.992 -20.641 -39.188 1 29.62 330 GLU B O 1
ATOM 5676 N N . ASP B 1 331 ? -15.188 -19.625 -37.406 1 30.28 331 ASP B N 1
ATOM 5677 C CA . ASP B 1 331 ? -16.438 -19.375 -38.125 1 30.28 331 ASP B CA 1
ATOM 5678 C C . ASP B 1 331 ? -16.266 -18.344 -39.219 1 30.28 331 ASP B C 1
ATOM 5680 O O . ASP B 1 331 ? -17.234 -17.969 -39.906 1 30.28 331 ASP B O 1
ATOM 5684 N N . THR B 1 332 ? -15.266 -17.453 -39.281 1 28.22 332 THR B N 1
ATOM 5685 C CA . THR B 1 332 ? -15.469 -16.609 -40.438 1 28.22 332 THR B CA 1
ATOM 5686 C C . THR B 1 332 ? -14.961 -17.297 -41.719 1 28.22 332 THR B C 1
ATOM 5688 O O . THR B 1 332 ? -14.133 -18.219 -41.625 1 28.22 332 THR B O 1
ATOM 5691 N N . GLU B 1 333 ? -14.891 -16.797 -43.125 1 26.14 333 GLU B N 1
ATOM 5692 C CA . GLU B 1 333 ? -15 -17.125 -44.562 1 26.14 333 GLU B CA 1
ATOM 5693 C C . GLU B 1 333 ? -13.758 -17.859 -45.062 1 26.14 333 GLU B C 1
ATOM 5695 O O . GLU B 1 333 ? -13.734 -18.359 -46.188 1 26.14 333 GLU B O 1
ATOM 5700 N N . SER B 1 334 ? -12.445 -17.672 -44.875 1 26.39 334 SER B N 1
ATOM 5701 C CA . SER B 1 334 ? -11.633 -18.047 -46.031 1 26.39 334 SER B CA 1
ATOM 5702 C C . SER B 1 334 ? -11.711 -19.547 -46.312 1 26.39 334 SER B C 1
ATOM 5704 O O . SER B 1 334 ? -11.609 -20.359 -45.375 1 26.39 334 SER B O 1
ATOM 5706 N N . SER B 1 335 ? -12.188 -20.109 -47.562 1 26.73 335 SER B N 1
ATOM 5707 C CA . SER B 1 335 ? -12.344 -21.172 -48.562 1 26.73 335 SER B CA 1
ATOM 5708 C C . SER B 1 335 ? -11.062 -21.984 -48.688 1 26.73 335 SER B C 1
ATOM 5710 O O . SER B 1 335 ? -10.945 -22.828 -49.594 1 26.73 335 SER B O 1
ATOM 5712 N N . LEU B 1 336 ? -9.789 -21.547 -48.406 1 25.48 336 LEU B N 1
ATOM 5713 C CA . LEU B 1 336 ? -8.797 -22.219 -49.219 1 25.48 336 LEU B CA 1
ATOM 5714 C C . LEU B 1 336 ? -8.992 -23.734 -49.188 1 25.48 336 LEU B C 1
ATOM 5716 O O . LEU B 1 336 ? -9.688 -24.25 -48.312 1 25.48 336 LEU B O 1
ATOM 5720 N N . VAL B 1 337 ? -7.938 -24.547 -49.562 1 26.61 337 VAL B N 1
ATOM 5721 C CA . VAL B 1 337 ? -7.766 -25.844 -50.25 1 26.61 337 VAL B CA 1
ATOM 5722 C C . VAL B 1 337 ? -8.234 -26.969 -49.312 1 26.61 337 VAL B C 1
ATOM 5724 O O . VAL B 1 337 ? -7.699 -27.141 -48.219 1 26.61 337 VAL B O 1
ATOM 5727 N N . LEU B 1 338 ? -9.555 -27.328 -49.438 1 24.3 338 LEU B N 1
ATOM 5728 C CA . LEU B 1 338 ? -10.25 -28.531 -49.031 1 24.3 338 LEU B CA 1
ATOM 5729 C C . LEU B 1 338 ? -9.461 -29.781 -49.438 1 24.3 338 LEU B C 1
ATOM 5731 O O . LEU B 1 338 ? -9.383 -30.109 -50.625 1 24.3 338 LEU B O 1
ATOM 5735 N N . VAL B 1 339 ? -8.156 -29.969 -48.938 1 26.11 339 VAL B N 1
ATOM 5736 C CA . VAL B 1 339 ? -7.648 -31.281 -49.344 1 26.11 339 VAL B CA 1
ATOM 5737 C C . VAL B 1 339 ? -8.758 -32.312 -49.25 1 26.11 339 VAL B C 1
ATOM 5739 O O . VAL B 1 339 ? -9.594 -32.281 -48.344 1 26.11 339 VAL B O 1
ATOM 5742 N N . GLU B 1 340 ? -9.086 -32.938 -50.375 1 25.52 340 GLU B N 1
ATOM 5743 C CA . GLU B 1 340 ? -9.984 -34.031 -50.656 1 25.52 340 GLU B CA 1
ATOM 5744 C C . GLU B 1 340 ? -9.977 -35.094 -49.531 1 25.52 340 GLU B C 1
ATOM 5746 O O . GLU B 1 340 ? -8.922 -35.375 -48.969 1 25.52 340 GLU B O 1
ATOM 5751 N N . GLU B 1 341 ? -11.203 -35.375 -49.062 1 25.67 341 GLU B N 1
ATOM 5752 C CA . GLU B 1 341 ? -11.875 -36.219 -48.062 1 25.67 341 GLU B CA 1
ATOM 5753 C C . GLU B 1 341 ? -11.516 -37.688 -48.25 1 25.67 341 GLU B C 1
ATOM 5755 O O . GLU B 1 341 ? -12.367 -38.562 -48.094 1 25.67 341 GLU B O 1
ATOM 5760 N N . ASN B 1 342 ? -10.461 -38.094 -49.062 1 24.8 342 ASN B N 1
ATOM 5761 C CA . ASN B 1 342 ? -10.812 -39.5 -49.312 1 24.8 342 ASN B CA 1
ATOM 5762 C C . ASN B 1 342 ? -11.172 -40.219 -48 1 24.8 342 ASN B C 1
ATOM 5764 O O . ASN B 1 342 ? -12.211 -40.875 -47.938 1 24.8 342 ASN B O 1
ATOM 5768 N N . GLY B 1 343 ? -10.219 -41.062 -47.469 1 25.17 343 GLY B N 1
ATOM 5769 C CA . GLY B 1 343 ? -10.602 -42.25 -46.719 1 25.17 343 GLY B CA 1
ATOM 5770 C C . GLY B 1 343 ? -11.266 -41.938 -45.406 1 25.17 343 GLY B C 1
ATOM 5771 O O . GLY B 1 343 ? -11.156 -40.812 -44.906 1 25.17 343 GLY B O 1
ATOM 5772 N N . ASN B 1 344 ? -12.305 -42.656 -44.844 1 26.83 344 ASN B N 1
ATOM 5773 C CA . ASN B 1 344 ? -13.281 -42.719 -43.75 1 26.83 344 ASN B CA 1
ATOM 5774 C C . ASN B 1 344 ? -12.656 -42.406 -42.406 1 26.83 344 ASN B C 1
ATOM 5776 O O . ASN B 1 344 ? -13.203 -42.719 -41.344 1 26.83 344 ASN B O 1
ATOM 5780 N N . GLY B 1 345 ? -11.297 -42.375 -42.219 1 25.55 345 GLY B N 1
ATOM 5781 C CA . GLY B 1 345 ? -10.836 -42.5 -40.844 1 25.55 345 GLY B CA 1
ATOM 5782 C C . GLY B 1 345 ? -11.219 -41.281 -40 1 25.55 345 GLY B C 1
ATOM 5783 O O . GLY B 1 345 ? -11.125 -40.156 -40.469 1 25.55 345 GLY B O 1
ATOM 5784 N N . THR B 1 346 ? -12.25 -41.375 -39.062 1 28.88 346 THR B N 1
ATOM 5785 C CA . THR B 1 346 ? -12.742 -40.469 -38.031 1 28.88 346 THR B CA 1
ATOM 5786 C C . THR B 1 346 ? -11.586 -39.719 -37.375 1 28.88 346 THR B C 1
ATOM 5788 O O . THR B 1 346 ? -10.742 -40.312 -36.719 1 28.88 346 THR B O 1
ATOM 5791 N N . ALA B 1 347 ? -11.023 -38.812 -37.969 1 30.72 347 ALA B N 1
ATOM 5792 C CA . ALA B 1 347 ? -10.031 -37.938 -37.312 1 30.72 347 ALA B CA 1
ATOM 5793 C C . ALA B 1 347 ? -10.555 -37.406 -36 1 30.72 347 ALA B C 1
ATOM 5795 O O . ALA B 1 347 ? -11.438 -36.531 -35.969 1 30.72 347 ALA B O 1
ATOM 5796 N N . ASN B 1 348 ? -10.75 -38.281 -34.875 1 27.78 348 ASN B N 1
ATOM 5797 C CA . ASN B 1 348 ? -10.93 -37.906 -33.5 1 27.78 348 ASN B CA 1
ATOM 5798 C C . ASN B 1 348 ? -10.07 -36.688 -33.125 1 27.78 348 ASN B C 1
ATOM 5800 O O . ASN B 1 348 ? -8.844 -36.781 -33.125 1 27.78 348 ASN B O 1
ATOM 5804 N N . SER B 1 349 ? -10.336 -35.562 -33.531 1 34 349 SER B N 1
ATOM 5805 C CA . SER B 1 349 ? -9.75 -34.281 -33.094 1 34 349 SER B CA 1
ATOM 5806 C C . SER B 1 349 ? -9.406 -34.344 -31.609 1 34 349 SER B C 1
ATOM 5808 O O . SER B 1 349 ? -10.297 -34.281 -30.766 1 34 349 SER B O 1
ATOM 5810 N N . THR B 1 350 ? -8.547 -35.188 -31.047 1 31.81 350 THR B N 1
ATOM 5811 C CA . THR B 1 350 ? -8.055 -35.281 -29.672 1 31.81 350 THR B CA 1
ATOM 5812 C C . THR B 1 350 ? -7.77 -33.906 -29.094 1 31.81 350 THR B C 1
ATOM 5814 O O . THR B 1 350 ? -6.801 -33.25 -29.484 1 31.81 350 THR B O 1
ATOM 5817 N N . ARG B 1 351 ? -8.695 -33.031 -28.875 1 40.84 351 ARG B N 1
ATOM 5818 C CA . ARG B 1 351 ? -8.609 -31.875 -28 1 40.84 351 ARG B CA 1
ATOM 5819 C C . ARG B 1 351 ? -7.652 -32.125 -26.844 1 40.84 351 ARG B C 1
ATOM 5821 O O . ARG B 1 351 ? -7.914 -33 -26 1 40.84 351 ARG B O 1
ATOM 5828 N N . GLY B 1 352 ? -6.477 -32 -27 1 44.06 352 GLY B N 1
ATOM 5829 C CA . GLY B 1 352 ? -5.527 -32.25 -25.922 1 44.06 352 GLY B CA 1
ATOM 5830 C C . GLY B 1 352 ? -5.898 -31.578 -24.625 1 44.06 352 GLY B C 1
ATOM 5831 O O . GLY B 1 352 ? -6.629 -30.594 -24.609 1 44.06 352 GLY B O 1
ATOM 5832 N N . GLU B 1 353 ? -6.035 -32.312 -23.484 1 50.84 353 GLU B N 1
ATOM 5833 C CA . GLU B 1 353 ? -6.359 -31.938 -22.125 1 50.84 353 GLU B CA 1
ATOM 5834 C C . GLU B 1 353 ? -5.586 -30.703 -21.688 1 50.84 353 GLU B C 1
ATOM 5836 O O . GLU B 1 353 ? -4.383 -30.594 -21.938 1 50.84 353 GLU B O 1
ATOM 5841 N N . PRO B 1 354 ? -6.285 -29.562 -21.5 1 56.28 354 PRO B N 1
ATOM 5842 C CA . PRO B 1 354 ? -5.625 -28.344 -21.047 1 56.28 354 PRO B CA 1
ATOM 5843 C C . PRO B 1 354 ? -4.609 -28.594 -19.938 1 56.28 354 PRO B C 1
ATOM 5845 O O . PRO B 1 354 ? -4.934 -29.234 -18.922 1 56.28 354 PRO B O 1
ATOM 5848 N N . THR B 1 355 ? -3.371 -28.609 -20.312 1 66.19 355 THR B N 1
ATOM 5849 C CA . THR B 1 355 ? -2.289 -28.812 -19.344 1 66.19 355 THR B CA 1
ATOM 5850 C C . THR B 1 355 ? -1.68 -27.469 -18.938 1 66.19 355 THR B C 1
ATOM 5852 O O . THR B 1 355 ? -1.87 -26.469 -19.625 1 66.19 355 THR B O 1
ATOM 5855 N N . SER B 1 356 ? -1.124 -27.406 -17.781 1 76.31 356 SER B N 1
ATOM 5856 C CA . SER B 1 356 ? -0.422 -26.234 -17.266 1 76.31 356 SER B CA 1
ATOM 5857 C C . SER B 1 356 ? 0.71 -25.812 -18.188 1 76.31 356 SER B C 1
ATOM 5859 O O . SER B 1 356 ? 1.51 -26.656 -18.625 1 76.31 356 SER B O 1
ATOM 5861 N N . THR B 1 357 ? 0.707 -24.609 -18.672 1 72.5 357 THR B N 1
ATOM 5862 C CA . THR B 1 357 ? 1.709 -24.062 -19.594 1 72.5 357 THR B CA 1
ATOM 5863 C C . THR B 1 357 ? 3.105 -24.172 -18.984 1 72.5 357 THR B C 1
ATOM 5865 O O . THR B 1 357 ? 4.043 -24.625 -19.656 1 72.5 357 THR B O 1
ATOM 5868 N N . VAL B 1 358 ? 3.182 -23.859 -17.781 1 74 358 VAL B N 1
ATOM 5869 C CA . VAL B 1 358 ? 4.492 -23.844 -17.141 1 74 358 VAL B CA 1
ATOM 5870 C C . VAL B 1 358 ? 5.008 -25.266 -16.984 1 74 358 VAL B C 1
ATOM 5872 O O . VAL B 1 358 ? 6.207 -25.531 -17.109 1 74 358 VAL B O 1
ATOM 5875 N N . LYS B 1 359 ? 4.113 -26.141 -16.719 1 76.44 359 LYS B N 1
ATOM 5876 C CA . LYS B 1 359 ? 4.512 -27.547 -16.625 1 76.44 359 LYS B CA 1
ATOM 5877 C C . LYS B 1 359 ? 5.074 -28.047 -17.953 1 76.44 359 LYS B C 1
ATOM 5879 O O . LYS B 1 359 ? 6.09 -28.75 -17.969 1 76.44 359 LYS B O 1
ATOM 5884 N N . VAL B 1 360 ? 4.445 -27.688 -18.984 1 76.69 360 VAL B N 1
ATOM 5885 C CA . VAL B 1 360 ? 4.891 -28.094 -20.312 1 76.69 360 VAL B CA 1
ATOM 5886 C C . VAL B 1 360 ? 6.242 -27.453 -20.625 1 76.69 360 VAL B C 1
ATOM 5888 O O . VAL B 1 360 ? 7.137 -28.125 -21.156 1 76.69 360 VAL B O 1
ATOM 5891 N N . LEU B 1 361 ? 6.398 -26.297 -20.25 1 76.69 361 LEU B N 1
ATOM 5892 C CA . LEU B 1 361 ? 7.633 -25.578 -20.547 1 76.69 361 LEU B CA 1
ATOM 5893 C C . LEU B 1 361 ? 8.805 -26.156 -19.75 1 76.69 361 LEU B C 1
ATOM 5895 O O . LEU B 1 361 ? 9.938 -26.156 -20.234 1 76.69 361 LEU B O 1
ATOM 5899 N N . LEU B 1 362 ? 8.477 -26.703 -18.641 1 78.44 362 LEU B N 1
ATOM 5900 C CA . LEU B 1 362 ? 9.562 -27.141 -17.781 1 78.44 362 LEU B CA 1
ATOM 5901 C C . LEU B 1 362 ? 9.742 -28.656 -17.859 1 78.44 362 LEU B C 1
ATOM 5903 O O . LEU B 1 362 ? 10.578 -29.234 -17.156 1 78.44 362 LEU B O 1
ATOM 5907 N N . GLU B 1 363 ? 9.039 -29.219 -18.719 1 79.5 363 GLU B N 1
ATOM 5908 C CA . GLU B 1 363 ? 9.141 -30.672 -18.828 1 79.5 363 GLU B CA 1
ATOM 5909 C C . GLU B 1 363 ? 10.547 -31.094 -19.234 1 79.5 363 GLU B C 1
ATOM 5911 O O . GLU B 1 363 ? 11.023 -30.75 -20.312 1 79.5 363 GLU B O 1
ATOM 5916 N N . GLY B 1 364 ? 11.18 -31.812 -18.344 1 80.69 364 GLY B N 1
ATOM 5917 C CA . GLY B 1 364 ? 12.5 -32.344 -18.609 1 80.69 364 GLY B CA 1
ATOM 5918 C C . GLY B 1 364 ? 13.602 -31.312 -18.469 1 80.69 364 GLY B C 1
ATOM 5919 O O . GLY B 1 364 ? 14.789 -31.625 -18.609 1 80.69 364 GLY B O 1
ATOM 5920 N N . TYR B 1 365 ? 13.266 -30.125 -18.281 1 85.31 365 TYR B N 1
ATOM 5921 C CA . TYR B 1 365 ? 14.227 -29.031 -18.25 1 85.31 365 TYR B CA 1
ATOM 5922 C C . TYR B 1 365 ? 15.211 -29.203 -17.094 1 85.31 365 TYR B C 1
ATOM 5924 O O . TYR B 1 365 ? 16.422 -29.141 -17.297 1 85.31 365 TYR B O 1
ATOM 5932 N N . TYR B 1 366 ? 14.742 -29.562 -15.969 1 83.75 366 TYR B N 1
ATOM 5933 C CA . TYR B 1 366 ? 15.594 -29.609 -14.781 1 83.75 366 TYR B CA 1
ATOM 5934 C C . TYR B 1 366 ? 16.531 -30.812 -14.844 1 83.75 366 TYR B C 1
ATOM 5936 O O . TYR B 1 366 ? 17.641 -30.766 -14.289 1 83.75 366 TYR B O 1
ATOM 5944 N N . ASP B 1 367 ? 16.141 -31.797 -15.492 1 83 367 ASP B N 1
ATOM 5945 C CA . ASP B 1 367 ? 17.047 -32.938 -15.688 1 83 367 ASP B CA 1
ATOM 5946 C C . ASP B 1 367 ? 18.281 -32.531 -16.484 1 83 367 ASP B C 1
ATOM 5948 O O . ASP B 1 367 ? 19.391 -32.906 -16.156 1 83 367 ASP B O 1
ATOM 5952 N N . VAL B 1 368 ? 17.969 -31.766 -17.484 1 86.38 368 VAL B N 1
ATOM 5953 C CA . VAL B 1 368 ? 19.078 -31.312 -18.312 1 86.38 368 VAL B CA 1
ATOM 5954 C C . VAL B 1 368 ? 19.922 -30.297 -17.547 1 86.38 368 VAL B C 1
ATOM 5956 O O . VAL B 1 368 ? 21.141 -30.281 -17.672 1 86.38 368 VAL B O 1
ATOM 5959 N N . VAL B 1 369 ? 19.297 -29.5 -16.812 1 85.38 369 VAL B N 1
ATOM 5960 C CA . VAL B 1 369 ? 20 -28.5 -16.016 1 85.38 369 VAL B CA 1
ATOM 5961 C C . VAL B 1 369 ? 20.938 -29.203 -15.031 1 85.38 369 VAL B C 1
ATOM 5963 O O . VAL B 1 369 ? 22.078 -28.766 -14.836 1 85.38 369 VAL B O 1
ATOM 5966 N N . ARG B 1 370 ? 20.5 -30.203 -14.438 1 82.75 370 ARG B N 1
ATOM 5967 C CA . ARG B 1 370 ? 21.344 -30.953 -13.508 1 82.75 370 ARG B CA 1
ATOM 5968 C C . ARG B 1 370 ? 22.578 -31.5 -14.211 1 82.75 370 ARG B C 1
ATOM 5970 O O . ARG B 1 370 ? 23.688 -31.406 -13.672 1 82.75 370 ARG B O 1
ATOM 5977 N N . LYS B 1 371 ? 22.344 -32.031 -15.281 1 85.94 371 LYS B N 1
ATOM 5978 C CA . LYS B 1 371 ? 23.469 -32.562 -16.047 1 85.94 371 LYS B CA 1
ATOM 5979 C C . LYS B 1 371 ? 24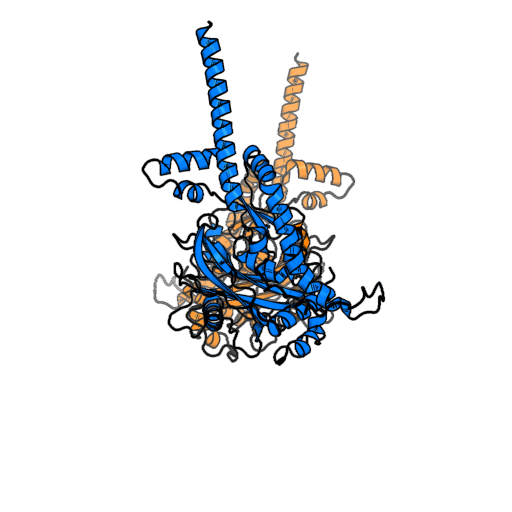.453 -31.438 -16.422 1 85.94 371 LYS B C 1
ATOM 5981 O O . LYS B 1 371 ? 25.656 -31.625 -16.375 1 85.94 371 LYS B O 1
ATOM 5986 N N . ALA B 1 372 ? 23.828 -30.344 -16.766 1 86.56 372 ALA B N 1
ATOM 5987 C CA . ALA B 1 372 ? 24.656 -29.203 -17.156 1 86.56 372 ALA B CA 1
ATOM 5988 C C . ALA B 1 372 ? 25.531 -28.734 -16 1 86.56 372 ALA B C 1
ATOM 5990 O O . ALA B 1 372 ? 26.672 -28.328 -16.203 1 86.56 372 ALA B O 1
ATOM 5991 N N . VAL B 1 373 ? 25.016 -28.719 -14.891 1 84.31 373 VAL B N 1
ATOM 5992 C CA . VAL B 1 373 ? 25.75 -28.312 -13.703 1 84.31 373 VAL B CA 1
ATOM 5993 C C . VAL B 1 373 ? 26.953 -29.234 -13.5 1 84.31 373 VAL B C 1
ATOM 5995 O O . VAL B 1 373 ? 28.078 -28.766 -13.281 1 84.31 373 VAL B O 1
ATOM 5998 N N . TRP B 1 374 ? 26.75 -30.453 -13.703 1 84 374 TRP B N 1
ATOM 5999 C CA . TRP B 1 374 ? 27.844 -31.406 -13.516 1 84 374 TRP B CA 1
ATOM 6000 C C . TRP B 1 374 ? 28.875 -31.297 -14.625 1 84 374 TRP B C 1
ATOM 6002 O O . TRP B 1 374 ? 30.078 -31.453 -14.383 1 84 374 TRP B O 1
ATOM 6012 N N . VAL B 1 375 ? 28.406 -31.062 -15.742 1 86.81 375 VAL B N 1
ATOM 6013 C CA . VAL B 1 375 ? 29.312 -30.859 -16.859 1 86.81 375 VAL B CA 1
ATOM 6014 C C . VAL B 1 375 ? 30.203 -29.641 -16.594 1 86.81 375 VAL B C 1
ATOM 6016 O O . VAL B 1 375 ? 31.406 -29.672 -16.859 1 86.81 375 VAL B O 1
ATOM 6019 N N . THR B 1 376 ? 29.594 -28.641 -16.125 1 86.19 376 THR B N 1
ATOM 6020 C CA . THR B 1 376 ? 30.328 -27.406 -15.844 1 86.19 376 THR B CA 1
ATOM 6021 C C . THR B 1 376 ? 31.359 -27.656 -14.734 1 86.19 376 THR B C 1
ATOM 6023 O O . THR B 1 376 ? 32.5 -27.219 -14.844 1 86.19 376 THR B O 1
ATOM 6026 N N . LEU B 1 377 ? 30.953 -28.266 -13.711 1 82.81 377 LEU B N 1
ATOM 6027 C CA . LEU B 1 377 ? 31.859 -28.547 -12.609 1 82.81 377 LEU B CA 1
ATOM 6028 C C . LEU B 1 377 ? 33 -29.453 -13.055 1 82.81 377 LEU B C 1
ATOM 6030 O O . LEU B 1 377 ? 34.156 -29.281 -12.633 1 82.81 377 LEU B O 1
ATOM 6034 N N . GLY B 1 378 ? 32.625 -30.422 -13.797 1 84.12 378 GLY B N 1
ATOM 6035 C CA . GLY B 1 378 ? 33.656 -31.281 -14.367 1 84.12 378 GLY B CA 1
ATOM 6036 C C . GLY B 1 378 ? 34.656 -30.531 -15.242 1 84.12 378 GLY B C 1
ATOM 6037 O O . GLY B 1 378 ? 35.844 -30.766 -15.164 1 84.12 378 GLY B O 1
ATOM 6038 N N . GLY B 1 379 ? 34.125 -29.672 -16.016 1 84.75 379 GLY B N 1
ATOM 6039 C CA . GLY B 1 379 ? 35 -28.844 -16.844 1 84.75 379 GLY B CA 1
ATOM 6040 C C . GLY B 1 379 ? 35.938 -27.969 -16.031 1 84.75 379 GLY B C 1
ATOM 6041 O O . GLY B 1 379 ? 37.094 -27.828 -16.359 1 84.75 379 GLY B O 1
ATOM 6042 N N . ARG B 1 380 ? 35.406 -27.375 -15.031 1 85.19 380 ARG B N 1
ATOM 6043 C CA . ARG B 1 380 ? 36.219 -26.547 -14.148 1 85.19 380 ARG B CA 1
ATOM 6044 C C . ARG B 1 380 ? 37.312 -27.359 -13.492 1 85.19 380 ARG B C 1
ATOM 6046 O O . ARG B 1 380 ? 38.438 -26.875 -13.344 1 85.19 380 ARG B O 1
ATOM 6053 N N . ALA B 1 381 ? 37 -28.516 -13.109 1 83.12 381 ALA B N 1
ATOM 6054 C CA . ALA B 1 381 ? 37.969 -29.391 -12.484 1 83.12 381 ALA B CA 1
ATOM 6055 C C . ALA B 1 381 ? 39.094 -29.75 -13.453 1 83.12 381 ALA B C 1
ATOM 6057 O O . ALA B 1 381 ? 40.281 -29.781 -13.078 1 83.12 381 ALA B O 1
ATOM 6058 N N . VAL B 1 382 ? 38.719 -29.969 -14.586 1 86.19 382 VAL B N 1
ATOM 6059 C CA . VAL B 1 382 ? 39.688 -30.312 -15.609 1 86.19 382 VAL B CA 1
ATOM 6060 C C . VAL B 1 382 ? 40.594 -29.109 -15.867 1 86.19 382 VAL B C 1
ATOM 6062 O O . VAL B 1 382 ? 41.844 -29.266 -15.953 1 86.19 382 VAL B O 1
ATOM 6065 N N . ILE B 1 383 ? 40 -27.984 -15.977 1 85.38 383 ILE B N 1
ATOM 6066 C CA . ILE B 1 383 ? 40.781 -26.781 -16.234 1 85.38 383 ILE B CA 1
ATOM 6067 C C . ILE B 1 383 ? 41.719 -26.516 -15.062 1 85.38 383 ILE B C 1
ATOM 6069 O O . ILE B 1 383 ? 42.875 -26.203 -15.258 1 85.38 383 ILE B O 1
ATOM 6073 N N . ALA B 1 384 ? 41.188 -26.672 -13.914 1 83.06 384 ALA B N 1
ATOM 6074 C CA . ALA B 1 384 ? 42 -26.438 -12.719 1 83.06 384 ALA B CA 1
ATOM 6075 C C . ALA B 1 384 ? 43.125 -27.469 -12.633 1 83.06 384 ALA B C 1
ATOM 6077 O O . ALA B 1 384 ? 44.281 -27.109 -12.312 1 83.06 384 ALA B O 1
ATOM 6078 N N . SER B 1 385 ? 42.844 -28.656 -12.93 1 86.19 385 SER B N 1
ATOM 6079 C CA . SER B 1 385 ? 43.844 -29.719 -12.883 1 86.19 385 SER B CA 1
ATOM 6080 C C . SER B 1 385 ? 44.906 -29.5 -13.938 1 86.19 385 SER B C 1
ATOM 6082 O O . SER B 1 385 ? 46.094 -29.734 -13.68 1 86.19 385 SER B O 1
ATOM 6084 N N . THR B 1 386 ? 44.469 -29.094 -15.016 1 86.5 386 THR B N 1
ATOM 6085 C CA . THR B 1 386 ? 45.406 -28.828 -16.078 1 86.5 386 THR B CA 1
ATOM 6086 C C . THR B 1 386 ? 46.312 -27.641 -15.727 1 86.5 386 THR B C 1
ATOM 6088 O O . THR B 1 386 ? 47.5 -27.656 -15.992 1 86.5 386 THR B O 1
ATOM 6091 N N . ALA B 1 387 ? 45.688 -26.734 -15.156 1 85.56 387 ALA B N 1
ATOM 6092 C CA . ALA B 1 387 ? 46.469 -25.562 -14.75 1 85.56 387 ALA B CA 1
ATOM 6093 C C . ALA B 1 387 ? 47.469 -25.906 -13.656 1 85.56 387 ALA B C 1
ATOM 6095 O O . ALA B 1 387 ? 48.625 -25.469 -13.695 1 85.56 387 ALA B O 1
ATOM 6096 N N . LEU B 1 388 ? 47 -26.703 -12.797 1 85 388 LEU B N 1
ATOM 6097 C CA . LEU B 1 388 ? 47.906 -27.141 -11.719 1 85 388 LEU B CA 1
ATOM 6098 C C . LEU B 1 388 ? 49 -28.047 -12.258 1 85 388 LEU B C 1
ATOM 6100 O O . LEU B 1 388 ? 50.156 -27.969 -11.82 1 85 388 LEU B O 1
ATOM 6104 N N . GLY B 1 389 ? 48.656 -28.812 -13.125 1 84.94 389 GLY B N 1
ATOM 6105 C CA . GLY B 1 389 ? 49.656 -29.656 -13.773 1 84.94 389 GLY B CA 1
ATOM 6106 C C . GLY B 1 389 ? 50.688 -28.859 -14.531 1 84.94 389 GLY B C 1
ATOM 6107 O O . GLY B 1 389 ? 51.906 -29.156 -14.445 1 84.94 389 GLY B O 1
ATOM 6108 N N . ALA B 1 390 ? 50.219 -27.906 -15.156 1 86.19 390 ALA B N 1
ATOM 6109 C CA . ALA B 1 390 ? 51.125 -27.047 -15.898 1 86.19 390 ALA B CA 1
ATOM 6110 C C . ALA B 1 390 ? 52.062 -26.281 -14.961 1 86.19 390 ALA B C 1
ATOM 6112 O O . ALA B 1 390 ? 53.25 -26.156 -15.219 1 86.19 390 ALA B O 1
ATOM 6113 N N . ALA B 1 391 ? 51.5 -25.875 -13.961 1 85.88 391 ALA B N 1
ATOM 6114 C CA . ALA B 1 391 ? 52.312 -25.156 -12.969 1 85.88 391 ALA B CA 1
ATOM 6115 C C . ALA B 1 391 ? 53.344 -26.078 -12.336 1 85.88 391 ALA B C 1
ATOM 6117 O O . ALA B 1 391 ? 54.5 -25.688 -12.141 1 85.88 391 ALA B O 1
ATOM 6118 N N . ALA B 1 392 ? 52.938 -27.25 -12.062 1 86.25 392 ALA B N 1
ATOM 6119 C CA . ALA B 1 392 ? 53.844 -28.234 -11.5 1 86.25 392 ALA B CA 1
ATOM 6120 C C . ALA B 1 392 ? 54.938 -28.609 -12.492 1 86.25 392 ALA B C 1
ATOM 6122 O O . ALA B 1 392 ? 56.125 -28.75 -12.109 1 86.25 392 ALA B O 1
ATOM 6123 N N . TRP B 1 393 ? 54.562 -28.719 -13.648 1 85.69 393 TRP B N 1
ATOM 6124 C CA . TRP B 1 393 ? 55.531 -29.031 -14.695 1 85.69 393 TRP B CA 1
ATOM 6125 C C . TRP B 1 393 ? 56.562 -27.906 -14.844 1 85.69 393 TRP B C 1
ATOM 6127 O O . TRP B 1 393 ? 57.75 -28.172 -14.953 1 85.69 393 TRP B O 1
ATOM 6137 N N . ARG B 1 394 ? 56.094 -26.75 -14.695 1 85.19 394 ARG B N 1
ATOM 6138 C CA . ARG B 1 394 ? 56.969 -25.594 -14.781 1 85.19 394 ARG B CA 1
ATOM 6139 C C . ARG B 1 394 ? 57.906 -25.516 -13.57 1 85.19 394 ARG B C 1
ATOM 6141 O O . ARG B 1 394 ? 59.062 -25.141 -13.688 1 85.19 394 ARG B O 1
ATOM 6148 N N . TYR B 1 395 ? 57.312 -25.891 -12.555 1 85.06 395 TYR B N 1
ATOM 6149 C CA . TYR B 1 395 ? 58.094 -25.844 -11.328 1 85.06 395 TYR B CA 1
ATOM 6150 C C . TYR B 1 395 ? 59.156 -26.938 -11.312 1 85.06 395 TYR B C 1
ATOM 6152 O O . TYR B 1 395 ? 60.281 -26.719 -10.852 1 85.06 395 TYR B O 1
ATOM 6160 N N . THR B 1 396 ? 58.812 -28.016 -11.742 1 82.94 396 THR B N 1
ATOM 6161 C CA . THR B 1 396 ? 59.75 -29.109 -11.727 1 82.94 396 THR B CA 1
ATOM 6162 C C . THR B 1 396 ? 60.812 -28.938 -12.82 1 82.94 396 THR B C 1
ATOM 6164 O O . THR B 1 396 ? 61.906 -29.469 -12.711 1 82.94 396 THR B O 1
ATOM 6167 N N . ARG B 1 397 ? 60.469 -28.25 -13.742 1 79.31 397 ARG B N 1
ATOM 6168 C CA . ARG B 1 397 ? 61.469 -28.016 -14.773 1 79.31 397 ARG B CA 1
ATOM 6169 C C . ARG B 1 397 ? 62.375 -26.875 -14.383 1 79.31 397 ARG B C 1
ATOM 6171 O O . ARG B 1 397 ? 63.469 -26.703 -14.969 1 79.31 397 ARG B O 1
ATOM 6178 N N . ARG B 1 398 ? 62.156 -26.266 -13.359 1 61.22 398 ARG B N 1
ATOM 6179 C CA . ARG B 1 398 ? 63.156 -25.359 -12.844 1 61.22 398 ARG B CA 1
ATOM 6180 C C . ARG B 1 398 ? 64.062 -26.062 -11.836 1 61.22 398 ARG B C 1
ATOM 6182 O O . ARG B 1 398 ? 63.594 -26.859 -11.023 1 61.22 398 ARG B O 1
#

Radius of gyration: 32.84 Å; Cα contacts (8 Å, |Δi|>4): 1374; chains: 2; bounding box: 91×85×103 Å